Protein AF-A0A9E4EF59-F1 (afdb_monomer_lite)

Radius of gyration: 36.69 Å; chains: 1; bounding box: 76×84×118 Å

Sequence (1265 aa):
MIAGLIMGLIPVRPGLLLAGAVLLWLAHPPFHLLLPSFVGLVPFILWIERLGTGPDAASEARRGGFFFGLVYFSLVLYWLFVALVYYTWLSILAFVATVTILAWFVSLAAVGLHKVRTRLAWPLWVAVPVFWTATEWLRGNLPDVAFPWMQLGDTLSGFPGLVGAADLVGARGISFWLALCNALVAWLWMERRGGRATLVRPGAVLVAVLAIPIGYSAYRSATLETRTAARVAVLQPNVPQHLKMTDHSAATDSALRSVMDLAAPWFGREQIDLVLLPETAIQLYMEPIEPIGHGGRPELASWLTTLADGLNADVAVGAMGAEAVSDDAWVPYNSAFHIRAPGDDVPPGGGAEARPTPLSDILGERRDKRHLVPLVERVPFVPPEWMAGHRYLGGSYGIGPLEPPTELRTVALTSPGQTGQRWTSYGTLICYESIFASLSRHYRRGGAEFLVNLTNDSWFGRDEWWSRSAALWQHPAHLVMRALENRVGIARAANTGVSMIVDPRGRMTYVTPLFEEAAFIADVETTDEQTVFVRFGDVTGAASAAAAVLAMSWLWARSRRRRWAGLSIAAGALLGGGLLWPAAVAAQDPDTLRREGATPADTLEESPVMALPGLTVTAVRPAATASGASGVSLSLASPMVPAAPLMSEALREMPFLQVRSNSRGEAQLTLRGTGSRQVAVLIDGVPLTLGWDARTDLSLIPLDAAREIVVYRGITSVLQGPNVLGGVVEVNQSRARIGDAAGLGGAQAAVDATGGTRASVRGGSISEYRGGRLLLSGGVGGRWRDWFPVPGPAESSAADGARRLNSDLEHTSLWGSARLEGEAGGWLGFSGFAYASGKGVPPELHLDEPRLWRIPVADRALGVLTAGSEFETALIGRGRVEAALGVDLGQTEIEQFESLDYESVTGTEASNHATVTARAMSTHYLSDQAQLRGALTWAQAGYSEGQQHGPALDYSQRLFSLGAEFESRLAPRGGGFWSRTRLSAGAVWDHSSTPRAGGREARLPIDQWGARVGGSAEVAQGFRAHVGASRRVRFPSLRELYSGALGRFVPNPDLRPEVLRAVEGGVSGTGRVMGAQYEVQAVLFGQVFSGAIARVGVGDNQYQRQNRDRTTATGLELLAAANWGRLGLGGDITLQAVSVSGGGPGMGGSPPLEGSELRAEYQPSVAGRFYAEVPLPWDVSARASLEGVGTQYCVNPEASGAGGWSRLSAEHALDAQFGKRLKVGGPLADAEITVALENLTDRALYDQCGLPRPGRLLRLQVRFF

Secondary structure (DSSP, 8-state):
-HHHHHHTTS-SSTHHHHHHHHHHHHHSTTT--HHHHHHTTHHHHHHHHH--SSHHHHHHHHHHHHHHHHHHHHHHHHHHHHHHTTT-TTHHHHHHHHHHHHHHHHHHHHHHHHHIIIII---HHHHHHHHHHHHHHHHHHSTTT----S-GGGGGTT-GGG-TTHHHHHHHHHHHHHHHHHHHHHHHHHHHHTT-S-THHHHHHHHHHHHHHHHHHHHHHHH---EEEEEEEEEE----HHHHHH-HHHHHHHHHHHHHHHHGGGTTTS--SEEE--TTSS-SBSS--TTTT-B--HHHHHHHHHHHHHHTSEEEEEEEEEEEEETTEEEEEEEEEEEPPPPTTS----STTPPPPPHHHHEEEEEE--SPPBTTTB-TTS-HHHHTT-TTTTTTS----SS-SS---PEEEE-TT-SS--EEEEEEEEGGGGG-HHHHHHHHHTT-SEEEEEE--GGG-SSSTTT--THHHHHHHHHHHHHHHHT--EEEEESSS--EEE-TTS-EEEEPPTTS-EEEEEEEEE-SPPPHHHHH-SHHHHHHHHHHHHHHHHHHHHHHHTTS-S----TTSSSS----------PPPGGG---TT-----TT----SEE-SSS-EEE---TT-TT--EEEEEETTSTTSPSS-BHHHHHHTSTT-EEEE-TTS-EEEEBTTB-TTTEEEEETTEEGGGSTTS---TTS-B-TT-SEEEEEESS--GGG-TT--SEEEEEESSSS----STTSSEEEEEEETTS-EEEEEEEEEEEEETTEEEEEEEEEEEEEES--BPPGGG--TTEETTEETT--EEEEEEEEEEEEEETTS-EEEEEEEEEEEEEE-PPPTT-SS---EEEEE--EEEEEEEEEEEEEETTTEEEEEEEEEEEEEEEEEEEEESSTT---EEEEEEEEEEEEEEEEEEEEEEETTEEEEEEEEEEEEEEEEEETTSPPEEEEEEEEEEEEEEEEEE--SS-SGGGGEEEEEEEEEEEEEEEEETTSPPPPPEEEEEEEEEEEEEEETTEEEEEEEEEEEEPPPHHHHH--TTTTEE--TTPPPEEEEEEEEEEEEEEEETTEEEEEEEEEEEEEEEEEEEEEEEETTEEEEEEEEEEEEEEEEEEEEEEETTEEEEEEEEEEEEEEE---TT--S-PPPTT---BPTT--SEEEEEEEEEEETTTEEEEEEEEEE--EEEE-TT--SGGGEEEEPPEEEEEEEEEEEEE--TT--EEEEEEEEESTT----EEETTEEPP--EEEEEEEE-

pLDDT: mean 80.78, std 17.33, range [24.2, 98.31]

Structure (mmCIF, N/CA/C/O backbone):
data_AF-A0A9E4EF59-F1
#
_entry.id   AF-A0A9E4EF59-F1
#
loop_
_atom_site.group_PDB
_atom_site.id
_atom_site.type_symbol
_atom_site.label_atom_id
_atom_site.label_alt_id
_atom_site.label_comp_id
_atom_site.label_asym_id
_atom_site.label_entity_id
_atom_site.label_seq_id
_atom_site.pdbx_PDB_ins_code
_atom_site.Cartn_x
_atom_site.Cartn_y
_atom_site.Cartn_z
_atom_site.occupancy
_atom_site.B_iso_or_equiv
_atom_site.auth_seq_id
_atom_site.auth_comp_id
_atom_site.auth_asym_id
_atom_site.auth_atom_id
_atom_site.pdbx_PDB_model_num
ATOM 1 N N . MET A 1 1 ? 37.299 5.908 32.513 1.00 39.00 1 MET A N 1
ATOM 2 C CA . MET A 1 1 ? 36.480 5.493 31.348 1.00 39.00 1 MET A CA 1
ATOM 3 C C . MET A 1 1 ? 35.002 5.835 31.519 1.00 39.00 1 MET A C 1
ATOM 5 O O . MET A 1 1 ? 34.529 6.664 30.759 1.00 39.00 1 MET A O 1
ATOM 9 N N . ILE A 1 2 ? 34.296 5.303 32.528 1.00 35.44 2 ILE A N 1
ATOM 10 C CA . ILE A 1 2 ? 32.850 5.554 32.744 1.00 35.44 2 ILE A CA 1
ATOM 11 C C . ILE A 1 2 ? 32.534 7.049 32.939 1.00 35.44 2 ILE A C 1
ATOM 13 O O . ILE A 1 2 ? 31.653 7.576 32.273 1.00 35.44 2 ILE A O 1
ATOM 17 N N . ALA A 1 3 ? 33.323 7.775 33.743 1.00 33.06 3 ALA A N 1
ATOM 18 C CA . ALA A 1 3 ? 33.164 9.226 33.913 1.00 33.06 3 ALA A CA 1
ATOM 19 C C . ALA A 1 3 ? 33.364 10.028 32.607 1.00 33.06 3 ALA A C 1
ATOM 21 O O . ALA A 1 3 ? 32.688 11.027 32.393 1.00 33.06 3 ALA A O 1
ATOM 22 N N . GLY A 1 4 ? 34.242 9.570 31.705 1.00 36.62 4 GLY A N 1
ATOM 23 C CA . GLY A 1 4 ? 34.440 10.184 30.384 1.00 36.62 4 GLY A CA 1
ATOM 24 C C . GLY A 1 4 ? 33.295 9.885 29.411 1.00 36.62 4 GLY A C 1
ATOM 25 O O . GLY A 1 4 ? 32.924 10.739 28.613 1.00 36.62 4 GLY A O 1
ATOM 26 N N . LEU A 1 5 ? 32.687 8.701 29.530 1.00 48.94 5 LEU A N 1
ATOM 27 C CA . LEU A 1 5 ? 31.510 8.283 28.765 1.00 48.94 5 LEU A CA 1
ATOM 28 C C . LEU A 1 5 ? 30.254 9.057 29.209 1.00 48.94 5 LEU A C 1
ATOM 30 O O . LEU A 1 5 ? 29.485 9.509 28.368 1.00 48.94 5 LEU A O 1
ATOM 34 N N . ILE A 1 6 ? 30.108 9.301 30.517 1.00 52.88 6 ILE A N 1
ATOM 35 C CA . ILE A 1 6 ? 29.035 10.123 31.103 1.00 52.88 6 ILE A CA 1
ATOM 36 C C . ILE A 1 6 ? 29.220 11.607 30.755 1.00 52.88 6 ILE A C 1
ATOM 38 O O . ILE A 1 6 ? 28.276 12.248 30.298 1.00 52.88 6 ILE A O 1
ATOM 42 N N . MET A 1 7 ? 30.435 12.152 30.886 1.00 52.12 7 MET A N 1
ATOM 43 C CA . MET A 1 7 ? 30.745 13.531 30.472 1.00 52.12 7 MET A CA 1
ATOM 44 C C . MET A 1 7 ? 30.500 13.758 28.971 1.00 52.12 7 MET A C 1
ATOM 46 O O . MET A 1 7 ? 30.085 14.843 28.576 1.00 52.12 7 MET A O 1
ATOM 50 N N . GLY A 1 8 ? 30.696 12.733 28.132 1.00 59.16 8 GLY A N 1
ATOM 51 C CA . GLY A 1 8 ? 30.421 12.787 26.693 1.00 59.16 8 GLY A CA 1
ATOM 52 C C . GLY A 1 8 ? 28.933 12.834 26.313 1.00 59.16 8 GLY A C 1
ATOM 53 O O . GLY A 1 8 ? 28.624 13.197 25.174 1.00 59.16 8 GLY A O 1
ATOM 54 N N . LEU A 1 9 ? 28.026 12.493 27.240 1.00 59.25 9 LEU A N 1
ATOM 55 C CA . LEU A 1 9 ? 26.567 12.494 27.051 1.00 59.25 9 LEU A CA 1
ATOM 56 C C . LEU A 1 9 ? 25.900 13.815 27.467 1.00 59.25 9 LEU A C 1
ATOM 58 O O . LEU A 1 9 ? 24.768 14.073 27.057 1.00 59.25 9 LEU A O 1
ATOM 62 N N . ILE A 1 10 ? 26.581 14.654 28.254 1.00 72.94 10 ILE A N 1
ATOM 63 C CA . ILE A 1 10 ? 26.034 15.931 28.725 1.00 72.94 10 ILE A CA 1
ATOM 64 C C . ILE A 1 10 ? 26.155 16.980 27.605 1.00 72.94 10 ILE A C 1
ATOM 66 O O . ILE A 1 10 ? 27.260 17.233 27.121 1.00 72.94 10 ILE A O 1
ATOM 70 N N . PRO A 1 11 ? 25.045 17.612 27.183 1.00 77.50 11 PRO A N 1
ATOM 71 C CA . PRO A 1 11 ? 25.072 18.648 26.157 1.00 77.50 11 PRO A CA 1
ATOM 72 C C . PRO A 1 11 ? 25.698 19.951 26.678 1.00 77.50 11 PRO A C 1
ATOM 74 O O . PRO A 1 11 ? 25.641 20.281 27.866 1.00 77.50 11 PRO A O 1
ATOM 77 N N . VAL A 1 12 ? 26.252 20.748 25.771 1.00 65.81 12 VAL A N 1
ATOM 78 C CA . VAL A 1 12 ? 26.798 22.079 26.027 1.00 65.81 12 VAL A CA 1
ATOM 79 C C . VAL A 1 12 ? 25.653 23.016 26.433 1.00 65.81 12 VAL A C 1
ATOM 81 O O . VAL A 1 12 ? 24.768 23.327 25.639 1.00 65.81 12 VAL A O 1
ATOM 84 N N . ARG A 1 13 ? 25.693 23.509 27.682 1.00 72.44 13 ARG A N 1
ATOM 85 C CA . ARG A 1 13 ? 24.671 24.373 28.324 1.00 72.44 13 ARG A CA 1
ATOM 86 C C . ARG A 1 13 ? 23.311 23.666 28.530 1.00 72.44 13 ARG A C 1
ATOM 88 O O . ARG A 1 13 ? 22.308 24.074 27.939 1.00 72.44 13 ARG A O 1
ATOM 95 N N . PRO A 1 14 ? 23.228 22.681 29.447 1.00 86.06 14 PRO A N 1
ATOM 96 C CA . PRO A 1 14 ? 22.025 21.870 29.670 1.00 86.06 14 PRO A CA 1
ATOM 97 C C . PRO A 1 14 ? 20.869 22.614 30.364 1.00 86.06 14 PRO A C 1
ATOM 99 O O . PRO A 1 14 ? 19.790 22.050 30.505 1.00 86.06 14 PRO A O 1
ATOM 102 N N . GLY A 1 15 ? 21.051 23.871 30.793 1.00 91.31 15 GLY A N 1
ATOM 103 C CA . GLY A 1 15 ? 20.088 24.585 31.645 1.00 91.31 15 GLY A CA 1
ATOM 104 C C . GLY A 1 15 ? 18.662 24.677 31.083 1.00 91.31 15 GLY A C 1
ATOM 105 O O . GLY A 1 15 ? 17.709 24.493 31.831 1.00 91.31 15 GLY A O 1
ATOM 106 N N . LEU A 1 16 ? 18.496 24.892 29.769 1.00 92.75 16 LEU A N 1
ATOM 107 C CA . LEU A 1 16 ? 17.164 24.881 29.140 1.00 92.75 16 LEU A CA 1
ATOM 108 C C . LEU A 1 16 ? 16.542 23.481 29.115 1.00 92.75 16 LEU A C 1
ATOM 110 O O . LEU A 1 16 ? 15.343 23.343 29.328 1.00 92.75 16 LEU A O 1
ATOM 114 N N . LEU A 1 17 ? 17.352 22.451 28.868 1.00 96.06 17 LEU A N 1
ATOM 115 C CA . LEU A 1 17 ? 16.885 21.067 28.833 1.00 96.06 17 LEU A CA 1
ATOM 116 C C . LEU A 1 17 ? 16.437 20.609 30.221 1.00 96.06 17 LEU A C 1
ATOM 118 O O . LEU A 1 17 ? 15.361 20.039 30.349 1.00 96.06 17 LEU A O 1
ATOM 122 N N . LEU A 1 18 ? 17.216 20.937 31.256 1.00 96.25 18 LEU A N 1
ATOM 123 C CA . LEU A 1 18 ? 16.861 20.668 32.647 1.00 96.25 18 LEU A CA 1
ATOM 124 C C . LEU A 1 18 ? 15.567 21.393 33.038 1.00 96.25 18 LEU A C 1
ATOM 126 O O . LEU A 1 18 ? 14.665 20.771 33.588 1.00 96.25 18 LEU A O 1
ATOM 130 N N . ALA A 1 19 ? 15.446 22.683 32.706 1.00 96.38 19 ALA A N 1
ATOM 131 C CA . ALA A 1 19 ? 14.241 23.457 32.997 1.00 96.38 19 ALA A CA 1
ATOM 132 C C . ALA A 1 19 ? 12.994 22.862 32.323 1.00 96.38 19 ALA A C 1
ATOM 134 O O . ALA A 1 19 ? 11.964 22.718 32.974 1.00 96.38 19 ALA A O 1
ATOM 135 N N . GLY A 1 20 ? 13.080 22.478 31.043 1.00 97.00 20 GLY A N 1
ATOM 136 C CA . GLY A 1 20 ? 11.956 21.855 30.339 1.00 97.00 20 GLY A CA 1
ATOM 137 C C . GLY A 1 20 ? 11.590 20.474 30.896 1.00 97.00 20 GLY A C 1
ATOM 138 O O . GLY A 1 20 ? 10.412 20.193 31.095 1.00 97.00 20 GLY A O 1
ATOM 139 N N . ALA A 1 21 ? 12.584 19.640 31.222 1.00 97.38 21 ALA A N 1
ATOM 140 C CA . ALA A 1 21 ? 12.355 18.319 31.807 1.00 97.38 21 ALA A CA 1
ATOM 141 C C . ALA A 1 21 ? 11.669 18.412 33.182 1.00 97.38 21 ALA A C 1
ATOM 143 O O . ALA A 1 21 ? 10.721 17.675 33.446 1.00 97.38 21 ALA A O 1
ATOM 144 N N . VAL A 1 22 ? 12.098 19.357 34.030 1.00 97.12 22 VAL A N 1
ATOM 145 C CA . VAL A 1 22 ? 11.474 19.622 35.338 1.00 97.12 22 VAL A CA 1
ATOM 146 C C . VAL A 1 22 ? 10.058 20.174 35.177 1.00 97.12 22 VAL A C 1
ATOM 148 O O . VAL A 1 22 ? 9.159 19.733 35.884 1.00 97.12 22 VAL A O 1
ATOM 151 N N . LEU A 1 23 ? 9.821 21.096 34.236 1.00 97.56 23 LEU A N 1
ATOM 152 C CA . LEU A 1 23 ? 8.471 21.607 33.977 1.00 97.56 23 LEU A CA 1
ATOM 153 C C . LEU A 1 23 ? 7.520 20.492 33.525 1.00 97.56 23 LEU A C 1
ATOM 155 O O . LEU A 1 23 ? 6.419 20.397 34.056 1.00 97.56 23 LEU A O 1
ATOM 159 N N . LEU A 1 24 ? 7.936 19.622 32.598 1.00 96.19 24 LEU A N 1
ATOM 160 C CA . LEU A 1 24 ? 7.103 18.486 32.192 1.00 96.19 24 LEU A CA 1
ATOM 161 C C . LEU A 1 24 ? 6.860 17.504 33.338 1.00 96.19 24 LEU A C 1
ATOM 163 O O . LEU A 1 24 ? 5.749 17.012 33.484 1.00 96.19 24 LEU A O 1
ATOM 167 N N . TRP A 1 25 ? 7.858 17.249 34.183 1.00 95.56 25 TRP A N 1
ATOM 168 C CA . TRP A 1 25 ? 7.661 16.441 35.386 1.00 95.56 25 TRP A CA 1
ATOM 169 C C . TRP A 1 25 ? 6.599 17.042 36.322 1.00 95.56 25 TRP A C 1
ATOM 171 O O . TRP A 1 25 ? 5.707 16.322 36.763 1.00 95.56 25 TRP A O 1
ATOM 181 N N . LEU A 1 26 ? 6.622 18.362 36.549 1.00 95.56 26 LEU A N 1
ATOM 182 C CA . LEU A 1 26 ? 5.613 19.074 37.348 1.00 95.56 26 LEU A CA 1
ATOM 183 C C . LEU A 1 26 ? 4.213 19.108 36.701 1.00 95.56 26 LEU A C 1
ATOM 185 O O . LEU A 1 26 ? 3.224 19.354 37.393 1.00 95.56 26 LEU A O 1
ATOM 189 N N . ALA A 1 27 ? 4.113 18.883 35.388 1.00 96.06 27 ALA A N 1
ATOM 190 C CA . ALA A 1 27 ? 2.832 18.760 34.689 1.00 96.06 27 ALA A CA 1
ATOM 191 C C . ALA A 1 27 ? 2.131 17.422 34.992 1.00 96.06 27 ALA A C 1
ATOM 193 O O . ALA A 1 27 ? 0.914 17.309 34.870 1.00 96.06 27 ALA A O 1
ATOM 194 N N . HIS A 1 28 ? 2.887 16.399 35.392 1.00 94.50 28 HIS A N 1
ATOM 195 C CA . HIS A 1 28 ? 2.366 15.078 35.727 1.00 94.50 28 HIS A CA 1
ATOM 196 C C . HIS A 1 28 ? 1.960 14.978 37.208 1.00 94.50 28 HIS A C 1
ATOM 198 O O . HIS A 1 28 ? 2.392 15.782 38.043 1.00 94.50 28 HIS A O 1
ATOM 204 N N . PRO A 1 29 ? 1.125 13.991 37.575 1.00 91.19 29 PRO A N 1
ATOM 205 C CA . PRO A 1 29 ? 0.836 13.725 38.971 1.00 91.19 29 PRO A CA 1
ATOM 206 C C . PRO A 1 29 ? 2.108 13.242 39.695 1.00 91.19 29 PRO A C 1
ATOM 208 O O . PRO A 1 29 ? 2.963 12.582 39.087 1.00 91.19 29 PRO A O 1
ATOM 211 N N . PRO A 1 30 ? 2.258 13.579 40.989 1.00 87.56 30 PRO A N 1
ATOM 212 C CA . PRO A 1 30 ? 1.223 14.112 41.888 1.00 87.56 30 PRO A CA 1
ATOM 213 C C . PRO A 1 30 ? 0.988 15.631 41.808 1.00 87.56 30 PRO A C 1
ATOM 215 O O . PRO A 1 30 ? 0.038 16.120 42.408 1.00 87.56 30 PRO A O 1
ATOM 218 N N . PHE A 1 31 ? 1.825 16.389 41.094 1.00 90.81 31 PHE A N 1
ATOM 219 C CA . PHE A 1 31 ? 1.739 17.854 41.091 1.00 90.81 31 PHE A CA 1
ATOM 220 C C . PHE A 1 31 ? 0.601 18.390 40.219 1.00 90.81 31 PHE A C 1
ATOM 222 O O . PHE A 1 31 ? -0.067 19.337 40.628 1.00 90.81 31 PHE A O 1
ATOM 229 N N . HIS A 1 32 ? 0.389 17.800 39.033 1.00 88.81 32 HIS A N 1
ATOM 230 C CA . HIS A 1 32 ? -0.693 18.166 38.105 1.00 88.81 32 HIS A CA 1
ATOM 231 C C . HIS A 1 32 ? -0.809 19.681 37.856 1.00 88.81 32 HIS A C 1
ATOM 233 O O . HIS A 1 32 ? -1.901 20.248 37.820 1.00 88.81 32 HIS A O 1
ATOM 239 N N . LEU A 1 33 ? 0.316 20.380 37.689 1.00 95.31 33 LEU A N 1
ATOM 240 C CA . LEU A 1 33 ? 0.263 21.813 37.417 1.00 95.31 33 LEU A CA 1
ATOM 241 C C . LEU A 1 33 ? -0.197 22.058 35.973 1.00 95.31 33 LEU A C 1
ATOM 243 O O . LEU A 1 33 ? 0.448 21.614 35.026 1.00 95.31 33 LEU A O 1
ATOM 247 N N . LEU A 1 34 ? -1.271 22.838 35.804 1.00 95.75 34 LEU A N 1
ATOM 248 C CA . LEU A 1 34 ? -1.875 23.114 34.494 1.00 95.75 34 LEU A CA 1
ATOM 249 C C . LEU A 1 34 ? -0.923 23.832 33.529 1.00 95.75 34 LEU A C 1
ATOM 251 O O . LEU A 1 34 ? -0.807 23.471 32.360 1.00 95.75 34 LEU A O 1
ATOM 255 N N . LEU A 1 35 ? -0.267 24.896 34.001 1.00 96.38 35 LEU A N 1
ATOM 256 C CA . LEU A 1 35 ? 0.532 25.765 33.137 1.00 96.38 35 LEU A CA 1
ATOM 257 C C . LEU A 1 35 ? 1.735 25.026 32.521 1.00 96.38 35 LEU A C 1
ATOM 259 O O . LEU A 1 35 ? 1.932 25.159 31.310 1.00 96.38 35 LEU A O 1
ATOM 263 N N . PRO A 1 36 ? 2.509 24.217 33.274 1.00 97.31 36 PRO A N 1
ATOM 264 C CA . PRO A 1 36 ? 3.574 23.399 32.703 1.00 97.31 36 PRO A CA 1
ATOM 265 C C . PRO A 1 36 ? 3.155 22.465 31.559 1.00 97.31 36 PRO A C 1
ATOM 267 O O . PRO A 1 36 ? 3.972 22.255 30.665 1.00 97.31 36 PRO A O 1
ATOM 270 N N . SER A 1 37 ? 1.904 21.999 31.478 1.00 96.31 37 SER A N 1
ATOM 271 C CA . SER A 1 37 ? 1.419 21.230 30.316 1.00 96.31 37 SER A CA 1
ATOM 272 C C . SER A 1 37 ? 1.520 22.025 29.003 1.00 96.31 37 SER A C 1
ATOM 274 O O . SER A 1 37 ? 1.859 21.480 27.950 1.00 96.31 37 SER A O 1
ATOM 276 N N . PHE A 1 38 ? 1.308 23.344 29.060 1.00 97.12 38 PHE A N 1
ATOM 277 C CA . PHE A 1 38 ? 1.330 24.241 27.897 1.00 97.12 38 PHE A CA 1
ATOM 278 C C . PHE A 1 38 ? 2.685 24.911 27.634 1.00 97.12 38 PHE A C 1
ATOM 280 O O . PHE A 1 38 ? 2.871 25.486 26.559 1.00 97.12 38 PHE A O 1
ATOM 287 N N . VAL A 1 39 ? 3.620 24.869 28.594 1.00 97.19 39 VAL A N 1
ATOM 288 C CA . VAL A 1 39 ? 4.924 25.555 28.472 1.00 97.19 39 VAL A CA 1
ATOM 289 C C . VAL A 1 39 ? 6.149 24.675 28.740 1.00 97.19 39 VAL A C 1
ATOM 291 O O . VAL A 1 39 ? 7.274 25.133 28.549 1.00 97.19 39 VAL A O 1
ATOM 294 N N . GLY A 1 40 ? 5.981 23.423 29.166 1.00 96.25 40 GLY A N 1
ATOM 295 C CA . GLY A 1 40 ? 7.085 22.546 29.565 1.00 96.25 40 GLY A CA 1
ATOM 296 C C . GLY A 1 40 ? 8.018 22.135 28.424 1.00 96.25 40 GLY A C 1
ATOM 297 O O . GLY A 1 40 ? 9.217 21.975 28.644 1.00 96.25 40 GLY A O 1
ATOM 298 N N . LEU A 1 41 ? 7.525 22.062 27.183 1.00 97.62 41 LEU A N 1
ATOM 299 C CA . LEU A 1 41 ? 8.370 21.835 26.005 1.00 97.62 41 LEU A CA 1
ATOM 300 C C . LEU A 1 41 ? 9.029 23.120 25.486 1.00 97.62 41 LEU A C 1
ATOM 302 O O . LEU A 1 41 ? 9.993 23.033 24.726 1.00 97.62 41 LEU A O 1
ATOM 306 N N . VAL A 1 42 ? 8.584 24.314 25.897 1.00 97.62 42 VAL A N 1
ATOM 307 C CA . VAL A 1 42 ? 9.129 25.591 25.396 1.00 97.62 42 VAL A CA 1
ATOM 308 C C . VAL A 1 42 ? 10.655 25.678 25.568 1.00 97.62 42 VAL A C 1
ATOM 310 O O . VAL A 1 42 ? 11.328 25.975 24.579 1.00 97.62 42 VAL A O 1
ATOM 313 N N . PRO A 1 43 ? 11.261 25.373 26.737 1.00 97.12 43 PRO A N 1
ATOM 314 C CA . PRO A 1 43 ? 12.717 25.399 26.881 1.00 97.12 43 PRO A CA 1
ATOM 315 C C . PRO A 1 43 ? 13.449 24.433 25.939 1.00 97.12 43 PRO A C 1
ATOM 317 O O . PRO A 1 43 ? 14.489 24.797 25.387 1.00 97.12 43 PRO A O 1
ATOM 320 N N . PHE A 1 44 ? 12.896 23.237 25.707 1.00 96.94 44 PHE A N 1
ATOM 321 C CA . PHE A 1 44 ? 13.444 22.250 24.772 1.00 96.94 44 PHE A CA 1
ATOM 322 C C . PHE A 1 44 ? 13.400 22.759 23.323 1.00 96.94 44 PHE A C 1
ATOM 324 O O . PHE A 1 44 ? 14.396 22.685 22.603 1.00 96.94 44 PHE A O 1
ATOM 331 N N . ILE A 1 45 ? 12.283 23.366 22.916 1.00 96.88 45 ILE A N 1
ATOM 332 C CA . ILE A 1 45 ? 12.099 23.952 21.580 1.00 96.88 45 ILE A CA 1
ATOM 333 C C . ILE A 1 45 ? 13.058 25.134 21.369 1.00 96.88 45 ILE A C 1
ATOM 335 O O . ILE A 1 45 ? 13.729 25.215 20.341 1.00 96.88 45 ILE A O 1
ATOM 339 N N . LEU A 1 46 ? 13.190 26.017 22.366 1.00 94.75 46 LEU A N 1
ATOM 340 C CA . LEU A 1 46 ? 14.148 27.128 22.338 1.00 94.75 46 LEU A CA 1
ATOM 341 C C . LEU A 1 46 ? 15.603 26.641 22.305 1.00 94.75 46 LEU A C 1
ATOM 343 O O . LEU A 1 46 ? 16.460 27.317 21.736 1.00 94.75 46 LEU A O 1
ATOM 347 N N . TRP A 1 47 ? 15.904 25.491 22.912 1.00 95.38 47 TRP A N 1
ATOM 348 C CA . TRP A 1 47 ? 17.221 24.870 22.810 1.00 95.38 47 TRP A CA 1
ATOM 349 C C . TRP A 1 47 ? 17.481 24.333 21.397 1.00 95.38 47 TRP A C 1
ATOM 351 O O . TRP A 1 47 ? 18.514 24.676 20.824 1.00 95.38 47 TRP A O 1
ATOM 361 N N . ILE A 1 48 ? 16.533 23.598 20.797 1.00 95.00 48 ILE A N 1
ATOM 362 C CA . ILE A 1 48 ? 16.627 23.135 19.398 1.00 95.00 48 ILE A CA 1
ATOM 363 C C . ILE A 1 48 ? 16.855 24.312 18.440 1.00 95.00 48 ILE A C 1
ATOM 365 O O . ILE A 1 48 ? 17.671 24.209 17.520 1.00 95.00 48 ILE A O 1
ATOM 369 N N . GLU A 1 49 ? 16.174 25.439 18.667 1.00 92.06 49 GLU A N 1
ATOM 370 C CA . GLU A 1 49 ? 16.325 26.645 17.850 1.00 92.06 49 GLU A CA 1
ATOM 371 C C . GLU A 1 49 ? 17.753 27.214 17.892 1.00 92.06 49 GLU A C 1
ATOM 373 O O . GLU A 1 49 ? 18.278 27.669 16.873 1.00 92.06 49 GLU A O 1
ATOM 378 N N . ARG A 1 50 ? 18.407 27.155 19.059 1.00 91.00 50 ARG A N 1
ATOM 379 C CA . ARG A 1 50 ? 19.772 27.669 19.271 1.00 91.00 50 ARG A CA 1
ATOM 380 C C . ARG A 1 50 ? 20.864 26.777 18.687 1.00 91.00 50 ARG A C 1
ATOM 382 O O . ARG A 1 50 ? 22.010 27.219 18.613 1.00 91.00 50 ARG A O 1
ATOM 389 N N . LEU A 1 51 ? 20.552 25.538 18.307 1.00 91.12 51 LEU A N 1
ATOM 390 C CA . LEU A 1 51 ? 21.540 24.644 17.708 1.00 91.12 51 LEU A CA 1
ATOM 391 C C . LEU A 1 51 ? 21.993 25.180 16.342 1.00 91.12 51 LEU A C 1
ATOM 393 O O . LEU A 1 51 ? 21.178 25.643 15.546 1.00 91.12 51 LEU A O 1
ATOM 397 N N . GLY A 1 52 ? 23.296 25.093 16.061 1.00 86.56 52 GLY A N 1
ATOM 398 C CA . GLY A 1 52 ? 23.865 25.441 14.753 1.00 86.56 52 GLY A CA 1
ATOM 399 C C . GLY A 1 52 ? 23.450 24.465 13.643 1.00 86.56 52 GLY A C 1
ATOM 400 O O . GLY A 1 52 ? 22.568 23.638 13.825 1.00 86.56 52 GLY A O 1
ATOM 401 N N . THR A 1 53 ? 24.091 24.523 12.478 1.00 83.69 53 THR A N 1
ATOM 402 C CA . THR A 1 53 ? 23.761 23.661 11.318 1.00 83.69 53 THR A CA 1
ATOM 403 C C . THR A 1 53 ? 24.839 22.618 10.985 1.00 83.69 53 THR A C 1
ATOM 405 O O . THR A 1 53 ? 24.664 21.822 10.058 1.00 83.69 53 THR A O 1
ATOM 408 N N . GLY A 1 54 ? 25.956 22.620 11.722 1.00 76.81 54 GLY A N 1
ATOM 409 C CA . GLY A 1 54 ? 27.110 21.742 11.499 1.00 76.81 54 GLY A CA 1
ATOM 410 C C . GLY A 1 54 ? 26.939 20.304 12.024 1.00 76.81 54 GLY A C 1
ATOM 411 O O . GLY A 1 54 ? 25.975 20.013 12.733 1.00 76.81 54 GLY A O 1
ATOM 412 N N . PRO A 1 55 ? 27.879 19.389 11.711 1.00 72.31 55 PRO A N 1
ATOM 413 C CA . PRO A 1 55 ? 27.857 17.994 12.176 1.00 72.31 55 PRO A CA 1
ATOM 414 C C . PRO A 1 55 ? 27.822 17.875 13.704 1.00 72.31 55 PRO A C 1
ATOM 416 O O . PRO A 1 55 ? 27.065 17.067 14.250 1.00 72.31 55 PRO A O 1
ATOM 419 N N . ASP A 1 56 ? 28.563 18.751 14.385 1.00 82.19 56 ASP A N 1
ATOM 420 C CA . ASP A 1 56 ? 28.594 18.824 15.845 1.00 82.19 56 ASP A CA 1
ATOM 421 C C . ASP A 1 56 ? 27.222 19.178 16.420 1.00 82.19 56 ASP A C 1
ATOM 423 O O . ASP A 1 56 ? 26.829 18.628 17.442 1.00 82.19 56 ASP A O 1
ATOM 427 N N . ALA A 1 57 ? 26.431 20.002 15.723 1.00 86.00 57 ALA A N 1
ATOM 428 C CA . ALA A 1 57 ? 25.086 20.381 16.150 1.00 86.00 57 ALA A CA 1
ATOM 429 C C . ALA A 1 57 ? 24.070 19.230 16.022 1.00 86.00 57 ALA A C 1
ATOM 431 O O . ALA A 1 57 ? 23.142 19.140 16.822 1.00 86.00 57 ALA A O 1
ATOM 432 N N . ALA A 1 58 ? 24.256 18.314 15.066 1.00 83.94 58 ALA A N 1
ATOM 433 C CA . ALA A 1 58 ? 23.429 17.111 14.958 1.00 83.94 58 ALA A CA 1
ATOM 434 C C . ALA A 1 58 ? 23.787 16.069 16.032 1.00 83.94 58 ALA A C 1
ATOM 436 O O . ALA A 1 58 ? 22.903 15.384 16.554 1.00 83.94 58 ALA A O 1
ATOM 437 N N . SER A 1 59 ? 25.074 15.957 16.377 1.00 86.94 59 SER A N 1
ATOM 438 C CA . SER A 1 59 ? 25.523 15.180 17.541 1.00 86.94 59 SER A CA 1
ATOM 439 C C . SER A 1 59 ? 24.975 15.782 18.840 1.00 86.94 59 SER A C 1
ATOM 441 O O . SER A 1 59 ? 24.486 15.065 19.711 1.00 86.94 59 SER A O 1
ATOM 443 N N . GLU A 1 60 ? 24.962 17.111 18.929 1.00 91.06 60 GLU A N 1
ATOM 444 C CA . GLU A 1 60 ? 24.394 17.859 20.044 1.00 91.06 60 GLU A CA 1
ATOM 445 C C . GLU A 1 60 ? 22.880 17.672 20.172 1.00 91.06 60 GLU A C 1
ATOM 447 O O . GLU A 1 60 ? 22.401 17.406 21.269 1.00 91.06 60 GLU A O 1
ATOM 452 N N . ALA A 1 61 ? 22.133 17.703 19.061 1.00 93.25 61 ALA A N 1
ATOM 453 C CA . ALA A 1 61 ? 20.701 17.398 19.036 1.00 93.25 61 ALA A CA 1
ATOM 454 C C . ALA A 1 61 ? 20.412 16.002 19.611 1.00 93.25 61 ALA A C 1
ATOM 456 O O . ALA A 1 61 ? 19.514 15.835 20.436 1.00 93.25 61 ALA A O 1
ATOM 457 N N . ARG A 1 62 ? 21.215 15.003 19.218 1.00 93.69 62 ARG A N 1
ATOM 458 C CA . ARG A 1 62 ? 21.094 13.622 19.703 1.00 93.69 62 ARG A CA 1
ATOM 459 C C . ARG A 1 62 ? 21.376 13.522 21.200 1.00 93.69 62 ARG A C 1
ATOM 461 O O . ARG A 1 62 ? 20.553 12.971 21.929 1.00 93.69 62 ARG A O 1
ATOM 468 N N . ARG A 1 63 ? 22.516 14.057 21.651 1.00 93.25 63 ARG A N 1
ATOM 469 C CA . ARG A 1 63 ? 22.934 14.029 23.062 1.00 93.25 63 ARG A CA 1
ATOM 470 C C . ARG A 1 63 ? 21.979 14.808 23.951 1.00 93.25 63 ARG A C 1
ATOM 472 O O . ARG A 1 63 ? 21.576 14.298 24.983 1.00 93.25 63 ARG A O 1
ATOM 479 N N . GLY A 1 64 ? 21.561 15.999 23.534 1.00 94.88 64 GLY A N 1
ATOM 480 C CA . GLY A 1 64 ? 20.640 16.817 24.313 1.00 94.88 64 GLY A CA 1
ATOM 481 C C . GLY A 1 64 ? 19.215 16.274 24.338 1.00 94.88 64 GLY A C 1
ATOM 482 O O . GLY A 1 64 ? 18.590 16.314 25.391 1.00 94.88 64 GLY A O 1
ATOM 483 N N . GLY A 1 65 ? 18.722 15.685 23.243 1.00 96.19 65 GLY A N 1
ATOM 484 C CA . GLY A 1 65 ? 17.455 14.949 23.258 1.00 96.19 65 GLY A CA 1
ATOM 485 C C . GLY A 1 65 ? 17.502 13.728 24.177 1.00 96.19 65 GLY A C 1
ATOM 486 O O . GLY A 1 65 ? 16.595 13.529 24.979 1.00 96.19 65 GLY A O 1
ATOM 487 N N . PHE A 1 66 ? 18.598 12.964 24.127 1.00 96.50 66 PHE A N 1
ATOM 488 C CA . PHE A 1 66 ? 18.823 11.844 25.040 1.00 96.50 66 PHE A CA 1
ATOM 489 C C . PHE A 1 66 ? 18.909 12.314 26.499 1.00 96.50 66 PHE A C 1
ATOM 491 O O . PHE A 1 66 ? 18.225 11.771 27.351 1.00 96.50 66 PHE A O 1
ATOM 498 N N . PHE A 1 67 ? 19.675 13.368 26.791 1.00 96.19 67 PHE A N 1
ATOM 499 C CA . PHE A 1 67 ? 19.796 13.942 28.133 1.00 96.19 67 PHE A CA 1
ATOM 500 C C . PHE A 1 67 ? 18.458 14.474 28.664 1.00 96.19 67 PHE A C 1
ATOM 502 O O . PHE A 1 67 ? 18.106 14.203 29.807 1.00 96.19 67 PHE A O 1
ATOM 509 N N . PHE A 1 68 ? 17.690 15.192 27.837 1.00 96.75 68 PHE A N 1
ATOM 510 C CA . PHE A 1 68 ? 16.351 15.658 28.200 1.00 96.75 68 PHE A CA 1
ATOM 511 C C . PHE A 1 68 ? 15.442 14.490 28.566 1.00 96.75 68 PHE A C 1
ATOM 513 O O . PHE A 1 68 ? 14.832 14.507 29.630 1.00 96.75 68 PHE A O 1
ATOM 520 N N . GLY A 1 69 ? 15.381 13.472 27.700 1.00 96.12 69 GLY A N 1
ATOM 521 C CA . GLY A 1 69 ? 14.576 12.280 27.936 1.00 96.12 69 GLY A CA 1
ATOM 522 C C . GLY A 1 69 ? 15.034 11.511 29.173 1.00 96.12 69 GLY A C 1
ATOM 523 O O . GLY A 1 69 ? 14.197 11.118 29.974 1.00 96.12 69 GLY A O 1
ATOM 524 N N . LEU A 1 70 ? 16.346 11.370 29.377 1.00 95.94 70 LEU A N 1
ATOM 525 C CA . LEU A 1 70 ? 16.933 10.721 30.548 1.00 95.94 70 LEU A CA 1
ATOM 526 C C . LEU A 1 70 ? 16.471 11.416 31.833 1.00 95.94 70 LEU A C 1
ATOM 528 O O . LEU A 1 70 ? 15.900 10.765 32.696 1.00 95.94 70 LEU A O 1
ATOM 532 N N . VAL A 1 71 ? 16.638 12.739 31.937 1.00 96.25 71 VAL A N 1
ATOM 533 C CA . VAL A 1 71 ? 16.214 13.503 33.123 1.00 96.25 71 VAL A CA 1
ATOM 534 C C . VAL A 1 71 ? 14.697 13.444 33.308 1.00 96.25 71 VAL A C 1
ATOM 536 O O . VAL A 1 71 ? 14.226 13.138 34.399 1.00 96.25 71 VAL A O 1
ATOM 539 N N . TYR A 1 72 ? 13.928 13.707 32.250 1.00 95.94 72 TYR A N 1
ATOM 540 C CA . TYR A 1 72 ? 12.466 13.719 32.301 1.00 95.94 72 TYR A CA 1
ATOM 541 C C . TYR A 1 72 ? 11.897 12.362 32.738 1.00 95.94 72 TYR A C 1
ATOM 543 O O . TYR A 1 72 ? 11.146 12.298 33.709 1.00 95.94 72 TYR A O 1
ATOM 551 N N . PHE A 1 73 ? 12.296 11.266 32.088 1.00 94.81 73 PHE A N 1
ATOM 552 C CA . PHE A 1 73 ? 11.796 9.937 32.431 1.00 94.81 73 PHE A CA 1
ATOM 553 C C . PHE A 1 73 ? 12.372 9.409 33.743 1.00 94.81 73 PHE A C 1
ATOM 555 O O . PHE A 1 73 ? 11.659 8.701 34.444 1.00 94.81 73 PHE A O 1
ATOM 562 N N . SER A 1 74 ? 13.591 9.786 34.147 1.00 94.31 74 SER A N 1
ATOM 563 C CA . SER A 1 74 ? 14.073 9.483 35.500 1.00 94.31 74 SER A CA 1
ATOM 564 C C . SER A 1 74 ? 13.207 10.142 36.571 1.00 94.31 74 SER A C 1
ATOM 566 O O . SER A 1 74 ? 12.905 9.496 37.566 1.00 94.31 74 SER A O 1
ATOM 568 N N . LEU A 1 75 ? 12.774 11.391 36.371 1.00 93.31 75 LEU A N 1
ATOM 569 C CA . LEU A 1 75 ? 11.907 12.094 37.321 1.00 93.31 75 LEU A CA 1
ATOM 570 C C . LEU A 1 75 ? 10.461 11.580 37.300 1.00 93.31 75 LEU A C 1
ATOM 572 O O . LEU A 1 75 ? 9.827 11.505 38.347 1.00 93.31 75 LEU A O 1
ATOM 576 N N . VAL A 1 76 ? 9.925 11.214 36.132 1.00 92.25 76 VAL A N 1
ATOM 577 C CA . VAL A 1 76 ? 8.557 10.676 36.020 1.00 92.25 76 VAL A CA 1
ATOM 578 C C . VAL A 1 76 ? 8.473 9.232 36.520 1.00 92.25 76 VAL A C 1
ATOM 580 O O . VAL A 1 76 ? 7.495 8.884 37.180 1.00 92.25 76 VAL A O 1
ATOM 583 N N . LEU A 1 77 ? 9.491 8.409 36.242 1.00 90.75 77 LEU A N 1
ATOM 584 C CA . LEU A 1 77 ? 9.500 6.962 36.488 1.00 90.75 77 LEU A CA 1
ATOM 585 C C . LEU A 1 77 ? 10.412 6.529 37.643 1.00 90.75 77 LEU A C 1
ATOM 587 O O . LEU A 1 77 ? 10.667 5.336 37.773 1.00 90.75 77 LEU A O 1
ATOM 591 N N . TYR A 1 78 ? 10.908 7.438 38.496 1.00 87.94 78 TYR A N 1
ATOM 592 C CA . TYR A 1 78 ? 11.749 7.056 39.652 1.00 87.94 78 TYR A CA 1
ATOM 593 C C . TYR A 1 78 ? 11.077 5.996 40.537 1.00 87.94 78 TYR A C 1
ATOM 595 O O . TYR A 1 78 ? 11.749 5.175 41.161 1.00 87.94 78 TYR A O 1
ATOM 603 N N . TRP A 1 79 ? 9.741 5.995 40.552 1.00 84.19 79 TRP A N 1
ATOM 604 C CA . TRP A 1 79 ? 8.931 5.007 41.243 1.00 84.19 79 TRP A CA 1
ATOM 605 C C . TRP A 1 79 ? 9.223 3.578 40.785 1.00 84.19 79 TRP A C 1
ATOM 607 O O . TRP A 1 79 ? 9.121 2.673 41.599 1.00 84.19 79 TRP A O 1
ATOM 617 N N . LEU A 1 80 ? 9.619 3.356 39.527 1.00 80.75 80 LEU A N 1
ATOM 618 C CA . LEU A 1 80 ? 9.924 2.026 39.000 1.00 80.75 80 LEU A CA 1
ATOM 619 C C . LEU A 1 80 ? 11.138 1.426 39.716 1.00 80.75 80 LEU A C 1
ATOM 621 O O . LEU A 1 80 ? 11.142 0.245 40.036 1.00 80.75 80 LEU A O 1
ATOM 625 N N . PHE A 1 81 ? 12.141 2.245 40.041 1.00 81.12 81 PHE A N 1
ATOM 626 C CA . PHE A 1 81 ? 13.256 1.811 40.880 1.00 81.12 81 PHE A CA 1
ATOM 627 C C . PHE A 1 81 ? 12.796 1.531 42.319 1.00 81.12 81 PHE A C 1
ATOM 629 O O . PHE A 1 81 ? 13.075 0.458 42.847 1.00 81.12 81 PHE A O 1
ATOM 636 N N . VAL A 1 82 ? 12.053 2.463 42.930 1.00 77.56 82 VAL A N 1
ATOM 637 C CA . VAL A 1 82 ? 11.576 2.334 44.322 1.00 77.56 82 VAL A CA 1
ATOM 638 C C . VAL A 1 82 ? 10.692 1.098 44.503 1.00 77.56 82 VAL A C 1
ATOM 640 O O . VAL A 1 82 ? 10.859 0.369 45.472 1.00 77.56 82 VAL A O 1
ATOM 643 N N . ALA A 1 83 ? 9.790 0.833 43.560 1.00 73.06 83 ALA A N 1
ATOM 644 C CA . ALA A 1 83 ? 8.875 -0.299 43.604 1.00 73.06 83 ALA A CA 1
ATOM 645 C C . ALA A 1 83 ? 9.606 -1.634 43.432 1.00 73.06 83 ALA A C 1
ATOM 647 O O . ALA A 1 83 ? 9.291 -2.605 44.112 1.00 73.06 83 ALA A O 1
ATOM 648 N N . LEU A 1 84 ? 10.596 -1.695 42.536 1.00 72.00 84 LEU A N 1
ATOM 649 C CA . LEU A 1 84 ? 11.199 -2.960 42.115 1.00 72.00 84 LEU A CA 1
ATOM 650 C C . LEU A 1 84 ? 12.457 -3.357 42.896 1.00 72.00 84 LEU A C 1
ATOM 652 O O . LEU A 1 84 ? 12.804 -4.540 42.914 1.00 72.00 84 LEU A O 1
ATOM 656 N N . VAL A 1 85 ? 13.125 -2.422 43.579 1.00 73.62 85 VAL A N 1
ATOM 657 C CA . VAL A 1 85 ? 14.333 -2.728 44.372 1.00 73.62 85 VAL A CA 1
ATOM 658 C C . VAL A 1 85 ? 14.051 -3.667 45.544 1.00 73.62 85 VAL A C 1
ATOM 660 O O . VAL A 1 85 ? 14.920 -4.454 45.914 1.00 73.62 85 VAL A O 1
ATOM 663 N N . TYR A 1 86 ? 12.817 -3.667 46.055 1.00 65.12 86 TYR A N 1
ATOM 664 C CA . TYR A 1 86 ? 12.354 -4.628 47.058 1.00 65.12 86 TYR A CA 1
ATOM 665 C C . TYR A 1 86 ? 12.276 -6.071 46.533 1.00 65.12 86 TYR A C 1
ATOM 667 O O . TYR A 1 86 ? 12.387 -7.010 47.318 1.00 65.12 86 TYR A O 1
ATOM 675 N N . TYR A 1 87 ? 12.107 -6.262 45.220 1.00 62.97 87 TYR A N 1
ATOM 676 C CA . TYR A 1 87 ? 11.984 -7.583 44.591 1.00 62.97 87 TYR A CA 1
ATOM 677 C C . TYR A 1 87 ? 13.342 -8.138 44.174 1.00 62.97 87 TYR A C 1
ATOM 679 O O . TYR A 1 87 ? 13.633 -9.321 44.352 1.00 62.97 87 TYR A O 1
ATOM 687 N N . THR A 1 88 ? 14.177 -7.289 43.577 1.00 68.06 88 THR A N 1
ATOM 688 C CA . THR A 1 88 ? 15.490 -7.685 43.076 1.00 68.06 88 THR A CA 1
ATOM 689 C C . THR A 1 88 ? 16.382 -6.470 42.884 1.00 68.06 88 THR A C 1
ATOM 691 O O . THR A 1 88 ? 15.955 -5.437 42.369 1.00 68.06 88 THR A O 1
ATOM 694 N N . TRP A 1 89 ? 17.665 -6.594 43.220 1.00 70.12 89 TRP A N 1
ATOM 695 C CA . TRP A 1 89 ? 18.662 -5.561 42.924 1.00 70.12 89 TRP A CA 1
ATOM 696 C C . TRP A 1 89 ? 18.864 -5.368 41.407 1.00 70.12 89 TRP A C 1
ATOM 698 O O . TRP A 1 89 ? 19.294 -4.299 40.971 1.00 70.12 89 TRP A O 1
ATOM 708 N N . LEU A 1 90 ? 18.480 -6.359 40.586 1.00 68.81 90 LEU A N 1
ATOM 709 C CA . LEU A 1 90 ? 18.476 -6.264 39.119 1.00 68.81 90 LEU A CA 1
ATOM 710 C C . LEU A 1 90 ? 17.472 -5.224 38.593 1.00 68.81 90 LEU A C 1
ATOM 712 O O . LEU A 1 90 ? 17.595 -4.773 37.455 1.00 68.81 90 LEU A O 1
ATOM 716 N N . SER A 1 91 ? 16.523 -4.779 39.418 1.00 70.44 91 SER A N 1
ATOM 717 C CA . SER A 1 91 ? 15.581 -3.706 39.084 1.00 70.44 91 SER A CA 1
ATOM 718 C C . SER A 1 91 ? 16.256 -2.383 38.720 1.00 70.44 91 SER A C 1
ATOM 720 O O . SER A 1 91 ? 15.708 -1.607 37.940 1.00 70.44 91 SER A O 1
ATOM 722 N N . ILE A 1 92 ? 17.471 -2.137 39.221 1.00 79.25 92 ILE A N 1
ATOM 723 C CA . ILE A 1 92 ? 18.282 -0.980 38.824 1.00 79.25 92 ILE A CA 1
ATOM 724 C C . ILE A 1 92 ? 18.569 -1.041 37.324 1.00 79.25 92 ILE A C 1
ATOM 726 O O . ILE A 1 92 ? 18.419 -0.041 36.624 1.00 79.25 92 ILE A O 1
ATOM 730 N N . LEU A 1 93 ? 18.935 -2.222 36.815 1.00 77.38 93 LEU A N 1
ATOM 731 C CA . LEU A 1 93 ? 19.170 -2.427 35.388 1.00 77.38 93 LEU A CA 1
ATOM 732 C C . LEU A 1 93 ? 17.873 -2.247 34.601 1.00 77.38 93 LEU A C 1
ATOM 734 O O . LEU A 1 93 ? 17.900 -1.636 33.538 1.00 77.38 93 LEU A O 1
ATOM 738 N N . ALA A 1 94 ? 16.742 -2.705 35.144 1.00 73.75 94 ALA A N 1
ATOM 739 C CA . ALA A 1 94 ? 15.438 -2.551 34.512 1.00 73.75 94 ALA A CA 1
ATOM 740 C C . ALA A 1 94 ? 14.998 -1.079 34.399 1.00 73.75 94 ALA A C 1
ATOM 742 O O . ALA A 1 94 ? 14.568 -0.626 33.334 1.00 73.75 94 ALA A O 1
ATOM 743 N N . PHE A 1 95 ? 15.166 -0.308 35.475 1.00 84.62 95 PHE A N 1
ATOM 744 C CA . PHE A 1 95 ? 14.914 1.130 35.491 1.00 84.62 95 PHE A CA 1
ATOM 745 C C . PHE A 1 95 ? 15.828 1.864 34.506 1.00 84.62 95 PHE A C 1
ATOM 747 O O . PHE A 1 95 ? 15.344 2.602 33.647 1.00 84.62 95 PHE A O 1
ATOM 754 N N . VAL A 1 96 ? 17.141 1.616 34.574 1.00 86.81 96 VAL A N 1
ATOM 755 C CA . VAL A 1 96 ? 18.120 2.239 33.672 1.00 86.81 96 VAL A CA 1
ATOM 756 C C . VAL A 1 96 ? 17.822 1.885 32.217 1.00 86.81 96 VAL A C 1
ATOM 758 O O . VAL A 1 96 ? 17.836 2.778 31.371 1.00 86.81 96 VAL A O 1
ATOM 761 N N . ALA A 1 97 ? 17.507 0.624 31.912 1.00 84.44 97 ALA A N 1
ATOM 762 C CA . ALA A 1 97 ? 17.158 0.184 30.565 1.00 84.44 97 ALA A CA 1
ATOM 763 C C . ALA A 1 97 ? 15.891 0.883 30.058 1.00 84.44 97 ALA A C 1
ATOM 765 O O . ALA A 1 97 ? 15.915 1.467 28.976 1.00 84.44 97 ALA A O 1
ATOM 766 N N . THR A 1 98 ? 14.821 0.904 30.859 1.00 85.56 98 THR A N 1
ATOM 767 C CA . THR A 1 98 ? 13.549 1.547 30.494 1.00 85.56 98 THR A CA 1
ATOM 768 C C . THR A 1 98 ? 13.749 3.033 30.220 1.00 85.56 98 THR A C 1
ATOM 770 O O . THR A 1 98 ? 13.423 3.512 29.136 1.00 85.56 98 THR A O 1
ATOM 773 N N . VAL A 1 99 ? 14.365 3.767 31.151 1.00 91.31 99 VAL A N 1
ATOM 774 C CA . VAL A 1 99 ? 14.629 5.202 30.975 1.00 91.31 99 VAL A CA 1
ATOM 775 C C . VAL A 1 99 ? 15.533 5.446 29.763 1.00 91.31 99 VAL A C 1
ATOM 777 O O . VAL A 1 99 ? 15.283 6.376 29.001 1.00 91.31 99 VAL A O 1
ATOM 780 N N . THR A 1 100 ? 16.541 4.601 29.530 1.00 90.81 100 THR A N 1
ATOM 781 C CA . THR A 1 100 ? 17.438 4.718 28.368 1.00 90.81 100 THR A CA 1
ATOM 782 C C . THR A 1 100 ? 16.683 4.534 27.052 1.00 90.81 100 THR A C 1
ATOM 784 O O . THR A 1 100 ? 16.856 5.337 26.135 1.00 90.81 100 THR A O 1
ATOM 787 N N . ILE A 1 101 ? 15.822 3.518 26.952 1.00 89.38 101 ILE A N 1
ATOM 788 C CA . ILE A 1 101 ? 14.982 3.271 25.770 1.00 89.38 101 ILE A CA 1
ATOM 789 C C . ILE A 1 101 ? 14.061 4.473 25.520 1.00 89.38 101 ILE A C 1
ATOM 791 O O . ILE A 1 101 ? 13.989 4.985 24.402 1.00 89.38 101 ILE A O 1
ATOM 795 N N . LEU A 1 102 ? 13.412 4.985 26.567 1.00 91.75 102 LEU A N 1
ATOM 796 C CA . LEU A 1 102 ? 12.528 6.147 26.465 1.00 91.75 102 LEU A CA 1
ATOM 797 C C . LEU A 1 102 ? 13.277 7.433 26.083 1.00 91.75 102 LEU A C 1
ATOM 799 O O . LEU A 1 102 ? 12.805 8.216 25.254 1.00 91.75 102 LEU A O 1
ATOM 803 N N . ALA A 1 103 ? 14.484 7.624 26.611 1.00 95.38 103 ALA A N 1
ATOM 804 C CA . ALA A 1 103 ? 15.359 8.733 26.255 1.00 95.38 103 ALA A CA 1
ATOM 805 C C . ALA A 1 103 ? 15.780 8.700 24.776 1.00 95.38 103 ALA A C 1
ATOM 807 O O . ALA A 1 103 ? 15.905 9.753 24.143 1.00 95.38 103 ALA A O 1
ATOM 808 N N . TRP A 1 104 ? 15.944 7.511 24.187 1.00 94.56 104 TRP A N 1
ATOM 809 C CA . TRP A 1 104 ? 16.228 7.370 22.758 1.00 94.56 104 TRP A CA 1
ATOM 810 C C . TRP A 1 104 ? 15.077 7.830 21.864 1.00 94.56 104 TRP A C 1
ATOM 812 O O . TRP A 1 104 ? 15.345 8.428 20.821 1.00 94.56 104 TRP A O 1
ATOM 822 N N . PHE A 1 105 ? 13.817 7.657 22.272 1.00 94.69 105 PHE A N 1
ATOM 823 C CA . PHE A 1 105 ? 12.682 8.220 21.529 1.00 94.69 105 PHE A CA 1
ATOM 824 C C . PHE A 1 105 ? 12.723 9.753 21.507 1.00 94.69 105 PHE A C 1
ATOM 826 O O . PHE A 1 105 ? 12.556 10.359 20.449 1.00 94.69 105 PHE A O 1
ATOM 833 N N . VAL A 1 106 ? 13.055 10.398 22.629 1.00 96.44 106 VAL A N 1
ATOM 834 C CA . VAL A 1 106 ? 13.228 11.863 22.668 1.00 96.44 106 VAL A CA 1
ATOM 835 C C . VAL A 1 106 ? 14.444 12.299 21.848 1.00 96.44 106 VAL A C 1
ATOM 837 O O . VAL A 1 106 ? 14.394 13.308 21.145 1.00 96.44 106 VAL A O 1
ATOM 840 N N . SER A 1 107 ? 15.533 11.526 21.877 1.00 96.44 107 SER A N 1
ATOM 841 C CA . SER A 1 107 ? 16.697 11.751 21.014 1.00 96.44 107 SER A CA 1
ATOM 842 C C . SER A 1 107 ? 16.327 11.688 19.529 1.00 96.44 107 SER A C 1
ATOM 844 O O . SER A 1 107 ? 16.735 12.551 18.748 1.00 96.44 107 SER A O 1
ATOM 846 N N . LEU A 1 108 ? 15.496 10.717 19.139 1.00 95.75 108 LEU A N 1
ATOM 847 C CA . LEU A 1 108 ? 14.987 10.582 17.779 1.00 95.75 108 LEU A CA 1
ATOM 848 C C . LEU A 1 108 ? 14.145 11.799 17.374 1.00 95.75 108 LEU A C 1
ATOM 850 O O . LEU A 1 108 ? 14.381 12.361 16.300 1.00 95.75 108 LEU A O 1
ATOM 854 N N . ALA A 1 109 ? 13.240 12.260 18.245 1.00 96.69 109 ALA A N 1
ATOM 855 C CA . ALA A 1 109 ? 12.485 13.493 18.027 1.00 96.69 109 ALA A CA 1
ATOM 856 C C . ALA A 1 109 ? 13.423 14.702 17.876 1.00 96.69 109 ALA A C 1
ATOM 858 O O . ALA A 1 109 ? 13.307 15.447 16.907 1.00 96.69 109 ALA A O 1
ATOM 859 N N . ALA A 1 110 ? 14.407 14.871 18.764 1.00 96.81 110 ALA A N 1
ATOM 860 C CA . ALA A 1 110 ? 15.362 15.980 18.725 1.00 96.81 110 ALA A CA 1
ATOM 861 C C . ALA A 1 110 ? 16.173 16.018 17.419 1.00 96.81 110 ALA A C 1
ATOM 863 O O . ALA A 1 110 ? 16.322 17.074 16.801 1.00 96.81 110 ALA A O 1
ATOM 864 N N . VAL A 1 111 ? 16.672 14.862 16.966 1.00 95.19 111 VAL A N 1
ATOM 865 C CA . VAL A 1 111 ? 17.404 14.739 15.698 1.00 95.19 111 VAL A CA 1
ATOM 866 C C . VAL A 1 111 ? 16.491 15.033 14.511 1.00 95.19 111 VAL A C 1
ATOM 868 O O . VAL A 1 111 ? 16.910 15.738 13.590 1.00 95.19 111 VAL A O 1
ATOM 871 N N . GLY A 1 112 ? 15.261 14.516 14.530 1.00 95.12 112 GLY A N 1
ATOM 872 C CA . GLY A 1 112 ? 14.243 14.793 13.521 1.00 95.12 112 GLY A CA 1
ATOM 873 C C . GLY A 1 112 ? 13.960 16.288 13.409 1.00 95.12 112 GLY A C 1
ATOM 874 O O . GLY A 1 112 ? 14.191 16.870 12.350 1.00 95.12 112 GLY A O 1
ATOM 875 N N . LEU A 1 113 ? 13.595 16.926 14.525 1.00 96.50 113 LEU A N 1
ATOM 876 C CA . LEU A 1 113 ? 13.337 18.364 14.643 1.00 96.50 113 LEU A CA 1
ATOM 877 C C . LEU A 1 113 ? 14.512 19.206 14.158 1.00 96.50 113 LEU A C 1
ATOM 879 O O . LEU A 1 113 ? 14.340 20.105 13.335 1.00 96.50 113 LEU A O 1
ATOM 883 N N . HIS A 1 114 ? 15.721 18.891 14.620 1.00 95.19 114 HIS A N 1
ATOM 884 C CA . HIS A 1 114 ? 16.924 19.592 14.199 1.00 95.19 114 HIS A CA 1
ATOM 885 C C . HIS A 1 114 ? 17.142 19.480 12.687 1.00 95.19 114 HIS A C 1
ATOM 887 O O . HIS A 1 114 ? 17.401 20.484 12.020 1.00 95.19 114 HIS A O 1
ATOM 893 N N . LYS A 1 115 ? 17.021 18.275 12.120 1.00 92.94 115 LYS A N 1
ATOM 894 C CA . LYS A 1 115 ? 17.222 18.059 10.686 1.00 92.94 115 LYS A CA 1
ATOM 895 C C . LYS A 1 115 ? 16.137 18.736 9.856 1.00 92.94 115 LYS A C 1
ATOM 897 O O . LYS A 1 115 ? 16.484 19.411 8.893 1.00 92.94 115 LYS A O 1
ATOM 902 N N . VAL A 1 116 ? 14.857 18.623 10.213 1.00 91.94 116 VAL A N 1
ATOM 903 C CA . VAL A 1 116 ? 13.793 19.273 9.432 1.00 91.94 116 VAL A CA 1
ATOM 904 C C . VAL A 1 116 ? 13.867 20.791 9.524 1.00 91.94 116 VAL A C 1
ATOM 906 O O . VAL A 1 116 ? 13.752 21.474 8.512 1.00 91.94 116 VAL A O 1
ATOM 909 N N . ARG A 1 117 ? 14.205 21.339 10.691 1.00 92.50 117 ARG A N 1
ATOM 910 C CA . ARG A 1 117 ? 14.429 22.777 10.847 1.00 92.50 117 ARG A CA 1
ATOM 911 C C . ARG A 1 117 ? 15.608 23.267 10.007 1.00 92.50 117 ARG A C 1
ATOM 913 O O . ARG A 1 117 ? 15.477 24.215 9.246 1.00 92.50 117 ARG A O 1
ATOM 920 N N . THR A 1 118 ? 16.762 22.610 10.104 1.00 89.88 118 THR A N 1
ATOM 921 C CA . THR A 1 118 ? 18.002 23.094 9.466 1.00 89.88 118 THR A CA 1
ATOM 922 C C . THR A 1 118 ? 18.110 22.753 7.981 1.00 89.88 118 THR A C 1
ATOM 924 O O . THR A 1 118 ? 18.842 23.420 7.251 1.00 89.88 118 THR A O 1
ATOM 927 N N . ARG A 1 119 ? 17.416 21.710 7.512 1.00 87.56 119 ARG A N 1
ATOM 928 C CA . ARG A 1 119 ? 17.512 21.221 6.127 1.00 87.56 119 ARG A CA 1
ATOM 929 C C . ARG A 1 119 ? 16.224 21.397 5.318 1.00 87.56 119 ARG A C 1
ATOM 931 O O . ARG A 1 119 ? 16.335 21.519 4.099 1.00 87.56 119 ARG A O 1
ATOM 938 N N . LEU A 1 120 ? 15.047 21.402 5.959 1.00 84.00 120 LEU A N 1
ATOM 939 C CA . LEU A 1 120 ? 13.747 21.684 5.316 1.00 84.00 120 LEU A CA 1
ATOM 940 C C . LEU A 1 120 ? 13.239 23.102 5.575 1.00 84.00 120 LEU A C 1
ATOM 942 O O . LEU A 1 120 ? 12.263 23.495 4.945 1.00 84.00 120 LEU A O 1
ATOM 946 N N . ALA A 1 121 ? 13.848 23.840 6.510 1.00 88.00 121 ALA A N 1
ATOM 947 C CA . ALA A 1 121 ? 13.318 25.107 7.015 1.00 88.00 121 ALA A CA 1
ATOM 948 C C . ALA A 1 121 ? 11.879 24.989 7.551 1.00 88.00 121 ALA A C 1
ATOM 950 O O . ALA A 1 121 ? 11.118 25.955 7.519 1.00 88.00 121 ALA A O 1
ATOM 951 N N . TRP A 1 122 ? 11.492 23.805 8.044 1.00 88.25 122 TRP A N 1
ATOM 952 C CA . TRP A 1 122 ? 10.183 23.639 8.667 1.00 88.25 122 TRP A CA 1
ATOM 953 C C . TRP A 1 122 ? 10.103 24.499 9.927 1.00 88.25 122 TRP A C 1
ATOM 955 O O . TRP A 1 122 ? 10.996 24.406 10.779 1.00 88.25 122 TRP A O 1
ATOM 965 N N . PRO A 1 123 ? 9.047 25.317 10.076 1.00 90.56 123 PRO A N 1
ATOM 966 C CA . PRO A 1 123 ? 8.857 26.064 11.301 1.00 90.56 123 PRO A CA 1
ATOM 967 C C . PRO A 1 123 ? 8.615 25.090 12.456 1.00 90.56 123 PRO A C 1
ATOM 969 O O . PRO A 1 123 ? 7.891 24.099 12.323 1.00 90.56 123 PRO A O 1
ATOM 972 N N . LEU A 1 124 ? 9.205 25.382 13.616 1.00 93.00 124 LEU A N 1
ATOM 973 C CA . LEU A 1 124 ? 9.115 24.500 14.782 1.00 93.00 124 LEU A CA 1
ATOM 974 C C . LEU A 1 124 ? 7.672 24.299 15.267 1.00 93.00 124 LEU A C 1
ATOM 976 O O . LEU A 1 124 ? 7.365 23.226 15.771 1.00 93.00 124 LEU A O 1
ATOM 980 N N . TRP A 1 125 ? 6.768 25.258 15.040 1.00 92.00 125 TRP A N 1
ATOM 981 C CA . TRP A 1 125 ? 5.346 25.103 15.372 1.00 92.00 125 TRP A CA 1
ATOM 982 C C . TRP A 1 125 ? 4.603 24.069 14.517 1.00 92.00 125 TRP A C 1
ATOM 984 O O . TRP A 1 125 ? 3.572 23.571 14.951 1.00 92.00 125 TRP A O 1
ATOM 994 N N . VAL A 1 126 ? 5.155 23.671 13.366 1.00 93.00 126 VAL A N 1
ATOM 995 C CA . VAL A 1 126 ? 4.677 22.514 12.589 1.00 93.00 126 VAL A CA 1
ATOM 996 C C . VAL A 1 126 ? 5.450 21.252 12.967 1.00 93.00 126 VAL A C 1
ATOM 998 O O . VAL A 1 126 ? 4.866 20.190 13.154 1.00 93.00 126 VAL A O 1
ATOM 1001 N N . ALA A 1 127 ? 6.776 21.350 13.088 1.00 96.06 127 ALA A N 1
ATOM 1002 C CA . ALA A 1 127 ? 7.626 20.177 13.274 1.00 96.06 127 ALA A CA 1
ATOM 1003 C C . ALA A 1 127 ? 7.464 19.519 14.658 1.00 96.06 127 ALA A C 1
ATOM 1005 O O . ALA A 1 127 ? 7.438 18.295 14.752 1.00 96.06 127 ALA A O 1
ATOM 1006 N N . VAL A 1 128 ? 7.352 20.314 15.727 1.00 98.12 128 VAL A N 1
ATOM 1007 C CA . VAL A 1 128 ? 7.255 19.828 17.116 1.00 98.12 128 VAL A CA 1
ATOM 1008 C C . VAL A 1 128 ? 6.064 18.896 17.344 1.00 98.12 128 VAL A C 1
ATOM 1010 O O . VAL A 1 128 ? 6.317 17.771 17.778 1.00 98.12 128 VAL A O 1
ATOM 1013 N N . PRO A 1 129 ? 4.808 19.277 17.035 1.00 98.12 129 PRO A N 1
ATOM 1014 C CA . PRO A 1 129 ? 3.672 18.386 17.264 1.00 98.12 129 PRO A CA 1
ATOM 1015 C C . PRO A 1 129 ? 3.759 17.089 16.450 1.00 98.12 129 PRO A C 1
ATOM 1017 O O . PRO A 1 129 ? 3.442 16.027 16.970 1.00 98.12 129 PRO A O 1
ATOM 1020 N N . VAL A 1 130 ? 4.294 17.136 15.225 1.00 97.56 130 VAL A N 1
ATOM 1021 C CA . VAL A 1 130 ? 4.486 15.937 14.392 1.00 97.56 130 VAL A CA 1
ATOM 1022 C C . VAL A 1 130 ? 5.516 14.983 15.002 1.00 97.56 130 VAL A C 1
ATOM 1024 O O . VAL A 1 130 ? 5.216 13.816 15.239 1.00 97.56 130 VAL A O 1
ATOM 1027 N N . PHE A 1 131 ? 6.739 15.450 15.265 1.00 97.75 131 PHE A N 1
ATOM 1028 C CA . PHE A 1 131 ? 7.813 14.561 15.720 1.00 97.75 131 PHE A CA 1
ATOM 1029 C C . PHE A 1 131 ? 7.620 14.091 17.165 1.00 97.75 131 PHE A C 1
ATOM 1031 O O . PHE A 1 131 ? 7.965 12.951 17.466 1.00 97.75 131 PHE A O 1
ATOM 1038 N N . TRP A 1 132 ? 7.049 14.921 18.045 1.00 97.94 132 TRP A N 1
ATOM 1039 C CA . TRP A 1 132 ? 6.762 14.512 19.421 1.00 97.94 132 TRP A CA 1
ATOM 1040 C C . TRP A 1 132 ? 5.710 13.398 19.451 1.00 97.94 132 TRP A C 1
ATOM 1042 O O . TRP A 1 132 ? 5.983 12.294 19.931 1.00 97.94 132 TRP A O 1
ATOM 1052 N N . THR A 1 133 ? 4.548 13.638 18.836 1.00 97.88 133 THR A N 1
ATOM 1053 C CA . THR A 1 133 ? 3.452 12.664 18.786 1.00 97.88 133 THR A CA 1
ATOM 1054 C C . THR A 1 133 ? 3.841 11.392 18.027 1.00 97.88 133 THR A C 1
ATOM 1056 O O . THR A 1 133 ? 3.481 10.299 18.461 1.00 97.88 133 THR A O 1
ATOM 1059 N N . ALA A 1 134 ? 4.645 11.490 16.960 1.00 96.56 134 ALA A N 1
ATOM 1060 C CA . ALA A 1 134 ? 5.192 10.321 16.262 1.00 96.56 134 ALA A CA 1
ATOM 1061 C C . ALA A 1 134 ? 5.989 9.399 17.200 1.00 96.56 134 ALA A C 1
ATOM 1063 O O . ALA A 1 134 ? 5.842 8.178 17.153 1.00 96.56 134 ALA A O 1
ATOM 1064 N N . THR A 1 135 ? 6.823 9.971 18.072 1.00 95.31 135 THR A N 1
ATOM 1065 C CA . THR A 1 135 ? 7.621 9.177 19.017 1.00 95.31 135 THR A CA 1
ATOM 1066 C C . THR A 1 135 ? 6.795 8.592 20.161 1.00 95.31 135 THR A C 1
ATOM 1068 O O . THR A 1 135 ? 7.055 7.462 20.569 1.00 95.31 135 THR A O 1
ATOM 1071 N N . GLU A 1 136 ? 5.747 9.283 20.625 1.00 95.12 136 GLU A N 1
ATOM 1072 C CA . GLU A 1 136 ? 4.782 8.709 21.575 1.00 95.12 136 GLU A CA 1
ATOM 1073 C C . GLU A 1 136 ? 3.952 7.575 20.959 1.00 95.12 136 GLU A C 1
ATOM 1075 O O . GLU A 1 136 ? 3.613 6.613 21.656 1.00 95.12 136 GLU A O 1
ATOM 1080 N N . TRP A 1 137 ? 3.644 7.664 19.661 1.00 93.69 137 TRP A N 1
ATOM 1081 C CA . TRP A 1 137 ? 2.980 6.596 18.918 1.00 93.69 137 TRP A CA 1
ATOM 1082 C C . TRP A 1 137 ? 3.882 5.367 18.788 1.00 93.69 137 TRP A C 1
ATOM 1084 O O . TRP A 1 137 ? 3.455 4.273 19.152 1.00 93.69 137 TRP A O 1
ATOM 1094 N N . LEU A 1 138 ? 5.144 5.538 18.373 1.00 89.75 138 LEU A N 1
ATOM 1095 C CA . LEU A 1 138 ? 6.122 4.442 18.306 1.00 89.75 138 LEU A CA 1
ATOM 1096 C C . LEU A 1 138 ? 6.279 3.750 19.668 1.00 89.75 138 LEU A C 1
ATOM 1098 O O . LEU A 1 138 ? 6.169 2.530 19.761 1.00 89.75 138 LEU A O 1
ATOM 1102 N N . ARG A 1 139 ? 6.440 4.533 20.742 1.00 88.69 139 ARG A N 1
ATOM 1103 C CA . ARG A 1 139 ? 6.580 4.031 22.117 1.00 88.69 139 ARG A CA 1
ATOM 1104 C C . ARG A 1 139 ? 5.416 3.150 22.581 1.00 88.69 139 ARG A C 1
ATOM 1106 O O . ARG A 1 139 ? 5.618 2.310 23.448 1.00 88.69 139 ARG A O 1
ATOM 1113 N N . GLY A 1 140 ? 4.204 3.360 22.072 1.00 85.88 140 GLY A N 1
ATOM 1114 C CA . GLY A 1 140 ? 3.026 2.601 22.496 1.00 85.88 140 GLY A CA 1
ATOM 1115 C C . GLY A 1 140 ? 2.547 1.526 21.523 1.00 85.88 140 GLY A C 1
ATOM 1116 O O . GLY A 1 140 ? 1.541 0.899 21.829 1.00 85.88 140 GLY A O 1
ATOM 1117 N N . ASN A 1 141 ? 3.210 1.343 20.375 1.00 84.81 141 ASN A N 1
ATOM 1118 C CA . ASN A 1 141 ? 2.832 0.350 19.357 1.00 84.81 141 ASN A CA 1
ATOM 1119 C C . ASN A 1 141 ? 3.977 -0.614 18.985 1.00 84.81 141 ASN A C 1
ATOM 1121 O O . ASN A 1 141 ? 3.778 -1.508 18.169 1.00 84.81 141 ASN A O 1
ATOM 1125 N N . LEU A 1 142 ? 5.177 -0.450 19.552 1.00 80.12 142 LEU A N 1
ATOM 1126 C CA . LEU A 1 142 ? 6.263 -1.419 19.381 1.00 80.12 142 LEU A CA 1
ATOM 1127 C C . LEU A 1 142 ? 6.036 -2.634 20.298 1.00 80.12 142 LEU A C 1
ATOM 1129 O O . LEU A 1 142 ? 5.900 -2.406 21.492 1.00 80.12 142 LEU A O 1
ATOM 1133 N N . PRO A 1 143 ? 6.052 -3.888 19.804 1.00 69.75 143 PRO A N 1
ATOM 1134 C CA . PRO A 1 143 ? 5.546 -5.058 20.538 1.00 69.75 143 PRO A CA 1
ATOM 1135 C C . PRO A 1 143 ? 6.127 -5.261 21.952 1.00 69.75 143 PRO A C 1
ATOM 1137 O O . PRO A 1 143 ? 5.507 -4.875 22.938 1.00 69.75 143 PRO A O 1
ATOM 1140 N N . ASP A 1 144 ? 7.336 -5.822 22.066 1.00 68.12 144 ASP A N 1
ATOM 1141 C CA . ASP A 1 144 ? 7.951 -6.203 23.351 1.00 68.12 144 ASP A CA 1
ATOM 1142 C C . ASP A 1 144 ? 8.418 -5.002 24.202 1.00 68.12 144 ASP A C 1
ATOM 1144 O O . ASP A 1 144 ? 8.854 -5.180 25.336 1.00 68.12 144 ASP A O 1
ATOM 1148 N N . VAL A 1 145 ? 8.360 -3.774 23.673 1.00 75.06 145 VAL A N 1
ATOM 1149 C CA . VAL A 1 145 ? 8.871 -2.558 24.340 1.00 75.06 145 VAL A CA 1
ATOM 1150 C C . VAL A 1 145 ? 7.807 -1.473 24.515 1.00 75.06 145 VAL A C 1
ATOM 1152 O O . VAL A 1 145 ? 8.145 -0.331 24.841 1.00 75.06 145 VAL A O 1
ATOM 1155 N N . ALA A 1 146 ? 6.528 -1.795 24.292 1.00 83.88 146 ALA A N 1
ATOM 1156 C CA . ALA A 1 146 ? 5.443 -0.835 24.439 1.00 83.88 146 ALA A CA 1
ATOM 1157 C C . ALA A 1 146 ? 5.356 -0.337 25.889 1.00 83.88 146 ALA A C 1
ATOM 1159 O O . ALA A 1 146 ? 5.038 -1.096 26.800 1.00 83.88 146 ALA A O 1
ATOM 1160 N N . PHE A 1 147 ? 5.598 0.960 26.102 1.00 87.88 147 PHE A N 1
ATOM 1161 C CA . PHE A 1 147 ? 5.511 1.586 27.426 1.00 87.88 147 PHE A CA 1
ATOM 1162 C C . PHE A 1 147 ? 4.883 2.992 27.344 1.00 87.88 147 PHE A C 1
ATOM 1164 O O . PHE A 1 147 ? 5.568 4.008 27.517 1.00 87.88 147 PHE A O 1
ATOM 1171 N N . PRO A 1 148 ? 3.573 3.097 27.040 1.00 90.81 148 PRO A N 1
ATOM 1172 C CA . PRO A 1 148 ? 2.871 4.370 26.856 1.00 90.81 148 PRO A CA 1
ATOM 1173 C C . PRO A 1 148 ? 2.547 5.123 28.166 1.00 90.81 148 PRO A C 1
ATOM 1175 O O . PRO A 1 148 ? 1.577 5.877 28.197 1.00 90.81 148 PRO A O 1
ATOM 1178 N N . TRP A 1 149 ? 3.350 4.949 29.222 1.00 91.50 149 TRP A N 1
ATOM 1179 C CA . TRP A 1 149 ? 3.153 5.564 30.541 1.00 91.50 149 TRP A CA 1
ATOM 1180 C C . TRP A 1 149 ? 3.358 7.084 30.497 1.00 91.50 149 TRP A C 1
ATOM 1182 O O . TRP A 1 149 ? 4.351 7.563 29.934 1.00 91.50 149 TRP A O 1
ATOM 1192 N N . MET A 1 150 ? 2.424 7.815 31.108 1.00 91.81 150 MET A N 1
ATOM 1193 C CA . MET A 1 150 ? 2.342 9.281 31.190 1.00 91.81 150 MET A CA 1
ATOM 1194 C C . MET A 1 150 ? 2.803 10.007 29.913 1.00 91.81 150 MET A C 1
ATOM 1196 O O . MET A 1 150 ? 3.900 10.558 29.839 1.00 91.81 150 MET A O 1
ATOM 1200 N N . GLN A 1 151 ? 1.974 9.989 28.874 1.00 93.50 151 GLN A N 1
ATOM 1201 C CA . GLN A 1 151 ? 2.162 10.794 27.661 1.00 93.50 151 GLN A CA 1
ATOM 1202 C C . GLN A 1 151 ? 1.897 12.277 27.929 1.00 93.50 151 GLN A C 1
ATOM 1204 O O . GLN A 1 151 ? 1.293 12.639 28.940 1.00 93.50 151 GLN A O 1
ATOM 1209 N N . LEU A 1 152 ? 2.300 13.152 27.004 1.00 95.81 152 LEU A N 1
ATOM 1210 C CA . LEU A 1 152 ? 2.060 14.589 27.139 1.00 95.81 152 LEU A CA 1
ATOM 1211 C C . LEU A 1 152 ? 0.568 14.907 27.331 1.00 95.81 152 LEU A C 1
ATOM 1213 O O . LEU A 1 152 ? 0.230 15.736 28.171 1.00 95.81 152 LEU A O 1
ATOM 1217 N N . GLY A 1 153 ? -0.330 14.213 26.627 1.00 94.56 153 GLY A N 1
ATOM 1218 C CA . GLY A 1 153 ? -1.778 14.349 26.800 1.00 94.56 153 GLY A CA 1
ATOM 1219 C C . GLY A 1 153 ? -2.281 13.984 28.202 1.00 94.56 153 GLY A C 1
ATOM 1220 O O . GLY A 1 153 ? -3.207 14.622 28.699 1.00 94.56 153 GLY A O 1
ATOM 1221 N N . ASP A 1 154 ? -1.627 13.039 28.885 1.00 94.19 154 ASP A N 1
ATOM 1222 C CA . ASP A 1 154 ? -2.009 12.606 30.237 1.00 94.19 154 ASP A CA 1
ATOM 1223 C C . ASP A 1 154 ? -1.715 13.680 31.304 1.00 94.19 154 ASP A C 1
ATOM 1225 O O . ASP A 1 154 ? -2.250 13.608 32.411 1.00 94.19 154 ASP A O 1
ATOM 1229 N N . THR A 1 155 ? -0.917 14.712 30.989 1.00 96.06 155 THR A N 1
ATOM 1230 C CA . THR A 1 155 ? -0.688 15.869 31.887 1.00 96.06 155 THR A CA 1
ATOM 1231 C C . THR A 1 155 ? -1.967 16.644 32.211 1.00 96.06 155 THR A C 1
ATOM 1233 O O . THR A 1 155 ? -2.024 17.359 33.207 1.00 96.06 155 THR A O 1
ATOM 1236 N N . LEU A 1 156 ? -3.004 16.516 31.379 1.00 95.25 156 LEU A N 1
ATOM 1237 C CA . LEU A 1 156 ? -4.289 17.188 31.568 1.00 95.25 156 LEU A CA 1
ATOM 1238 C C . LEU A 1 156 ? -5.380 16.283 32.150 1.00 95.25 156 LEU A C 1
ATOM 1240 O O . LEU A 1 156 ? -6.526 16.711 32.264 1.00 95.25 156 LEU A O 1
ATOM 1244 N N . SER A 1 157 ? -5.034 15.070 32.583 1.00 93.50 157 SER A N 1
ATOM 1245 C CA . SER A 1 157 ? -5.964 14.167 33.279 1.00 93.50 157 SER A CA 1
ATOM 1246 C C . SER A 1 157 ? -6.546 14.778 34.564 1.00 93.50 157 SER A C 1
ATOM 1248 O O . SER A 1 157 ? -7.689 14.501 34.909 1.00 93.50 157 SER A O 1
ATOM 1250 N N . GLY A 1 158 ? -5.822 15.679 35.239 1.00 92.38 158 GLY A N 1
ATOM 1251 C CA . GLY A 1 158 ? -6.343 16.460 36.371 1.00 92.38 158 GLY A CA 1
ATOM 1252 C C . GLY A 1 158 ? -7.341 17.568 35.993 1.00 92.38 158 GLY A C 1
ATOM 1253 O O . GLY A 1 158 ? -7.957 18.163 36.874 1.00 92.38 158 GLY A O 1
ATOM 1254 N N . PHE A 1 159 ? -7.518 17.853 34.699 1.00 95.06 159 PHE A N 1
ATOM 1255 C CA . PHE A 1 159 ? -8.364 18.933 34.178 1.00 95.06 159 PHE A CA 1
ATOM 1256 C C . PHE A 1 159 ? -9.319 18.423 33.085 1.00 95.06 159 PHE A C 1
ATOM 1258 O O . PHE A 1 159 ? -9.312 18.946 31.965 1.00 95.06 159 PHE A O 1
ATOM 1265 N N . PRO A 1 160 ? -10.177 17.428 33.384 1.00 92.50 160 PRO A N 1
ATOM 1266 C CA . PRO A 1 160 ? -10.991 16.730 32.382 1.00 92.50 160 PRO A CA 1
ATOM 1267 C C . PRO A 1 160 ? -11.901 17.664 31.565 1.00 92.50 160 PRO A C 1
ATOM 1269 O O . PRO A 1 160 ? -12.139 17.426 30.382 1.00 92.50 160 PRO A O 1
ATOM 1272 N N . GLY A 1 161 ? -12.331 18.791 32.147 1.00 91.19 161 GLY A N 1
ATOM 1273 C CA . GLY A 1 161 ? -13.127 19.810 31.453 1.00 91.19 161 GLY A CA 1
ATOM 1274 C C . GLY A 1 161 ? -12.427 20.484 30.261 1.00 91.19 161 GLY A C 1
ATOM 1275 O O . GLY A 1 161 ? -13.108 21.053 29.411 1.00 91.19 161 GLY A O 1
ATOM 1276 N N . LEU A 1 162 ? -11.094 20.411 30.164 1.00 94.19 162 LEU A N 1
ATOM 1277 C CA . LEU A 1 162 ? -10.315 20.981 29.055 1.00 94.19 162 LEU A CA 1
ATOM 1278 C C . LEU A 1 162 ? -10.035 19.980 27.928 1.00 94.19 162 LEU A C 1
ATOM 1280 O O . LEU A 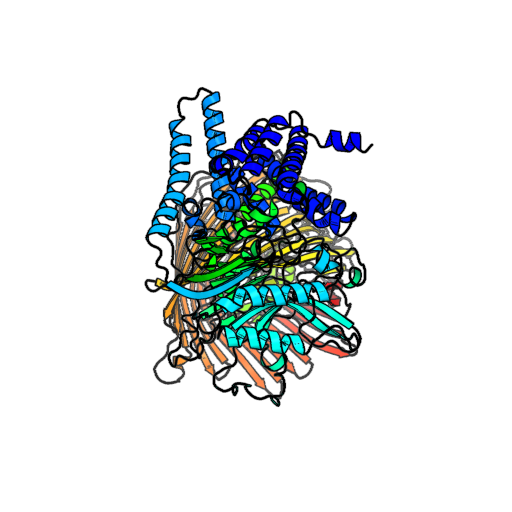1 162 ? -9.657 20.391 26.833 1.00 94.19 162 LEU A O 1
ATOM 1284 N N . VAL A 1 163 ? -10.188 18.682 28.199 1.00 94.12 163 VAL A N 1
ATOM 1285 C CA . VAL A 1 163 ? -9.742 17.587 27.320 1.00 94.12 163 VAL A CA 1
ATOM 1286 C C . VAL A 1 163 ? -10.875 16.660 26.892 1.00 94.12 163 VAL A C 1
ATOM 1288 O O . VAL A 1 163 ? -10.639 15.546 26.437 1.00 94.12 163 VAL A O 1
ATOM 1291 N N . GLY A 1 164 ? -12.115 17.147 26.946 1.00 92.69 164 GLY A N 1
ATOM 1292 C CA . GLY A 1 164 ? -13.278 16.472 26.370 1.00 92.69 164 GLY A CA 1
ATOM 1293 C C . GLY A 1 164 ? -13.095 16.101 24.895 1.00 92.69 164 GLY A C 1
ATOM 1294 O O . GLY A 1 164 ? -13.600 15.067 24.482 1.00 92.69 164 GLY A O 1
ATOM 1295 N N . ALA A 1 165 ? -12.300 16.869 24.138 1.00 95.00 165 ALA A N 1
ATOM 1296 C CA . ALA A 1 165 ? -11.904 16.554 22.760 1.00 95.00 165 ALA A CA 1
ATOM 1297 C C . ALA A 1 165 ? -11.119 15.233 22.597 1.00 95.00 165 ALA A C 1
ATOM 1299 O O . ALA A 1 165 ? -10.863 14.809 21.470 1.00 95.00 165 ALA A O 1
ATOM 1300 N N . ALA A 1 166 ? -10.728 14.561 23.686 1.00 96.06 166 ALA A N 1
ATOM 1301 C CA . ALA A 1 166 ? -10.144 13.223 23.628 1.00 96.06 166 ALA A CA 1
ATOM 1302 C C . ALA A 1 166 ? -11.110 12.180 23.030 1.00 96.06 166 ALA A C 1
ATOM 1304 O O . ALA A 1 166 ? -10.645 11.204 22.446 1.00 96.06 166 ALA A O 1
ATOM 1305 N N . ASP A 1 167 ? -12.428 12.408 23.086 1.00 95.38 167 ASP A N 1
ATOM 1306 C CA . ASP A 1 167 ? -13.420 11.594 22.367 1.00 95.38 167 ASP A CA 1
ATOM 1307 C C . ASP A 1 167 ? -13.290 11.700 20.831 1.00 95.38 167 ASP A C 1
ATOM 1309 O O . ASP A 1 167 ? -13.730 10.806 20.104 1.00 95.38 167 ASP A O 1
ATOM 1313 N N . LEU A 1 168 ? -12.637 12.750 20.320 1.00 94.69 168 LEU A N 1
ATOM 1314 C CA . LEU A 1 168 ? -12.346 12.925 18.900 1.00 94.69 168 LEU A CA 1
ATOM 1315 C C . LEU A 1 168 ? -11.036 12.265 18.480 1.00 94.69 168 LEU A C 1
ATOM 1317 O O . LEU A 1 168 ? -10.981 11.567 17.470 1.00 94.69 168 LEU A O 1
ATOM 1321 N N . VAL A 1 169 ? -9.969 12.540 19.229 1.00 91.81 169 VAL A N 1
ATOM 1322 C CA . VAL A 1 169 ? -8.588 12.333 18.758 1.00 91.81 169 VAL A CA 1
ATOM 1323 C C . VAL A 1 169 ? -7.725 11.478 19.687 1.00 91.81 169 VAL A C 1
ATOM 1325 O O . VAL A 1 169 ? -6.563 11.222 19.369 1.00 91.81 169 VAL A O 1
ATOM 1328 N N . GLY A 1 170 ? -8.271 11.038 20.821 1.00 94.69 170 GLY A N 1
ATOM 1329 C CA . GLY A 1 170 ? -7.561 10.274 21.843 1.00 94.69 170 GLY A CA 1
ATOM 1330 C C . GLY A 1 170 ? -6.487 11.056 22.600 1.00 94.69 170 GLY A C 1
ATOM 1331 O O . GLY A 1 170 ? -6.177 12.206 22.275 1.00 94.69 170 GLY A O 1
ATOM 1332 N N . ALA A 1 171 ? -5.859 10.414 23.592 1.00 94.19 171 ALA A N 1
ATOM 1333 C CA . ALA A 1 171 ? -4.787 11.023 24.385 1.00 94.19 171 ALA A CA 1
ATOM 1334 C C . ALA A 1 171 ? -3.609 11.538 23.537 1.00 94.19 171 ALA A C 1
ATOM 1336 O O . ALA A 1 171 ? -3.105 12.630 23.796 1.00 94.19 171 ALA A O 1
ATOM 1337 N N . ARG A 1 172 ? -3.210 10.829 22.470 1.00 94.31 172 ARG A N 1
ATOM 1338 C CA . ARG A 1 172 ? -2.130 11.286 21.568 1.00 94.31 172 ARG A CA 1
ATOM 1339 C C . ARG A 1 172 ? -2.524 12.479 20.703 1.00 94.31 172 ARG A C 1
ATOM 1341 O O . ARG A 1 172 ? -1.664 13.285 20.344 1.00 94.31 172 ARG A O 1
ATOM 1348 N N . GLY A 1 173 ? -3.810 12.644 20.405 1.00 96.12 173 GLY A N 1
ATOM 1349 C CA . GLY A 1 173 ? -4.316 13.869 19.799 1.00 96.12 173 GLY A CA 1
ATOM 1350 C C . GLY A 1 173 ? -4.223 15.068 20.742 1.00 96.12 173 GLY A C 1
ATOM 1351 O O . GLY A 1 173 ? -3.821 16.152 20.320 1.00 96.12 173 GLY A O 1
ATOM 1352 N N . ILE A 1 174 ? -4.482 14.857 22.035 1.00 97.38 174 ILE A N 1
ATOM 1353 C CA . ILE A 1 174 ? -4.232 15.871 23.067 1.00 97.38 174 ILE A CA 1
ATOM 1354 C C . ILE A 1 174 ? -2.727 16.160 23.196 1.00 97.38 174 ILE A C 1
ATOM 1356 O O . ILE A 1 174 ? -2.352 17.329 23.268 1.00 97.38 174 ILE A O 1
ATOM 1360 N N . SER A 1 175 ? -1.849 15.150 23.117 1.00 97.81 175 SER A N 1
ATOM 1361 C CA . SER A 1 175 ? -0.394 15.371 23.033 1.00 97.81 175 SER A CA 1
ATOM 1362 C C . SER A 1 175 ? -0.013 16.248 21.837 1.00 97.81 175 SER A C 1
ATOM 1364 O O . SER A 1 175 ? 0.775 17.180 21.988 1.00 97.81 175 SER A O 1
ATOM 1366 N N . PHE A 1 176 ? -0.581 15.989 20.654 1.00 98.31 176 PHE A N 1
ATOM 1367 C CA . PHE A 1 176 ? -0.327 16.795 19.455 1.00 98.31 176 PHE A CA 1
ATOM 1368 C C . PHE A 1 176 ? -0.740 18.254 19.673 1.00 98.31 176 PHE A C 1
ATOM 1370 O O . PHE A 1 176 ? 0.026 19.175 19.386 1.00 98.31 176 PHE A O 1
ATOM 1377 N N . TRP A 1 177 ? -1.936 18.468 20.223 1.00 97.88 177 TRP A N 1
ATOM 1378 C CA . TRP A 1 177 ? -2.442 19.798 20.547 1.00 97.88 177 TRP A CA 1
ATOM 1379 C C . TRP A 1 177 ? -1.545 20.529 21.554 1.00 97.88 177 TRP A C 1
ATOM 1381 O O . TRP A 1 177 ? -1.139 21.665 21.303 1.00 97.88 177 TRP A O 1
ATOM 1391 N N . LEU A 1 178 ? -1.152 19.870 22.645 1.00 98.12 178 LEU A N 1
ATOM 1392 C CA . LEU A 1 178 ? -0.257 20.449 23.648 1.00 98.12 178 LEU A CA 1
ATOM 1393 C C . LEU A 1 178 ? 1.123 20.776 23.078 1.00 98.12 178 LEU A C 1
ATOM 1395 O O . LEU A 1 178 ? 1.672 21.846 23.354 1.00 98.12 178 LEU A O 1
ATOM 1399 N N . ALA A 1 179 ? 1.684 19.894 22.253 1.00 98.25 179 ALA A N 1
ATOM 1400 C CA . ALA A 1 179 ? 2.956 20.129 21.582 1.00 98.25 179 ALA A CA 1
ATOM 1401 C C . ALA A 1 179 ? 2.874 21.327 20.614 1.00 98.25 179 ALA A C 1
ATOM 1403 O O . ALA A 1 179 ? 3.804 22.137 20.559 1.00 98.25 179 ALA A O 1
ATOM 1404 N N . LEU A 1 180 ? 1.743 21.500 19.918 1.00 97.94 180 LEU A N 1
ATOM 1405 C CA . LEU A 1 180 ? 1.468 22.675 19.088 1.00 97.94 180 LEU A CA 1
ATOM 1406 C C . LEU A 1 180 ? 1.376 23.951 19.937 1.00 97.94 180 LEU A C 1
ATOM 1408 O O . LEU A 1 180 ? 2.035 24.938 19.609 1.00 97.94 180 LEU A O 1
ATOM 1412 N N . CYS A 1 181 ? 0.634 23.939 21.049 1.00 97.75 181 CYS A N 1
ATOM 1413 C CA . CYS A 1 181 ? 0.562 25.075 21.973 1.00 97.75 181 CYS A CA 1
ATOM 1414 C C . CYS A 1 181 ? 1.951 25.484 22.478 1.00 97.75 181 CYS A C 1
ATOM 1416 O O . CYS A 1 181 ? 2.323 26.652 22.368 1.00 97.75 181 CYS A O 1
ATOM 1418 N N . ASN A 1 182 ? 2.750 24.523 22.949 1.00 98.25 182 ASN A N 1
ATOM 1419 C CA . ASN A 1 182 ? 4.121 24.769 23.396 1.00 98.25 182 ASN A CA 1
ATOM 1420 C C . ASN A 1 182 ? 4.975 25.403 22.285 1.00 98.25 182 ASN A C 1
ATOM 1422 O O . ASN A 1 182 ? 5.737 26.340 22.525 1.00 98.25 182 ASN A O 1
ATOM 1426 N N . ALA A 1 183 ? 4.841 24.931 21.047 1.00 97.50 183 ALA A N 1
ATOM 1427 C CA . ALA A 1 183 ? 5.614 25.458 19.933 1.00 97.50 183 ALA A CA 1
ATOM 1428 C C . ALA A 1 183 ? 5.159 26.857 19.479 1.00 97.50 183 ALA A C 1
ATOM 1430 O O . ALA A 1 183 ? 5.999 27.680 19.108 1.00 97.50 183 ALA A O 1
ATOM 1431 N N . LEU A 1 184 ? 3.864 27.170 19.576 1.00 95.88 184 LEU A N 1
ATOM 1432 C CA . LEU A 1 184 ? 3.329 28.516 19.349 1.00 95.88 184 LEU A CA 1
ATOM 1433 C C . LEU A 1 184 ? 3.756 29.500 20.450 1.00 95.88 184 LEU A C 1
ATOM 1435 O O . LEU A 1 184 ? 4.122 30.634 20.143 1.00 95.88 184 LEU A O 1
ATOM 1439 N N . VAL A 1 185 ? 3.795 29.070 21.717 1.00 96.31 185 VAL A N 1
ATOM 1440 C CA . VAL A 1 185 ? 4.344 29.874 22.826 1.00 96.31 185 VAL A CA 1
ATOM 1441 C C . VAL A 1 185 ? 5.834 30.145 22.607 1.00 96.31 185 VAL A C 1
ATOM 1443 O O . VAL A 1 185 ? 6.287 31.283 22.758 1.00 96.31 185 VAL A O 1
ATOM 1446 N N . ALA A 1 186 ? 6.601 29.132 22.192 1.00 94.75 186 ALA A N 1
ATOM 1447 C CA . ALA A 1 186 ? 8.006 29.311 21.838 1.00 94.75 186 ALA A CA 1
ATOM 1448 C C . ALA A 1 186 ? 8.170 30.307 20.677 1.00 94.75 186 ALA A C 1
ATOM 1450 O O . ALA A 1 186 ? 9.038 31.179 20.736 1.00 94.75 186 ALA A O 1
ATOM 1451 N N . TRP A 1 187 ? 7.316 30.231 19.651 1.00 92.19 187 TRP A N 1
ATOM 1452 C CA . TRP A 1 187 ? 7.320 31.174 18.530 1.00 92.19 187 TRP A CA 1
ATOM 1453 C C . TRP A 1 187 ? 7.032 32.613 18.976 1.00 92.19 187 TRP A C 1
ATOM 1455 O O . TRP A 1 187 ? 7.809 33.515 18.654 1.00 92.19 187 TRP A O 1
ATOM 1465 N N . LEU A 1 188 ? 6.003 32.821 19.801 1.00 90.94 188 LEU A N 1
ATOM 1466 C CA . LEU A 1 188 ? 5.676 34.129 20.376 1.00 90.94 188 LEU A CA 1
ATOM 1467 C C . LEU A 1 188 ? 6.850 34.711 21.185 1.00 90.94 188 LEU A C 1
ATOM 1469 O O . LEU A 1 188 ? 7.175 35.895 21.062 1.00 90.94 188 LEU A O 1
ATOM 1473 N N . TRP A 1 189 ? 7.522 33.880 21.988 1.00 90.00 189 TRP A N 1
ATOM 1474 C CA . TRP A 1 189 ? 8.701 34.287 22.756 1.00 90.00 189 TRP A CA 1
ATOM 1475 C C . TRP A 1 189 ? 9.855 34.747 21.856 1.00 90.00 189 TRP A C 1
ATOM 1477 O O . TRP A 1 189 ? 10.507 35.759 22.139 1.00 90.00 189 TRP A O 1
ATOM 1487 N N . MET A 1 190 ? 10.107 34.018 20.765 1.00 88.56 190 MET A N 1
ATOM 1488 C CA . MET A 1 190 ? 11.155 34.352 19.801 1.00 88.56 190 MET A CA 1
ATOM 1489 C C . MET A 1 190 ? 10.864 35.670 19.071 1.00 88.56 190 MET A C 1
ATOM 1491 O O . MET A 1 190 ? 11.762 36.506 18.962 1.00 88.56 190 MET A O 1
ATOM 1495 N N . GLU A 1 191 ? 9.619 35.912 18.645 1.00 84.06 191 GLU A N 1
ATOM 1496 C CA . GLU A 1 191 ? 9.240 37.173 17.989 1.00 84.06 191 GLU A CA 1
ATOM 1497 C C . GLU A 1 191 ? 9.356 38.381 18.920 1.00 84.06 191 GLU A C 1
ATOM 1499 O O . GLU A 1 191 ? 9.894 39.416 18.516 1.00 84.06 191 GLU A O 1
ATOM 1504 N N . ARG A 1 192 ? 8.946 38.234 20.188 1.00 80.81 192 ARG A N 1
ATOM 1505 C CA . ARG A 1 192 ? 9.071 39.297 21.196 1.00 80.81 192 ARG A CA 1
ATOM 1506 C C . ARG A 1 192 ? 10.521 39.738 21.393 1.00 80.81 192 ARG A C 1
ATOM 1508 O O . ARG A 1 192 ? 10.779 40.931 21.530 1.00 80.81 192 ARG A O 1
ATOM 1515 N N . ARG A 1 193 ? 11.476 38.802 21.410 1.00 77.56 193 ARG A N 1
ATOM 1516 C CA . ARG A 1 193 ? 12.905 39.138 21.545 1.00 77.56 193 ARG A CA 1
ATOM 1517 C C . ARG A 1 193 ? 13.524 39.710 20.270 1.00 77.56 193 ARG A C 1
ATOM 1519 O O . ARG A 1 193 ? 14.525 40.409 20.365 1.00 77.56 193 ARG A O 1
ATOM 1526 N N . GLY A 1 194 ? 12.941 39.432 19.105 1.00 69.44 194 GLY A N 1
ATOM 1527 C CA . GLY A 1 194 ? 13.414 39.922 17.808 1.00 69.44 194 GLY A CA 1
ATOM 1528 C C . GLY A 1 194 ? 12.975 41.346 17.445 1.00 69.44 194 GLY A C 1
ATOM 1529 O O . GLY A 1 194 ? 13.282 41.791 16.343 1.00 69.44 194 GLY A O 1
ATOM 1530 N N . GLY A 1 195 ? 12.233 42.049 18.313 1.00 58.97 195 GLY A N 1
ATOM 1531 C CA . GLY A 1 195 ? 11.805 43.439 18.089 1.00 58.97 195 GLY A CA 1
ATOM 1532 C C . GLY A 1 195 ? 10.790 43.639 16.952 1.00 58.97 195 GLY A C 1
ATOM 1533 O O . GLY A 1 195 ? 10.546 44.770 16.538 1.00 58.97 195 GLY A O 1
ATOM 1534 N N . ARG A 1 196 ? 10.193 42.562 16.421 1.00 57.72 196 ARG A N 1
ATOM 1535 C CA . ARG A 1 196 ? 9.207 42.623 15.330 1.00 57.72 196 ARG A CA 1
ATOM 1536 C C . ARG A 1 196 ? 7.803 42.872 15.897 1.00 57.72 196 ARG A C 1
ATOM 1538 O O . ARG A 1 196 ? 7.315 42.104 16.717 1.00 57.72 196 ARG A O 1
ATOM 1545 N N . ALA A 1 197 ? 7.135 43.928 15.431 1.00 51.53 197 ALA A N 1
ATOM 1546 C CA . ALA A 1 197 ? 5.861 44.430 15.969 1.00 51.53 197 ALA A CA 1
ATOM 1547 C C . ALA A 1 197 ? 4.605 43.575 15.661 1.00 51.53 197 ALA A C 1
ATOM 1549 O O . ALA A 1 197 ? 3.485 44.017 15.893 1.00 51.53 197 ALA A O 1
ATOM 1550 N N . THR A 1 198 ? 4.744 42.355 15.134 1.00 59.81 198 THR A N 1
ATOM 1551 C CA . THR A 1 198 ? 3.618 41.527 14.652 1.00 59.81 198 THR A CA 1
ATOM 1552 C C . THR A 1 198 ? 3.210 40.401 15.610 1.00 59.81 198 THR A C 1
ATOM 1554 O O . THR A 1 198 ? 2.680 39.384 15.171 1.00 59.81 198 THR A O 1
ATOM 1557 N N . LEU A 1 199 ? 3.330 40.626 16.929 1.00 67.56 199 LEU A N 1
ATOM 1558 C CA . LEU A 1 199 ? 2.885 39.698 17.993 1.00 67.56 199 LEU A CA 1
ATOM 1559 C C . LEU A 1 199 ? 1.408 39.269 17.873 1.00 67.56 199 LEU A C 1
ATOM 1561 O O . LEU A 1 199 ? 1.008 38.242 18.419 1.00 67.56 199 LEU A O 1
ATOM 1565 N N . VAL A 1 200 ? 0.603 40.041 17.136 1.00 69.94 200 VAL A N 1
ATOM 1566 C CA . VAL A 1 200 ? -0.818 39.776 16.877 1.00 69.94 200 VAL A CA 1
ATOM 1567 C C . VAL A 1 200 ? -1.031 38.432 16.172 1.00 69.94 200 VAL A C 1
ATOM 1569 O O . VAL A 1 200 ? -1.977 37.727 16.503 1.00 69.94 200 VAL A O 1
ATOM 1572 N N . ARG A 1 201 ? -0.159 38.037 15.231 1.00 77.50 201 ARG A N 1
ATOM 1573 C CA . ARG A 1 201 ? -0.345 36.806 14.437 1.00 77.50 201 ARG A CA 1
ATOM 1574 C C . ARG A 1 201 ? -0.145 35.517 15.251 1.00 77.50 201 ARG A C 1
ATOM 1576 O O . ARG A 1 201 ? -1.105 34.753 15.334 1.00 77.50 201 ARG A O 1
ATOM 1583 N N . PRO A 1 202 ? 1.023 35.249 15.873 1.00 80.44 202 PRO A N 1
ATOM 1584 C CA . PRO A 1 202 ? 1.195 34.053 16.703 1.00 80.44 202 PRO A CA 1
ATOM 1585 C C . PRO A 1 202 ? 0.263 34.056 17.918 1.00 80.44 202 PRO A C 1
ATOM 1587 O O . PRO A 1 202 ? -0.233 32.999 18.300 1.00 80.44 202 PRO A O 1
ATOM 1590 N N . GLY A 1 203 ? -0.024 35.234 18.488 1.00 85.94 203 GLY A N 1
ATOM 1591 C CA . GLY A 1 203 ? -0.984 35.384 19.579 1.00 85.94 203 GLY A CA 1
ATOM 1592 C C . GLY A 1 203 ? -2.400 34.964 19.176 1.00 85.94 203 GLY A C 1
ATOM 1593 O O . GLY A 1 203 ? -3.003 34.146 19.862 1.00 85.94 203 GLY A O 1
ATOM 1594 N N . ALA A 1 204 ? -2.910 35.450 18.039 1.00 86.38 204 ALA A N 1
ATOM 1595 C CA . ALA A 1 204 ? -4.237 35.079 17.542 1.00 86.38 204 ALA A CA 1
ATOM 1596 C C . ALA A 1 204 ? -4.337 33.584 17.201 1.00 86.38 204 ALA A C 1
ATOM 1598 O O . ALA A 1 204 ? -5.335 32.948 17.533 1.00 86.38 204 ALA A O 1
ATOM 1599 N N . VAL A 1 205 ? -3.292 33.004 16.594 1.00 90.25 205 VAL A N 1
ATOM 1600 C CA . VAL A 1 205 ? -3.245 31.561 16.302 1.00 90.25 205 VAL A CA 1
ATOM 1601 C C . VAL A 1 205 ? -3.241 30.745 17.594 1.00 90.25 205 VAL A C 1
ATOM 1603 O O . VAL A 1 205 ? -4.011 29.798 17.704 1.00 90.25 205 VAL A O 1
ATOM 1606 N N . LEU A 1 206 ? -2.437 31.123 18.593 1.00 93.25 206 LEU A N 1
ATOM 1607 C CA . LEU A 1 206 ? -2.418 30.445 19.891 1.00 93.25 206 LEU A CA 1
ATOM 1608 C C . LEU A 1 206 ? -3.781 30.520 20.589 1.00 93.25 206 LEU A C 1
ATOM 1610 O O . LEU A 1 206 ? -4.256 29.504 21.090 1.00 93.25 206 LEU A O 1
ATOM 1614 N N . VAL A 1 207 ? -4.431 31.688 20.585 1.00 93.69 207 VAL A N 1
ATOM 1615 C CA . VAL A 1 207 ? -5.776 31.853 21.159 1.00 93.69 207 VAL A CA 1
ATOM 1616 C C . VAL A 1 207 ? -6.784 30.956 20.447 1.00 93.69 207 VAL A C 1
ATOM 1618 O O . VAL A 1 207 ? -7.536 30.263 21.122 1.00 93.69 207 VAL A O 1
ATOM 1621 N N . ALA A 1 208 ? -6.775 30.898 19.112 1.00 91.88 208 ALA A N 1
ATOM 1622 C CA . ALA A 1 208 ? -7.668 30.016 18.360 1.00 91.88 208 ALA A CA 1
ATOM 1623 C C . ALA A 1 208 ? -7.399 28.528 18.658 1.00 91.88 208 ALA A C 1
ATOM 1625 O O . ALA A 1 208 ? -8.333 27.769 18.916 1.00 91.88 208 ALA A O 1
ATOM 1626 N N . VAL A 1 209 ? -6.125 28.122 18.682 1.00 94.44 209 VAL A N 1
ATOM 1627 C CA . VAL A 1 209 ? -5.706 26.742 18.979 1.00 94.44 209 VAL A CA 1
ATOM 1628 C C . VAL A 1 209 ? -6.073 26.332 20.406 1.00 94.44 209 VAL A C 1
ATOM 1630 O O . VAL A 1 209 ? -6.389 25.169 20.626 1.00 94.44 209 VAL A O 1
ATOM 1633 N N . LEU A 1 210 ? -6.076 27.253 21.373 1.00 95.12 210 LEU A N 1
ATOM 1634 C CA . LEU A 1 210 ? -6.560 26.984 22.731 1.00 95.12 210 LEU A CA 1
ATOM 1635 C C . LEU A 1 210 ? -8.092 26.961 22.798 1.00 95.12 210 LEU A C 1
ATOM 1637 O O . LEU A 1 210 ? -8.673 26.044 23.372 1.00 95.12 210 LEU A O 1
ATOM 1641 N N . ALA A 1 211 ? -8.753 27.955 22.204 1.00 93.75 211 ALA A N 1
ATOM 1642 C CA . ALA A 1 211 ? -10.189 28.157 22.344 1.00 93.75 211 ALA A CA 1
ATOM 1643 C C . ALA A 1 211 ? -11.019 27.046 21.693 1.00 93.75 211 ALA A C 1
ATOM 1645 O O . ALA A 1 211 ? -12.055 26.683 22.240 1.00 93.75 211 ALA A O 1
ATOM 1646 N N . ILE A 1 212 ? -10.585 26.486 20.557 1.00 94.44 212 ILE A N 1
ATOM 1647 C CA . ILE A 1 212 ? -11.380 25.489 19.824 1.00 94.44 212 ILE A CA 1
ATOM 1648 C C . ILE A 1 212 ? -11.540 24.179 20.624 1.00 94.44 212 ILE A C 1
ATOM 1650 O O . ILE A 1 212 ? -12.684 23.802 20.884 1.00 94.44 212 ILE A O 1
ATOM 1654 N N . PRO A 1 213 ? -10.471 23.487 21.076 1.00 94.50 213 PRO A N 1
ATOM 1655 C CA . PRO A 1 213 ? -10.626 22.232 21.818 1.00 94.50 213 PRO A CA 1
ATOM 1656 C C . PRO A 1 213 ? -11.239 22.437 23.203 1.00 94.50 213 PRO A C 1
ATOM 1658 O O . PRO A 1 213 ? -12.026 21.604 23.649 1.00 94.50 213 PRO A O 1
ATOM 1661 N N . ILE A 1 214 ? -10.934 23.558 23.865 1.00 95.69 214 ILE A N 1
ATOM 1662 C CA . ILE A 1 214 ? -11.522 23.897 25.168 1.00 95.69 214 ILE A CA 1
ATOM 1663 C C . ILE A 1 214 ? -13.017 24.198 25.011 1.00 95.69 214 ILE A C 1
ATOM 1665 O O . ILE A 1 214 ? -13.829 23.673 25.766 1.00 95.69 214 ILE A O 1
ATOM 1669 N N . GLY A 1 215 ? -13.398 24.986 24.003 1.00 96.19 215 GLY A N 1
ATOM 1670 C CA . GLY A 1 215 ? -14.794 25.295 23.693 1.00 96.19 215 GLY A CA 1
ATOM 1671 C C . GLY A 1 215 ? -15.591 24.047 23.321 1.00 96.19 215 GLY A C 1
ATOM 1672 O O . GLY A 1 215 ? -16.691 23.852 23.832 1.00 96.19 215 GLY A O 1
ATOM 1673 N N . TYR A 1 216 ? -15.008 23.155 22.512 1.00 96.25 216 TYR A N 1
ATOM 1674 C CA . TYR A 1 216 ? -15.597 21.848 22.219 1.00 96.25 216 TYR A CA 1
ATOM 1675 C C . TYR A 1 216 ? -15.759 21.002 23.488 1.00 96.25 216 TYR A C 1
ATOM 1677 O O . TYR A 1 216 ? -16.826 20.442 23.721 1.00 96.25 216 TYR A O 1
ATOM 1685 N N . SER A 1 217 ? -14.736 20.948 24.343 1.00 95.19 217 SER A N 1
ATOM 1686 C CA . SER A 1 217 ? -14.780 20.189 25.597 1.00 95.19 217 SER A CA 1
ATOM 1687 C C . SER A 1 217 ? -15.858 20.713 26.549 1.00 95.19 217 SER A C 1
ATOM 1689 O O . SER A 1 217 ? -16.600 19.915 27.118 1.00 95.19 217 SER A O 1
ATOM 1691 N N . ALA A 1 218 ? -16.005 22.036 26.664 1.00 94.50 218 ALA A N 1
ATOM 1692 C CA . ALA A 1 218 ? -17.058 22.671 27.451 1.00 94.50 218 ALA A CA 1
ATOM 1693 C C . ALA A 1 218 ? -18.455 22.380 26.879 1.00 94.50 218 ALA A C 1
ATOM 1695 O O . ALA A 1 218 ? -19.344 21.964 27.621 1.00 94.50 218 ALA A O 1
ATOM 1696 N N . TYR A 1 219 ? -18.629 22.525 25.559 1.00 95.00 219 TYR A N 1
ATOM 1697 C CA . TYR A 1 219 ? -19.874 22.188 24.865 1.00 95.00 219 TYR A CA 1
ATOM 1698 C C . TYR A 1 219 ? -20.263 20.726 25.093 1.00 95.00 219 TYR A C 1
ATOM 1700 O O . TYR A 1 219 ? -21.393 20.436 25.482 1.00 95.00 219 TYR A O 1
ATOM 1708 N N . ARG A 1 220 ? -19.320 19.797 24.912 1.00 92.19 220 ARG A N 1
ATOM 1709 C CA . ARG A 1 220 ? -19.565 18.368 25.120 1.00 92.19 220 ARG A CA 1
ATOM 1710 C C . ARG A 1 220 ? -19.855 18.041 26.573 1.00 92.19 220 ARG A C 1
ATOM 1712 O O . ARG A 1 220 ? -20.795 17.309 26.833 1.00 92.19 220 ARG A O 1
ATOM 1719 N N . SER A 1 221 ? -19.119 18.612 27.522 1.00 90.44 221 SER A N 1
ATOM 1720 C CA . SER A 1 221 ? -19.393 18.410 28.950 1.00 90.44 221 SER A CA 1
ATOM 1721 C C . SER A 1 221 ? -20.820 18.834 29.334 1.00 90.44 221 SER A C 1
ATOM 1723 O O . SER A 1 221 ? -21.472 18.142 30.116 1.00 90.44 221 SER A O 1
ATOM 1725 N N . ALA A 1 222 ? -21.324 19.922 28.736 1.00 91.75 222 ALA A N 1
ATOM 1726 C CA . ALA A 1 222 ? -22.665 20.452 28.986 1.00 91.75 222 ALA A CA 1
ATOM 1727 C C . ALA A 1 222 ? -23.798 19.711 28.251 1.00 91.75 222 ALA A C 1
ATOM 1729 O O . ALA A 1 222 ? -24.930 19.741 28.719 1.00 91.75 222 ALA A O 1
ATOM 1730 N N . THR A 1 223 ? -23.514 19.083 27.106 1.00 92.19 223 THR A N 1
ATOM 1731 C CA . THR A 1 223 ? -24.534 18.450 26.242 1.00 92.19 223 THR A CA 1
ATOM 1732 C C . THR A 1 223 ? -24.561 16.931 26.310 1.00 92.19 223 THR A C 1
ATOM 1734 O O . THR A 1 223 ? -25.508 16.330 25.818 1.00 92.19 223 THR A O 1
ATOM 1737 N N . LEU A 1 224 ? -23.540 16.298 26.893 1.00 93.19 224 LEU A N 1
ATOM 1738 C CA . LEU A 1 224 ? -23.479 14.846 27.008 1.00 93.19 224 LEU A CA 1
ATOM 1739 C C . LEU A 1 224 ? -24.596 14.349 27.929 1.00 93.19 224 LEU A C 1
ATOM 1741 O O . LEU A 1 224 ? -24.619 14.716 29.104 1.00 93.19 224 LEU A O 1
ATOM 1745 N N . GLU A 1 225 ? -25.476 13.497 27.417 1.00 93.44 225 GLU A N 1
ATOM 1746 C CA . GLU A 1 225 ? -26.475 12.794 28.221 1.00 93.44 225 GLU A CA 1
ATOM 1747 C C . GLU A 1 225 ? -25.856 11.526 28.816 1.00 93.44 225 GLU A C 1
ATOM 1749 O O . GLU A 1 225 ? -25.157 10.777 28.129 1.00 93.44 225 GLU A O 1
ATOM 1754 N N . THR A 1 226 ? -26.069 11.308 30.114 1.00 94.19 226 THR A N 1
ATOM 1755 C CA . THR A 1 226 ? -25.570 10.132 30.835 1.00 94.19 226 THR A CA 1
ATOM 1756 C C . THR A 1 226 ? -26.715 9.398 31.520 1.00 94.19 226 THR A C 1
ATOM 1758 O O . THR A 1 226 ? -27.707 10.004 31.924 1.00 94.19 226 THR A O 1
ATOM 1761 N N . ARG A 1 227 ? -26.574 8.077 31.653 1.00 93.69 227 ARG A N 1
ATOM 1762 C CA . ARG A 1 227 ? -27.492 7.210 32.404 1.00 93.69 227 ARG A CA 1
ATOM 1763 C C . ARG A 1 227 ? -26.712 6.251 33.292 1.00 93.69 227 ARG A C 1
ATOM 1765 O O . ARG A 1 227 ? -25.577 5.912 32.970 1.00 93.69 227 ARG A O 1
ATOM 1772 N N . THR A 1 228 ? -27.327 5.754 34.358 1.00 93.12 228 THR A N 1
ATOM 1773 C CA . THR A 1 228 ? -26.725 4.705 35.193 1.00 93.12 228 THR A CA 1
ATOM 1774 C C . THR A 1 228 ? -26.634 3.389 34.417 1.00 93.12 228 THR A C 1
ATOM 1776 O O . THR A 1 228 ? -27.640 2.931 33.861 1.00 93.12 228 THR A O 1
ATOM 1779 N N . ALA A 1 229 ? -25.430 2.814 34.362 1.00 92.00 229 ALA A N 1
ATOM 1780 C CA . ALA A 1 229 ? -25.144 1.503 33.782 1.00 92.00 229 ALA A CA 1
ATOM 1781 C C . ALA A 1 229 ? -25.308 0.390 34.821 1.00 92.00 229 ALA A C 1
ATOM 1783 O O . ALA A 1 229 ? -26.072 -0.541 34.596 1.00 92.00 229 ALA A O 1
ATOM 1784 N N . ALA A 1 230 ? -24.632 0.530 35.963 1.00 92.44 230 ALA A N 1
ATOM 1785 C CA . ALA A 1 230 ? -24.662 -0.421 37.070 1.00 92.44 230 ALA A CA 1
ATOM 1786 C C . ALA A 1 230 ? -24.385 0.295 38.397 1.00 92.44 230 ALA A C 1
ATOM 1788 O O . ALA A 1 230 ? -23.638 1.281 38.428 1.00 92.44 230 ALA A O 1
ATOM 1789 N N . ARG A 1 231 ? -24.942 -0.226 39.491 1.00 93.06 231 ARG A N 1
ATOM 1790 C CA . ARG A 1 231 ? -24.604 0.172 40.859 1.00 93.06 231 ARG A CA 1
ATOM 1791 C C . ARG A 1 231 ? -23.532 -0.760 41.406 1.00 93.06 231 ARG A C 1
ATOM 1793 O O . ARG A 1 231 ? -23.754 -1.960 41.555 1.00 93.06 231 ARG A O 1
ATOM 1800 N N . VAL A 1 232 ? -22.353 -0.210 41.684 1.00 95.25 232 VAL A N 1
ATOM 1801 C CA . VAL A 1 232 ? -21.142 -0.993 41.950 1.00 95.25 232 VAL A CA 1
ATOM 1802 C C . VAL A 1 232 ? -20.641 -0.759 43.371 1.00 95.25 232 VAL A C 1
ATOM 1804 O O . VAL A 1 232 ? -20.485 0.385 43.801 1.00 95.25 232 VAL A O 1
ATOM 1807 N N . ALA A 1 233 ? -20.347 -1.846 44.082 1.00 96.06 233 ALA A N 1
ATOM 1808 C CA . ALA A 1 233 ? -19.652 -1.831 45.363 1.00 96.06 233 ALA A CA 1
ATOM 1809 C C . ALA A 1 233 ? -18.146 -2.013 45.137 1.00 96.06 233 ALA A C 1
ATOM 1811 O O . ALA A 1 233 ? -17.712 -3.010 44.567 1.00 96.06 233 ALA A O 1
ATOM 1812 N N . VAL A 1 234 ? -17.335 -1.056 45.578 1.00 97.00 234 VAL A N 1
ATOM 1813 C CA . VAL A 1 234 ? -15.875 -1.082 45.421 1.00 97.00 234 VAL A CA 1
ATOM 1814 C C . VAL A 1 234 ? -15.231 -1.265 46.787 1.00 97.00 234 VAL A C 1
ATOM 1816 O O . VAL A 1 234 ? -15.483 -0.472 47.696 1.00 97.00 234 VAL A O 1
ATOM 1819 N N . LEU A 1 235 ? -14.392 -2.294 46.927 1.00 95.81 235 LEU A N 1
ATOM 1820 C CA . LEU A 1 235 ? -13.768 -2.677 48.196 1.00 95.81 235 LEU A CA 1
ATOM 1821 C C . LEU A 1 235 ? -12.240 -2.562 48.111 1.00 95.81 235 LEU A C 1
ATOM 1823 O O . LEU A 1 235 ? -11.604 -3.114 47.212 1.00 95.81 235 LEU A O 1
ATOM 1827 N N . GLN A 1 236 ? -11.653 -1.867 49.083 1.00 94.69 236 GLN A N 1
ATOM 1828 C CA . GLN A 1 236 ? -10.219 -1.631 49.229 1.00 94.69 236 GLN A CA 1
ATOM 1829 C C . GLN A 1 236 ? -9.735 -2.249 50.553 1.00 94.69 236 GLN A C 1
ATOM 1831 O O . GLN A 1 236 ? -9.816 -1.598 51.593 1.00 94.69 236 GLN A O 1
ATOM 1836 N N . PRO A 1 237 ? -9.229 -3.497 50.537 1.00 92.75 237 PRO A N 1
ATOM 1837 C CA . PRO A 1 237 ? -8.875 -4.247 51.745 1.00 92.75 237 PRO A CA 1
ATOM 1838 C C . PRO A 1 237 ? -7.504 -3.889 52.339 1.00 92.75 237 PRO A C 1
ATOM 1840 O O . PRO A 1 237 ? -7.136 -4.388 53.395 1.00 92.75 237 PRO A O 1
ATOM 1843 N N . ASN A 1 238 ? -6.701 -3.061 51.663 1.00 90.12 238 ASN A N 1
ATOM 1844 C CA . ASN A 1 238 ? -5.444 -2.523 52.191 1.00 90.12 238 ASN A CA 1
ATOM 1845 C C . ASN A 1 238 ? -4.431 -3.577 52.699 1.00 90.12 238 ASN A C 1
ATOM 1847 O O . ASN A 1 238 ? -3.757 -3.390 53.720 1.00 90.12 238 ASN A O 1
ATOM 1851 N N . VAL A 1 239 ? -4.268 -4.683 51.968 1.00 87.38 239 VAL A N 1
ATOM 1852 C CA . VAL A 1 239 ? -3.341 -5.762 52.347 1.00 87.38 239 VAL A CA 1
ATOM 1853 C C . VAL A 1 239 ? -1.894 -5.397 51.966 1.00 87.38 239 VAL A C 1
ATOM 1855 O O . VAL A 1 239 ? -1.644 -5.088 50.796 1.00 87.38 239 VAL A O 1
ATOM 1858 N N . PRO A 1 240 ? -0.914 -5.443 52.896 1.00 81.00 240 PRO A N 1
ATOM 1859 C CA . PRO A 1 240 ? 0.486 -5.118 52.606 1.00 81.00 240 PRO A CA 1
ATOM 1860 C C . PRO A 1 240 ? 1.135 -6.020 51.543 1.00 81.00 240 PRO A C 1
ATOM 1862 O O . PRO A 1 240 ? 0.907 -7.229 51.509 1.00 81.00 240 PRO A O 1
ATOM 1865 N N . GLN A 1 241 ? 2.033 -5.451 50.729 1.00 77.81 241 GLN A N 1
ATOM 1866 C CA . GLN A 1 241 ? 2.715 -6.198 49.664 1.00 77.81 241 GLN A CA 1
ATOM 1867 C C . GLN A 1 241 ? 3.714 -7.236 50.180 1.00 77.81 241 GLN A C 1
ATOM 1869 O O . GLN A 1 241 ? 3.826 -8.305 49.590 1.00 77.81 241 GLN A O 1
ATOM 1874 N N . HIS A 1 242 ? 4.423 -6.958 51.280 1.00 75.38 242 HIS A N 1
ATOM 1875 C CA . HIS A 1 242 ? 5.388 -7.913 51.833 1.00 75.38 242 HIS A CA 1
ATOM 1876 C C . HIS A 1 242 ? 4.701 -9.235 52.207 1.00 75.38 242 HIS A C 1
ATOM 1878 O O . HIS A 1 242 ? 5.217 -10.299 51.882 1.00 75.38 242 HIS A O 1
ATOM 1884 N N . LEU A 1 243 ? 3.494 -9.161 52.783 1.00 74.94 243 LEU A N 1
ATOM 1885 C CA . LEU A 1 243 ? 2.689 -10.322 53.150 1.00 74.94 243 LEU A CA 1
ATOM 1886 C C . LEU A 1 243 ? 2.312 -11.133 51.902 1.00 74.94 243 LEU A C 1
ATOM 1888 O O . LEU A 1 243 ? 2.510 -12.343 51.880 1.00 74.94 243 LEU A O 1
ATOM 1892 N N . LYS A 1 244 ? 1.878 -10.451 50.829 1.00 74.12 244 LYS A N 1
ATOM 1893 C CA . LYS A 1 244 ? 1.574 -11.062 49.522 1.00 74.12 244 LYS A CA 1
ATOM 1894 C C . LYS A 1 244 ? 2.770 -11.774 48.883 1.00 74.12 244 LYS A C 1
ATOM 1896 O O . LYS A 1 244 ? 2.553 -12.641 48.054 1.00 74.12 244 LYS A O 1
ATOM 1901 N N . MET A 1 245 ? 4.007 -11.429 49.249 1.00 71.00 245 MET A N 1
ATOM 1902 C CA . MET A 1 245 ? 5.224 -12.047 48.705 1.00 71.00 245 MET A CA 1
ATOM 1903 C C . MET A 1 245 ? 5.810 -13.153 49.587 1.00 71.00 245 MET A C 1
ATOM 1905 O O . MET A 1 245 ? 6.480 -14.047 49.072 1.00 71.00 245 MET A O 1
ATOM 1909 N N . THR A 1 246 ? 5.650 -13.064 50.910 1.00 71.44 246 THR A N 1
ATOM 1910 C CA . THR A 1 246 ? 6.261 -14.015 51.852 1.00 71.44 246 THR A CA 1
ATOM 1911 C C . THR A 1 246 ? 5.319 -15.139 52.256 1.00 71.44 246 THR A C 1
ATOM 1913 O O . THR A 1 246 ? 5.786 -16.244 52.508 1.00 71.44 246 THR A O 1
ATOM 1916 N N . ASP A 1 247 ? 4.016 -14.860 52.337 1.00 78.88 247 ASP A N 1
ATOM 1917 C CA . ASP A 1 247 ? 3.001 -15.808 52.795 1.00 78.88 247 ASP A CA 1
ATOM 1918 C C . ASP A 1 247 ? 1.666 -15.551 52.076 1.00 78.88 247 ASP A C 1
ATOM 1920 O O . ASP A 1 247 ? 0.803 -14.794 52.531 1.00 78.88 247 ASP A O 1
ATOM 1924 N N . HIS A 1 248 ? 1.501 -16.194 50.917 1.00 78.38 248 HIS A N 1
ATOM 1925 C CA . HIS A 1 248 ? 0.313 -16.045 50.070 1.00 78.38 248 HIS A CA 1
ATOM 1926 C C . HIS A 1 248 ? -0.981 -16.455 50.798 1.00 78.38 248 HIS A C 1
ATOM 1928 O O . HIS A 1 248 ? -2.046 -15.893 50.525 1.00 78.38 248 HIS A O 1
ATOM 1934 N N . SER A 1 249 ? -0.899 -17.403 51.741 1.00 79.06 249 SER A N 1
ATOM 1935 C CA . SER A 1 249 ? -2.039 -17.825 52.557 1.00 79.06 249 SER A CA 1
ATOM 1936 C C . SER A 1 249 ? -2.448 -16.717 53.515 1.00 79.06 249 SER A C 1
ATOM 1938 O O . SER A 1 249 ? -3.597 -16.290 53.486 1.00 79.06 249 SER A O 1
ATOM 1940 N N . ALA A 1 250 ? -1.516 -16.222 54.333 1.00 81.88 250 ALA A N 1
ATOM 1941 C CA . ALA A 1 250 ? -1.809 -15.165 55.297 1.00 81.88 250 ALA A CA 1
ATOM 1942 C C . ALA A 1 250 ? -2.292 -13.881 54.605 1.00 81.88 250 ALA A C 1
ATOM 1944 O O . ALA A 1 250 ? -3.189 -13.201 55.109 1.00 81.88 250 ALA A O 1
ATOM 1945 N N . ALA A 1 251 ? -1.739 -13.568 53.427 1.00 82.81 251 ALA A N 1
ATOM 1946 C CA . ALA A 1 251 ? -2.199 -12.460 52.598 1.00 82.81 251 ALA A CA 1
ATOM 1947 C C . ALA A 1 251 ? -3.644 -12.638 52.126 1.00 82.81 251 ALA A C 1
ATOM 1949 O O . ALA A 1 251 ? -4.433 -11.696 52.222 1.00 82.81 251 ALA A O 1
ATOM 1950 N N . THR A 1 252 ? -3.993 -13.841 51.666 1.00 84.06 252 THR A N 1
ATOM 1951 C CA . THR A 1 252 ? -5.364 -14.177 51.271 1.00 84.06 252 THR A CA 1
ATOM 1952 C C . THR A 1 252 ? -6.296 -14.091 52.481 1.00 84.06 252 THR A C 1
ATOM 1954 O O . THR A 1 252 ? -7.272 -13.357 52.426 1.00 84.06 252 THR A O 1
ATOM 1957 N N . ASP A 1 253 ? -5.959 -14.705 53.619 1.00 86.44 253 ASP A N 1
ATOM 1958 C CA . ASP A 1 253 ? -6.790 -14.672 54.834 1.00 86.44 253 ASP A CA 1
ATOM 1959 C C . ASP A 1 253 ? -7.025 -13.240 55.351 1.00 86.44 253 ASP A C 1
ATOM 1961 O O . ASP A 1 253 ? -8.110 -12.907 55.832 1.00 86.44 253 ASP A O 1
ATOM 1965 N N . SER A 1 254 ? -6.020 -12.363 55.241 1.00 86.75 254 SER A N 1
ATOM 1966 C CA . SER A 1 254 ? -6.168 -10.938 55.554 1.00 86.75 254 SER A CA 1
ATOM 1967 C C . SER A 1 254 ? -7.121 -10.230 54.589 1.00 86.75 254 SER A C 1
ATOM 1969 O O . SER A 1 254 ? -7.944 -9.438 55.042 1.00 86.75 254 SER A O 1
ATOM 1971 N N . ALA A 1 255 ? -7.022 -10.510 53.284 1.00 88.31 255 ALA A N 1
ATOM 1972 C CA . ALA A 1 255 ? -7.909 -9.936 52.275 1.00 88.31 255 ALA A CA 1
ATOM 1973 C C . ALA A 1 255 ? -9.362 -10.376 52.494 1.00 88.31 255 ALA A C 1
ATOM 1975 O O . ALA A 1 255 ? -10.255 -9.534 52.504 1.00 88.31 255 ALA A O 1
ATOM 1976 N N . LEU A 1 256 ? -9.589 -11.676 52.723 1.00 89.88 256 LEU A N 1
ATOM 1977 C CA . LEU A 1 256 ? -10.921 -12.250 52.927 1.00 89.88 256 LEU A CA 1
ATOM 1978 C C . LEU A 1 256 ? -11.620 -11.659 54.162 1.00 89.88 256 LEU A C 1
ATOM 1980 O O . LEU A 1 256 ? -12.805 -11.333 54.091 1.00 89.88 256 LEU A O 1
ATOM 1984 N N . ARG A 1 257 ? -10.894 -11.487 55.279 1.00 91.25 257 ARG A N 1
ATOM 1985 C CA . ARG A 1 257 ? -11.429 -10.849 56.496 1.00 91.25 257 ARG A CA 1
ATOM 1986 C C . ARG A 1 257 ? -11.802 -9.388 56.259 1.00 91.25 257 ARG A C 1
ATOM 1988 O O . ARG A 1 257 ? -12.947 -9.019 56.482 1.00 91.25 257 ARG A O 1
ATOM 1995 N N . SER A 1 258 ? -10.861 -8.598 55.741 1.00 93.25 258 SER A N 1
ATOM 1996 C CA . SER A 1 258 ? -11.065 -7.166 55.492 1.00 93.25 258 SER A CA 1
ATOM 1997 C C . SER A 1 258 ? -12.238 -6.912 54.539 1.00 93.25 258 SER A C 1
ATOM 1999 O O . SER A 1 258 ? -13.101 -6.082 54.808 1.00 93.25 258 SER A O 1
ATOM 2001 N N . VAL A 1 259 ? -12.343 -7.695 53.458 1.00 94.19 259 VAL A N 1
ATOM 2002 C CA . VAL A 1 259 ? -13.473 -7.606 52.523 1.00 94.19 259 VAL A CA 1
ATOM 2003 C C . VAL A 1 259 ? -14.811 -7.895 53.210 1.00 94.19 259 VAL A C 1
ATOM 2005 O O . VAL A 1 259 ? -15.763 -7.153 52.981 1.00 94.19 259 VAL A O 1
ATOM 2008 N N . MET A 1 260 ? -14.900 -8.927 54.056 1.00 93.50 260 MET A N 1
ATOM 2009 C CA . MET A 1 260 ? -16.149 -9.233 54.766 1.00 93.50 260 MET A CA 1
ATOM 2010 C C . MET A 1 260 ? -16.518 -8.151 55.774 1.00 93.50 260 MET A C 1
ATOM 2012 O O . MET A 1 260 ? -17.681 -7.767 55.828 1.00 93.50 260 MET A O 1
ATOM 2016 N N . ASP A 1 261 ? -15.551 -7.618 56.520 1.00 94.81 261 ASP A N 1
ATOM 2017 C CA . ASP A 1 261 ? -15.793 -6.539 57.483 1.00 94.81 261 ASP A CA 1
ATOM 2018 C C . ASP A 1 261 ? -16.290 -5.262 56.784 1.00 94.81 261 ASP A C 1
ATOM 2020 O O . ASP A 1 261 ? -17.211 -4.599 57.267 1.00 94.81 261 ASP A O 1
ATOM 2024 N N . LEU A 1 262 ? -15.729 -4.949 55.611 1.00 95.12 262 LEU A N 1
ATOM 2025 C CA . LEU A 1 262 ? -16.140 -3.815 54.784 1.00 95.12 262 LEU A CA 1
ATOM 2026 C C . LEU A 1 262 ? -17.512 -4.016 54.119 1.00 95.12 262 LEU A C 1
ATOM 2028 O O . LEU A 1 262 ? -18.257 -3.049 53.963 1.00 95.12 262 LEU A O 1
ATOM 2032 N N . ALA A 1 263 ? -17.850 -5.246 53.725 1.00 94.75 263 ALA A N 1
ATOM 2033 C CA . ALA A 1 263 ? -19.085 -5.566 53.008 1.00 94.75 263 ALA A CA 1
ATOM 2034 C C . ALA A 1 263 ? -20.282 -5.861 53.930 1.00 94.75 263 ALA A C 1
ATOM 2036 O O . ALA A 1 263 ? -21.423 -5.559 53.571 1.00 94.75 263 ALA A O 1
ATOM 2037 N N . ALA A 1 264 ? -20.047 -6.407 55.129 1.00 92.81 264 ALA A N 1
ATOM 2038 C CA . ALA A 1 264 ? -21.086 -6.804 56.083 1.00 92.81 264 ALA A CA 1
ATOM 2039 C C . ALA A 1 264 ? -22.133 -5.712 56.392 1.00 92.81 264 ALA A C 1
ATOM 2041 O O . ALA A 1 264 ? -23.314 -6.051 56.518 1.00 92.81 264 ALA A O 1
ATOM 2042 N N . PRO A 1 265 ? -21.788 -4.407 56.478 1.00 93.56 265 PRO A N 1
ATOM 2043 C CA . PRO A 1 265 ? -22.775 -3.350 56.694 1.00 93.56 265 PRO A CA 1
ATOM 2044 C C . PRO A 1 265 ? -23.852 -3.238 55.607 1.00 93.56 265 PRO A C 1
ATOM 2046 O O . PRO A 1 265 ? -24.900 -2.650 55.884 1.00 93.56 265 PRO A O 1
ATOM 2049 N N . TRP A 1 266 ? -23.609 -3.776 54.407 1.00 94.25 266 TRP A N 1
ATOM 2050 C CA . TRP A 1 266 ? -24.499 -3.694 53.244 1.00 94.25 266 TRP A CA 1
ATOM 2051 C C . TRP A 1 266 ? -25.365 -4.942 53.040 1.00 94.25 266 TRP A C 1
ATOM 2053 O O . TRP A 1 266 ? -26.292 -4.908 52.230 1.00 94.25 266 TRP A O 1
ATOM 2063 N N . PHE A 1 267 ? -25.112 -6.018 53.793 1.00 91.44 267 PHE A N 1
ATOM 2064 C CA . PHE A 1 267 ? -25.786 -7.302 53.598 1.00 91.44 267 PHE A CA 1
ATOM 2065 C C . PHE A 1 267 ? -27.303 -7.175 53.772 1.00 91.44 267 PHE A C 1
ATOM 2067 O O . PHE A 1 267 ? -27.780 -6.740 54.823 1.00 91.44 267 PHE A O 1
ATOM 2074 N N . GLY A 1 268 ? -28.055 -7.529 52.727 1.00 82.31 268 GLY A N 1
ATOM 2075 C CA . GLY A 1 268 ? -29.518 -7.417 52.675 1.00 82.31 268 GLY A CA 1
ATOM 2076 C C . GLY A 1 268 ? -30.082 -5.998 52.862 1.00 82.31 268 GLY A C 1
ATOM 2077 O O . GLY A 1 268 ? -31.279 -5.854 53.110 1.00 82.31 268 GLY A O 1
ATOM 2078 N N . ARG A 1 269 ? -29.245 -4.952 52.801 1.00 85.75 269 ARG A N 1
ATOM 2079 C CA . ARG A 1 269 ? -29.640 -3.550 53.048 1.00 85.75 269 ARG A CA 1
ATOM 2080 C C . ARG A 1 269 ? -29.531 -2.657 51.820 1.00 85.75 269 ARG A C 1
ATOM 2082 O O . ARG A 1 269 ? -30.256 -1.673 51.735 1.00 85.75 269 ARG A O 1
ATOM 2089 N N . GLU A 1 270 ? -28.636 -2.986 50.898 1.00 85.31 270 GLU A N 1
ATOM 2090 C CA . GLU A 1 270 ? -28.365 -2.214 49.686 1.00 85.31 270 GLU A CA 1
ATOM 2091 C C . GLU A 1 270 ? -28.604 -3.080 48.447 1.00 85.31 270 GLU A C 1
ATOM 2093 O O . GLU A 1 270 ? -28.401 -4.290 48.484 1.00 85.31 270 GLU A O 1
ATOM 2098 N N . GLN A 1 271 ? -29.022 -2.460 47.342 1.00 84.50 271 GLN A N 1
ATOM 2099 C CA . GLN A 1 271 ? -29.124 -3.126 46.042 1.00 84.50 271 GLN A CA 1
ATOM 2100 C C . GLN A 1 271 ? -27.840 -2.857 45.251 1.00 84.50 271 GLN A C 1
ATOM 2102 O O . GLN A 1 271 ? -27.510 -1.697 44.992 1.00 84.50 271 GLN A O 1
ATOM 2107 N N . ILE A 1 272 ? -27.104 -3.911 44.903 1.00 90.31 272 ILE A N 1
ATOM 2108 C CA . ILE A 1 272 ? -25.806 -3.840 44.224 1.00 90.31 272 ILE A CA 1
ATOM 2109 C C . ILE A 1 272 ? -25.860 -4.772 43.010 1.00 90.31 272 ILE A C 1
ATOM 2111 O O . ILE A 1 272 ? -26.343 -5.890 43.123 1.00 90.31 272 ILE A O 1
ATOM 2115 N N . ASP A 1 273 ? -25.365 -4.317 41.858 1.00 89.19 273 ASP A N 1
ATOM 2116 C CA . ASP A 1 273 ? -25.291 -5.145 40.647 1.00 89.19 273 ASP A CA 1
ATOM 2117 C C . ASP A 1 273 ? -23.945 -5.880 40.544 1.00 89.19 273 ASP A C 1
ATOM 2119 O O . ASP A 1 273 ? -23.880 -7.000 40.046 1.00 89.19 273 ASP A O 1
ATOM 2123 N N . LEU A 1 274 ? -22.854 -5.246 41.000 1.00 93.12 274 LEU A N 1
ATOM 2124 C CA . LEU A 1 274 ? -21.497 -5.794 40.916 1.00 93.12 274 LEU A CA 1
ATOM 2125 C C . LEU A 1 274 ? -20.625 -5.367 42.101 1.00 93.12 274 LEU A C 1
ATOM 2127 O O . LEU A 1 274 ? -20.549 -4.188 42.448 1.00 93.12 274 LEU A O 1
ATOM 2131 N N . VAL A 1 275 ? -19.885 -6.316 42.662 1.00 95.44 275 VAL A N 1
ATOM 2132 C CA . VAL A 1 275 ? -18.855 -6.113 43.684 1.00 95.44 275 VAL A CA 1
ATOM 2133 C C . VAL A 1 275 ? -17.476 -6.208 43.037 1.00 95.44 275 VAL A C 1
ATOM 2135 O O . VAL A 1 275 ? -17.158 -7.196 42.380 1.00 95.44 275 VAL A O 1
ATOM 2138 N N . LEU A 1 276 ? -16.631 -5.194 43.220 1.00 96.00 276 LEU A N 1
ATOM 2139 C CA . LEU A 1 276 ? -15.277 -5.144 42.670 1.00 96.00 276 LEU A CA 1
ATOM 2140 C C . LEU A 1 276 ? -14.222 -5.334 43.754 1.00 96.00 276 LEU A C 1
ATOM 2142 O O . LEU A 1 276 ? -14.126 -4.536 44.691 1.00 96.00 276 LEU A O 1
ATOM 2146 N N . LEU A 1 277 ? -13.376 -6.344 43.555 1.00 95.94 277 LEU A N 1
ATOM 2147 C CA . LEU A 1 277 ? -12.209 -6.630 44.383 1.00 95.94 277 LEU A CA 1
ATOM 2148 C C . LEU A 1 277 ? -10.901 -6.363 43.613 1.00 95.94 277 LEU A C 1
ATOM 2150 O O . LEU A 1 277 ? -10.858 -6.516 42.396 1.00 95.94 277 LEU A O 1
ATOM 2154 N N . PRO A 1 278 ? -9.799 -5.989 44.281 1.00 94.06 278 PRO A N 1
ATOM 2155 C CA . PRO A 1 278 ? -8.543 -5.656 43.602 1.00 94.06 278 PRO A CA 1
ATOM 2156 C C . PRO A 1 278 ? -7.898 -6.804 42.800 1.00 94.06 278 PRO A C 1
ATOM 2158 O O . PRO A 1 278 ? -8.187 -7.984 43.001 1.00 94.06 278 PRO A O 1
ATOM 2161 N N . GLU A 1 279 ? -6.935 -6.459 41.935 1.00 88.31 279 GLU A N 1
ATOM 2162 C CA . GLU A 1 279 ? -6.047 -7.437 41.279 1.00 88.31 279 GLU A CA 1
ATOM 2163 C C . GLU A 1 279 ? -5.269 -8.233 42.335 1.00 88.31 279 GLU A C 1
ATOM 2165 O O . GLU A 1 279 ? -4.750 -7.665 43.305 1.00 88.31 279 GLU A O 1
ATOM 2170 N N . THR A 1 280 ? -5.126 -9.546 42.132 1.00 79.88 280 THR A N 1
ATOM 2171 C CA . THR A 1 280 ? -4.443 -10.450 43.075 1.00 79.88 280 THR A CA 1
ATOM 2172 C C . THR A 1 280 ? -4.927 -10.270 44.530 1.00 79.88 280 THR A C 1
ATOM 2174 O O . THR A 1 280 ? -4.131 -10.258 45.480 1.00 79.88 280 THR A O 1
ATOM 2177 N N . ALA A 1 281 ? -6.233 -10.031 44.712 1.00 80.94 281 ALA A N 1
ATOM 2178 C CA . ALA A 1 281 ? -6.878 -10.035 46.024 1.00 80.94 281 ALA A CA 1
ATOM 2179 C C . ALA A 1 281 ? -6.778 -11.430 46.654 1.00 80.94 281 ALA A C 1
ATOM 2181 O O . ALA A 1 281 ? -6.496 -11.553 47.843 1.00 80.94 281 ALA A O 1
ATOM 2182 N N . ILE A 1 282 ? -6.910 -12.463 45.820 1.00 84.81 282 ILE A N 1
ATOM 2183 C CA . ILE A 1 282 ? -6.651 -13.857 46.168 1.00 84.81 282 ILE A CA 1
ATOM 2184 C C . ILE A 1 282 ? -5.282 -14.235 45.579 1.00 84.81 282 ILE A C 1
ATOM 2186 O O . ILE A 1 282 ? -5.085 -14.170 44.370 1.00 84.81 282 ILE A O 1
ATOM 2190 N N . GLN A 1 283 ? -4.317 -14.606 46.426 1.00 76.06 283 GLN A N 1
ATOM 2191 C CA . GLN A 1 283 ? -2.949 -14.995 46.011 1.00 76.06 283 GLN A CA 1
ATOM 2192 C C . GLN A 1 283 ? -2.809 -16.513 45.781 1.00 76.06 283 GLN A C 1
ATOM 2194 O O . GLN A 1 283 ? -1.704 -17.054 45.718 1.00 76.06 283 GLN A O 1
ATOM 2199 N N . LEU A 1 284 ? -3.945 -17.204 45.702 1.00 77.44 284 LEU A N 1
ATOM 2200 C CA . LEU A 1 284 ? -4.066 -18.639 45.467 1.00 77.44 284 LEU A CA 1
ATOM 2201 C C . LEU A 1 284 ? -4.652 -18.886 44.075 1.00 77.44 284 LEU A C 1
ATOM 2203 O O . LEU A 1 284 ? -5.317 -18.010 43.513 1.00 77.44 284 LEU A O 1
ATOM 2207 N N . TYR A 1 285 ? -4.416 -20.083 43.539 1.00 77.94 285 TYR A N 1
ATOM 2208 C CA . TYR A 1 285 ? -5.025 -20.507 42.282 1.00 77.94 285 TYR A CA 1
ATOM 2209 C C . TYR A 1 285 ? -6.518 -20.781 42.478 1.00 77.94 285 TYR A C 1
ATOM 2211 O O . TYR A 1 285 ? -6.899 -21.492 43.416 1.00 77.94 285 TYR A O 1
ATOM 2219 N N . MET A 1 286 ? -7.346 -20.203 41.602 1.00 76.81 286 MET A N 1
ATOM 2220 C CA . MET A 1 286 ? -8.789 -20.468 41.574 1.00 76.81 286 MET A CA 1
ATOM 2221 C C . MET A 1 286 ? -9.071 -21.895 41.097 1.00 76.81 286 MET A C 1
ATOM 2223 O O . MET A 1 286 ? -9.914 -22.575 41.673 1.00 76.81 286 MET A O 1
ATOM 2227 N N . GLU A 1 287 ? -8.349 -22.384 40.089 1.00 72.25 287 GLU A N 1
ATOM 2228 C CA . GLU A 1 287 ? -8.488 -23.764 39.626 1.00 72.25 287 GLU A CA 1
ATOM 2229 C C . GLU A 1 287 ? -7.666 -24.753 40.485 1.00 72.25 287 GLU A C 1
ATOM 2231 O O . GLU A 1 287 ? -6.566 -24.420 40.944 1.00 72.25 287 GLU A O 1
ATOM 2236 N N . PRO A 1 288 ? -8.158 -25.985 40.720 1.00 61.06 288 PRO A N 1
ATOM 2237 C CA . PRO A 1 288 ? -7.369 -27.035 41.359 1.00 61.06 288 PRO A CA 1
ATOM 2238 C C . PRO A 1 288 ? -6.217 -27.486 40.443 1.00 61.06 288 PRO A C 1
ATOM 2240 O O . PRO A 1 288 ? -6.435 -27.803 39.276 1.00 61.06 288 PRO A O 1
ATOM 2243 N N . ILE A 1 289 ? -4.993 -27.535 40.982 1.00 59.25 289 ILE A N 1
ATOM 2244 C CA . ILE A 1 289 ? -3.784 -27.987 40.269 1.00 59.25 289 ILE A CA 1
ATOM 2245 C C . ILE A 1 289 ? -3.254 -29.257 40.950 1.00 59.25 289 ILE A C 1
ATOM 2247 O O . ILE A 1 289 ? -2.585 -29.183 41.988 1.00 59.25 289 ILE A O 1
ATOM 2251 N N . GLU A 1 290 ? -3.534 -30.426 40.374 1.00 52.75 290 GLU A N 1
ATOM 2252 C CA . GLU A 1 290 ? -2.863 -31.685 40.733 1.00 52.75 290 GLU A CA 1
ATOM 2253 C C . GLU A 1 290 ? -1.574 -31.820 39.900 1.00 52.75 290 GLU A C 1
ATOM 2255 O O . GLU A 1 290 ? -1.616 -31.527 38.705 1.00 52.75 290 GLU A O 1
ATOM 2260 N N . PRO A 1 291 ? -0.410 -32.189 40.485 1.00 46.56 291 PRO A N 1
ATOM 2261 C CA . PRO A 1 291 ? -0.181 -32.779 41.813 1.00 46.56 291 PRO A CA 1
ATOM 2262 C C . PRO A 1 291 ? 0.360 -31.802 42.888 1.00 46.56 291 PRO A C 1
ATOM 2264 O O . PRO A 1 291 ? 0.821 -32.236 43.942 1.00 46.56 291 PRO A O 1
ATOM 2267 N N . ILE A 1 292 ? 0.346 -30.485 42.643 1.00 51.88 292 ILE A N 1
ATOM 2268 C CA . ILE A 1 292 ? 1.112 -29.496 43.435 1.00 51.88 292 ILE A CA 1
ATOM 2269 C C . ILE A 1 292 ? 0.364 -29.010 44.699 1.00 51.88 292 ILE A C 1
ATOM 2271 O O . ILE A 1 292 ? 0.950 -28.348 45.551 1.00 51.88 292 ILE A O 1
ATOM 2275 N N . GLY A 1 293 ? -0.927 -29.329 44.866 1.00 49.62 293 GLY A N 1
ATOM 2276 C CA . GLY A 1 293 ? -1.677 -29.064 46.109 1.00 49.62 293 GLY A CA 1
ATOM 2277 C C . GLY A 1 293 ? -1.855 -27.577 46.468 1.00 49.62 293 GLY A C 1
ATOM 2278 O O . GLY A 1 293 ? -2.180 -27.250 47.607 1.00 49.62 293 GLY A O 1
ATOM 2279 N N . HIS A 1 294 ? -1.628 -26.667 45.514 1.00 51.25 294 HIS A N 1
ATOM 2280 C CA . HIS A 1 294 ? -1.668 -25.211 45.716 1.00 51.25 294 HIS A CA 1
ATOM 2281 C C . HIS A 1 294 ? -2.957 -24.530 45.209 1.00 51.25 294 HIS A C 1
ATOM 2283 O O . HIS A 1 294 ? -3.070 -23.307 45.312 1.00 51.25 294 HIS A O 1
ATOM 2289 N N . GLY A 1 295 ? -3.925 -25.288 44.684 1.00 52.12 295 GLY A N 1
ATOM 2290 C CA . GLY A 1 295 ? -5.202 -24.770 44.172 1.00 52.12 295 GLY A CA 1
ATOM 2291 C C . GLY A 1 295 ? -6.411 -25.276 44.961 1.00 52.12 295 GLY A C 1
ATOM 2292 O O . GLY A 1 295 ? -6.430 -26.428 45.386 1.00 52.12 295 GLY A O 1
ATOM 2293 N N . GLY A 1 296 ? -7.414 -24.408 45.139 1.00 56.91 296 GLY A N 1
ATOM 2294 C CA . GLY A 1 296 ? -8.747 -24.780 45.628 1.00 56.91 296 GLY A CA 1
ATOM 2295 C C . GLY A 1 296 ? -8.882 -25.029 47.135 1.00 56.91 296 GLY A C 1
ATOM 2296 O O . GLY A 1 296 ? -9.197 -26.142 47.550 1.00 56.91 296 GLY A O 1
ATOM 2297 N N . ARG A 1 297 ? -8.747 -23.989 47.977 1.00 62.59 297 ARG A N 1
ATOM 2298 C CA . ARG A 1 297 ? -9.297 -24.062 49.347 1.00 62.59 297 ARG A CA 1
ATOM 2299 C C . ARG A 1 297 ? -10.823 -24.231 49.259 1.00 62.59 297 ARG A C 1
ATOM 2301 O O . ARG A 1 297 ? -11.465 -23.324 48.728 1.00 62.59 297 ARG A O 1
ATOM 2308 N N . PRO A 1 298 ? -11.429 -25.300 49.811 1.00 62.28 298 PRO A N 1
ATOM 2309 C CA . PRO A 1 298 ? -12.889 -25.474 49.807 1.00 62.28 298 PRO A CA 1
ATOM 2310 C C . PRO A 1 298 ? -13.624 -24.293 50.461 1.00 62.28 298 PRO A C 1
ATOM 2312 O O . PRO A 1 298 ? -14.724 -23.919 50.065 1.00 62.28 298 PRO A O 1
ATOM 2315 N N . GLU A 1 299 ? -12.968 -23.665 51.435 1.00 70.75 299 GLU A N 1
ATOM 2316 C CA . GLU A 1 299 ? -13.441 -22.491 52.170 1.00 70.75 299 GLU A CA 1
ATOM 2317 C C . GLU A 1 299 ? -13.586 -21.243 51.280 1.00 70.75 299 GLU A C 1
ATOM 2319 O O . GLU A 1 299 ? -14.436 -20.399 51.556 1.00 70.75 299 GLU A O 1
ATOM 2324 N N . LEU A 1 300 ? -12.804 -21.124 50.195 1.00 78.25 300 LEU A N 1
ATOM 2325 C CA . LEU A 1 300 ? -12.836 -19.961 49.300 1.00 78.25 300 LEU A CA 1
ATOM 2326 C C . LEU A 1 300 ? -14.145 -19.891 48.506 1.00 78.25 300 LEU A C 1
ATOM 2328 O O . LEU A 1 300 ? -14.698 -18.806 48.340 1.00 78.25 300 LEU A O 1
ATOM 2332 N N . ALA A 1 301 ? -14.653 -21.044 48.058 1.00 74.94 301 ALA A N 1
ATOM 2333 C CA . ALA A 1 301 ? -15.949 -21.132 47.391 1.00 74.94 301 ALA A CA 1
ATOM 2334 C C . ALA A 1 301 ? -17.066 -20.678 48.335 1.00 74.94 301 ALA A C 1
ATOM 2336 O O . ALA A 1 301 ? -17.822 -19.775 47.998 1.00 74.94 301 ALA A O 1
ATOM 2337 N N . SER A 1 302 ? -17.088 -21.212 49.563 1.00 77.75 302 SER A N 1
ATOM 2338 C CA . SER A 1 302 ? -18.063 -20.814 50.586 1.00 77.75 302 SER A CA 1
ATOM 2339 C C . SER A 1 302 ? -18.000 -19.319 50.898 1.00 77.75 302 SER A C 1
ATOM 2341 O O . SER A 1 302 ? -19.038 -18.693 51.100 1.00 77.75 302 SER A O 1
ATOM 2343 N N . TRP A 1 303 ? -16.798 -18.742 50.948 1.00 86.25 303 TRP A N 1
ATOM 2344 C CA . TRP A 1 303 ? -16.609 -17.317 51.197 1.00 86.25 303 TRP A CA 1
ATOM 2345 C C . TRP A 1 303 ? -17.140 -16.452 50.046 1.00 86.25 303 TRP A C 1
ATOM 2347 O O . TRP A 1 303 ? -17.891 -15.512 50.299 1.00 86.25 303 TRP A O 1
ATOM 2357 N N . LEU A 1 304 ? -16.811 -16.794 48.793 1.00 85.56 304 LEU A N 1
ATOM 2358 C CA . LEU A 1 304 ? -17.306 -16.086 47.606 1.00 85.56 304 LEU A CA 1
ATOM 2359 C C . LEU A 1 304 ? -18.829 -16.174 47.497 1.00 85.56 304 LEU A C 1
ATOM 2361 O O . LEU A 1 304 ? -19.470 -15.155 47.257 1.00 85.56 304 LEU A O 1
ATOM 2365 N N . THR A 1 305 ? -19.404 -17.355 47.740 1.00 81.12 305 THR A N 1
ATOM 2366 C CA . THR A 1 305 ? -20.858 -17.548 47.786 1.00 81.12 305 THR A CA 1
ATOM 2367 C C . THR A 1 305 ? -21.487 -16.703 48.889 1.00 81.12 305 THR A C 1
ATOM 2369 O O . THR A 1 305 ? -22.435 -15.981 48.623 1.00 81.12 305 THR A O 1
ATOM 2372 N N . THR A 1 306 ? -20.922 -16.698 50.103 1.00 85.81 306 THR A N 1
ATOM 2373 C CA . THR A 1 306 ? -21.450 -15.886 51.218 1.00 85.81 306 THR A CA 1
ATOM 2374 C C . THR A 1 306 ? -21.431 -14.392 50.895 1.00 85.81 306 THR A C 1
ATOM 2376 O O . THR A 1 306 ? -22.367 -13.674 51.244 1.00 85.81 306 THR A O 1
ATOM 2379 N N . LEU A 1 307 ? -20.371 -13.913 50.239 1.00 88.69 307 LEU A N 1
ATOM 2380 C CA . LEU A 1 307 ? -20.258 -12.518 49.821 1.00 88.69 307 LEU A CA 1
ATOM 2381 C C . LEU A 1 307 ? -21.278 -12.171 48.725 1.00 88.69 307 LEU A C 1
ATOM 2383 O O . LEU A 1 307 ? -21.963 -11.155 48.843 1.00 88.69 307 LEU A O 1
ATOM 2387 N N . ALA A 1 308 ? -21.380 -13.008 47.687 1.00 85.88 308 ALA A N 1
ATOM 2388 C CA . ALA A 1 308 ? -22.309 -12.817 46.574 1.00 85.88 308 ALA A CA 1
ATOM 2389 C C . ALA A 1 308 ? -23.775 -12.879 47.041 1.00 85.88 308 ALA A C 1
ATOM 2391 O O . ALA A 1 308 ? -24.552 -11.988 46.709 1.00 85.88 308 ALA A O 1
ATOM 2392 N N . ASP A 1 309 ? -24.127 -13.856 47.884 1.00 83.75 309 ASP A N 1
ATOM 2393 C CA . ASP A 1 309 ? -25.466 -14.023 48.468 1.00 83.75 309 ASP A CA 1
ATOM 2394 C C . ASP A 1 309 ? -25.816 -12.890 49.430 1.00 83.75 309 ASP A C 1
ATOM 2396 O O . ASP A 1 309 ? -26.904 -12.318 49.367 1.00 83.75 309 ASP A O 1
ATOM 2400 N N . GLY A 1 310 ? -24.889 -12.539 50.328 1.00 83.94 310 GLY A N 1
ATOM 2401 C CA . GLY A 1 310 ? -25.106 -11.498 51.330 1.00 83.94 310 GLY A CA 1
ATOM 2402 C C . GLY A 1 310 ? -25.418 -10.140 50.701 1.00 83.94 310 GLY A C 1
ATOM 2403 O O . GLY A 1 310 ? -26.232 -9.383 51.235 1.00 83.94 310 GLY A O 1
ATOM 2404 N N . LEU A 1 311 ? -24.801 -9.849 49.553 1.00 86.44 311 LEU A N 1
ATOM 2405 C CA . LEU A 1 311 ? -24.993 -8.614 48.791 1.00 86.44 311 LEU A CA 1
ATOM 2406 C C . LEU A 1 311 ? -25.996 -8.747 47.637 1.00 86.44 311 LEU A C 1
ATOM 2408 O O . LEU A 1 311 ? -26.346 -7.726 47.047 1.00 86.44 311 LEU A O 1
ATOM 2412 N N . ASN A 1 312 ? -26.455 -9.965 47.332 1.00 83.69 312 ASN A N 1
ATOM 2413 C CA . ASN A 1 312 ? -27.268 -10.296 46.162 1.00 83.69 312 ASN A CA 1
ATOM 2414 C C . ASN A 1 312 ? -26.704 -9.684 44.861 1.00 83.69 312 ASN A C 1
ATOM 2416 O O . ASN A 1 312 ? -27.411 -8.986 44.133 1.00 83.69 312 ASN A O 1
ATOM 2420 N N . ALA A 1 313 ? -25.405 -9.887 44.621 1.00 87.50 313 ALA A N 1
ATOM 2421 C CA . ALA A 1 313 ? -24.654 -9.223 43.558 1.00 87.50 313 ALA A CA 1
ATOM 2422 C C . ALA A 1 313 ? -23.565 -10.125 42.966 1.00 87.50 313 ALA A C 1
ATOM 2424 O O . ALA A 1 313 ? -22.954 -10.926 43.679 1.00 87.50 313 ALA A O 1
ATOM 2425 N N . ASP A 1 314 ? -23.270 -9.943 41.678 1.00 89.56 314 ASP A N 1
ATOM 2426 C CA . ASP A 1 314 ? -22.117 -10.584 41.041 1.00 89.56 314 ASP A CA 1
ATOM 2427 C C . ASP A 1 314 ? -20.805 -10.033 41.628 1.00 89.56 314 ASP A C 1
ATOM 2429 O O . ASP A 1 314 ? -20.745 -8.899 42.110 1.00 89.56 314 ASP A O 1
ATOM 2433 N N . VAL A 1 315 ? -19.714 -10.799 41.556 1.00 91.62 315 VAL A N 1
ATOM 2434 C CA . VAL A 1 315 ? -18.401 -10.403 42.092 1.00 91.62 315 VAL A CA 1
ATOM 2435 C C . VAL A 1 315 ? -17.327 -10.505 41.012 1.00 91.62 315 VAL A C 1
ATOM 2437 O O . VAL A 1 315 ? -17.100 -11.571 40.451 1.00 91.62 315 VAL A O 1
ATOM 2440 N N . ALA A 1 316 ? -16.599 -9.418 40.747 1.00 93.62 316 ALA A N 1
ATOM 2441 C CA . ALA A 1 316 ? -15.373 -9.448 39.950 1.00 93.62 316 ALA A CA 1
ATOM 2442 C C . ALA A 1 316 ? -14.145 -9.386 40.864 1.00 93.62 316 ALA A C 1
ATOM 2444 O O . ALA A 1 316 ? -13.950 -8.417 41.602 1.00 93.62 316 ALA A O 1
ATOM 2445 N N . VAL A 1 317 ? -13.290 -10.407 40.791 1.00 92.25 317 VAL A N 1
ATOM 2446 C CA . VAL A 1 317 ? -12.145 -10.580 41.691 1.00 92.25 317 VAL A CA 1
ATOM 2447 C C . VAL A 1 317 ? -10.863 -10.919 40.942 1.00 92.25 317 VAL A C 1
ATOM 2449 O O . VAL A 1 317 ? -10.858 -11.735 40.024 1.00 92.25 317 VAL A O 1
ATOM 2452 N N . GLY A 1 318 ? -9.749 -10.297 41.336 1.00 91.19 318 GLY A N 1
ATOM 2453 C CA . GLY A 1 318 ? -8.424 -10.672 40.848 1.00 91.19 318 GLY A CA 1
ATOM 2454 C C . GLY A 1 318 ? -7.838 -11.855 41.620 1.00 91.19 318 GLY A C 1
ATOM 2455 O O . GLY A 1 318 ? -7.719 -11.785 42.847 1.00 91.19 318 GLY A O 1
ATOM 2456 N N . ALA A 1 319 ? -7.416 -12.898 40.906 1.00 87.69 319 ALA A N 1
ATOM 2457 C CA . ALA A 1 319 ? -6.796 -14.099 41.468 1.00 87.69 319 ALA A CA 1
ATOM 2458 C C . ALA A 1 319 ? -5.748 -14.710 40.515 1.00 87.69 319 ALA A C 1
ATOM 2460 O O . ALA A 1 319 ? -5.581 -14.247 39.385 1.00 87.69 319 ALA A O 1
ATOM 2461 N N . MET A 1 320 ? -5.036 -15.749 40.961 1.00 84.25 320 MET A N 1
ATOM 2462 C CA . MET A 1 320 ? -4.125 -16.499 40.090 1.00 84.25 320 MET A CA 1
ATOM 2463 C C . MET A 1 320 ? -4.910 -17.529 39.270 1.00 84.25 320 MET A C 1
ATOM 2465 O O . MET A 1 320 ? -5.676 -18.313 39.831 1.00 84.25 320 MET A O 1
ATOM 2469 N N . GLY A 1 321 ? -4.710 -17.526 37.953 1.00 81.94 321 GLY A N 1
ATOM 2470 C CA . GLY A 1 321 ? -5.185 -18.564 37.040 1.00 81.94 321 GLY A CA 1
ATOM 2471 C C . GLY A 1 321 ? -4.055 -19.509 36.633 1.00 81.94 321 GLY A C 1
ATOM 2472 O O . GLY A 1 321 ? -2.879 -19.141 36.686 1.00 81.94 321 GLY A O 1
ATOM 2473 N N . ALA A 1 322 ? -4.389 -20.723 36.206 1.00 77.94 322 ALA A N 1
ATOM 2474 C CA . ALA A 1 322 ? -3.419 -21.664 35.638 1.00 77.94 322 ALA A CA 1
ATOM 2475 C C . ALA A 1 322 ? -3.951 -22.351 34.375 1.00 77.94 322 ALA A C 1
ATOM 2477 O O . ALA A 1 322 ? -5.162 -22.434 34.170 1.00 77.94 322 ALA A O 1
ATOM 2478 N N . GLU A 1 323 ? -3.045 -22.825 33.522 1.00 76.69 323 GLU A N 1
ATOM 2479 C CA . GLU A 1 323 ? -3.363 -23.650 32.352 1.00 76.69 323 GLU A CA 1
ATOM 2480 C C . GLU A 1 323 ? -2.324 -24.763 32.187 1.00 76.69 323 GLU A C 1
ATOM 2482 O O . GLU A 1 323 ? -1.127 -24.532 32.389 1.00 76.69 323 GLU A O 1
ATOM 2487 N N . ALA A 1 324 ? -2.783 -25.968 31.842 1.00 68.44 324 ALA A N 1
ATOM 2488 C CA . ALA A 1 324 ? -1.918 -27.119 31.607 1.00 68.44 324 ALA A CA 1
ATOM 2489 C C . ALA A 1 324 ? -1.240 -27.004 30.238 1.00 68.44 324 ALA A C 1
ATOM 2491 O O . ALA A 1 324 ? -1.911 -26.844 29.221 1.00 68.44 324 ALA A O 1
ATOM 2492 N N . VAL A 1 325 ? 0.083 -27.144 30.206 1.00 67.06 325 VAL A N 1
ATOM 2493 C CA . VAL A 1 325 ? 0.865 -27.266 28.962 1.00 67.06 325 VAL A CA 1
ATOM 2494 C C . VAL A 1 325 ? 1.247 -28.728 28.704 1.00 67.06 325 VAL A C 1
ATOM 2496 O O . VAL A 1 325 ? 1.364 -29.148 27.554 1.00 67.06 325 VAL A O 1
ATOM 2499 N N . SER A 1 326 ? 1.400 -29.521 29.766 1.00 61.25 326 SER A N 1
ATOM 2500 C CA . SER A 1 326 ? 1.532 -30.983 29.742 1.00 61.25 326 SER A CA 1
ATOM 2501 C C . SER A 1 326 ? 1.079 -31.570 31.086 1.00 61.25 326 SER A C 1
ATOM 2503 O O . SER A 1 326 ? 0.828 -30.812 32.021 1.00 61.25 326 SER A O 1
ATOM 2505 N N . ASP A 1 327 ? 1.020 -32.902 31.206 1.00 60.22 327 ASP A N 1
ATOM 2506 C CA . ASP A 1 327 ? 0.605 -33.599 32.441 1.00 60.22 327 ASP A CA 1
ATOM 2507 C C . ASP A 1 327 ? 1.400 -33.167 33.696 1.00 60.22 327 ASP A C 1
ATOM 2509 O O . ASP A 1 327 ? 0.874 -33.211 34.805 1.00 60.22 327 ASP A O 1
ATOM 2513 N N . ASP A 1 328 ? 2.636 -32.679 33.519 1.00 59.81 328 ASP A N 1
ATOM 2514 C CA . ASP A 1 328 ? 3.538 -32.265 34.603 1.00 59.81 328 ASP A CA 1
ATOM 2515 C C . ASP A 1 328 ? 3.878 -30.756 34.602 1.00 59.81 328 ASP A C 1
ATOM 2517 O O . ASP A 1 328 ? 4.645 -30.299 35.455 1.00 59.81 328 ASP A O 1
ATOM 2521 N N . ALA A 1 329 ? 3.359 -29.959 33.655 1.00 62.72 329 ALA A N 1
ATOM 2522 C CA . ALA A 1 329 ? 3.748 -28.553 33.491 1.00 62.72 329 ALA A CA 1
ATOM 2523 C C . ALA A 1 329 ? 2.552 -27.608 33.326 1.00 62.72 329 ALA A C 1
ATOM 2525 O O . ALA A 1 329 ? 1.685 -27.803 32.474 1.00 62.72 329 ALA A O 1
ATOM 2526 N N . TRP A 1 330 ? 2.573 -26.520 34.098 1.00 69.19 330 TRP A N 1
ATOM 2527 C CA . TRP A 1 330 ? 1.516 -25.512 34.150 1.00 69.19 330 TRP A CA 1
ATOM 2528 C C . TRP A 1 330 ? 2.091 -24.114 33.946 1.00 69.19 330 TRP A C 1
ATOM 2530 O O . TRP A 1 330 ? 3.186 -23.811 34.428 1.00 69.19 330 TRP A O 1
ATOM 2540 N N . VAL A 1 331 ? 1.334 -23.246 33.276 1.00 73.12 331 VAL A N 1
ATOM 2541 C CA . VAL A 1 331 ? 1.674 -21.825 33.137 1.00 73.12 331 VAL A CA 1
ATOM 2542 C C . VAL A 1 331 ? 0.749 -21.000 34.032 1.00 73.12 331 VAL A C 1
ATOM 2544 O O . VAL A 1 331 ? -0.473 -21.086 33.886 1.00 73.12 331 VAL A O 1
ATOM 2547 N N . PRO A 1 332 ? 1.299 -20.211 34.972 1.00 75.75 332 PRO A N 1
ATOM 2548 C CA . PRO A 1 332 ? 0.502 -19.323 35.801 1.00 75.75 332 PRO A CA 1
ATOM 2549 C C . PRO A 1 332 ? 0.131 -18.048 35.039 1.00 75.75 332 PRO A C 1
ATOM 2551 O O . PRO A 1 332 ? 0.942 -17.498 34.287 1.00 75.75 332 PRO A O 1
ATOM 2554 N N . TYR A 1 333 ? -1.056 -17.523 35.323 1.00 80.81 333 TYR A N 1
ATOM 2555 C CA . TYR A 1 333 ? -1.584 -16.273 34.788 1.00 80.81 333 TYR A CA 1
ATOM 2556 C C . TYR A 1 333 ? -2.095 -15.379 35.920 1.00 80.81 333 TYR A C 1
ATOM 2558 O O . TYR A 1 333 ? -2.626 -15.848 36.925 1.00 80.81 333 TYR A O 1
ATOM 2566 N N . ASN A 1 334 ? -1.935 -14.070 35.746 1.00 85.75 334 ASN A N 1
ATOM 2567 C CA . ASN A 1 334 ? -2.619 -13.072 36.559 1.00 85.75 334 ASN A CA 1
ATOM 2568 C C . ASN A 1 334 ? -3.977 -12.791 35.914 1.00 85.75 334 ASN A C 1
ATOM 2570 O O . ASN A 1 334 ? -4.033 -12.325 34.770 1.00 85.75 334 ASN A O 1
ATOM 2574 N N . SER A 1 335 ? -5.053 -13.114 36.625 1.00 88.56 335 SER A N 1
ATOM 2575 C CA . SER A 1 335 ? -6.375 -13.247 36.026 1.00 88.56 335 SER A CA 1
ATOM 2576 C C . SER A 1 335 ? -7.440 -12.522 36.843 1.00 88.56 335 SER A C 1
ATOM 2578 O O . SER A 1 335 ? -7.335 -12.318 38.052 1.00 88.56 335 SER A O 1
ATOM 2580 N N . ALA A 1 336 ? -8.497 -12.116 36.155 1.00 91.25 336 ALA A N 1
ATOM 2581 C CA . ALA A 1 336 ? -9.731 -11.639 36.742 1.00 91.25 336 ALA A CA 1
ATOM 2582 C C . ALA A 1 336 ? -10.811 -12.697 36.537 1.00 91.25 336 ALA A C 1
ATOM 2584 O O . ALA A 1 336 ? -10.954 -13.232 35.437 1.00 91.25 336 ALA A O 1
ATOM 2585 N N . PHE A 1 337 ? -11.575 -12.966 37.584 1.00 89.31 337 PHE A N 1
ATOM 2586 C CA . PHE A 1 337 ? -12.670 -13.919 37.584 1.00 89.31 337 PHE A CA 1
ATOM 2587 C C . PHE A 1 337 ? -13.968 -13.189 37.882 1.00 89.31 337 PHE A C 1
ATOM 2589 O O . PHE A 1 337 ? -14.025 -12.350 38.783 1.00 89.31 337 PHE A O 1
ATOM 2596 N N . HIS A 1 338 ? -14.999 -13.512 37.115 1.00 89.75 338 HIS A N 1
ATOM 2597 C CA . HIS A 1 338 ? -16.364 -13.106 37.379 1.00 89.75 338 HIS A CA 1
ATOM 2598 C C . HIS A 1 338 ? -17.101 -14.257 38.064 1.00 89.75 338 HIS A C 1
ATOM 2600 O O . HIS A 1 338 ? -17.144 -15.368 37.539 1.00 89.75 338 HIS A O 1
ATOM 2606 N N . ILE A 1 339 ? -17.666 -13.989 39.232 1.00 86.56 339 ILE A N 1
ATOM 2607 C CA . ILE A 1 339 ? -18.455 -14.923 40.029 1.00 86.56 339 ILE A CA 1
ATOM 2608 C C . ILE A 1 339 ? -19.901 -14.456 39.965 1.00 86.56 339 ILE A C 1
ATOM 2610 O O . ILE A 1 339 ? -20.181 -13.291 40.254 1.00 86.56 339 ILE A O 1
ATOM 2614 N N . ARG A 1 340 ? -20.802 -15.356 39.578 1.00 80.94 340 ARG A N 1
ATOM 2615 C CA . ARG A 1 340 ? -22.230 -15.038 39.490 1.00 80.94 340 ARG A CA 1
ATOM 2616 C C . ARG A 1 340 ? -22.888 -15.145 40.857 1.00 80.94 340 ARG A C 1
ATOM 2618 O O . ARG A 1 340 ? -22.583 -16.072 41.610 1.00 80.94 340 ARG A O 1
ATOM 2625 N N . ALA A 1 341 ? -23.821 -14.244 41.139 1.00 72.94 341 ALA A N 1
ATOM 2626 C CA . ALA A 1 341 ? -24.757 -14.431 42.234 1.00 72.94 341 ALA A CA 1
ATOM 2627 C C . ALA A 1 341 ? -25.579 -15.716 41.990 1.00 72.94 341 ALA A C 1
ATOM 2629 O O . ALA A 1 341 ? -26.048 -15.944 40.868 1.00 72.94 341 ALA A O 1
ATOM 2630 N N . PRO A 1 342 ? -25.758 -16.578 43.002 1.00 61.56 342 PRO A N 1
ATOM 2631 C CA . PRO A 1 342 ? -26.697 -17.690 42.931 1.00 61.56 342 PRO A CA 1
ATOM 2632 C C . PRO A 1 342 ? -28.103 -17.180 42.591 1.00 61.56 342 PRO A C 1
ATOM 2634 O O . PRO A 1 342 ? -28.630 -16.290 43.252 1.00 61.56 342 PRO A O 1
ATOM 2637 N N . GLY A 1 343 ? -28.703 -17.708 41.522 1.00 55.03 343 GLY A N 1
ATOM 2638 C CA . GLY A 1 343 ? -30.082 -17.367 41.161 1.00 55.03 343 GLY A CA 1
ATOM 2639 C C . GLY A 1 343 ? -31.093 -17.915 42.175 1.00 55.03 343 GLY A C 1
ATOM 2640 O O . GLY A 1 343 ? -30.762 -18.798 42.966 1.00 55.03 343 GLY A O 1
ATOM 2641 N N . ASP A 1 344 ? -32.351 -17.469 42.078 1.00 44.91 344 ASP A N 1
ATOM 2642 C CA . ASP A 1 344 ? -33.484 -17.938 42.907 1.00 44.91 344 ASP A CA 1
ATOM 2643 C C . ASP A 1 344 ? -33.695 -19.476 42.874 1.00 44.91 344 ASP A C 1
ATOM 2645 O O . ASP A 1 344 ? -34.415 -20.032 43.704 1.00 44.91 344 ASP A O 1
ATOM 2649 N N . ASP A 1 345 ? -33.055 -20.171 41.926 1.00 42.59 345 ASP A N 1
ATOM 2650 C CA . ASP A 1 345 ? -33.097 -21.624 41.737 1.00 42.59 345 ASP A CA 1
ATOM 2651 C C . ASP A 1 345 ? -32.096 -22.404 42.620 1.00 42.59 345 ASP A C 1
ATOM 2653 O O . ASP A 1 345 ? -32.138 -23.638 42.653 1.00 42.59 345 ASP A O 1
ATOM 2657 N N . VAL A 1 346 ? -31.196 -21.724 43.346 1.00 43.97 346 VAL A N 1
ATOM 2658 C CA . VAL A 1 346 ? -30.316 -22.353 44.346 1.00 43.97 346 VAL A CA 1
ATOM 2659 C C . VAL A 1 346 ? -31.014 -22.278 45.711 1.00 43.97 346 VAL A C 1
ATOM 2661 O O . VAL A 1 346 ? -31.223 -21.181 46.227 1.00 43.97 346 VAL A O 1
ATOM 2664 N N . PRO A 1 347 ? -31.411 -23.411 46.328 1.00 37.22 347 PRO A N 1
ATOM 2665 C CA . PRO A 1 347 ? -32.122 -23.382 47.602 1.00 37.22 347 PRO A CA 1
ATOM 2666 C C . PRO A 1 347 ? -31.276 -22.664 48.662 1.00 37.22 347 PRO A C 1
ATOM 2668 O O . PRO A 1 347 ? -30.087 -22.979 48.768 1.00 37.22 347 PRO A O 1
ATOM 2671 N N . PRO A 1 348 ? -31.852 -21.766 49.486 1.00 41.81 348 PRO A N 1
ATOM 2672 C CA . PRO A 1 348 ? -31.110 -21.146 50.571 1.00 41.81 348 PRO A CA 1
ATOM 2673 C C . PRO A 1 348 ? -30.582 -22.252 51.485 1.00 41.81 348 PRO A C 1
ATOM 2675 O O . PRO A 1 348 ? -31.351 -22.975 52.123 1.00 41.81 348 PRO A O 1
ATOM 2678 N N . GLY A 1 349 ? -29.258 -22.410 51.507 1.00 44.50 349 GLY A N 1
ATOM 2679 C CA . GLY A 1 349 ? -28.531 -23.384 52.314 1.00 44.50 349 GLY A CA 1
ATOM 2680 C C . GLY A 1 349 ? -28.590 -23.032 53.799 1.00 44.50 349 GLY A C 1
ATOM 2681 O O . GLY A 1 349 ? -27.586 -22.681 54.403 1.00 44.50 349 GLY A O 1
ATOM 2682 N N . GLY A 1 350 ? -29.783 -23.100 54.388 1.00 38.44 350 GLY A N 1
ATOM 2683 C CA . GLY A 1 350 ? -30.068 -22.819 55.794 1.00 38.44 350 GLY A CA 1
ATOM 2684 C C . GLY A 1 350 ? -30.235 -24.079 56.643 1.00 38.44 350 GLY A C 1
ATOM 2685 O O . GLY A 1 350 ? -31.121 -24.127 57.492 1.00 38.44 350 GLY A O 1
ATOM 2686 N N . GLY A 1 351 ? -29.430 -25.118 56.413 1.00 38.84 351 GLY A N 1
ATOM 2687 C CA . GLY A 1 351 ? -29.439 -26.340 57.219 1.00 38.84 351 GLY A CA 1
ATOM 2688 C C . GLY A 1 351 ? -28.036 -26.921 57.362 1.00 38.84 351 GLY A C 1
ATOM 2689 O O . GLY A 1 351 ? -27.270 -26.922 56.404 1.00 38.84 351 GLY A O 1
ATOM 2690 N N . ALA A 1 352 ? -27.714 -27.447 58.546 1.00 40.47 352 ALA A N 1
ATOM 2691 C CA . ALA A 1 352 ? -26.401 -27.985 58.928 1.00 40.47 352 ALA A CA 1
ATOM 2692 C C . ALA A 1 352 ? -25.902 -29.201 58.098 1.00 40.47 352 ALA A C 1
ATOM 2694 O O . ALA A 1 352 ? -24.883 -29.792 58.440 1.00 40.47 352 ALA A O 1
ATOM 2695 N N . GLU A 1 353 ? -26.597 -29.564 57.012 1.00 38.53 353 GLU A N 1
ATOM 2696 C CA . GLU A 1 353 ? -26.303 -30.693 56.116 1.00 38.53 353 GLU A CA 1
ATOM 2697 C C . GLU A 1 353 ? -26.171 -30.292 54.625 1.00 38.53 353 GLU A C 1
ATOM 2699 O O . GLU A 1 353 ? -26.056 -31.163 53.761 1.00 38.53 353 GLU A O 1
ATOM 2704 N N . ALA A 1 354 ? -26.171 -28.996 54.279 1.00 47.03 354 ALA A N 1
ATOM 2705 C CA . ALA A 1 354 ? -25.987 -28.557 52.891 1.00 47.03 354 ALA A CA 1
ATOM 2706 C C . ALA A 1 354 ? -24.550 -28.834 52.399 1.00 47.03 354 ALA A C 1
ATOM 2708 O O . ALA A 1 354 ? -23.572 -28.412 53.019 1.00 47.03 354 ALA A O 1
ATOM 2709 N N . ARG A 1 355 ? -24.411 -29.549 51.270 1.00 47.66 355 ARG A N 1
ATOM 2710 C CA . ARG A 1 355 ? -23.113 -29.739 50.600 1.00 47.66 355 ARG A CA 1
ATOM 2711 C C . ARG A 1 355 ? -22.561 -28.371 50.166 1.00 47.66 355 ARG A C 1
ATOM 2713 O O . ARG A 1 355 ? -23.319 -27.611 49.570 1.00 47.66 355 ARG A O 1
ATOM 2720 N N . PRO A 1 356 ? -21.272 -28.067 50.405 1.00 54.03 356 PRO A N 1
ATOM 2721 C CA . PRO A 1 356 ? -20.667 -26.838 49.904 1.00 54.03 356 PRO A CA 1
ATOM 2722 C C . PRO A 1 356 ? -20.724 -26.815 48.372 1.00 54.03 356 PRO A C 1
ATOM 2724 O O . PRO A 1 356 ? -20.335 -27.793 47.728 1.00 54.03 356 PRO A O 1
ATOM 2727 N N . THR A 1 357 ? -21.220 -25.714 47.801 1.00 56.41 357 THR A N 1
ATOM 2728 C CA . THR A 1 357 ? -21.255 -25.500 46.349 1.00 56.41 357 THR A CA 1
ATOM 2729 C C . THR A 1 357 ? -19.822 -25.498 45.805 1.00 56.41 357 THR A C 1
ATOM 2731 O O . THR A 1 357 ? -18.994 -24.719 46.289 1.00 56.41 357 THR A O 1
ATOM 2734 N N . PRO A 1 358 ? -19.486 -26.366 44.835 1.00 60.62 358 PRO A N 1
ATOM 2735 C CA . PRO A 1 358 ? -18.183 -26.351 44.183 1.00 60.62 358 PRO A CA 1
ATOM 2736 C C . PRO A 1 358 ? -17.883 -24.991 43.544 1.00 60.62 358 PRO A C 1
ATOM 2738 O O . PRO A 1 358 ? -18.756 -24.369 42.945 1.00 60.62 358 PRO A O 1
ATOM 2741 N N . LEU A 1 359 ? -16.622 -24.551 43.606 1.00 65.94 359 LEU A N 1
ATOM 2742 C CA . LEU A 1 359 ? -16.187 -23.291 42.987 1.00 65.94 359 LEU A CA 1
ATOM 2743 C C . LEU A 1 359 ? -16.480 -23.255 41.473 1.00 65.94 359 LEU A C 1
ATOM 2745 O O . LEU A 1 359 ? -16.803 -22.200 40.937 1.00 65.94 359 LEU A O 1
ATOM 2749 N N . SER A 1 360 ? -16.423 -24.411 40.800 1.00 65.44 360 SER A N 1
ATOM 2750 C CA . SER A 1 360 ? -16.757 -24.572 39.376 1.00 65.44 360 SER A CA 1
ATOM 2751 C C . SER A 1 360 ? -18.171 -24.130 39.017 1.00 65.44 360 SER A C 1
ATOM 2753 O O . SER A 1 360 ? -18.405 -23.737 37.880 1.00 65.44 360 SER A O 1
ATOM 2755 N N . ASP A 1 361 ? -19.100 -24.194 39.969 1.00 63.50 361 ASP A N 1
ATOM 2756 C CA . ASP A 1 361 ? -20.523 -23.982 39.710 1.00 63.50 361 ASP A CA 1
ATOM 2757 C C . ASP A 1 361 ? -20.897 -22.493 39.807 1.00 63.50 361 ASP A C 1
ATOM 2759 O O . ASP A 1 361 ? -21.921 -22.073 39.272 1.00 63.50 361 ASP A O 1
ATOM 2763 N N . ILE A 1 362 ? -20.044 -21.687 40.452 1.00 66.25 362 ILE A N 1
ATOM 2764 C CA . ILE A 1 362 ? -20.202 -20.229 40.603 1.00 66.25 362 ILE A CA 1
ATOM 2765 C C . ILE A 1 362 ? -19.185 -19.424 39.777 1.00 66.25 362 ILE A C 1
ATOM 2767 O O . ILE A 1 362 ? -19.371 -18.223 39.567 1.00 66.25 362 ILE A O 1
ATOM 2771 N N . LEU A 1 363 ? -18.113 -20.069 39.297 1.00 73.50 363 LEU A N 1
ATOM 2772 C CA . LEU A 1 363 ? -17.131 -19.485 38.382 1.00 73.50 363 LEU A CA 1
ATOM 2773 C C . LEU A 1 363 ? -17.784 -19.198 37.022 1.00 73.50 363 LEU A C 1
ATOM 2775 O O . LEU A 1 363 ? -18.141 -20.105 36.274 1.00 73.50 363 LEU A O 1
ATOM 2779 N N . GLY A 1 364 ? -17.923 -17.915 36.701 1.00 73.50 364 GLY A N 1
ATOM 2780 C CA . GLY A 1 364 ? -18.331 -17.431 35.389 1.00 73.50 364 GLY A CA 1
ATOM 2781 C C . GLY A 1 364 ? -17.133 -17.241 34.457 1.00 73.50 364 GLY A C 1
ATOM 2782 O O . GLY A 1 364 ? -16.348 -18.154 34.210 1.00 73.50 364 GLY A O 1
ATOM 2783 N N . GLU A 1 365 ? -17.003 -16.041 33.893 1.00 81.62 365 GLU A N 1
ATOM 2784 C CA . GLU A 1 365 ? -15.952 -15.730 32.921 1.00 81.62 365 GLU A CA 1
ATOM 2785 C C . GLU A 1 365 ? -14.594 -15.464 33.597 1.00 81.62 365 GLU A C 1
ATOM 2787 O O . GLU A 1 365 ? -14.496 -14.691 34.554 1.00 81.62 365 GLU A O 1
ATOM 2792 N N . ARG A 1 366 ? -13.526 -16.071 33.060 1.00 85.88 366 ARG A N 1
ATOM 2793 C CA . ARG A 1 366 ? -12.123 -15.784 33.402 1.00 85.88 366 ARG A CA 1
ATOM 2794 C C . ARG A 1 366 ? -11.485 -14.923 32.315 1.00 85.88 366 ARG A C 1
ATOM 2796 O O . ARG A 1 366 ? -11.677 -15.166 31.125 1.00 85.88 366 ARG A O 1
ATOM 2803 N N . ARG A 1 367 ? -10.664 -13.957 32.728 1.00 88.12 367 ARG A N 1
ATOM 2804 C CA . ARG A 1 367 ? -9.911 -13.065 31.842 1.00 88.12 367 ARG A CA 1
ATOM 2805 C C . ARG A 1 367 ? -8.463 -12.942 32.300 1.00 88.12 367 ARG A C 1
ATOM 2807 O O . ARG A 1 367 ? -8.216 -12.459 33.402 1.00 88.12 367 ARG A O 1
ATOM 2814 N N . ASP A 1 368 ? -7.507 -13.273 31.438 1.00 88.25 368 ASP A N 1
ATOM 2815 C CA . ASP A 1 368 ? -6.079 -13.175 31.760 1.00 88.25 368 ASP A CA 1
ATOM 2816 C C . ASP A 1 368 ? -5.474 -11.830 31.344 1.00 88.25 368 ASP A C 1
ATOM 2818 O O . ASP A 1 368 ? -5.875 -11.203 30.359 1.00 88.25 368 ASP A O 1
ATOM 2822 N N . LYS A 1 369 ? -4.479 -11.377 32.109 1.00 87.31 369 LYS A N 1
ATOM 2823 C CA . LYS A 1 369 ? -3.684 -10.181 31.817 1.00 87.31 369 LYS A CA 1
ATOM 2824 C C . LYS A 1 369 ? -2.882 -10.361 30.530 1.00 87.31 369 LYS A C 1
ATOM 2826 O O . LYS A 1 369 ? -2.110 -11.304 30.402 1.00 87.31 369 LYS A O 1
ATOM 2831 N N . ARG A 1 370 ? -3.048 -9.428 29.585 1.00 83.44 370 ARG A N 1
ATOM 2832 C CA . ARG A 1 370 ? -2.408 -9.468 28.260 1.00 83.44 370 ARG A CA 1
ATOM 2833 C C . ARG A 1 370 ? -1.187 -8.562 28.178 1.00 83.44 370 ARG A C 1
ATOM 2835 O O . ARG A 1 370 ? -0.162 -8.958 27.631 1.00 83.44 370 ARG A O 1
ATOM 2842 N N . HIS A 1 371 ? -1.275 -7.347 28.722 1.00 82.69 371 HIS A N 1
ATOM 2843 C CA . HIS A 1 371 ? -0.106 -6.467 28.808 1.00 82.69 371 HIS A CA 1
ATOM 2844 C C . HIS A 1 371 ? 0.608 -6.671 30.138 1.00 82.69 371 HIS A C 1
ATOM 2846 O O . HIS A 1 371 ? 0.220 -6.114 31.167 1.00 82.69 371 HIS A O 1
ATOM 2852 N N . LEU A 1 372 ? 1.664 -7.476 30.077 1.00 80.50 372 LEU A N 1
ATOM 2853 C CA . LEU A 1 372 ? 2.537 -7.764 31.204 1.00 80.50 372 LEU A CA 1
ATOM 2854 C C . LEU A 1 372 ? 3.469 -6.582 31.478 1.00 80.50 372 LEU A C 1
ATOM 2856 O O . LEU A 1 372 ? 3.988 -5.955 30.551 1.00 80.50 372 LEU A O 1
ATOM 2860 N N . VAL A 1 373 ? 3.691 -6.287 32.756 1.00 77.81 373 VAL A N 1
ATOM 2861 C CA . VAL A 1 373 ? 4.597 -5.227 33.200 1.00 77.81 373 VAL A CA 1
ATOM 2862 C C . VAL A 1 373 ? 6.023 -5.565 32.744 1.00 77.81 373 VAL A C 1
ATOM 2864 O O . VAL A 1 373 ? 6.582 -6.581 33.185 1.00 77.81 373 VAL A O 1
ATOM 2867 N N . PRO A 1 374 ? 6.651 -4.729 31.893 1.00 71.81 374 PRO A N 1
ATOM 2868 C CA . PRO A 1 374 ? 7.992 -5.006 31.400 1.00 71.81 374 PRO A CA 1
ATOM 2869 C C . PRO A 1 374 ? 9.007 -5.126 32.539 1.00 71.81 374 PRO A C 1
ATOM 2871 O O . PRO A 1 374 ? 8.988 -4.353 33.494 1.00 71.81 374 PRO A O 1
ATOM 2874 N N . LEU A 1 375 ? 9.919 -6.085 32.400 1.00 66.62 375 LEU A N 1
ATOM 2875 C CA . LEU A 1 375 ? 11.030 -6.435 33.290 1.00 66.62 375 LEU A CA 1
ATOM 2876 C C . LEU A 1 375 ? 10.620 -7.020 34.653 1.00 66.62 375 LEU A C 1
ATOM 2878 O O . LEU A 1 375 ? 11.497 -7.405 35.424 1.00 66.62 375 LEU A O 1
ATOM 2882 N N . VAL A 1 376 ? 9.315 -7.113 34.928 1.00 66.94 376 VAL A N 1
ATOM 2883 C CA . VAL A 1 376 ? 8.748 -7.651 36.175 1.00 66.94 376 VAL A CA 1
ATOM 2884 C C . VAL A 1 376 ? 7.965 -8.924 35.902 1.00 66.94 376 VAL A C 1
ATOM 2886 O O . VAL A 1 376 ? 8.290 -9.958 36.463 1.00 66.94 376 VAL A O 1
ATOM 2889 N N . GLU A 1 377 ? 6.965 -8.849 35.026 1.00 71.00 377 GLU A N 1
ATOM 2890 C CA . GLU A 1 377 ? 6.172 -9.998 34.570 1.00 71.00 377 GLU A CA 1
ATOM 2891 C C . GLU A 1 377 ? 6.738 -10.548 33.242 1.00 71.00 377 GLU A C 1
ATOM 2893 O O . GLU A 1 377 ? 6.551 -11.717 32.915 1.00 71.00 377 GLU A O 1
ATOM 2898 N N . ARG A 1 378 ? 7.477 -9.723 32.475 1.00 71.81 378 ARG A N 1
ATOM 2899 C CA . ARG A 1 378 ? 8.127 -10.129 31.215 1.00 71.81 378 ARG A CA 1
ATOM 2900 C C . ARG A 1 378 ? 9.365 -9.307 30.876 1.00 71.81 378 ARG A C 1
ATOM 2902 O O . ARG A 1 378 ? 9.267 -8.093 30.751 1.00 71.81 378 ARG A O 1
ATOM 2909 N N . VAL A 1 379 ? 10.513 -9.934 30.619 1.00 72.56 379 VAL A N 1
ATOM 2910 C CA . VAL A 1 379 ? 11.699 -9.235 30.082 1.00 72.56 379 VAL A CA 1
ATOM 2911 C C . VAL A 1 379 ? 11.603 -9.141 28.546 1.00 72.56 379 VAL A C 1
ATOM 2913 O O . VAL A 1 379 ? 11.450 -10.175 27.895 1.00 72.56 379 VAL A O 1
ATOM 2916 N N . PRO A 1 380 ? 11.697 -7.939 27.935 1.00 70.38 380 PRO A N 1
ATOM 2917 C CA . PRO A 1 380 ? 11.660 -7.786 26.477 1.00 70.38 380 PRO A CA 1
ATOM 2918 C C . PRO A 1 380 ? 12.692 -8.674 25.768 1.00 70.38 380 PRO A C 1
ATOM 2920 O O . PRO A 1 380 ? 13.846 -8.728 26.195 1.00 70.38 380 PRO A O 1
ATOM 2923 N N . PHE A 1 381 ? 12.289 -9.325 24.671 1.00 70.69 381 PHE A N 1
ATOM 2924 C CA . PHE A 1 381 ? 13.124 -10.225 23.856 1.00 70.69 381 PHE A CA 1
ATOM 2925 C C . PHE A 1 381 ? 13.620 -11.506 24.553 1.00 70.69 381 PHE A C 1
ATOM 2927 O O . PHE A 1 381 ? 14.415 -12.240 23.966 1.00 70.69 381 PHE A O 1
ATOM 2934 N N . VAL A 1 382 ? 13.167 -11.794 25.778 1.00 69.06 382 VAL A N 1
ATOM 2935 C CA . VAL A 1 382 ? 13.513 -13.020 26.512 1.00 69.06 382 VAL A CA 1
ATOM 2936 C C . VAL A 1 382 ? 12.307 -13.965 26.525 1.00 69.06 382 VAL A C 1
ATOM 2938 O O . VAL A 1 382 ? 11.216 -13.543 26.921 1.00 69.06 382 VAL A O 1
ATOM 2941 N N . PRO A 1 383 ? 12.468 -15.236 26.109 1.00 68.75 383 PRO A N 1
ATOM 2942 C CA . PRO A 1 383 ? 11.389 -16.216 26.162 1.00 68.75 383 PRO A CA 1
ATOM 2943 C C . PRO A 1 383 ? 10.872 -16.450 27.596 1.00 68.75 383 PRO A C 1
ATOM 2945 O O . PRO A 1 383 ? 11.686 -16.560 28.519 1.00 68.75 383 PRO A O 1
ATOM 2948 N N . PRO A 1 384 ? 9.544 -16.563 27.801 1.00 64.25 384 PRO A N 1
ATOM 2949 C CA . PRO A 1 384 ? 8.929 -16.877 29.094 1.00 64.25 384 PRO A CA 1
ATOM 2950 C C . PRO A 1 384 ? 9.541 -18.083 29.817 1.00 64.25 384 PRO A C 1
ATOM 2952 O O . PRO A 1 384 ? 9.789 -18.009 31.022 1.00 64.25 384 PRO A O 1
ATOM 2955 N N . GLU A 1 385 ? 9.865 -19.159 29.089 1.00 64.56 385 GLU A N 1
ATOM 2956 C CA . GLU A 1 385 ? 10.449 -20.374 29.670 1.00 64.56 385 GLU A CA 1
ATOM 2957 C C . GLU A 1 385 ? 11.807 -20.151 30.357 1.00 64.56 385 GLU A C 1
ATOM 2959 O O . GLU A 1 385 ? 12.143 -20.868 31.294 1.00 64.56 385 GLU A O 1
ATOM 2964 N N . TRP A 1 386 ? 12.583 -19.140 29.949 1.00 61.94 386 TRP A N 1
ATOM 2965 C CA . TRP A 1 386 ? 13.877 -18.827 30.574 1.00 61.94 386 TRP A CA 1
ATOM 2966 C C . TRP A 1 386 ? 13.722 -18.087 31.905 1.00 61.94 386 TRP A C 1
ATOM 2968 O O . TRP A 1 386 ? 14.664 -18.024 32.695 1.00 61.94 386 TRP A O 1
ATOM 2978 N N . MET A 1 387 ? 12.545 -17.510 32.153 1.00 60.97 387 MET A N 1
ATOM 2979 C CA . MET A 1 387 ? 12.214 -16.850 33.416 1.00 60.97 387 MET A CA 1
ATOM 2980 C C . MET A 1 387 ? 11.540 -17.816 34.402 1.00 60.97 387 MET A C 1
ATOM 2982 O O . MET A 1 387 ? 11.605 -17.597 35.616 1.00 60.97 387 MET A O 1
ATOM 2986 N N . ALA A 1 388 ? 10.932 -18.897 33.899 1.00 55.28 388 ALA A N 1
ATOM 2987 C CA . ALA A 1 388 ? 10.289 -19.926 34.707 1.00 55.28 388 ALA A CA 1
ATOM 2988 C C . ALA A 1 388 ? 11.308 -20.594 35.655 1.00 55.28 388 ALA A C 1
ATOM 2990 O O . ALA A 1 388 ? 12.300 -21.180 35.231 1.00 55.28 388 ALA A O 1
ATOM 2991 N N . GLY A 1 389 ? 11.080 -20.470 36.967 1.00 53.62 389 GLY A N 1
ATOM 2992 C CA . GLY A 1 389 ? 11.939 -21.038 38.017 1.00 53.62 389 GLY A CA 1
ATOM 2993 C C . GLY A 1 389 ? 12.956 -20.075 38.643 1.00 53.62 389 GLY A C 1
ATOM 2994 O O . GLY A 1 389 ? 13.569 -20.417 39.655 1.00 53.62 389 GLY A O 1
ATOM 2995 N N . HIS A 1 390 ? 13.119 -18.849 38.126 1.00 57.56 390 HIS A N 1
ATOM 2996 C CA . HIS A 1 390 ? 14.052 -17.880 38.708 1.00 57.56 390 HIS A CA 1
ATOM 2997 C C . HIS A 1 390 ? 13.342 -16.916 39.676 1.00 57.56 390 HIS A C 1
ATOM 2999 O O . HIS A 1 390 ? 12.637 -15.994 39.263 1.00 57.56 390 HIS A O 1
ATOM 3005 N N . ARG A 1 391 ? 13.586 -17.079 40.987 1.00 54.12 391 ARG A N 1
ATOM 3006 C CA . ARG A 1 391 ? 12.971 -16.302 42.095 1.00 54.12 391 ARG A CA 1
ATOM 3007 C C . ARG A 1 391 ? 13.010 -14.775 41.914 1.00 54.12 391 ARG A C 1
ATOM 3009 O O . ARG A 1 391 ? 12.170 -14.072 42.460 1.00 54.12 391 ARG A O 1
ATOM 3016 N N . TYR A 1 392 ? 13.980 -14.264 41.157 1.00 52.62 392 TYR A N 1
ATOM 3017 C CA . TYR A 1 392 ? 14.222 -12.830 40.965 1.00 52.62 392 TYR A CA 1
ATOM 3018 C C . TYR A 1 392 ? 13.719 -12.259 39.623 1.00 52.62 392 TYR A C 1
ATOM 3020 O O . TYR A 1 392 ? 13.958 -11.081 39.368 1.00 52.62 392 TYR A O 1
ATOM 3028 N N . LEU A 1 393 ? 13.076 -13.066 38.763 1.00 55.50 393 LEU A N 1
ATOM 3029 C CA . LEU A 1 393 ? 12.601 -12.672 37.420 1.00 55.50 393 LEU A CA 1
ATOM 3030 C C . LEU A 1 393 ? 11.079 -12.861 37.233 1.00 55.50 393 LEU A C 1
ATOM 3032 O O . LEU A 1 393 ? 10.630 -13.176 36.137 1.00 55.50 393 LEU A O 1
ATOM 3036 N N . GLY A 1 394 ? 10.278 -12.674 38.289 1.00 52.78 394 GLY A N 1
ATOM 3037 C CA . GLY A 1 394 ? 8.819 -12.531 38.131 1.00 52.78 394 GLY A CA 1
ATOM 3038 C C . GLY A 1 394 ? 7.962 -13.787 38.296 1.00 52.78 394 GLY A C 1
ATOM 3039 O O . GLY A 1 394 ? 6.757 -13.718 38.072 1.00 52.78 394 GLY A O 1
ATOM 3040 N N . GLY A 1 395 ? 8.534 -14.911 38.747 1.00 52.41 395 GLY A N 1
ATOM 3041 C CA . GLY A 1 395 ? 7.849 -16.213 38.878 1.00 52.41 395 GLY A CA 1
ATOM 3042 C C . GLY A 1 395 ? 6.566 -16.276 39.719 1.00 52.41 395 GLY A C 1
ATOM 3043 O O . GLY A 1 395 ? 5.911 -17.311 39.714 1.00 52.41 395 GLY A O 1
ATOM 3044 N N . SER A 1 396 ? 6.187 -15.205 40.421 1.00 53.06 396 SER A N 1
ATOM 3045 C CA . SER A 1 396 ? 5.032 -15.172 41.332 1.00 53.06 396 SER A CA 1
ATOM 3046 C C . SER A 1 396 ? 3.777 -14.486 40.765 1.00 53.06 396 SER A C 1
ATOM 3048 O O . SER A 1 396 ? 2.749 -14.535 41.425 1.00 53.06 396 SER A O 1
ATOM 3050 N N . TYR A 1 397 ? 3.832 -13.855 39.579 1.00 54.81 397 TYR A N 1
ATOM 3051 C CA . TYR A 1 397 ? 2.744 -12.997 39.052 1.00 54.81 397 TYR A CA 1
ATOM 3052 C C . TYR A 1 397 ? 2.237 -13.376 37.650 1.00 54.81 397 TYR A C 1
ATOM 3054 O O . TYR A 1 397 ? 1.617 -12.568 36.964 1.00 54.81 397 TYR A O 1
ATOM 3062 N N . GLY A 1 398 ? 2.453 -14.629 37.248 1.00 54.12 398 GLY A N 1
ATOM 3063 C CA . GLY A 1 398 ? 2.021 -15.163 35.958 1.00 54.12 398 GLY A CA 1
ATOM 3064 C C . GLY A 1 398 ? 2.988 -14.824 34.819 1.00 54.12 398 GLY A C 1
ATOM 3065 O O . GLY A 1 398 ? 3.322 -13.664 34.600 1.00 54.12 398 GLY A O 1
ATOM 3066 N N . ILE A 1 399 ? 3.453 -15.847 34.094 1.00 63.00 399 ILE A N 1
ATOM 3067 C CA . ILE A 1 399 ? 4.443 -15.728 33.007 1.00 63.00 399 ILE A CA 1
ATOM 3068 C C . ILE A 1 399 ? 3.819 -16.254 31.703 1.00 63.00 399 ILE A C 1
ATOM 3070 O O . ILE A 1 399 ? 4.298 -17.214 31.101 1.00 63.00 399 ILE A O 1
ATOM 3074 N N . GLY A 1 400 ? 2.701 -15.654 31.294 1.00 57.38 400 GLY A N 1
ATOM 3075 C CA . GLY A 1 400 ? 1.980 -16.042 30.079 1.00 57.38 400 GLY A CA 1
ATOM 3076 C C . GLY A 1 400 ? 2.634 -15.543 28.773 1.00 57.38 400 GLY A C 1
ATOM 3077 O O . GLY A 1 400 ? 3.427 -14.592 28.787 1.00 57.38 400 GLY A O 1
ATOM 3078 N N . PRO A 1 401 ? 2.313 -16.154 27.617 1.00 58.59 401 PRO A N 1
ATOM 3079 C CA . PRO A 1 401 ? 2.679 -15.633 26.294 1.00 58.59 401 PRO A CA 1
ATOM 3080 C C . PRO A 1 401 ? 2.028 -14.261 25.994 1.00 58.59 401 PRO A C 1
ATOM 3082 O O . PRO A 1 401 ? 1.100 -13.835 26.675 1.00 58.59 401 PRO A O 1
ATOM 3085 N N . LEU A 1 402 ? 2.504 -13.557 24.950 1.00 55.69 402 LEU A N 1
ATOM 3086 C CA . LEU A 1 402 ? 1.959 -12.246 24.513 1.00 55.69 402 LEU A CA 1
ATOM 3087 C C . LEU A 1 402 ? 0.476 -12.305 24.099 1.00 55.69 402 LEU A C 1
ATOM 3089 O O . LEU A 1 402 ? -0.220 -11.285 24.088 1.00 55.69 402 LEU A O 1
ATOM 3093 N N . GLU A 1 403 ? 0.008 -13.498 23.748 1.00 58.31 403 GLU A N 1
ATOM 3094 C CA . GLU A 1 403 ? -1.387 -13.800 23.466 1.00 58.31 403 GLU A CA 1
ATOM 3095 C C . GLU A 1 403 ? -1.847 -14.861 24.462 1.00 58.31 403 GLU A C 1
ATOM 3097 O O . GLU A 1 403 ? -1.582 -16.044 24.247 1.00 58.31 403 GLU A O 1
ATOM 3102 N N . PRO A 1 404 ? -2.460 -14.455 25.587 1.00 59.22 404 PRO A N 1
ATOM 3103 C CA . PRO A 1 404 ? -3.047 -15.417 26.499 1.00 59.22 404 PRO A CA 1
ATOM 3104 C C . PRO A 1 404 ? -4.216 -16.151 25.812 1.00 59.22 404 PRO A C 1
ATOM 3106 O O . PRO A 1 404 ? -4.796 -15.624 24.858 1.00 59.22 404 PRO A O 1
ATOM 3109 N N . PRO A 1 405 ? -4.595 -17.340 26.305 1.00 58.97 405 PRO A N 1
ATOM 3110 C CA . PRO A 1 405 ? -5.624 -18.182 25.687 1.00 58.97 405 PRO A CA 1
ATOM 3111 C C . PRO A 1 405 ? -7.022 -17.566 25.767 1.00 58.97 405 PRO A C 1
ATOM 3113 O O . PRO A 1 405 ? -7.900 -17.890 24.969 1.00 58.97 405 PRO A O 1
ATOM 3116 N N . THR A 1 406 ? -7.249 -16.690 26.748 1.00 64.38 406 THR A N 1
ATOM 3117 C CA . THR A 1 406 ? -8.543 -16.047 26.959 1.00 64.38 406 THR A CA 1
ATOM 3118 C C . THR A 1 406 ? -8.774 -14.909 25.964 1.00 64.38 406 THR A C 1
ATOM 3120 O O . THR A 1 406 ? -7.994 -13.959 25.846 1.00 64.38 406 THR A O 1
ATOM 3123 N N . GLU A 1 407 ? -9.894 -14.986 25.242 1.00 72.06 407 GLU A N 1
ATOM 3124 C CA . GLU A 1 407 ? -10.336 -13.918 24.348 1.00 72.06 407 GLU A CA 1
ATOM 3125 C C . GLU A 1 407 ? -10.728 -12.653 25.130 1.00 72.06 407 GLU A C 1
ATOM 3127 O O . GLU A 1 407 ? -11.264 -12.707 26.238 1.00 72.06 407 GLU A O 1
ATOM 3132 N N . LEU A 1 408 ? -10.519 -11.481 24.523 1.00 79.94 408 LEU A N 1
ATOM 3133 C CA . LEU A 1 408 ? -10.977 -10.210 25.084 1.00 79.94 408 LEU A CA 1
ATOM 3134 C C . LEU A 1 408 ? -12.494 -10.074 24.896 1.00 79.94 408 LEU A C 1
ATOM 3136 O O . LEU A 1 408 ? -12.960 -9.592 23.865 1.00 79.94 408 LEU A O 1
ATOM 3140 N N . ARG A 1 409 ? -13.263 -10.496 25.900 1.00 81.56 409 ARG A N 1
ATOM 3141 C CA . ARG A 1 409 ? -14.729 -10.414 25.907 1.00 81.56 409 ARG A CA 1
ATOM 3142 C C . ARG A 1 409 ? -15.240 -9.463 26.985 1.00 81.56 409 ARG A C 1
ATOM 3144 O O . ARG A 1 409 ? -14.561 -9.188 27.973 1.00 81.56 409 ARG A O 1
ATOM 3151 N N . THR A 1 410 ? -16.421 -8.906 26.745 1.00 87.75 410 THR A N 1
ATOM 3152 C CA . THR A 1 410 ? -17.174 -8.139 27.741 1.00 87.75 410 THR A CA 1
ATOM 3153 C C . THR A 1 410 ? -17.978 -9.092 28.607 1.00 87.75 410 THR A C 1
ATOM 3155 O O . THR A 1 410 ? -18.615 -9.993 28.065 1.00 87.75 410 THR A O 1
ATOM 3158 N N . VAL A 1 411 ? -18.021 -8.837 29.909 1.00 87.38 411 VAL A N 1
ATOM 3159 C CA . VAL A 1 411 ? -18.795 -9.641 30.854 1.00 87.38 411 VAL A CA 1
ATOM 3160 C C . VAL A 1 411 ? -20.196 -9.052 30.969 1.00 87.38 411 VAL A C 1
ATOM 3162 O O . VAL A 1 411 ? -20.339 -7.859 31.243 1.00 87.38 411 VAL A O 1
ATOM 3165 N N . ALA A 1 412 ? -21.226 -9.865 30.743 1.00 85.19 412 ALA A N 1
ATOM 3166 C CA . ALA A 1 412 ? -22.617 -9.458 30.924 1.00 85.19 412 ALA A CA 1
ATOM 3167 C C . ALA A 1 412 ? -23.033 -9.576 32.398 1.00 85.19 412 ALA A C 1
ATOM 3169 O O . ALA A 1 412 ? -22.763 -10.595 33.026 1.00 85.19 412 ALA A O 1
ATOM 3170 N N . LEU A 1 413 ? -23.721 -8.558 32.915 1.00 81.44 413 LEU A N 1
ATOM 3171 C CA . LEU A 1 413 ? -24.388 -8.594 34.214 1.00 81.44 413 LEU A CA 1
ATOM 3172 C C . LEU A 1 413 ? -25.879 -8.865 34.012 1.00 81.44 413 LEU A C 1
ATOM 3174 O O . LEU A 1 413 ? -26.529 -8.241 33.165 1.00 81.44 413 LEU A O 1
ATOM 3178 N N . THR A 1 414 ? -26.421 -9.771 34.818 1.00 65.75 414 THR A N 1
ATOM 3179 C CA . THR A 1 414 ? -27.855 -10.063 34.885 1.00 65.75 414 THR A CA 1
ATOM 3180 C C . THR A 1 414 ? -28.367 -9.684 36.267 1.00 65.75 414 THR A C 1
ATOM 3182 O O . THR A 1 414 ? -28.005 -10.345 37.233 1.00 65.75 414 THR A O 1
ATOM 3185 N N . SER A 1 415 ? -29.203 -8.643 36.385 1.00 51.22 415 SER A N 1
ATOM 3186 C CA . SER A 1 415 ? -29.789 -8.291 37.688 1.00 51.22 415 SER A CA 1
ATOM 3187 C C . SER A 1 415 ? -30.629 -9.456 38.240 1.00 51.22 415 SER A C 1
ATOM 3189 O O . SER A 1 415 ? -31.538 -9.923 37.541 1.00 51.22 415 SER A O 1
ATOM 3191 N N . PRO A 1 416 ? -30.401 -9.885 39.493 1.00 48.34 416 PRO A N 1
ATOM 3192 C CA . PRO A 1 416 ? -31.261 -10.855 40.164 1.00 48.34 416 PRO A CA 1
ATOM 3193 C C . PRO A 1 416 ? -32.684 -10.299 40.366 1.00 48.34 416 PRO A C 1
ATOM 3195 O O . PRO A 1 416 ? -32.867 -9.157 40.794 1.00 48.34 416 PRO A O 1
ATOM 3198 N N . GLY A 1 417 ? -33.711 -11.101 40.066 1.00 48.06 417 GLY A N 1
ATOM 3199 C CA . GLY A 1 417 ? -35.086 -10.870 40.538 1.00 48.06 417 GLY A CA 1
ATOM 3200 C C . GLY A 1 417 ? -35.986 -9.894 39.758 1.00 48.06 417 GLY A C 1
ATOM 3201 O O . GLY A 1 417 ? -37.115 -9.662 40.192 1.00 48.06 417 GLY A O 1
ATOM 3202 N N . GLN A 1 418 ? -35.579 -9.339 38.607 1.00 42.12 418 GLN A N 1
ATOM 3203 C CA . GLN A 1 418 ? -36.490 -8.556 37.748 1.00 42.12 418 GLN A CA 1
ATOM 3204 C C . GLN A 1 418 ? -36.759 -9.243 36.405 1.00 42.12 418 GLN A C 1
ATOM 3206 O O . GLN A 1 418 ? -35.914 -9.307 35.513 1.00 42.12 418 GLN A O 1
ATOM 3211 N N . THR A 1 419 ? -37.996 -9.713 36.232 1.00 38.09 419 THR A N 1
ATOM 3212 C CA . THR A 1 419 ? -38.567 -10.132 34.946 1.00 38.09 419 THR A CA 1
ATOM 3213 C C . THR A 1 419 ? -38.754 -8.904 34.045 1.00 38.09 419 THR A C 1
ATOM 3215 O O . THR A 1 419 ? -39.839 -8.348 33.915 1.00 38.09 419 THR A O 1
ATOM 3218 N N . GLY A 1 420 ? -37.656 -8.438 33.445 1.00 42.88 420 GLY A N 1
ATOM 3219 C CA . GLY A 1 420 ? -37.623 -7.238 32.609 1.00 42.88 420 GLY A CA 1
ATOM 3220 C C . GLY A 1 420 ? -36.192 -6.806 32.298 1.00 42.88 420 GLY A C 1
ATOM 3221 O O . GLY A 1 420 ? -35.638 -5.954 32.975 1.00 42.88 420 GLY A O 1
ATOM 3222 N N . GLN A 1 421 ? -35.610 -7.434 31.276 1.00 48.41 421 GLN A N 1
ATOM 3223 C CA . GLN A 1 421 ? -34.268 -7.235 30.717 1.00 48.41 421 GLN A CA 1
ATOM 3224 C C . GLN A 1 421 ? -33.663 -5.824 30.888 1.00 48.41 421 GLN A C 1
ATOM 3226 O O . GLN A 1 421 ? -33.988 -4.906 30.135 1.00 48.41 421 GLN A O 1
ATOM 3231 N N . ARG A 1 422 ? -32.661 -5.692 31.764 1.00 48.16 422 ARG A N 1
ATOM 3232 C CA . ARG A 1 422 ? -31.585 -4.711 31.581 1.00 48.16 422 ARG A CA 1
ATOM 3233 C C . ARG A 1 422 ? -30.254 -5.457 31.564 1.00 48.16 422 ARG A C 1
ATOM 3235 O O . ARG A 1 422 ? -29.671 -5.738 32.600 1.00 48.16 422 ARG A O 1
ATOM 3242 N N . TRP A 1 423 ? -29.824 -5.839 30.364 1.00 61.97 423 TRP A N 1
ATOM 3243 C CA . TRP A 1 423 ? -28.499 -6.407 30.131 1.00 61.97 423 TRP A CA 1
ATOM 3244 C C . TRP A 1 423 ? -27.495 -5.252 30.116 1.00 61.97 423 TRP A C 1
ATOM 3246 O O . TRP A 1 423 ? -27.487 -4.476 29.163 1.00 61.97 423 TRP A O 1
ATOM 3256 N N . THR A 1 424 ? -26.682 -5.109 31.163 1.00 85.56 424 THR A N 1
ATOM 3257 C CA . THR A 1 424 ? -25.491 -4.245 31.119 1.00 85.56 424 THR A CA 1
ATOM 3258 C C . THR A 1 424 ? -24.246 -5.115 30.977 1.00 85.56 424 THR A C 1
ATOM 3260 O O . THR A 1 424 ? -24.280 -6.316 31.244 1.00 85.56 424 THR A O 1
ATOM 3263 N N . SER A 1 425 ? -23.143 -4.545 30.504 1.00 91.44 425 SER A N 1
ATOM 3264 C CA . SER A 1 425 ? -21.891 -5.285 30.368 1.00 91.44 425 SER A CA 1
ATOM 3265 C C . SER A 1 425 ? -20.686 -4.419 30.689 1.00 91.44 425 SER A C 1
ATOM 3267 O O . SER A 1 425 ? -20.712 -3.197 30.503 1.00 91.44 425 SER A O 1
ATOM 3269 N N . TYR A 1 426 ? -19.613 -5.057 31.150 1.00 94.56 426 TYR A N 1
ATOM 3270 C CA . TYR A 1 426 ? -18.378 -4.371 31.497 1.00 94.56 426 TYR A CA 1
ATOM 3271 C C . TYR A 1 426 ? -17.142 -4.982 30.842 1.00 94.56 426 TYR A C 1
ATOM 3273 O O . TYR A 1 426 ? -17.085 -6.166 30.513 1.00 94.56 426 TYR A O 1
ATOM 3281 N N . GLY A 1 427 ? -16.130 -4.139 30.638 1.00 94.81 427 GLY A N 1
ATOM 3282 C CA . GLY A 1 427 ? -14.801 -4.551 30.186 1.00 94.81 427 GLY A CA 1
ATOM 3283 C C . GLY A 1 427 ? -13.769 -4.494 31.305 1.00 94.81 427 GLY A C 1
ATOM 3284 O O . GLY A 1 427 ? -13.747 -3.529 32.068 1.00 94.81 427 GLY A O 1
ATOM 3285 N N . THR A 1 428 ? -12.874 -5.480 31.371 1.00 94.88 428 THR A N 1
ATOM 3286 C CA . THR A 1 428 ? -11.904 -5.613 32.471 1.00 94.88 428 THR A CA 1
ATOM 3287 C C . THR A 1 428 ? -10.500 -5.166 32.071 1.00 94.88 428 THR A C 1
ATOM 3289 O O . THR A 1 428 ? -9.861 -5.770 31.208 1.00 94.88 428 THR A O 1
ATOM 3292 N N . LEU A 1 429 ? -9.996 -4.123 32.734 1.00 95.12 429 LEU A N 1
ATOM 3293 C CA . LEU A 1 429 ? -8.605 -3.672 32.662 1.00 95.12 429 LEU A CA 1
ATOM 3294 C C . LEU A 1 429 ? -7.862 -4.149 33.915 1.00 95.12 429 LEU A C 1
ATOM 3296 O O . LEU A 1 429 ? -8.173 -3.697 35.017 1.00 95.12 429 LEU A O 1
ATOM 3300 N N . ILE A 1 430 ? -6.860 -5.015 33.779 1.00 92.88 430 ILE A N 1
ATOM 3301 C CA . ILE A 1 430 ? -6.076 -5.492 34.923 1.00 92.88 430 ILE A CA 1
ATOM 3302 C C . ILE A 1 430 ? -4.840 -4.601 35.087 1.00 92.88 430 ILE A C 1
ATOM 3304 O O . ILE A 1 430 ? -3.905 -4.637 34.283 1.00 92.88 430 ILE A O 1
ATOM 3308 N N . CYS A 1 431 ? -4.834 -3.795 36.152 1.00 90.69 431 CYS A N 1
ATOM 3309 C CA . CYS A 1 431 ? -3.683 -3.016 36.605 1.00 90.69 431 CYS A CA 1
ATOM 3310 C C . CYS A 1 431 ? -3.072 -2.148 35.493 1.00 90.69 431 CYS A C 1
ATOM 3312 O O . CYS A 1 431 ? -3.748 -1.258 34.962 1.00 90.69 431 CYS A O 1
ATOM 3314 N N . TYR A 1 432 ? -1.820 -2.445 35.126 1.00 86.50 432 TYR A N 1
ATOM 3315 C CA . TYR A 1 432 ? -0.998 -1.775 34.115 1.00 86.50 432 TYR A CA 1
ATOM 3316 C C . TYR A 1 432 ? -1.712 -1.567 32.776 1.00 86.50 432 TYR A C 1
ATOM 3318 O O . TYR A 1 432 ? -1.436 -0.607 32.065 1.00 86.50 432 TYR A O 1
ATOM 3326 N N . GLU A 1 433 ? -2.690 -2.402 32.440 1.00 91.25 433 GLU A N 1
ATOM 3327 C CA . GLU A 1 433 ? -3.449 -2.300 31.197 1.00 91.25 433 GLU A CA 1
ATOM 3328 C C . GLU A 1 433 ? -4.229 -0.986 31.016 1.00 91.25 433 GLU A C 1
ATOM 3330 O O . GLU A 1 433 ? -4.568 -0.613 29.890 1.00 91.25 433 GLU A O 1
ATOM 3335 N N . SER A 1 434 ? -4.462 -0.241 32.100 1.00 92.88 434 SER A N 1
ATOM 3336 C CA . SER A 1 434 ? -5.086 1.089 32.079 1.00 92.88 434 SER A CA 1
ATOM 3337 C C . SER A 1 434 ? -4.359 2.107 31.183 1.00 92.88 434 SER A C 1
ATOM 3339 O O . SER A 1 434 ? -4.990 3.003 30.606 1.00 92.88 434 SER A O 1
ATOM 3341 N N . ILE A 1 435 ? -3.044 1.955 30.990 1.00 92.56 435 ILE A N 1
ATOM 3342 C CA . ILE A 1 435 ? -2.249 2.876 30.165 1.00 92.56 435 ILE A CA 1
ATOM 3343 C C . ILE A 1 435 ? -2.468 2.666 28.661 1.00 92.56 435 ILE A C 1
ATOM 3345 O O . ILE A 1 435 ? -2.163 3.548 27.852 1.00 92.56 435 ILE A O 1
ATOM 3349 N N . PHE A 1 436 ? -3.018 1.514 28.269 1.00 92.12 436 PHE A N 1
ATOM 3350 C CA . PHE A 1 436 ? -3.261 1.170 26.877 1.00 92.12 436 PHE A CA 1
ATOM 3351 C C . PHE A 1 436 ? -4.646 1.648 26.460 1.00 92.12 436 PHE A C 1
ATOM 3353 O O . PHE A 1 436 ? -5.667 0.974 26.630 1.00 92.12 436 PHE A O 1
ATOM 3360 N N . ALA A 1 437 ? -4.678 2.811 25.805 1.00 91.94 437 ALA A N 1
ATOM 3361 C CA . ALA A 1 437 ? -5.873 3.287 25.110 1.00 91.94 437 ALA A CA 1
ATOM 3362 C C . ALA A 1 437 ? -6.423 2.201 24.169 1.00 91.94 437 ALA A C 1
ATOM 3364 O O . ALA A 1 437 ? -7.637 2.031 24.058 1.00 91.94 437 ALA A O 1
ATOM 3365 N N . SER A 1 438 ? -5.514 1.402 23.584 1.00 90.56 438 SER A N 1
ATOM 3366 C CA . SER A 1 438 ? -5.758 0.239 22.734 1.00 90.56 438 SER A CA 1
ATOM 3367 C C . SER A 1 438 ? -6.386 -0.983 23.421 1.00 90.56 438 SER A C 1
ATOM 3369 O O . SER A 1 438 ? -6.648 -1.948 22.710 1.00 90.56 438 SER A O 1
ATOM 3371 N N . LEU A 1 439 ? -6.715 -0.953 24.720 1.00 90.50 439 LEU A N 1
ATOM 3372 C CA . LEU A 1 439 ? -7.514 -2.001 25.380 1.00 90.50 439 LEU A CA 1
ATOM 3373 C C . LEU A 1 439 ? -8.914 -1.514 25.802 1.00 90.50 439 LEU A C 1
ATOM 3375 O O . LEU A 1 439 ? -9.914 -2.124 25.432 1.00 90.50 439 LEU A O 1
ATOM 3379 N N . SER A 1 440 ? -9.020 -0.307 26.358 1.00 93.50 440 SER A N 1
ATOM 3380 C CA . SER A 1 440 ? -10.316 0.316 26.710 1.00 93.50 440 SER A CA 1
ATOM 3381 C C . SER A 1 440 ? -11.314 0.426 25.538 1.00 93.50 440 SER A C 1
ATOM 3383 O O . SER A 1 440 ? -12.440 -0.052 25.638 1.00 93.50 440 SER A O 1
ATOM 3385 N N . ARG A 1 441 ? -10.893 0.959 24.378 1.00 93.75 441 ARG A N 1
ATOM 3386 C CA . ARG A 1 441 ? -11.792 1.120 23.207 1.00 93.75 441 ARG A CA 1
ATOM 3387 C C . ARG A 1 441 ? -12.338 -0.179 22.593 1.00 93.75 441 ARG A C 1
ATOM 3389 O O . ARG A 1 441 ? -13.271 -0.125 21.815 1.00 93.75 441 ARG A O 1
ATOM 3396 N N . HIS A 1 442 ? -11.779 -1.336 22.911 1.00 91.94 442 HIS A N 1
ATOM 3397 C CA . HIS A 1 442 ? -12.066 -2.644 22.324 1.00 91.94 442 HIS A CA 1
ATOM 3398 C C . HIS A 1 442 ? -13.207 -3.215 23.123 1.00 91.94 442 HIS A C 1
ATOM 3400 O O . HIS A 1 442 ? -14.204 -3.571 22.525 1.00 91.94 442 HIS A O 1
ATOM 3406 N N . TYR A 1 443 ? -13.124 -3.135 24.454 1.00 92.62 443 TYR A N 1
ATOM 3407 C CA . TYR A 1 443 ? -14.277 -3.366 25.306 1.00 92.62 443 TYR A CA 1
ATOM 3408 C C . TYR A 1 443 ? -15.429 -2.425 24.963 1.00 92.62 443 TYR A C 1
ATOM 3410 O O . TYR A 1 443 ? -16.529 -2.903 24.715 1.00 92.62 443 TYR A O 1
ATOM 3418 N N . ARG A 1 444 ? -15.188 -1.108 24.844 1.00 92.88 444 ARG A N 1
ATOM 3419 C CA . ARG A 1 444 ? -16.266 -0.176 24.468 1.00 92.88 444 ARG A CA 1
ATOM 3420 C C . ARG A 1 444 ? -16.883 -0.519 23.108 1.00 92.88 444 ARG A C 1
ATOM 3422 O O . ARG A 1 444 ? -18.099 -0.523 22.969 1.00 92.88 444 ARG A O 1
ATOM 3429 N N . ARG A 1 445 ? -16.058 -0.833 22.108 1.00 91.25 445 ARG A N 1
ATOM 3430 C CA . ARG A 1 445 ? -16.529 -1.240 20.777 1.00 91.25 445 ARG A CA 1
ATOM 3431 C C . ARG A 1 445 ? -17.224 -2.606 20.782 1.00 91.25 445 ARG A C 1
ATOM 3433 O O . ARG A 1 445 ? -18.128 -2.809 19.987 1.00 91.25 445 ARG A O 1
ATOM 3440 N N . GLY A 1 446 ? -16.820 -3.502 21.675 1.00 87.50 446 GLY A N 1
ATOM 3441 C CA . GLY A 1 446 ? -17.430 -4.809 21.911 1.00 87.50 446 GLY A CA 1
ATOM 3442 C C . GLY A 1 446 ? -18.726 -4.758 22.721 1.00 87.50 446 GLY A C 1
ATOM 3443 O O . GLY A 1 446 ? -19.269 -5.810 23.020 1.00 87.50 446 GLY A O 1
ATOM 3444 N N . GLY A 1 447 ? -19.224 -3.564 23.065 1.00 89.81 447 GLY A N 1
ATOM 3445 C CA . GLY A 1 447 ? -20.513 -3.382 23.732 1.00 89.81 447 GLY A CA 1
ATOM 3446 C C . GLY A 1 447 ? -20.438 -3.062 25.224 1.00 89.81 447 GLY A C 1
ATOM 3447 O O . GLY A 1 447 ? -21.489 -2.898 25.835 1.00 89.81 447 GLY A O 1
ATOM 3448 N N . ALA A 1 448 ? -19.241 -2.908 25.807 1.00 92.69 448 ALA A N 1
ATOM 3449 C CA . ALA A 1 448 ? -19.113 -2.557 27.219 1.00 92.69 448 ALA A CA 1
ATOM 3450 C C . ALA A 1 448 ? -19.799 -1.214 27.517 1.00 92.69 448 ALA A C 1
ATOM 3452 O O . ALA A 1 448 ? -19.476 -0.174 26.922 1.00 92.69 448 ALA A O 1
ATOM 3453 N N . GLU A 1 449 ? -20.723 -1.233 28.472 1.00 94.44 449 GLU A N 1
ATOM 3454 C CA . GLU A 1 449 ? -21.401 -0.039 28.969 1.00 94.44 449 GLU A CA 1
ATOM 3455 C C . GLU A 1 449 ? -20.525 0.714 29.969 1.00 94.44 449 GLU A C 1
ATOM 3457 O O . GLU A 1 449 ? -20.555 1.941 30.011 1.00 94.44 449 GLU A O 1
ATOM 3462 N N . PHE A 1 450 ? -19.678 0.013 30.716 1.00 96.62 450 PHE A N 1
ATOM 3463 C CA . PHE A 1 450 ? -18.673 0.617 31.583 1.00 96.62 450 PHE A CA 1
ATOM 3464 C C . PHE A 1 450 ? -17.394 -0.221 31.617 1.00 96.62 450 PHE A C 1
ATOM 3466 O O . PHE A 1 450 ? -17.331 -1.325 31.074 1.00 96.62 450 PHE A O 1
ATOM 3473 N N . LEU A 1 451 ? -16.330 0.316 32.209 1.00 97.62 451 LEU A N 1
ATOM 3474 C CA . LEU A 1 451 ? -15.077 -0.416 32.390 1.00 97.62 451 LEU A CA 1
ATOM 3475 C C . LEU A 1 451 ? -14.793 -0.614 33.873 1.00 97.62 451 LEU A C 1
ATOM 3477 O O . LEU A 1 451 ? -15.102 0.243 34.699 1.00 97.62 451 LEU A O 1
ATOM 3481 N N . VAL A 1 452 ? -14.140 -1.719 34.201 1.00 97.31 452 VAL A N 1
ATOM 3482 C CA . VAL A 1 452 ? -13.618 -1.967 35.541 1.00 97.31 452 VAL A CA 1
ATOM 3483 C C . VAL A 1 452 ? -12.103 -2.011 35.488 1.00 97.31 452 VAL A C 1
ATOM 3485 O O . VAL A 1 452 ? -11.510 -2.491 34.517 1.00 97.31 452 VAL A O 1
ATOM 3488 N N . ASN A 1 453 ? -11.461 -1.496 36.529 1.00 96.94 453 ASN A N 1
ATOM 3489 C CA . ASN A 1 453 ? -10.028 -1.617 36.707 1.00 96.94 453 ASN A CA 1
ATOM 3490 C C . ASN A 1 453 ? -9.711 -2.272 38.047 1.00 96.94 453 ASN A C 1
ATOM 3492 O O . ASN A 1 453 ? -9.869 -1.663 39.102 1.00 96.94 453 ASN A O 1
ATOM 3496 N N . LEU A 1 454 ? -9.250 -3.516 37.979 1.00 95.38 454 LEU A N 1
ATOM 3497 C CA . LEU A 1 454 ? -8.804 -4.293 39.131 1.00 95.38 454 LEU A CA 1
ATOM 3498 C C . LEU A 1 454 ? -7.297 -4.063 39.231 1.00 95.38 454 LEU A C 1
ATOM 3500 O O . LEU A 1 454 ? -6.585 -4.334 38.264 1.00 95.38 454 LEU A O 1
ATOM 3504 N N . THR A 1 455 ? -6.797 -3.514 40.338 1.00 91.94 455 THR A N 1
ATOM 3505 C CA . THR A 1 455 ? -5.381 -3.115 40.419 1.00 91.94 455 THR A CA 1
ATOM 3506 C C . THR A 1 455 ? -4.747 -3.406 41.768 1.00 91.94 455 THR A C 1
ATOM 3508 O O . THR A 1 455 ? -5.362 -3.228 42.821 1.00 91.94 455 THR A O 1
ATOM 3511 N N . ASN A 1 456 ? -3.478 -3.803 41.746 1.00 86.81 456 ASN A N 1
ATOM 3512 C CA . ASN A 1 456 ? -2.676 -3.954 42.941 1.00 86.81 456 ASN A CA 1
ATOM 3513 C C . ASN A 1 456 ? -1.604 -2.860 43.003 1.00 86.81 456 ASN A C 1
ATOM 3515 O O . ASN A 1 456 ? -0.537 -2.984 42.416 1.00 86.81 456 ASN A O 1
ATOM 3519 N N . ASP A 1 457 ? -1.873 -1.790 43.749 1.00 83.69 457 ASP A N 1
ATOM 3520 C CA . ASP A 1 457 ? -0.951 -0.653 43.880 1.00 83.69 457 ASP A CA 1
ATOM 3521 C C . ASP A 1 457 ? 0.008 -0.784 45.086 1.00 83.69 457 ASP A C 1
ATOM 3523 O O . ASP A 1 457 ? 0.798 0.121 45.359 1.00 83.69 457 ASP A O 1
ATOM 3527 N N . SER A 1 458 ? -0.002 -1.914 45.807 1.00 74.81 458 SER A N 1
ATOM 3528 C CA . SER A 1 458 ? 0.842 -2.118 47.001 1.00 74.81 458 SER A CA 1
ATOM 3529 C C . SER A 1 458 ? 2.339 -2.232 46.699 1.00 74.81 458 SER A C 1
ATOM 3531 O O . SER A 1 458 ? 3.168 -2.121 47.599 1.00 74.81 458 SER A O 1
ATOM 3533 N N . TRP A 1 459 ? 2.695 -2.351 45.420 1.00 69.06 459 TRP A N 1
ATOM 3534 C CA . TRP A 1 459 ? 4.058 -2.296 44.891 1.00 69.06 459 TRP A CA 1
ATOM 3535 C C . TRP A 1 459 ? 4.676 -0.902 45.011 1.00 69.06 459 TRP A C 1
ATOM 3537 O O . TRP A 1 459 ? 5.894 -0.764 45.002 1.00 69.06 459 TRP A O 1
ATOM 3547 N N . PHE A 1 460 ? 3.845 0.136 45.127 1.00 68.00 460 PHE A N 1
ATOM 3548 C CA . PHE A 1 460 ? 4.276 1.531 45.132 1.00 68.00 460 PHE A CA 1
ATOM 3549 C C . PHE A 1 460 ? 4.477 2.099 46.544 1.00 68.00 460 PHE A C 1
ATOM 3551 O O . PHE A 1 460 ? 4.488 3.321 46.680 1.00 68.00 460 PHE A O 1
ATOM 3558 N N . GLY A 1 461 ? 4.661 1.208 47.537 1.00 59.34 461 GLY A N 1
ATOM 3559 C CA . GLY A 1 461 ? 5.188 1.477 48.883 1.00 59.34 461 GLY A CA 1
ATOM 3560 C C . GLY A 1 461 ? 4.146 1.846 49.943 1.00 59.34 461 GLY A C 1
ATOM 3561 O O . GLY A 1 461 ? 3.285 2.661 49.658 1.00 59.34 461 GLY A O 1
ATOM 3562 N N . ARG A 1 462 ? 4.236 1.288 51.166 1.00 56.00 462 ARG A N 1
ATOM 3563 C CA . ARG A 1 462 ? 3.368 1.613 52.329 1.00 56.00 462 ARG A CA 1
ATOM 3564 C C . ARG A 1 462 ? 4.146 2.129 53.550 1.00 56.00 462 ARG A C 1
ATOM 3566 O O . ARG A 1 462 ? 3.691 3.067 54.200 1.00 56.00 462 ARG A O 1
ATOM 3573 N N . ASP A 1 463 ? 5.295 1.529 53.860 1.00 55.19 463 ASP A N 1
ATOM 3574 C CA . ASP A 1 463 ? 5.802 1.505 55.243 1.00 55.19 463 ASP A CA 1
ATOM 3575 C C . ASP A 1 463 ? 6.723 2.684 55.618 1.00 55.19 463 ASP A C 1
ATOM 3577 O O . ASP A 1 463 ? 6.825 3.038 56.790 1.00 55.19 463 ASP A O 1
ATOM 3581 N N . GLU A 1 464 ? 7.339 3.362 54.641 1.00 50.75 464 GLU A N 1
ATOM 3582 C CA . GLU A 1 464 ? 8.219 4.518 54.888 1.00 50.75 464 GLU A CA 1
ATOM 3583 C C . GLU A 1 464 ? 7.881 5.703 53.962 1.00 50.75 464 GLU A C 1
ATOM 3585 O O . GLU A 1 464 ? 7.451 5.516 52.823 1.00 50.75 464 GLU A O 1
ATOM 3590 N N . TRP A 1 465 ? 8.064 6.949 54.422 1.00 48.12 465 TRP A N 1
ATOM 3591 C CA . TRP A 1 465 ? 7.642 8.173 53.706 1.00 48.12 465 TRP A CA 1
ATOM 3592 C C . TRP A 1 465 ? 8.232 8.315 52.292 1.00 48.12 465 TRP A C 1
ATOM 3594 O O . TRP A 1 465 ? 7.613 8.935 51.430 1.00 48.12 465 TRP A O 1
ATOM 3604 N N . TRP A 1 466 ? 9.399 7.719 52.044 1.00 47.81 466 TRP A N 1
ATOM 3605 C CA . TRP A 1 466 ? 10.068 7.702 50.741 1.00 47.81 466 TRP A CA 1
ATOM 3606 C C . TRP A 1 466 ? 9.540 6.613 49.798 1.00 47.81 466 TRP A C 1
ATOM 3608 O O . TRP A 1 466 ? 9.785 6.681 48.594 1.00 47.81 466 TRP A O 1
ATOM 3618 N N . SER A 1 467 ? 8.806 5.626 50.323 1.00 51.00 467 SER A N 1
ATOM 3619 C CA . SER A 1 467 ? 8.181 4.571 49.524 1.00 51.00 467 SER A CA 1
ATOM 3620 C C . SER A 1 467 ? 6.930 5.078 48.797 1.00 51.00 467 SER A C 1
ATOM 3622 O O . SER A 1 467 ? 6.622 4.563 47.731 1.00 51.00 467 SER A O 1
ATOM 3624 N N . ARG A 1 468 ? 6.289 6.160 49.280 1.00 66.94 468 ARG A N 1
ATOM 3625 C CA . ARG A 1 468 ? 5.167 6.844 48.609 1.00 66.94 468 ARG A CA 1
ATOM 3626 C C . ARG A 1 468 ? 5.631 7.482 47.303 1.00 66.94 468 ARG A C 1
ATOM 3628 O O . ARG A 1 468 ? 6.188 8.580 47.278 1.00 66.94 468 ARG A O 1
ATOM 3635 N N . SER A 1 469 ? 5.399 6.779 46.206 1.00 78.31 469 SER A N 1
ATOM 3636 C CA . SER A 1 469 ? 5.925 7.160 44.900 1.00 78.31 469 SER A CA 1
ATOM 3637 C C . SER A 1 469 ? 4.856 7.752 43.977 1.00 78.31 469 SER A C 1
ATOM 3639 O O . SER A 1 469 ? 3.659 7.518 44.146 1.00 78.31 469 SER A O 1
ATOM 3641 N N . ALA A 1 470 ? 5.281 8.524 42.971 1.00 85.31 470 ALA A N 1
ATOM 3642 C CA . ALA A 1 470 ? 4.375 9.201 42.039 1.00 85.31 470 ALA A CA 1
ATOM 3643 C C . ALA A 1 470 ? 3.407 8.252 41.294 1.00 85.31 470 ALA A C 1
ATOM 3645 O O . ALA A 1 470 ? 2.339 8.692 40.864 1.00 85.31 470 ALA A O 1
ATOM 3646 N N . ALA A 1 471 ? 3.734 6.957 41.189 1.00 85.75 471 ALA A N 1
ATOM 3647 C CA . ALA A 1 471 ? 2.881 5.933 40.581 1.00 85.75 471 ALA A CA 1
ATOM 3648 C C . ALA A 1 471 ? 1.469 5.869 41.176 1.00 85.75 471 ALA A C 1
ATOM 3650 O O . ALA A 1 471 ? 0.515 5.682 40.426 1.00 85.75 471 ALA A O 1
ATOM 3651 N N . LEU A 1 472 ? 1.321 6.088 42.489 1.00 87.31 472 LEU A N 1
ATOM 3652 C CA . LEU A 1 472 ? 0.030 6.027 43.194 1.00 87.31 472 LEU A CA 1
ATOM 3653 C C . LEU A 1 472 ? -0.985 7.056 42.679 1.00 87.31 472 LEU A C 1
ATOM 3655 O O . LEU A 1 472 ? -2.189 6.852 42.809 1.00 87.31 472 LEU A O 1
ATOM 3659 N N . TRP A 1 473 ? -0.502 8.141 42.067 1.00 88.94 473 TRP A N 1
ATOM 3660 C CA . TRP A 1 473 ? -1.330 9.166 41.431 1.00 88.94 473 TRP A CA 1
ATOM 3661 C C . TRP A 1 473 ? -1.303 9.077 39.898 1.00 88.94 473 TRP A C 1
ATOM 3663 O O . TRP A 1 473 ? -2.303 9.378 39.254 1.00 88.94 473 TRP A O 1
ATOM 3673 N N . GLN A 1 474 ? -0.189 8.639 39.298 1.00 92.25 474 GLN A N 1
ATOM 3674 C CA . GLN A 1 474 ? -0.071 8.435 37.845 1.00 92.25 474 GLN A CA 1
ATOM 3675 C C . GLN A 1 474 ? -0.946 7.291 37.334 1.00 92.25 474 GLN A C 1
ATOM 3677 O O . GLN A 1 474 ? -1.599 7.429 36.304 1.00 92.25 474 GLN A O 1
ATOM 3682 N N . HIS A 1 475 ? -1.003 6.180 38.063 1.00 91.19 475 HIS A N 1
ATOM 3683 C CA . HIS A 1 475 ? -1.749 5.005 37.641 1.00 91.19 475 HIS A CA 1
ATOM 3684 C C . HIS A 1 475 ? -3.262 5.275 37.484 1.00 91.19 475 HIS A C 1
ATOM 3686 O O . HIS A 1 475 ? -3.786 5.029 36.394 1.00 91.19 475 HIS A O 1
ATOM 3692 N N . PRO A 1 476 ? -3.981 5.831 38.484 1.00 92.31 476 PRO A N 1
ATOM 3693 C CA . PRO A 1 476 ? -5.395 6.170 38.314 1.00 92.31 476 PRO A CA 1
ATOM 3694 C C . PRO A 1 476 ? -5.628 7.283 37.277 1.00 92.31 476 PRO A C 1
ATOM 3696 O O . PRO A 1 476 ? -6.642 7.255 36.582 1.00 92.31 476 PRO A O 1
ATOM 3699 N N . ALA A 1 477 ? -4.689 8.221 37.095 1.00 93.56 477 ALA A N 1
ATOM 3700 C CA . ALA A 1 477 ? -4.833 9.331 36.147 1.00 93.56 477 ALA A CA 1
ATOM 3701 C C . ALA A 1 477 ? -5.070 8.874 34.694 1.00 93.56 477 ALA A C 1
ATOM 3703 O O . ALA A 1 477 ? -5.805 9.522 33.944 1.00 93.56 477 ALA A O 1
ATOM 3704 N N . HIS A 1 478 ? -4.525 7.718 34.305 1.00 95.50 478 HIS A N 1
ATOM 3705 C CA . HIS A 1 478 ? -4.763 7.134 32.985 1.00 95.50 478 HIS A CA 1
ATOM 3706 C C . HIS A 1 478 ? -6.239 6.829 32.717 1.00 95.50 478 HIS A C 1
ATOM 3708 O O . HIS A 1 478 ? -6.706 7.016 31.592 1.00 95.50 478 HIS A O 1
ATOM 3714 N N . LEU A 1 479 ? -6.994 6.412 33.738 1.00 96.50 479 LEU A N 1
ATOM 3715 C CA . LEU A 1 479 ? -8.409 6.074 33.587 1.00 96.50 479 LEU A CA 1
ATOM 3716 C C . LEU A 1 479 ? -9.273 7.294 33.265 1.00 96.50 479 LEU A C 1
ATOM 3718 O O . LEU A 1 479 ? -10.287 7.136 32.594 1.00 96.50 479 LEU A O 1
ATOM 3722 N N . VAL A 1 480 ? -8.854 8.507 33.639 1.00 96.19 480 VAL A N 1
ATOM 3723 C CA . VAL A 1 480 ? -9.556 9.733 33.225 1.00 96.19 480 VAL A CA 1
ATOM 3724 C C . VAL A 1 480 ? -9.547 9.872 31.706 1.00 96.19 480 VAL A C 1
ATOM 3726 O O . VAL A 1 480 ? -10.591 10.089 31.091 1.00 96.19 480 VAL A O 1
ATOM 3729 N N . MET A 1 481 ? -8.386 9.663 31.080 1.00 95.75 481 MET A N 1
ATOM 3730 C CA . MET A 1 481 ? -8.283 9.688 29.622 1.00 95.75 481 MET A CA 1
ATOM 3731 C C . MET A 1 481 ? -9.055 8.532 28.990 1.00 95.75 481 MET A C 1
ATOM 3733 O O . MET A 1 481 ? -9.747 8.754 28.002 1.00 95.75 481 MET A O 1
ATOM 3737 N N . ARG A 1 482 ? -9.019 7.325 29.577 1.00 96.69 482 ARG A N 1
ATOM 3738 C CA . ARG A 1 482 ? -9.820 6.186 29.094 1.00 96.69 482 ARG A CA 1
ATOM 3739 C C . ARG A 1 482 ? -11.325 6.477 29.154 1.00 96.69 482 ARG A C 1
ATOM 3741 O O . ARG A 1 482 ? -12.030 6.136 28.209 1.00 96.69 482 ARG A O 1
ATOM 3748 N N . ALA A 1 483 ? -11.817 7.122 30.210 1.00 96.81 483 ALA A N 1
ATOM 3749 C CA . ALA A 1 483 ? -13.228 7.478 30.345 1.00 96.81 483 ALA A CA 1
ATOM 3750 C C . ALA A 1 483 ? -13.644 8.514 29.291 1.00 96.81 483 ALA A C 1
ATOM 3752 O O . ALA A 1 483 ? -14.640 8.326 28.596 1.00 96.81 483 ALA A O 1
ATOM 3753 N N . LEU A 1 484 ? -12.836 9.563 29.099 1.00 96.19 484 LEU A N 1
ATOM 3754 C CA . LEU A 1 484 ? -13.083 10.613 28.105 1.00 96.19 484 LEU A CA 1
ATOM 3755 C C . LEU A 1 484 ? -13.038 10.091 26.666 1.00 96.19 484 LEU A C 1
ATOM 3757 O O . LEU A 1 484 ? -13.924 10.388 25.871 1.00 96.19 484 LEU A O 1
ATOM 3761 N N . GLU A 1 485 ? -12.026 9.286 26.344 1.00 97.00 485 GLU A N 1
ATOM 3762 C CA . GLU A 1 485 ? -11.836 8.656 25.034 1.00 97.00 485 GLU A CA 1
ATOM 3763 C C . GLU A 1 485 ? -13.035 7.807 24.608 1.00 97.00 485 GLU A C 1
ATOM 3765 O O . GLU A 1 485 ? -13.384 7.773 23.428 1.00 97.00 485 GLU A O 1
ATOM 3770 N N . ASN A 1 486 ? -13.652 7.111 25.565 1.00 96.56 486 ASN A N 1
ATOM 3771 C CA . ASN A 1 486 ? -14.702 6.126 25.315 1.00 96.56 486 ASN A CA 1
ATOM 3772 C C . ASN A 1 486 ? -16.111 6.617 25.673 1.00 96.56 486 ASN A C 1
ATOM 3774 O O . ASN A 1 486 ? -17.081 5.962 25.295 1.00 96.56 486 ASN A O 1
ATOM 3778 N N . ARG A 1 487 ? -16.217 7.749 26.385 1.00 95.94 487 ARG A N 1
ATOM 3779 C CA . ARG A 1 487 ? -17.449 8.288 26.985 1.00 95.94 487 ARG A CA 1
ATOM 3780 C C . ARG A 1 487 ? -18.222 7.241 27.791 1.00 95.94 487 ARG A C 1
ATOM 3782 O O . ARG A 1 487 ? -19.442 7.144 27.703 1.00 95.94 487 ARG A O 1
ATOM 3789 N N . VAL A 1 488 ? -17.506 6.483 28.613 1.00 96.06 488 VAL A N 1
ATOM 3790 C CA . VAL A 1 488 ? -18.088 5.530 29.568 1.00 96.06 488 VAL A CA 1
ATOM 3791 C C . VAL A 1 488 ? -17.486 5.711 30.942 1.00 96.06 488 VAL A C 1
ATOM 3793 O O . VAL A 1 488 ? -16.339 6.145 31.065 1.00 96.06 488 VAL A O 1
ATOM 3796 N N . GLY A 1 489 ? -18.265 5.370 31.964 1.00 97.38 489 GLY A N 1
ATOM 3797 C CA . GLY A 1 489 ? -17.797 5.354 33.332 1.00 97.38 489 GLY A CA 1
ATOM 3798 C C . GLY A 1 489 ? -16.801 4.227 33.578 1.00 97.38 489 GLY A C 1
ATOM 3799 O O . GLY A 1 489 ? -16.786 3.206 32.882 1.00 97.38 489 GLY A O 1
ATOM 3800 N N . ILE A 1 490 ? -15.946 4.436 34.573 1.00 98.19 490 ILE A N 1
ATOM 3801 C CA . ILE A 1 490 ? -14.939 3.471 34.999 1.00 98.19 490 ILE A CA 1
ATOM 3802 C C . ILE A 1 490 ? -14.990 3.317 36.512 1.00 98.19 490 ILE A C 1
ATOM 3804 O O . ILE A 1 490 ? -14.896 4.312 37.228 1.00 98.19 490 ILE A O 1
ATOM 3808 N N . ALA A 1 491 ? -15.067 2.076 36.987 1.00 98.00 491 ALA A N 1
ATOM 3809 C CA . ALA A 1 491 ? -14.942 1.735 38.398 1.00 98.00 491 ALA A CA 1
ATOM 3810 C C . ALA A 1 491 ? -13.589 1.065 38.670 1.00 98.00 491 ALA A C 1
ATOM 3812 O O . ALA A 1 491 ? -13.249 0.050 38.063 1.00 98.00 491 ALA A O 1
ATOM 3813 N N . ARG A 1 492 ? -12.785 1.639 39.565 1.00 96.94 492 ARG A N 1
ATOM 3814 C CA . ARG A 1 492 ? -11.450 1.141 39.924 1.00 96.94 492 ARG A CA 1
ATOM 3815 C C . ARG A 1 492 ? -11.437 0.632 41.360 1.00 96.94 492 ARG A C 1
ATOM 3817 O O . ARG A 1 492 ? -11.691 1.421 42.267 1.00 96.94 492 ARG A O 1
ATOM 3824 N N . ALA A 1 493 ? -11.043 -0.627 41.547 1.00 96.44 493 ALA A N 1
ATOM 3825 C CA . ALA A 1 493 ? -10.784 -1.246 42.847 1.00 96.44 493 ALA A CA 1
ATOM 3826 C C . ALA A 1 493 ? -9.277 -1.464 43.031 1.00 96.44 493 ALA A C 1
ATOM 3828 O O . ALA A 1 493 ? -8.666 -2.295 42.350 1.00 96.44 493 ALA A O 1
ATOM 3829 N N . ALA A 1 494 ? -8.675 -0.698 43.939 1.00 93.38 494 ALA A N 1
ATOM 3830 C CA . ALA A 1 494 ? -7.268 -0.802 44.296 1.00 93.38 494 ALA A CA 1
ATOM 3831 C C . ALA A 1 494 ? -7.096 -1.490 45.654 1.00 93.38 494 ALA A C 1
ATOM 3833 O O . ALA A 1 494 ? -7.915 -1.320 46.545 1.00 93.38 494 ALA A O 1
ATOM 3834 N N . ASN A 1 495 ? -6.012 -2.251 45.834 1.00 90.31 495 ASN A N 1
ATOM 3835 C CA . ASN A 1 495 ? -5.711 -2.886 47.124 1.00 90.31 495 ASN A CA 1
ATOM 3836 C C . ASN A 1 495 ? -5.297 -1.861 48.195 1.00 90.31 495 ASN A C 1
ATOM 3838 O O . ASN A 1 495 ? -5.966 -1.726 49.208 1.00 90.31 495 ASN A O 1
ATOM 3842 N N . THR A 1 496 ? -4.202 -1.130 47.970 1.00 85.69 496 THR A N 1
ATOM 3843 C CA . THR A 1 496 ? -3.698 -0.072 48.875 1.00 85.69 496 THR A CA 1
ATOM 3844 C C . THR A 1 496 ? -3.635 1.304 48.198 1.00 85.69 496 THR A C 1
ATOM 3846 O O . THR A 1 496 ? -3.173 2.272 48.803 1.00 85.69 496 THR A O 1
ATOM 3849 N N . GLY A 1 497 ? -3.999 1.364 46.913 1.00 84.00 497 GLY A N 1
ATOM 3850 C CA . GLY A 1 497 ? -3.964 2.564 46.075 1.00 84.00 497 GLY A CA 1
ATOM 3851 C C . GLY A 1 497 ? -5.294 3.306 46.065 1.00 84.00 497 GLY A C 1
ATOM 3852 O O . GLY A 1 497 ? -6.167 3.026 46.873 1.00 84.00 497 GLY A O 1
ATOM 3853 N N . VAL A 1 498 ? -5.455 4.243 45.132 1.00 89.75 498 VAL A N 1
ATOM 3854 C CA . VAL A 1 498 ? -6.710 4.991 44.984 1.00 89.75 498 VAL A CA 1
ATOM 3855 C C . VAL A 1 498 ? -7.748 4.126 44.270 1.00 89.75 498 VAL A C 1
ATOM 3857 O O . VAL A 1 498 ? -7.585 3.798 43.089 1.00 89.75 498 VAL A O 1
ATOM 3860 N N . SER A 1 499 ? -8.828 3.802 44.976 1.00 95.56 499 SER A N 1
ATOM 3861 C CA . SER A 1 499 ? -10.072 3.297 44.395 1.00 95.56 499 SER A CA 1
ATOM 3862 C C . SER A 1 499 ? -10.960 4.480 44.023 1.00 95.56 499 SER A C 1
ATOM 3864 O O . SER A 1 499 ? -11.030 5.467 44.759 1.00 95.56 499 SER A O 1
ATOM 3866 N N . MET A 1 500 ? -11.602 4.426 42.855 1.00 96.12 500 MET A N 1
ATOM 3867 C CA . MET A 1 500 ? -12.368 5.570 42.361 1.00 96.12 500 MET A CA 1
ATOM 3868 C C . MET A 1 500 ? -13.435 5.214 41.333 1.00 96.12 500 MET A C 1
ATOM 3870 O O . MET A 1 500 ? -13.331 4.198 40.646 1.00 96.12 500 MET A O 1
ATOM 3874 N N . ILE A 1 501 ? -14.403 6.118 41.177 1.00 97.81 501 ILE A N 1
ATOM 3875 C CA . ILE A 1 501 ? -15.302 6.166 40.020 1.00 97.81 501 ILE A CA 1
ATOM 3876 C C . ILE A 1 501 ? -14.930 7.358 39.148 1.00 97.81 501 ILE A C 1
ATOM 3878 O O . ILE A 1 501 ? -14.780 8.476 39.645 1.00 97.81 501 ILE A O 1
ATOM 3882 N N . VAL A 1 502 ? -14.811 7.120 37.846 1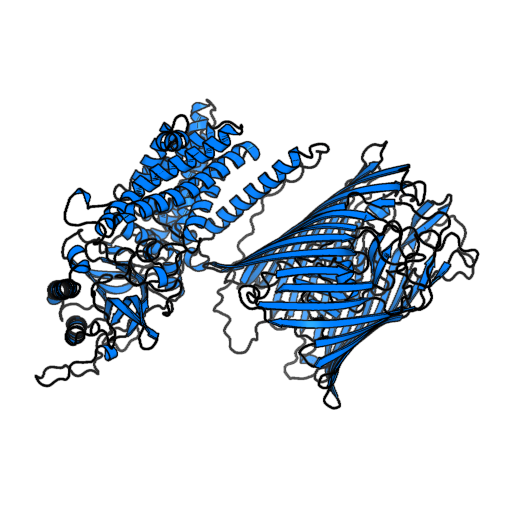.00 97.75 502 VAL A N 1
ATOM 3883 C CA . VAL A 1 502 ? -14.660 8.160 36.825 1.00 97.75 502 VAL A CA 1
ATOM 3884 C C . VAL A 1 502 ? -15.908 8.158 35.958 1.00 97.75 502 VAL A C 1
ATOM 3886 O O . VAL A 1 502 ? -16.274 7.112 35.433 1.00 97.75 502 VAL A O 1
ATOM 3889 N N . ASP A 1 503 ? -16.557 9.305 35.791 1.00 96.19 503 ASP A N 1
ATOM 3890 C CA . ASP A 1 503 ? -17.733 9.426 34.926 1.00 96.19 503 ASP A CA 1
ATOM 3891 C C . ASP A 1 503 ? -17.352 9.592 33.430 1.00 96.19 503 ASP A C 1
ATOM 3893 O O . ASP A 1 503 ? -16.195 9.875 33.100 1.00 96.19 503 ASP A O 1
ATOM 3897 N N . PRO A 1 504 ? -18.309 9.490 32.485 1.00 96.25 504 PRO A N 1
ATOM 3898 C CA . PRO A 1 504 ? -18.077 9.741 31.053 1.00 96.25 504 PRO A CA 1
ATOM 3899 C C . PRO A 1 504 ? -17.545 11.144 30.690 1.00 96.25 504 PRO A C 1
ATOM 3901 O O . PRO A 1 504 ? -17.147 11.398 29.546 1.00 96.25 504 PRO A O 1
ATOM 3904 N N . ARG A 1 505 ? -17.561 12.093 31.633 1.00 95.25 505 ARG A N 1
ATOM 3905 C CA . ARG A 1 505 ? -16.996 13.444 31.489 1.00 95.25 505 ARG A CA 1
ATOM 3906 C C . ARG A 1 505 ? -15.584 13.536 32.076 1.00 95.25 505 ARG A C 1
ATOM 3908 O O . ARG A 1 505 ? -15.021 14.628 32.093 1.00 95.25 505 ARG A O 1
ATOM 3915 N N . GLY A 1 506 ? -15.007 12.420 32.522 1.00 93.94 506 GLY A N 1
ATOM 3916 C CA . GLY A 1 506 ? -13.678 12.340 33.120 1.00 93.94 506 GLY A CA 1
ATOM 3917 C C . GLY A 1 506 ? -13.612 12.852 34.560 1.00 93.94 506 GLY A C 1
ATOM 3918 O O . GLY A 1 506 ? -12.517 13.025 35.090 1.00 93.94 506 GLY A O 1
ATOM 3919 N N . ARG A 1 507 ? -14.750 13.136 35.204 1.00 94.62 507 ARG A N 1
ATOM 3920 C CA . ARG A 1 507 ? -14.795 13.609 36.592 1.00 94.62 507 ARG A CA 1
ATOM 3921 C C . ARG A 1 507 ? -14.651 12.420 37.532 1.00 94.62 507 ARG A C 1
ATOM 3923 O O . ARG A 1 507 ? -15.369 11.434 37.402 1.00 94.62 507 ARG A O 1
ATOM 3930 N N . MET A 1 508 ? -13.747 12.542 38.498 1.00 93.81 508 MET A N 1
ATOM 3931 C CA . MET A 1 508 ? -13.616 11.580 39.590 1.00 93.81 508 MET A CA 1
ATOM 3932 C C . MET A 1 508 ? -14.706 11.881 40.626 1.00 93.81 508 MET A C 1
ATOM 3934 O O . MET A 1 508 ? -14.635 12.908 41.298 1.00 93.81 508 MET A O 1
ATOM 3938 N N . THR A 1 509 ? -15.745 11.048 40.701 1.00 91.00 509 THR A N 1
ATOM 3939 C CA . THR A 1 509 ? -16.924 11.289 41.559 1.00 91.00 509 THR A CA 1
ATOM 3940 C C . THR A 1 509 ? -16.767 10.702 42.959 1.00 91.00 509 THR A C 1
ATOM 3942 O O . THR A 1 509 ? -17.263 11.283 43.920 1.00 91.00 509 THR A O 1
ATOM 3945 N N . TYR A 1 510 ? -16.017 9.607 43.087 1.00 92.31 510 TYR A N 1
ATOM 3946 C CA . TYR A 1 510 ? -15.658 8.971 44.356 1.00 92.31 510 TYR A CA 1
ATOM 3947 C C . TYR A 1 510 ? -14.173 8.633 44.341 1.00 92.31 510 TYR A C 1
ATOM 3949 O O . TYR A 1 510 ? -13.677 8.166 43.317 1.00 92.31 510 TYR A O 1
ATOM 3957 N N . VAL A 1 511 ? -13.468 8.887 45.446 1.00 93.75 511 VAL A N 1
ATOM 3958 C CA . VAL A 1 511 ? -12.017 8.683 45.580 1.00 93.75 511 VAL A CA 1
ATOM 3959 C C . VAL A 1 511 ? -11.713 8.263 47.017 1.00 93.75 511 VAL A C 1
ATOM 3961 O O . VAL A 1 511 ? -12.073 8.981 47.950 1.00 93.75 511 VAL A O 1
ATOM 3964 N N . THR A 1 512 ? -11.055 7.122 47.208 1.00 93.94 512 THR A N 1
ATOM 3965 C CA . THR A 1 512 ? -10.642 6.647 48.538 1.00 93.94 512 THR A CA 1
ATOM 3966 C C . THR A 1 512 ? -9.278 7.205 48.961 1.00 93.94 512 THR A C 1
ATOM 3968 O O . THR A 1 512 ? -8.448 7.549 48.109 1.00 93.94 512 THR A O 1
ATOM 3971 N N . PRO A 1 513 ? -9.001 7.279 50.277 1.00 89.50 513 PRO A N 1
ATOM 3972 C CA . PRO A 1 513 ? -7.656 7.523 50.785 1.00 89.50 513 PRO A CA 1
ATOM 3973 C C . PRO A 1 513 ? -6.679 6.394 50.417 1.00 89.50 513 PRO A C 1
ATOM 3975 O O . PRO A 1 513 ? -7.061 5.235 50.256 1.00 89.50 513 PRO A O 1
ATOM 3978 N N . LEU A 1 514 ? -5.393 6.736 50.315 1.00 87.38 514 LEU A N 1
ATOM 3979 C CA . LEU A 1 514 ? -4.304 5.770 50.139 1.00 87.38 514 LEU A CA 1
ATOM 3980 C C . LEU A 1 514 ? -4.007 5.044 51.458 1.00 87.38 514 LEU A C 1
ATOM 3982 O O . LEU A 1 514 ? -3.965 5.681 52.506 1.00 87.38 514 LEU A O 1
ATOM 3986 N N . PHE A 1 515 ? -3.676 3.752 51.387 1.00 85.56 515 PHE A N 1
ATOM 3987 C CA . PHE A 1 515 ? -3.227 2.937 52.532 1.00 85.56 515 PHE A CA 1
ATOM 3988 C C . PHE A 1 515 ? -4.217 2.797 53.696 1.00 85.56 515 PHE A C 1
ATOM 3990 O O . PHE A 1 515 ? -3.804 2.499 54.821 1.00 85.56 515 PHE A O 1
ATOM 3997 N N . GLU A 1 516 ? -5.508 2.961 53.432 1.00 88.50 516 GLU A N 1
ATOM 3998 C CA . GLU A 1 516 ? -6.588 2.758 54.400 1.00 88.50 516 GLU A CA 1
ATOM 3999 C C . GLU A 1 516 ? -7.554 1.693 53.880 1.00 88.50 516 GLU A C 1
ATOM 4001 O O . GLU A 1 516 ? -7.704 1.529 52.668 1.00 88.50 516 GLU A O 1
ATOM 4006 N N . GLU A 1 517 ? -8.180 0.944 54.788 1.00 93.00 517 GLU A N 1
ATOM 4007 C CA . GLU A 1 517 ? -9.324 0.112 54.415 1.00 93.00 517 GLU A CA 1
ATOM 4008 C C . GLU A 1 517 ? -10.491 1.034 54.075 1.00 93.00 517 GLU A C 1
ATOM 4010 O O . GLU A 1 517 ? -10.831 1.930 54.849 1.00 93.00 517 GLU A O 1
ATOM 4015 N N . ALA A 1 518 ? -11.070 0.858 52.895 1.00 94.81 518 ALA A N 1
ATOM 4016 C CA . ALA A 1 518 ? -12.136 1.724 52.422 1.00 94.81 518 ALA A CA 1
ATOM 4017 C C . ALA A 1 518 ? -13.120 0.941 51.562 1.00 94.81 518 ALA A C 1
ATOM 4019 O O . ALA A 1 518 ? -12.759 0.000 50.858 1.00 94.81 518 ALA A O 1
ATOM 4020 N N . ALA A 1 519 ? -14.378 1.354 51.594 1.00 95.38 519 ALA A N 1
ATOM 4021 C CA . ALA A 1 519 ? -15.416 0.759 50.780 1.00 95.38 519 ALA A CA 1
ATOM 4022 C C . ALA A 1 519 ? -16.476 1.806 50.460 1.00 95.38 519 ALA A C 1
ATOM 4024 O O . ALA A 1 519 ? -16.786 2.660 51.295 1.00 95.38 519 ALA A O 1
ATOM 4025 N N . PHE A 1 520 ? -17.019 1.764 49.249 1.00 96.25 520 PHE A N 1
ATOM 4026 C CA . PHE A 1 520 ? -18.133 2.624 48.865 1.00 96.25 520 PHE A CA 1
ATOM 4027 C C . PHE A 1 520 ? -19.023 1.946 47.820 1.00 96.25 520 PHE A C 1
ATOM 4029 O O . PHE A 1 520 ? -18.569 1.089 47.062 1.00 96.25 520 PHE A O 1
ATOM 4036 N N . ILE A 1 521 ? -20.286 2.370 47.772 1.00 95.69 521 ILE A N 1
ATOM 4037 C CA . ILE A 1 521 ? -21.242 2.020 46.718 1.00 95.69 521 ILE A CA 1
ATOM 4038 C C . ILE A 1 521 ? -21.469 3.268 45.873 1.00 95.69 521 ILE A C 1
ATOM 4040 O O . ILE A 1 521 ? -21.691 4.353 46.416 1.00 95.69 521 ILE A O 1
ATOM 4044 N N . ALA A 1 522 ? -21.405 3.121 44.555 1.00 95.44 522 ALA A N 1
ATOM 4045 C CA . ALA A 1 522 ? -21.625 4.222 43.633 1.00 95.44 522 ALA A CA 1
ATOM 4046 C C . ALA A 1 522 ? -22.247 3.748 42.318 1.00 95.44 522 ALA A C 1
ATOM 4048 O O . ALA A 1 522 ? -21.982 2.643 41.842 1.00 95.44 522 ALA A O 1
ATOM 4049 N N . ASP A 1 523 ? -23.032 4.630 41.709 1.00 95.12 523 ASP A N 1
ATOM 4050 C CA . ASP A 1 523 ? -23.554 4.426 40.364 1.00 95.12 523 ASP A CA 1
ATOM 4051 C C . ASP A 1 523 ? -22.459 4.721 39.333 1.00 95.12 523 ASP A C 1
ATOM 4053 O O . ASP A 1 523 ? -21.829 5.785 39.342 1.00 95.12 523 ASP A O 1
ATOM 4057 N N . VAL A 1 524 ? -22.242 3.779 38.417 1.00 96.06 524 VAL A N 1
ATOM 4058 C CA . VAL A 1 524 ? -21.356 3.965 37.269 1.00 96.06 524 VAL A CA 1
ATOM 4059 C C . VAL A 1 524 ? -22.192 4.437 36.092 1.00 96.06 524 VAL A C 1
ATOM 4061 O O . VAL A 1 524 ? -23.095 3.742 35.626 1.00 96.06 524 VAL A O 1
ATOM 4064 N N . GLU A 1 525 ? -21.901 5.638 35.606 1.00 95.50 525 GLU A N 1
ATOM 4065 C CA . GLU A 1 525 ? -22.607 6.221 34.468 1.00 95.50 525 GLU A CA 1
ATOM 4066 C C . GLU A 1 525 ? -22.076 5.694 33.127 1.00 95.50 525 GLU A C 1
ATOM 4068 O O . GLU A 1 525 ? -20.892 5.408 32.962 1.00 95.50 525 GLU A O 1
ATOM 4073 N N . THR A 1 526 ? -22.940 5.653 32.120 1.00 95.38 526 THR A N 1
ATOM 4074 C CA . THR A 1 526 ? -22.589 5.399 30.721 1.00 95.38 526 THR A CA 1
ATOM 4075 C C . THR A 1 526 ? -23.278 6.393 29.794 1.00 95.38 526 THR A C 1
ATOM 4077 O O . THR A 1 526 ? -24.111 7.198 30.218 1.00 95.38 526 THR A O 1
ATOM 4080 N N . THR A 1 527 ? -22.907 6.342 28.520 1.00 94.31 527 THR A N 1
ATOM 4081 C CA . THR A 1 527 ? -23.547 7.076 27.428 1.00 94.31 527 THR A CA 1
ATOM 4082 C C . THR A 1 527 ? -23.986 6.089 26.354 1.00 94.31 527 THR A C 1
ATOM 4084 O O . THR A 1 527 ? -23.401 5.011 26.218 1.00 94.31 527 THR A O 1
ATOM 4087 N N . ASP A 1 528 ? -24.971 6.467 25.546 1.00 87.69 528 ASP A N 1
ATOM 4088 C CA . ASP A 1 528 ? -25.395 5.669 24.386 1.00 87.69 528 ASP A CA 1
ATOM 4089 C C . ASP A 1 528 ? -24.595 6.021 23.114 1.00 87.69 528 ASP A C 1
ATOM 4091 O O . ASP A 1 528 ? -24.779 5.432 22.050 1.00 87.69 528 ASP A O 1
ATOM 4095 N N . GLU A 1 529 ? -23.657 6.968 23.213 1.00 85.62 529 GLU A N 1
ATOM 4096 C CA . GLU A 1 529 ? -22.841 7.415 22.091 1.00 85.62 529 GLU A CA 1
ATOM 4097 C C . GLU A 1 529 ? -21.541 6.603 21.958 1.00 85.62 529 GLU A C 1
ATOM 4099 O O . GLU A 1 529 ? -20.856 6.273 22.933 1.00 85.62 529 GLU A O 1
ATOM 4104 N N . GLN A 1 530 ? -21.140 6.336 20.713 1.00 86.38 530 GLN A N 1
ATOM 4105 C CA . GLN A 1 530 ? -19.789 5.874 20.391 1.00 86.38 530 GLN A CA 1
ATOM 4106 C C . GLN A 1 530 ? -18.954 7.023 19.832 1.00 86.38 530 GLN A C 1
ATOM 4108 O O . GLN A 1 530 ? -19.298 7.607 18.801 1.00 86.38 530 GLN A O 1
ATOM 4113 N N . THR A 1 531 ? -17.827 7.298 20.485 1.00 92.88 531 THR A N 1
ATOM 4114 C CA . THR A 1 531 ? -16.928 8.406 20.147 1.00 92.88 531 THR A CA 1
ATOM 4115 C C . THR A 1 531 ? -16.213 8.203 18.809 1.00 92.88 531 THR A C 1
ATOM 4117 O O . THR A 1 531 ? -16.056 7.081 18.320 1.00 92.88 531 THR A O 1
ATOM 4120 N N . VAL A 1 532 ? -15.719 9.290 18.210 1.00 89.00 532 VAL A N 1
ATOM 4121 C CA . VAL A 1 532 ? -14.898 9.227 16.986 1.00 89.00 532 VAL A CA 1
ATOM 4122 C C . VAL A 1 532 ? -13.610 8.441 17.255 1.00 89.00 532 VAL A C 1
ATOM 4124 O O . VAL A 1 532 ? -13.208 7.622 16.429 1.00 89.00 532 VAL A O 1
ATOM 4127 N N . PHE A 1 533 ? -13.015 8.595 18.439 1.00 90.75 533 PHE A N 1
ATOM 4128 C CA . PHE A 1 533 ? -11.867 7.805 18.871 1.00 90.75 533 PHE A CA 1
ATOM 4129 C C . PHE A 1 533 ? -12.189 6.301 18.961 1.00 90.75 533 PHE A C 1
ATOM 4131 O O . PHE A 1 533 ? -11.421 5.474 18.460 1.00 90.75 533 PHE A O 1
ATOM 4138 N N . VAL A 1 534 ? -13.344 5.913 19.518 1.00 90.38 534 VAL A N 1
ATOM 4139 C CA . VAL A 1 534 ? -13.795 4.507 19.549 1.00 90.38 534 VAL A CA 1
ATOM 4140 C C . VAL A 1 534 ? -13.966 3.952 18.135 1.00 90.38 534 VAL A C 1
ATOM 4142 O O . VAL A 1 534 ? -13.581 2.814 17.876 1.00 90.38 534 VAL A O 1
ATOM 4145 N N . ARG A 1 535 ? -14.443 4.758 17.183 1.00 85.75 535 ARG A N 1
ATOM 4146 C CA . ARG A 1 535 ? -14.631 4.333 15.787 1.00 85.75 535 ARG A CA 1
ATOM 4147 C C . ARG A 1 535 ? -13.309 4.193 15.029 1.00 85.75 535 ARG A C 1
ATOM 4149 O O . ARG A 1 535 ? -13.013 3.110 14.525 1.00 85.75 535 ARG A O 1
ATOM 4156 N N . PHE A 1 536 ? -12.464 5.225 15.016 1.00 80.50 536 PHE A N 1
ATOM 4157 C CA . PHE A 1 536 ? -11.281 5.295 14.137 1.00 80.50 536 PHE A CA 1
ATOM 4158 C C . PHE A 1 536 ? -9.940 4.983 14.814 1.00 80.50 536 PHE A C 1
ATOM 4160 O O . PHE A 1 536 ? -8.956 4.720 14.129 1.00 80.50 536 PHE A O 1
ATOM 4167 N N . GLY A 1 537 ? -9.885 4.981 16.146 1.00 87.69 537 GLY A N 1
ATOM 4168 C CA . GLY A 1 537 ? -8.642 4.781 16.888 1.00 87.69 537 GLY A CA 1
ATOM 4169 C C . GLY A 1 537 ? -7.726 6.006 16.854 1.00 87.69 537 GLY A C 1
ATOM 4170 O O . GLY A 1 537 ? -8.169 7.144 16.707 1.00 87.69 537 GLY A O 1
ATOM 4171 N N . ASP A 1 538 ? -6.425 5.774 17.020 1.00 86.56 538 ASP A N 1
ATOM 4172 C CA . ASP A 1 538 ? -5.419 6.834 17.135 1.00 86.56 538 ASP A CA 1
ATOM 4173 C C . ASP A 1 538 ? -4.880 7.290 15.768 1.00 86.56 538 ASP A C 1
ATOM 4175 O O . ASP A 1 538 ? -3.723 7.059 15.399 1.00 86.56 538 ASP A O 1
ATOM 4179 N N . VAL A 1 539 ? -5.750 7.949 15.001 1.00 84.38 539 VAL A N 1
ATOM 4180 C CA . VAL A 1 539 ? -5.413 8.504 13.681 1.00 84.38 539 VAL A CA 1
ATOM 4181 C C . VAL A 1 539 ? -4.328 9.578 13.792 1.00 84.38 539 VAL A C 1
ATOM 4183 O O . VAL A 1 539 ? -3.418 9.624 12.965 1.00 84.38 539 VAL A O 1
ATOM 4186 N N . THR A 1 540 ? -4.383 10.425 14.825 1.00 89.38 540 THR A N 1
ATOM 4187 C CA . THR A 1 540 ? -3.425 11.526 15.016 1.00 89.38 540 THR A CA 1
ATOM 4188 C C . THR A 1 540 ? -2.004 11.013 15.233 1.00 89.38 540 THR A C 1
ATOM 4190 O O . THR A 1 540 ? -1.056 11.539 14.639 1.00 89.38 540 THR A O 1
ATOM 4193 N N . GLY A 1 541 ? -1.846 9.963 16.044 1.00 88.44 541 GLY A N 1
ATOM 4194 C CA . GLY A 1 541 ? -0.569 9.293 16.252 1.00 88.44 541 GLY A CA 1
ATOM 4195 C C . GLY A 1 541 ? -0.018 8.682 14.966 1.00 88.44 541 GLY A C 1
ATOM 4196 O O . GLY A 1 541 ? 1.118 8.977 14.582 1.00 88.44 541 GLY A O 1
ATOM 4197 N N . ALA A 1 542 ? -0.842 7.905 14.255 1.00 82.44 542 ALA A N 1
ATOM 4198 C CA . ALA A 1 542 ? -0.441 7.244 13.013 1.00 82.44 542 ALA A CA 1
ATOM 4199 C C . ALA A 1 542 ? -0.060 8.250 11.908 1.00 82.44 542 ALA A C 1
ATOM 4201 O O . ALA A 1 542 ? 0.979 8.106 11.260 1.00 82.44 542 ALA A O 1
ATOM 4202 N N . ALA A 1 543 ? -0.848 9.317 11.734 1.00 81.38 543 ALA A N 1
ATOM 4203 C CA . ALA A 1 543 ? -0.570 10.377 10.765 1.00 81.38 543 ALA A CA 1
ATOM 4204 C C . ALA A 1 543 ? 0.725 11.139 11.090 1.00 81.38 543 ALA A C 1
ATOM 4206 O O . ALA A 1 543 ? 1.516 11.432 10.191 1.00 81.38 543 ALA A O 1
ATOM 4207 N N . SER A 1 544 ? 0.981 11.418 12.372 1.00 90.12 544 SER A N 1
ATOM 4208 C CA . SER A 1 544 ? 2.223 12.070 12.804 1.00 90.12 544 SER A CA 1
ATOM 4209 C C . SER A 1 544 ? 3.445 11.195 12.520 1.00 90.12 544 SER A C 1
ATOM 4211 O O . SER A 1 544 ? 4.452 11.688 12.007 1.00 90.12 544 SER A O 1
ATOM 4213 N N . ALA A 1 545 ? 3.349 9.886 12.782 1.00 86.62 545 ALA A N 1
ATOM 4214 C CA . ALA A 1 545 ? 4.408 8.931 12.467 1.00 86.62 545 ALA A CA 1
ATOM 4215 C C . ALA A 1 545 ? 4.694 8.870 10.957 1.00 86.62 545 ALA A C 1
ATOM 4217 O O . ALA A 1 545 ? 5.851 8.992 10.547 1.00 86.62 545 ALA A O 1
ATOM 4218 N N . ALA A 1 546 ? 3.652 8.781 10.125 1.00 78.94 546 ALA A N 1
ATOM 4219 C CA . ALA A 1 546 ? 3.790 8.805 8.670 1.00 78.94 546 ALA A CA 1
ATOM 4220 C C . ALA A 1 546 ? 4.456 10.104 8.175 1.00 78.94 546 ALA A C 1
ATOM 4222 O O . ALA A 1 546 ? 5.406 10.057 7.391 1.00 78.94 546 ALA A O 1
ATOM 4223 N N . ALA A 1 547 ? 4.025 11.266 8.679 1.00 80.25 547 ALA A N 1
ATOM 4224 C CA . ALA A 1 547 ? 4.604 12.560 8.320 1.00 80.25 547 ALA A CA 1
ATOM 4225 C C . ALA A 1 547 ? 6.088 12.676 8.718 1.00 80.25 547 ALA A C 1
ATOM 4227 O O . ALA A 1 547 ? 6.903 13.166 7.930 1.00 80.25 547 ALA A O 1
ATOM 4228 N N . ALA A 1 548 ? 6.463 12.189 9.906 1.00 88.06 548 ALA A N 1
ATOM 4229 C CA . ALA A 1 548 ? 7.854 12.161 10.356 1.00 88.06 548 ALA A CA 1
ATOM 4230 C C . ALA A 1 548 ? 8.729 11.261 9.463 1.00 88.06 548 ALA A C 1
ATOM 4232 O O . ALA A 1 548 ? 9.826 11.668 9.068 1.00 88.06 548 ALA A O 1
ATOM 4233 N N . VAL A 1 549 ? 8.238 10.073 9.086 1.00 83.50 549 VAL A N 1
ATOM 4234 C CA . VAL A 1 549 ? 8.940 9.153 8.174 1.00 83.50 549 VAL A CA 1
ATOM 4235 C C . VAL A 1 549 ? 9.129 9.788 6.799 1.00 83.50 549 VAL A C 1
ATOM 4237 O O . VAL A 1 549 ? 10.250 9.817 6.295 1.00 83.50 549 VAL A O 1
ATOM 4240 N N . LEU A 1 550 ? 8.078 10.373 6.216 1.00 79.94 550 LEU A N 1
ATOM 4241 C CA . LEU A 1 550 ? 8.154 11.043 4.913 1.00 79.94 550 LEU A CA 1
ATOM 4242 C C . LEU A 1 550 ? 9.175 12.191 4.915 1.00 79.94 550 LEU A C 1
ATOM 4244 O O . LEU A 1 550 ? 10.001 12.287 4.002 1.00 79.94 550 LEU A O 1
ATOM 4248 N N . ALA A 1 551 ? 9.178 13.025 5.960 1.00 81.19 551 ALA A N 1
ATOM 4249 C CA . ALA A 1 551 ? 10.141 14.116 6.104 1.00 81.19 551 ALA A CA 1
ATOM 4250 C C . ALA A 1 551 ? 11.590 13.603 6.190 1.00 81.19 551 ALA A C 1
ATOM 4252 O O . ALA A 1 551 ? 12.498 14.154 5.559 1.00 81.19 551 ALA A O 1
ATOM 4253 N N . MET A 1 552 ? 11.817 12.521 6.937 1.00 87.12 552 MET A N 1
ATOM 4254 C CA . MET A 1 552 ? 13.142 11.921 7.100 1.00 87.12 552 MET A CA 1
ATOM 4255 C C . MET A 1 552 ? 13.629 11.206 5.834 1.00 87.12 552 MET A C 1
ATOM 4257 O O . MET A 1 552 ? 14.796 11.364 5.463 1.00 87.12 552 MET A O 1
ATOM 4261 N N . SER A 1 553 ? 12.746 10.507 5.121 1.00 78.06 553 SER A N 1
ATOM 4262 C CA . SER A 1 553 ? 13.032 9.889 3.820 1.00 78.06 553 SER A CA 1
ATOM 4263 C C . SER A 1 553 ? 13.384 10.938 2.761 1.00 78.06 553 SER A C 1
ATOM 4265 O O . SER A 1 553 ? 14.355 10.773 2.020 1.00 78.06 553 SER A O 1
ATOM 4267 N N . TRP A 1 554 ? 12.679 12.076 2.744 1.00 78.44 554 TRP A N 1
ATOM 4268 C CA . TRP A 1 554 ? 12.997 13.197 1.852 1.00 78.44 554 TRP A CA 1
ATOM 4269 C C . TRP A 1 554 ? 14.379 13.791 2.133 1.00 78.44 554 TRP A C 1
ATOM 4271 O O . TRP A 1 554 ? 15.154 14.068 1.215 1.00 78.44 554 TRP A O 1
ATOM 4281 N N . LEU A 1 555 ? 14.728 13.964 3.410 1.00 80.44 555 LEU A N 1
ATOM 4282 C CA . LEU A 1 555 ? 16.050 14.442 3.817 1.00 80.44 555 LEU A CA 1
ATOM 4283 C C . LEU A 1 555 ? 17.168 13.480 3.430 1.00 80.44 555 LEU A C 1
ATOM 4285 O O . LEU A 1 555 ? 18.236 13.921 2.992 1.00 80.44 555 LEU A O 1
ATOM 4289 N N . TRP A 1 556 ? 16.921 12.180 3.570 1.00 74.44 556 TRP A N 1
ATOM 4290 C CA . TRP A 1 556 ? 17.856 11.148 3.152 1.00 74.44 556 TRP A CA 1
ATOM 4291 C C . TRP A 1 556 ? 18.095 11.215 1.637 1.00 74.44 556 TRP A C 1
ATOM 4293 O O . TRP A 1 556 ? 19.247 11.374 1.215 1.00 74.44 556 TRP A O 1
ATOM 4303 N N . ALA A 1 557 ? 17.025 11.275 0.835 1.00 66.69 557 ALA A N 1
ATOM 4304 C CA . ALA A 1 557 ? 17.099 11.452 -0.617 1.00 66.69 557 ALA A CA 1
ATOM 4305 C C . ALA A 1 557 ? 17.838 12.748 -1.019 1.00 66.69 557 ALA A C 1
ATOM 4307 O O . ALA A 1 557 ? 18.710 12.736 -1.890 1.00 66.69 557 ALA A O 1
ATOM 4308 N N . ARG A 1 558 ? 17.570 13.875 -0.338 1.00 64.44 558 ARG A N 1
ATOM 4309 C CA . ARG A 1 558 ? 18.225 15.171 -0.603 1.00 64.44 558 ARG A CA 1
ATOM 4310 C C . ARG A 1 558 ? 19.713 15.182 -0.254 1.00 64.44 558 ARG A C 1
ATOM 4312 O O . ARG A 1 558 ? 20.490 15.853 -0.931 1.00 64.44 558 ARG A O 1
ATOM 4319 N N . SER A 1 559 ? 20.136 14.473 0.791 1.00 58.12 559 SER A N 1
ATOM 4320 C CA . SER A 1 559 ? 21.554 14.429 1.174 1.00 58.12 559 SER A CA 1
ATOM 4321 C C . SER A 1 559 ? 22.418 13.680 0.154 1.00 58.12 559 SER A C 1
ATOM 4323 O O . SER A 1 559 ? 23.564 14.070 -0.065 1.00 58.12 559 SER A O 1
ATOM 4325 N N . ARG A 1 560 ? 21.842 12.692 -0.547 1.00 54.59 560 ARG A N 1
ATOM 4326 C CA . ARG A 1 560 ? 22.496 11.989 -1.660 1.00 54.59 560 ARG A CA 1
ATOM 4327 C C . ARG A 1 560 ? 22.585 12.835 -2.936 1.00 54.59 560 ARG A C 1
ATOM 4329 O O . ARG A 1 560 ? 23.590 12.738 -3.630 1.00 54.59 560 ARG A O 1
ATOM 4336 N N . ARG A 1 561 ? 21.659 13.781 -3.161 1.00 46.22 561 ARG A N 1
ATOM 4337 C CA . ARG A 1 561 ? 21.744 14.758 -4.271 1.00 46.22 561 ARG A CA 1
ATOM 4338 C C . ARG A 1 561 ? 22.944 15.720 -4.191 1.00 46.22 561 ARG A C 1
ATOM 4340 O O . ARG A 1 561 ? 23.355 16.238 -5.216 1.00 46.22 561 ARG A O 1
ATOM 4347 N N . ARG A 1 562 ? 23.562 15.954 -3.019 1.00 38.59 562 ARG A N 1
ATOM 4348 C CA . ARG A 1 562 ? 24.760 16.829 -2.904 1.00 38.59 562 ARG A CA 1
ATOM 4349 C C . ARG A 1 562 ? 26.060 16.205 -3.428 1.00 38.59 562 ARG A C 1
ATOM 4351 O O . ARG A 1 562 ? 27.007 16.943 -3.660 1.00 38.59 562 ARG A O 1
ATOM 4358 N N . ARG A 1 563 ? 26.104 14.883 -3.636 1.00 38.50 563 ARG A N 1
ATOM 4359 C CA . ARG A 1 563 ? 27.180 14.210 -4.394 1.00 38.50 563 ARG A CA 1
ATOM 4360 C C . ARG A 1 563 ? 26.938 14.227 -5.912 1.00 38.50 563 ARG A C 1
ATOM 4362 O O . ARG A 1 563 ? 27.822 13.843 -6.658 1.00 38.50 563 ARG A O 1
ATOM 4369 N N . TRP A 1 564 ? 25.770 14.707 -6.335 1.00 34.94 564 TRP A N 1
ATOM 4370 C CA . TRP A 1 564 ? 25.263 14.720 -7.709 1.00 34.94 564 TRP A CA 1
ATOM 4371 C C . TRP A 1 564 ? 24.819 16.146 -8.090 1.00 34.94 564 TRP A C 1
ATOM 4373 O O . TRP A 1 564 ? 23.777 16.356 -8.698 1.00 34.94 564 TRP A O 1
ATOM 4383 N N . ALA A 1 565 ? 25.564 17.155 -7.622 1.00 28.89 565 ALA A N 1
ATOM 4384 C CA . ALA A 1 565 ? 25.222 18.575 -7.743 1.00 28.89 565 ALA A CA 1
ATOM 4385 C C . ALA A 1 565 ? 25.882 19.253 -8.960 1.00 28.89 565 ALA A C 1
ATOM 4387 O O . ALA A 1 565 ? 26.408 20.357 -8.850 1.00 28.89 565 ALA A O 1
ATOM 4388 N N . GLY A 1 566 ? 25.830 18.604 -10.119 1.00 30.61 566 GLY A N 1
ATOM 4389 C CA . GLY A 1 566 ? 25.772 19.289 -11.408 1.00 30.61 566 GLY A CA 1
ATOM 4390 C C . GLY A 1 566 ? 24.407 18.953 -12.001 1.00 30.61 566 GLY A C 1
ATOM 4391 O O . GLY A 1 566 ? 24.050 17.787 -11.983 1.00 30.61 566 GLY A O 1
ATOM 4392 N N . LEU A 1 567 ? 23.651 19.950 -12.472 1.00 32.59 567 LEU A N 1
ATOM 4393 C CA . LEU A 1 567 ? 22.253 19.885 -12.956 1.00 32.59 567 LEU A CA 1
ATOM 4394 C C . LEU A 1 567 ? 21.189 20.126 -11.868 1.00 32.59 567 LEU A C 1
ATOM 4396 O O . LEU A 1 567 ? 20.709 19.235 -11.173 1.00 32.59 567 LEU A O 1
ATOM 4400 N N . SER A 1 568 ? 20.790 21.390 -11.704 1.00 30.86 568 SER A N 1
ATOM 4401 C CA . SER A 1 568 ? 19.690 21.803 -10.823 1.00 30.86 568 SER A CA 1
ATOM 4402 C C . SER A 1 568 ? 18.932 22.995 -11.403 1.00 30.86 568 SER A C 1
ATOM 4404 O O . SER A 1 568 ? 19.198 24.128 -11.020 1.00 30.86 568 SER A O 1
ATOM 4406 N N . ILE A 1 569 ? 17.941 22.741 -12.264 1.00 31.16 569 ILE A N 1
ATOM 4407 C CA . ILE A 1 569 ? 16.830 23.670 -12.537 1.00 31.16 569 ILE A CA 1
ATOM 4408 C C . ILE A 1 569 ? 15.568 22.830 -12.791 1.00 31.16 569 ILE A C 1
ATOM 4410 O O . ILE A 1 569 ? 15.413 22.305 -13.880 1.00 31.16 569 ILE A O 1
ATOM 4414 N N . ALA A 1 570 ? 14.694 22.663 -11.784 1.00 29.02 570 ALA A N 1
ATOM 4415 C CA . ALA A 1 570 ? 13.288 22.223 -11.966 1.00 29.02 570 ALA A CA 1
ATOM 4416 C C . ALA A 1 570 ? 12.445 22.158 -10.667 1.00 29.02 570 ALA A C 1
ATOM 4418 O O . ALA A 1 570 ? 11.274 21.797 -10.716 1.00 29.02 570 ALA A O 1
ATOM 4419 N N . ALA A 1 571 ? 12.978 22.486 -9.482 1.00 27.02 571 ALA A N 1
ATOM 4420 C CA . ALA A 1 571 ? 12.248 22.276 -8.219 1.00 27.02 571 ALA A CA 1
ATOM 4421 C C . ALA A 1 571 ? 11.270 23.410 -7.820 1.00 27.02 571 ALA A C 1
ATOM 4423 O O . ALA A 1 571 ? 10.665 23.345 -6.754 1.00 27.02 571 ALA A O 1
ATOM 4424 N N . GLY A 1 572 ? 11.110 24.451 -8.644 1.00 29.47 572 GLY A N 1
ATOM 4425 C CA . GLY A 1 572 ? 10.352 25.659 -8.284 1.00 29.47 572 GLY A CA 1
ATOM 4426 C C . GLY A 1 572 ? 8.834 25.614 -8.508 1.00 29.47 572 GLY A C 1
ATOM 4427 O O . GLY A 1 572 ? 8.148 26.519 -8.051 1.00 29.47 572 GLY A O 1
ATOM 4428 N N . ALA A 1 573 ? 8.284 24.606 -9.190 1.00 27.62 573 ALA A N 1
ATOM 4429 C CA . ALA A 1 573 ? 6.916 24.699 -9.726 1.00 27.62 573 ALA A CA 1
ATOM 4430 C C . ALA A 1 573 ? 5.819 23.943 -8.944 1.00 27.62 573 ALA A C 1
ATOM 4432 O O . ALA A 1 573 ? 4.655 24.044 -9.311 1.00 27.62 573 ALA A O 1
ATOM 4433 N N . LEU A 1 574 ? 6.142 23.204 -7.874 1.00 32.94 574 LEU A N 1
ATOM 4434 C CA . LEU A 1 574 ? 5.164 22.340 -7.179 1.00 32.94 574 LEU A CA 1
ATOM 4435 C C . LEU A 1 574 ? 4.580 22.917 -5.873 1.00 32.94 574 LEU A C 1
ATOM 4437 O O . LEU A 1 574 ? 3.742 22.268 -5.258 1.00 32.94 574 LEU A O 1
ATOM 4441 N N . LEU A 1 575 ? 4.985 24.116 -5.435 1.00 32.19 575 LEU A N 1
ATOM 4442 C CA . LEU A 1 575 ? 4.581 24.675 -4.128 1.00 32.19 575 LEU A CA 1
ATOM 4443 C C . LEU A 1 575 ? 3.615 25.871 -4.191 1.00 32.19 575 LEU A C 1
ATOM 4445 O O . LEU A 1 575 ? 3.392 26.530 -3.180 1.00 32.19 575 LEU A O 1
ATOM 4449 N N . GLY A 1 576 ? 2.999 26.143 -5.340 1.00 29.55 576 GLY A N 1
ATOM 4450 C CA . GLY A 1 576 ? 2.018 27.221 -5.473 1.00 29.55 576 GLY A CA 1
ATOM 4451 C C . GLY A 1 576 ? 0.752 26.755 -6.174 1.00 29.55 576 GLY A C 1
ATOM 4452 O O . GLY A 1 576 ? 0.675 26.842 -7.393 1.00 29.55 576 GLY A O 1
ATOM 4453 N N . GLY A 1 577 ? -0.245 26.287 -5.421 1.00 25.50 577 GLY A N 1
ATOM 4454 C CA . GLY A 1 577 ? -1.578 26.064 -5.978 1.00 25.50 577 GLY A CA 1
ATOM 4455 C C . GLY A 1 577 ? -2.506 25.211 -5.119 1.00 25.50 577 GLY A C 1
ATOM 4456 O O . GLY A 1 577 ? -2.472 23.993 -5.214 1.00 25.50 577 GLY A O 1
ATOM 4457 N N . GLY A 1 578 ? -3.388 25.872 -4.364 1.00 26.41 578 GLY A N 1
ATOM 4458 C CA . GLY A 1 578 ? -4.750 25.379 -4.133 1.00 26.41 578 GLY A CA 1
ATOM 4459 C C . GLY A 1 578 ? -5.000 24.543 -2.881 1.00 26.41 578 GLY A C 1
ATOM 4460 O O . GLY A 1 578 ? -4.993 23.319 -2.928 1.00 26.41 578 GLY A O 1
ATOM 4461 N N . LEU A 1 579 ? -5.371 25.227 -1.793 1.00 36.00 579 LEU A N 1
ATOM 4462 C CA . LEU A 1 579 ? -6.345 24.710 -0.831 1.00 36.00 579 LEU A CA 1
ATOM 4463 C C . LEU A 1 579 ? -7.573 24.173 -1.580 1.00 36.00 579 LEU A C 1
ATOM 4465 O O . LEU A 1 579 ? -8.239 24.979 -2.219 1.00 36.00 579 LEU A O 1
ATOM 4469 N N . LEU A 1 580 ? -7.929 22.897 -1.414 1.00 25.00 580 LEU A N 1
ATOM 4470 C CA . LEU A 1 580 ? -9.327 22.455 -1.380 1.00 25.00 580 LEU A CA 1
ATOM 4471 C C . LEU A 1 580 ? -9.468 21.239 -0.451 1.00 25.00 580 LEU A C 1
ATOM 4473 O O . LEU A 1 580 ? -8.933 20.158 -0.677 1.00 25.00 580 LEU A O 1
ATOM 4477 N N . TRP A 1 581 ? -10.191 21.499 0.629 1.00 25.75 581 TRP A N 1
ATOM 4478 C CA . TRP A 1 581 ? -10.756 20.595 1.623 1.00 25.75 581 TRP A CA 1
ATOM 4479 C C . TRP A 1 581 ? -11.652 19.530 0.960 1.00 25.75 581 TRP A C 1
ATOM 4481 O O . TRP A 1 581 ? -12.541 19.922 0.202 1.00 25.75 581 TRP A O 1
ATOM 4491 N N . PRO A 1 582 ? -11.525 18.218 1.237 1.00 29.50 582 PRO A N 1
ATOM 4492 C CA . PRO A 1 582 ? -12.592 17.292 0.907 1.00 29.50 582 PRO A CA 1
ATOM 4493 C C . PRO A 1 582 ? -13.653 17.390 2.003 1.00 29.50 582 PRO A C 1
ATOM 4495 O O . PRO A 1 582 ? -13.418 17.053 3.163 1.00 29.50 582 PRO A O 1
ATOM 4498 N N . ALA A 1 583 ? -14.824 17.899 1.629 1.00 24.20 583 ALA A N 1
ATOM 4499 C CA . ALA A 1 583 ? -16.032 17.761 2.422 1.00 24.20 583 ALA A CA 1
ATOM 4500 C C . ALA A 1 583 ? -16.247 16.280 2.770 1.00 24.20 583 ALA A C 1
ATOM 4502 O O . ALA A 1 583 ? -16.055 15.395 1.935 1.00 24.20 583 ALA A O 1
ATOM 4503 N N . ALA A 1 584 ? -16.624 16.039 4.023 1.00 25.42 584 ALA A N 1
ATOM 4504 C CA . ALA A 1 584 ? -16.960 14.733 4.552 1.00 25.42 584 ALA A CA 1
ATOM 4505 C C . ALA A 1 584 ? -18.041 14.062 3.691 1.00 25.42 584 ALA A C 1
ATOM 4507 O O . ALA A 1 584 ? -19.188 14.505 3.661 1.00 25.42 584 ALA A O 1
ATOM 4508 N N . VAL A 1 585 ? -17.677 12.971 3.020 1.00 24.42 585 VAL A N 1
ATOM 4509 C CA . VAL A 1 585 ? -18.640 11.941 2.630 1.00 24.42 585 VAL A CA 1
ATOM 4510 C C . VAL A 1 585 ? -18.759 11.033 3.849 1.00 24.42 585 VAL A C 1
ATOM 4512 O O . VAL A 1 585 ? -17.825 10.310 4.185 1.00 24.42 585 VAL A O 1
ATOM 4515 N N . ALA A 1 586 ? -19.866 11.156 4.577 1.00 27.97 586 ALA A N 1
ATOM 4516 C CA . ALA A 1 586 ? -20.164 10.331 5.740 1.00 27.97 586 ALA A CA 1
ATOM 4517 C C . ALA A 1 586 ? -20.358 8.874 5.297 1.00 27.97 586 ALA A C 1
ATOM 4519 O O . ALA A 1 586 ? -21.402 8.556 4.748 1.00 27.97 586 ALA A O 1
ATOM 4520 N N . ALA A 1 587 ? -19.367 8.005 5.498 1.00 29.91 587 ALA A N 1
ATOM 4521 C CA . ALA A 1 587 ? -19.522 6.572 5.254 1.00 29.91 587 ALA A CA 1
ATOM 4522 C C . ALA A 1 587 ? -20.452 5.946 6.315 1.00 29.91 587 ALA A C 1
ATOM 4524 O O . ALA A 1 587 ? -20.264 6.177 7.511 1.00 29.91 587 ALA A O 1
ATOM 4525 N N . GLN A 1 588 ? -21.463 5.195 5.865 1.00 26.97 588 GLN A N 1
ATOM 4526 C CA . GLN A 1 588 ? -22.414 4.447 6.691 1.00 26.97 588 GLN A CA 1
ATOM 4527 C C . GLN A 1 588 ? -21.741 3.395 7.562 1.00 26.97 588 GLN A C 1
ATOM 4529 O O . GLN A 1 588 ? -20.668 2.867 7.272 1.00 26.97 588 GLN A O 1
ATOM 4534 N N . ASP A 1 589 ? -22.491 3.089 8.609 1.00 32.75 589 ASP A N 1
ATOM 4535 C CA . ASP A 1 589 ? -22.294 2.041 9.590 1.00 32.75 589 ASP A CA 1
ATOM 4536 C C . ASP A 1 589 ? -22.118 0.643 8.945 1.00 32.75 589 ASP A C 1
ATOM 4538 O O . ASP A 1 589 ? -23.012 0.211 8.202 1.00 32.75 589 ASP A O 1
ATOM 4542 N N . PRO A 1 590 ? -21.014 -0.084 9.225 1.00 31.41 590 PRO A N 1
ATOM 4543 C CA . PRO A 1 590 ? -20.749 -1.421 8.682 1.00 31.41 590 PRO A CA 1
ATOM 4544 C C . PRO A 1 590 ? -21.823 -2.473 9.008 1.00 31.41 590 PRO A C 1
ATOM 4546 O O . PRO A 1 590 ? -21.915 -3.481 8.307 1.00 31.41 590 PRO A O 1
ATOM 4549 N N . ASP A 1 591 ? -22.646 -2.247 10.037 1.00 29.89 591 ASP A N 1
ATOM 4550 C CA . ASP A 1 591 ? -23.595 -3.244 10.552 1.00 29.89 591 ASP A CA 1
ATOM 4551 C C . ASP A 1 591 ? -25.008 -3.181 9.942 1.00 29.89 591 ASP A C 1
ATOM 4553 O O . ASP A 1 591 ? -25.876 -3.976 10.300 1.00 29.89 591 ASP A O 1
ATOM 4557 N N . THR A 1 592 ? -25.257 -2.325 8.945 1.00 27.61 592 THR A N 1
ATOM 4558 C CA . THR A 1 592 ? -26.576 -2.277 8.273 1.00 27.61 592 THR A CA 1
ATOM 4559 C C . THR A 1 592 ? -26.763 -3.286 7.126 1.00 27.61 592 THR A C 1
ATOM 4561 O O . THR A 1 592 ? -27.864 -3.390 6.584 1.00 27.61 592 THR A O 1
ATOM 4564 N N . LEU A 1 593 ? -25.747 -4.094 6.781 1.00 30.09 593 LEU A N 1
ATOM 4565 C CA . LEU A 1 593 ? -25.781 -4.986 5.606 1.00 30.09 593 LEU A CA 1
ATOM 4566 C C . LEU A 1 593 ? -25.549 -6.483 5.863 1.00 30.09 593 LEU A C 1
ATOM 4568 O O . LEU A 1 593 ? -25.398 -7.243 4.903 1.00 30.09 593 LEU A O 1
ATOM 4572 N N . ARG A 1 594 ? -25.622 -6.975 7.105 1.00 32.00 594 ARG A N 1
ATOM 4573 C CA . ARG A 1 594 ? -25.789 -8.425 7.324 1.00 32.00 594 ARG A CA 1
ATOM 4574 C C . ARG A 1 594 ? -27.235 -8.845 7.034 1.00 32.00 594 ARG A 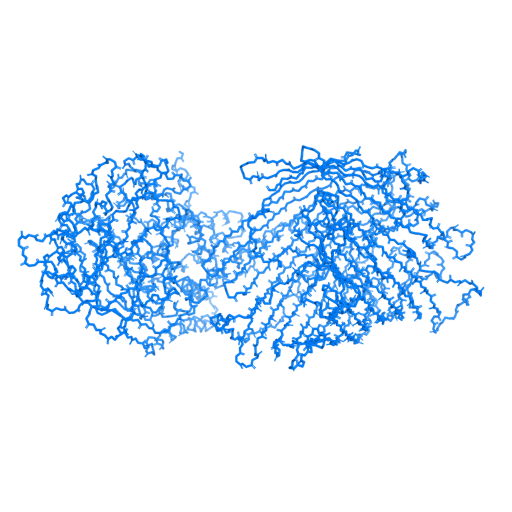C 1
ATOM 4576 O O . ARG A 1 594 ? -27.993 -9.194 7.929 1.00 32.00 594 ARG A O 1
ATOM 4583 N N . ARG A 1 595 ? -27.626 -8.811 5.755 1.00 30.41 595 ARG A N 1
ATOM 4584 C CA . ARG A 1 595 ? -28.727 -9.632 5.239 1.00 30.41 595 ARG A CA 1
ATOM 4585 C C . ARG A 1 595 ? -28.131 -10.918 4.687 1.00 30.41 595 ARG A C 1
ATOM 4587 O O . ARG A 1 595 ? -27.408 -10.897 3.691 1.00 30.41 595 ARG A O 1
ATOM 4594 N N . GLU A 1 596 ? -28.460 -12.029 5.337 1.00 30.08 596 GLU A N 1
ATOM 4595 C CA . GLU A 1 596 ? -28.302 -13.373 4.785 1.00 30.08 596 GLU A CA 1
ATOM 4596 C C . GLU A 1 596 ? -28.899 -13.395 3.367 1.00 30.08 596 GLU A C 1
ATOM 4598 O O . GLU A 1 596 ? -30.101 -13.209 3.183 1.00 30.08 596 GLU A O 1
ATOM 4603 N N . GLY A 1 597 ? -28.046 -13.526 2.346 1.00 29.45 597 GLY A N 1
ATOM 4604 C CA . GLY A 1 597 ? -28.469 -13.618 0.943 1.00 29.45 597 GLY A CA 1
ATOM 4605 C C . GLY A 1 597 ? -27.718 -12.738 -0.060 1.00 29.45 597 GLY A C 1
ATOM 4606 O O . GLY A 1 597 ? -27.871 -12.957 -1.260 1.00 29.45 597 GLY A O 1
ATOM 4607 N N . ALA A 1 598 ? -26.878 -11.795 0.376 1.00 28.00 598 ALA A N 1
ATOM 4608 C CA . ALA A 1 598 ? -25.978 -11.065 -0.519 1.00 28.00 598 ALA A CA 1
ATOM 4609 C C . ALA A 1 598 ? -24.540 -11.567 -0.332 1.00 28.00 598 ALA A C 1
ATOM 4611 O O . ALA A 1 598 ? -23.855 -11.181 0.612 1.00 28.00 598 ALA A O 1
ATOM 4612 N N . THR A 1 599 ? -24.076 -12.440 -1.229 1.00 27.03 599 THR A N 1
ATOM 4613 C CA . THR A 1 599 ? -22.641 -12.729 -1.377 1.00 27.03 599 THR A CA 1
ATOM 4614 C C . THR A 1 599 ? -21.871 -11.405 -1.498 1.00 27.03 599 THR A C 1
ATOM 4616 O O . THR A 1 599 ? -22.316 -10.539 -2.263 1.00 27.03 599 THR A O 1
ATOM 4619 N N . PRO A 1 600 ? -20.761 -11.211 -0.762 1.00 26.55 600 PRO A N 1
ATOM 4620 C CA . PRO A 1 600 ? -19.949 -10.004 -0.861 1.00 26.55 600 PRO A CA 1
ATOM 4621 C C . PRO A 1 600 ? -19.553 -9.795 -2.323 1.00 26.55 600 PRO A C 1
ATOM 4623 O O . PRO A 1 600 ? -18.979 -10.685 -2.934 1.00 26.55 600 PRO A O 1
ATOM 4626 N N . ALA A 1 601 ? -19.899 -8.648 -2.913 1.00 28.27 601 ALA A N 1
ATOM 4627 C CA . ALA A 1 601 ? -19.397 -8.285 -4.233 1.00 28.27 601 ALA A CA 1
ATOM 4628 C C . ALA A 1 601 ? -17.906 -7.960 -4.080 1.00 28.27 601 ALA A C 1
ATOM 4630 O O . ALA A 1 601 ? -17.534 -6.853 -3.689 1.00 28.27 601 ALA A O 1
ATOM 4631 N N . ASP A 1 602 ? -17.090 -8.984 -4.287 1.00 28.53 602 ASP A N 1
ATOM 4632 C CA . ASP A 1 602 ? -15.679 -9.031 -3.951 1.00 28.53 602 ASP A CA 1
ATOM 4633 C C . ASP A 1 602 ? -14.842 -7.969 -4.681 1.00 28.53 602 ASP A C 1
ATOM 4635 O O . ASP A 1 602 ? -15.031 -7.644 -5.861 1.00 28.53 602 ASP A O 1
ATOM 4639 N N . THR A 1 603 ? -13.841 -7.458 -3.961 1.00 34.47 603 THR A N 1
ATOM 4640 C CA . THR A 1 603 ? -12.580 -6.989 -4.547 1.00 34.47 603 THR A CA 1
ATOM 4641 C C . THR A 1 603 ? -12.138 -7.944 -5.618 1.00 34.47 603 THR A C 1
ATOM 4643 O O . THR A 1 603 ? -11.967 -9.087 -5.233 1.00 34.47 603 THR A O 1
ATOM 4646 N N . LEU A 1 604 ? -11.925 -7.486 -6.867 1.00 30.34 604 LEU A N 1
ATOM 4647 C CA . LEU A 1 604 ? -11.457 -8.345 -7.964 1.00 30.34 604 LEU A CA 1
ATOM 4648 C C . LEU A 1 604 ? -11.975 -9.764 -7.735 1.00 30.34 604 LEU A C 1
ATOM 4650 O O . LEU A 1 604 ? -11.188 -10.611 -7.330 1.00 30.34 604 LEU A O 1
ATOM 4654 N N . GLU A 1 605 ? -13.290 -9.989 -7.805 1.00 31.89 605 GLU A N 1
ATOM 4655 C CA . GLU A 1 605 ? -13.788 -11.357 -7.710 1.00 31.89 605 GLU A CA 1
ATOM 4656 C C . GLU A 1 605 ? -13.223 -12.074 -8.942 1.00 31.89 605 GLU A C 1
ATOM 4658 O O . GLU A 1 605 ? -13.796 -12.069 -10.036 1.00 31.89 605 GLU A O 1
ATOM 4663 N N . GLU A 1 606 ? -11.999 -12.581 -8.794 1.00 37.47 606 GLU A N 1
ATOM 4664 C CA . GLU A 1 606 ? -11.372 -13.562 -9.635 1.00 37.47 606 GLU A CA 1
ATOM 4665 C C . GLU A 1 606 ? -12.282 -14.762 -9.474 1.00 37.47 606 GLU A C 1
ATOM 4667 O O . GLU A 1 606 ? -12.095 -15.630 -8.636 1.00 37.47 606 GLU A O 1
ATOM 4672 N N . SER A 1 607 ? -13.364 -14.775 -10.237 1.00 37.59 607 SER A N 1
ATOM 4673 C CA . SER A 1 607 ? -13.910 -16.030 -10.687 1.00 37.59 607 SER A CA 1
ATOM 4674 C C . SER A 1 607 ? -12.912 -16.481 -11.748 1.00 37.59 607 SER A C 1
ATOM 4676 O O . SER A 1 607 ? -13.006 -15.952 -12.864 1.00 37.59 607 SER A O 1
ATOM 4678 N N . PRO A 1 608 ? -11.914 -17.340 -11.440 1.00 44.25 608 PRO A N 1
ATOM 4679 C CA . PRO A 1 608 ? -11.090 -17.928 -12.478 1.00 44.25 608 PRO A CA 1
ATOM 4680 C C . PRO A 1 608 ? -12.058 -18.570 -13.464 1.00 44.25 608 PRO A C 1
ATOM 4682 O O . PRO A 1 608 ? -12.787 -19.505 -13.143 1.00 44.25 608 PRO A O 1
ATOM 4685 N N . VAL A 1 609 ? -12.153 -17.980 -14.651 1.00 48.62 609 VAL A N 1
ATOM 4686 C CA . VAL A 1 609 ? -12.906 -18.586 -15.751 1.00 48.62 609 VAL A CA 1
ATOM 4687 C C . VAL A 1 609 ? -12.044 -19.663 -16.394 1.00 48.62 609 VAL A C 1
ATOM 4689 O O . VAL A 1 609 ? -12.574 -20.556 -17.046 1.00 48.62 609 VAL A O 1
ATOM 4692 N N . MET A 1 610 ? -10.722 -19.535 -16.237 1.00 50.03 610 MET A N 1
ATOM 4693 C CA . MET A 1 610 ? -9.748 -20.501 -16.694 1.00 50.03 610 MET A CA 1
ATOM 4694 C C . MET A 1 610 ? -8.480 -20.465 -15.840 1.00 50.03 610 MET A C 1
ATOM 4696 O O . MET A 1 610 ? -8.033 -19.362 -15.543 1.00 50.03 610 MET A O 1
ATOM 4700 N N . ALA A 1 611 ? -7.880 -21.602 -15.493 1.00 53.03 611 ALA A N 1
ATOM 4701 C CA . ALA A 1 611 ? -6.560 -21.698 -14.868 1.00 53.03 611 ALA A CA 1
ATOM 4702 C C . ALA A 1 611 ? -5.623 -22.565 -15.721 1.00 53.03 611 ALA A C 1
ATOM 4704 O O . ALA A 1 611 ? -5.923 -23.720 -16.023 1.00 53.03 611 ALA A O 1
ATOM 4705 N N . LEU A 1 612 ? -4.467 -22.019 -16.101 1.00 56.25 612 LEU A N 1
ATOM 4706 C CA . LEU A 1 612 ? -3.431 -22.770 -16.810 1.00 56.25 612 LEU A CA 1
ATOM 4707 C C . LEU A 1 612 ? -2.685 -23.693 -15.816 1.00 56.25 612 LEU A C 1
ATOM 4709 O O . LEU A 1 612 ? -2.214 -23.223 -14.784 1.00 56.25 612 LEU A O 1
ATOM 4713 N N . PRO A 1 613 ? -2.552 -25.012 -16.065 1.00 53.75 613 PRO A N 1
ATOM 4714 C CA . PRO A 1 613 ? -1.711 -25.864 -15.216 1.00 53.75 613 PRO A CA 1
ATOM 4715 C C . PRO A 1 613 ? -0.248 -25.377 -15.208 1.00 53.75 613 PRO A C 1
ATOM 4717 O O . PRO A 1 613 ? 0.265 -24.986 -16.264 1.00 53.75 613 PRO A O 1
ATOM 4720 N N . GLY A 1 614 ? 0.388 -25.318 -14.026 1.00 53.38 614 GLY A N 1
ATOM 4721 C CA . GLY A 1 614 ? 1.819 -25.004 -13.792 1.00 53.38 614 GLY A CA 1
ATOM 4722 C C . GLY A 1 614 ? 2.258 -23.551 -13.996 1.00 53.38 614 GLY A C 1
ATOM 4723 O O . GLY A 1 614 ? 3.187 -23.069 -13.343 1.00 53.38 614 GLY A O 1
ATOM 4724 N N . LEU A 1 615 ? 1.562 -22.821 -14.862 1.00 53.03 615 LEU A N 1
ATOM 4725 C CA . LEU A 1 615 ? 1.642 -21.373 -14.984 1.00 53.03 615 LEU A CA 1
ATOM 4726 C C . LEU A 1 615 ? 0.422 -20.814 -14.260 1.00 53.03 615 LEU A C 1
ATOM 4728 O O . LEU A 1 615 ? -0.675 -20.986 -14.767 1.00 53.03 615 LEU A O 1
ATOM 4732 N N . THR A 1 616 ? 0.578 -20.172 -13.099 1.00 56.28 616 THR A N 1
ATOM 4733 C CA . THR A 1 616 ? -0.549 -19.589 -12.343 1.00 56.28 616 THR A CA 1
ATOM 4734 C C . THR A 1 616 ? -1.093 -18.360 -13.076 1.00 56.28 616 THR A C 1
ATOM 4736 O O . THR A 1 616 ? -0.905 -17.218 -12.661 1.00 56.28 616 THR A O 1
ATOM 4739 N N . VAL A 1 617 ? -1.699 -18.609 -14.229 1.00 52.97 617 VAL A N 1
ATOM 4740 C CA . VAL A 1 617 ? -2.357 -17.650 -15.089 1.00 52.97 617 VAL A CA 1
ATOM 4741 C C . VAL A 1 617 ? -3.831 -17.959 -15.041 1.00 52.97 617 VAL A C 1
ATOM 4743 O O . VAL A 1 617 ? -4.250 -19.044 -15.458 1.00 52.97 617 VAL A O 1
ATOM 4746 N N . THR A 1 618 ? -4.603 -17.014 -14.519 1.00 56.50 618 THR A N 1
ATOM 4747 C CA . THR A 1 618 ? -6.051 -17.134 -14.453 1.00 56.50 618 THR A CA 1
ATOM 4748 C C . THR A 1 618 ? -6.692 -16.173 -15.446 1.00 56.50 618 THR A C 1
ATOM 4750 O O . THR A 1 618 ? -6.330 -15.002 -15.572 1.00 56.50 618 THR A O 1
ATOM 4753 N N . ALA A 1 619 ? -7.657 -16.661 -16.223 1.00 54.47 619 ALA A N 1
ATOM 4754 C CA . ALA A 1 619 ? -8.524 -15.769 -16.975 1.00 54.47 619 ALA A CA 1
ATOM 4755 C C . ALA A 1 619 ? -9.421 -15.051 -15.966 1.00 54.47 619 ALA A C 1
ATOM 4757 O O . ALA A 1 619 ? -10.366 -15.632 -15.422 1.00 54.47 619 ALA A O 1
ATOM 4758 N N . VAL A 1 620 ? -9.100 -13.789 -15.711 1.00 49.41 620 VAL A N 1
ATOM 4759 C CA . VAL A 1 620 ? -9.820 -12.952 -14.759 1.00 49.41 620 VAL A CA 1
ATOM 4760 C C . VAL A 1 620 ? -10.952 -12.203 -15.452 1.00 49.41 620 VAL A C 1
ATOM 4762 O O . VAL A 1 620 ? -10.821 -11.714 -16.580 1.00 49.41 620 VAL A O 1
ATOM 4765 N N . ARG A 1 621 ? -12.080 -12.069 -14.749 1.00 49.47 621 ARG A N 1
ATOM 4766 C CA . ARG A 1 621 ? -13.124 -11.081 -15.061 1.00 49.47 621 ARG A CA 1
ATOM 4767 C C . ARG A 1 621 ? -13.077 -9.968 -14.020 1.00 49.47 621 ARG A C 1
ATOM 4769 O O . ARG A 1 621 ? -13.886 -9.962 -13.097 1.00 49.47 621 ARG A O 1
ATOM 4776 N N . PRO A 1 622 ? -12.139 -9.028 -14.144 1.00 43.53 622 PRO A N 1
ATOM 4777 C CA . PRO A 1 622 ? -12.016 -7.950 -13.185 1.00 43.53 622 PRO A CA 1
ATOM 4778 C C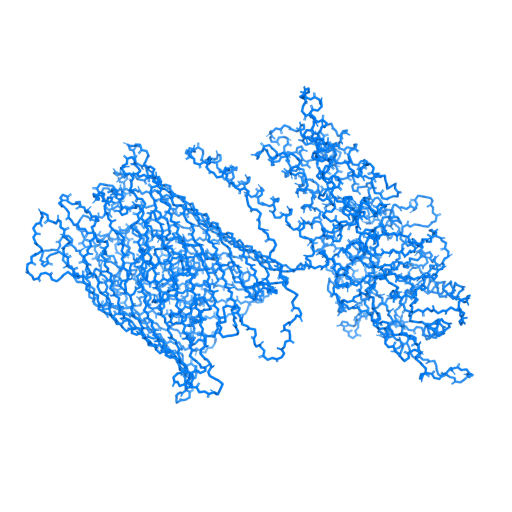 . PRO A 1 622 ? -13.292 -7.104 -13.185 1.00 43.53 622 PRO A C 1
ATOM 4780 O O . PRO A 1 622 ? -13.832 -6.759 -14.239 1.00 43.53 622 PRO A O 1
ATOM 4783 N N . ALA A 1 623 ? -13.734 -6.688 -11.995 1.00 34.03 623 ALA A N 1
ATOM 4784 C CA . ALA A 1 623 ? -14.820 -5.718 -11.812 1.00 34.03 623 ALA A CA 1
ATOM 4785 C C . ALA A 1 623 ? -14.593 -4.407 -12.605 1.00 34.03 623 ALA A C 1
ATOM 4787 O O . ALA A 1 623 ? -15.520 -3.634 -12.845 1.00 34.03 623 ALA A O 1
ATOM 4788 N N . ALA A 1 624 ? -13.353 -4.166 -13.057 1.00 36.41 624 ALA A N 1
ATOM 4789 C CA . ALA A 1 624 ? -12.967 -3.042 -13.891 1.00 36.41 624 ALA A CA 1
ATOM 4790 C C . ALA A 1 624 ? -13.414 -3.131 -15.364 1.00 36.41 624 ALA A C 1
ATOM 4792 O O . ALA A 1 624 ? -13.479 -2.088 -16.021 1.00 36.41 624 ALA A O 1
ATOM 4793 N N . THR A 1 625 ? -13.770 -4.310 -15.877 1.00 42.19 625 THR A N 1
ATOM 4794 C CA . THR A 1 625 ? -14.254 -4.500 -17.251 1.00 42.19 625 THR A CA 1
ATOM 4795 C C . THR A 1 625 ? -15.745 -4.794 -17.253 1.00 42.19 625 THR A C 1
ATOM 4797 O O . THR A 1 625 ? -16.173 -5.948 -17.271 1.00 42.19 625 THR A O 1
ATOM 4800 N N . ALA A 1 626 ? -16.547 -3.735 -17.260 1.00 45.81 626 ALA A N 1
ATOM 4801 C CA . ALA A 1 626 ? -17.956 -3.864 -17.586 1.00 45.81 626 ALA A CA 1
ATOM 4802 C C . ALA A 1 626 ? -18.083 -4.441 -19.014 1.00 45.81 626 ALA A C 1
ATOM 4804 O O . ALA A 1 626 ? -17.355 -4.029 -19.910 1.00 45.81 626 ALA A O 1
ATOM 4805 N N . SER A 1 627 ? -18.972 -5.414 -19.222 1.00 48.59 627 SER A N 1
ATOM 4806 C CA . SER A 1 627 ? -19.509 -5.845 -20.533 1.00 48.59 627 SER A CA 1
ATOM 4807 C C . SER A 1 627 ? -18.612 -6.436 -21.651 1.00 48.59 627 SER A C 1
ATOM 4809 O O . SER A 1 627 ? -19.006 -6.370 -22.814 1.00 48.59 627 SER A O 1
ATOM 4811 N N . GLY A 1 628 ? -17.491 -7.114 -21.356 1.00 51.91 628 GLY A N 1
ATOM 4812 C CA . GLY A 1 628 ? -16.947 -8.108 -22.314 1.00 51.91 628 GLY A CA 1
ATOM 4813 C C . GLY A 1 628 ? -15.471 -8.048 -22.712 1.00 51.91 628 GLY A C 1
ATOM 4814 O O . GLY A 1 628 ? -15.073 -8.837 -23.557 1.00 51.91 628 GLY A O 1
ATOM 4815 N N . ALA A 1 629 ? -14.637 -7.196 -22.113 1.00 57.09 629 ALA A N 1
ATOM 4816 C CA . ALA A 1 629 ? -13.193 -7.276 -22.362 1.00 57.09 629 ALA A CA 1
ATOM 4817 C C . ALA A 1 629 ? -12.603 -8.575 -21.775 1.00 57.09 629 ALA A C 1
ATOM 4819 O O . ALA A 1 629 ? -13.002 -9.011 -20.693 1.00 57.09 629 ALA A O 1
ATOM 4820 N N . SER A 1 630 ? -11.641 -9.183 -22.473 1.00 65.00 630 SER A N 1
ATOM 4821 C CA . SER A 1 630 ? -10.979 -10.417 -22.029 1.00 65.00 630 SER A CA 1
ATOM 4822 C C . SER A 1 630 ? -9.694 -10.091 -21.264 1.00 65.00 630 SER A C 1
ATOM 4824 O O . SER A 1 630 ? -8.781 -9.475 -21.816 1.00 65.00 630 SER A O 1
ATOM 4826 N N . GLY A 1 631 ? -9.628 -10.490 -19.992 1.00 67.38 631 GLY A N 1
ATOM 4827 C CA . GLY A 1 631 ? -8.459 -10.335 -19.125 1.00 67.38 631 GLY A CA 1
ATOM 4828 C C . GLY A 1 631 ? -7.706 -11.649 -18.922 1.00 67.38 631 GLY A C 1
ATOM 4829 O O . GLY A 1 631 ? -8.305 -12.723 -18.957 1.00 67.38 631 GLY A O 1
ATOM 4830 N N . VAL A 1 632 ? -6.395 -11.563 -18.715 1.00 67.94 632 VAL A N 1
ATOM 4831 C CA . VAL A 1 632 ? -5.530 -12.675 -18.297 1.00 67.94 632 VAL A CA 1
ATOM 4832 C C . VAL A 1 632 ? -4.630 -12.152 -17.184 1.00 67.94 632 VAL A C 1
ATOM 4834 O O . VAL A 1 632 ? -3.982 -11.130 -17.392 1.00 67.94 632 VAL A O 1
ATOM 4837 N N . SER A 1 633 ? -4.593 -12.797 -16.023 1.00 73.88 633 SER A N 1
ATOM 4838 C CA . SER A 1 633 ? -3.627 -12.484 -14.968 1.00 73.88 633 SER A CA 1
ATOM 4839 C C . SER A 1 633 ? -2.518 -13.526 -14.924 1.00 73.88 633 SER A C 1
ATOM 4841 O O . SER A 1 633 ? -2.716 -14.646 -15.373 1.00 73.88 633 SER A O 1
ATOM 4843 N N . LEU A 1 634 ? -1.342 -13.155 -14.426 1.00 74.56 634 LEU A N 1
ATOM 4844 C CA . LEU A 1 634 ? -0.183 -14.012 -14.186 1.00 74.56 634 LEU A CA 1
ATOM 4845 C C . LEU A 1 634 ? 0.325 -13.738 -12.769 1.00 74.56 634 LEU A C 1
ATOM 4847 O O . LEU A 1 634 ? 0.716 -12.610 -12.456 1.00 74.56 634 LEU A O 1
ATOM 4851 N N . SER A 1 635 ? 0.388 -14.775 -11.934 1.00 75.25 635 SER A N 1
ATOM 4852 C CA . SER A 1 635 ? 1.108 -14.715 -10.662 1.00 75.25 635 SER A CA 1
ATOM 4853 C C . SER A 1 635 ? 2.605 -14.913 -10.886 1.00 75.25 635 SER A C 1
ATOM 4855 O O . SER A 1 635 ? 3.049 -15.890 -11.499 1.00 75.25 635 SER A O 1
ATOM 4857 N N . LEU A 1 636 ? 3.403 -14.007 -10.323 1.00 73.19 636 LEU A N 1
ATOM 4858 C CA . LEU A 1 636 ? 4.864 -14.039 -10.441 1.00 73.19 636 LEU A CA 1
ATOM 4859 C C . LEU A 1 636 ? 5.528 -15.089 -9.540 1.00 73.19 636 LEU A C 1
ATOM 4861 O O . LEU A 1 636 ? 6.728 -15.325 -9.657 1.00 73.19 636 LEU A O 1
ATOM 4865 N N . ALA A 1 637 ? 4.752 -15.764 -8.686 1.00 66.31 637 ALA A N 1
ATOM 4866 C CA . ALA A 1 637 ? 5.202 -16.940 -7.946 1.00 66.31 637 ALA A CA 1
ATOM 4867 C C . ALA A 1 637 ? 5.274 -18.209 -8.822 1.00 66.31 637 ALA A C 1
ATOM 4869 O O . ALA A 1 637 ? 5.710 -19.254 -8.347 1.00 66.31 637 ALA A O 1
ATOM 4870 N N . SER A 1 638 ? 4.854 -18.144 -10.093 1.00 71.12 638 SER A N 1
ATOM 4871 C CA . SER A 1 638 ? 4.903 -19.297 -10.992 1.00 71.12 638 SER A CA 1
ATOM 4872 C C . SER A 1 638 ? 6.349 -19.732 -11.309 1.00 71.12 638 SER A C 1
ATOM 4874 O O . SER A 1 638 ? 7.194 -18.879 -11.609 1.00 71.12 638 SER A O 1
ATOM 4876 N N . PRO A 1 639 ? 6.646 -21.048 -11.323 1.00 62.62 639 PRO A N 1
ATOM 4877 C CA . PRO A 1 639 ? 7.968 -21.593 -11.668 1.00 62.62 639 PRO A CA 1
ATOM 4878 C C . PRO A 1 639 ? 8.440 -21.246 -13.090 1.00 62.62 639 PRO A C 1
ATOM 4880 O O . PRO A 1 639 ? 9.643 -21.234 -13.352 1.00 62.62 639 PRO A O 1
ATOM 4883 N N . MET A 1 640 ? 7.512 -20.927 -13.997 1.00 68.94 640 MET A N 1
ATOM 4884 C CA . MET A 1 640 ? 7.798 -20.563 -15.391 1.00 68.94 640 MET A CA 1
ATOM 4885 C C . MET A 1 640 ? 8.456 -19.195 -15.537 1.00 68.94 640 MET A C 1
ATOM 4887 O O . MET A 1 640 ? 9.287 -18.984 -16.416 1.00 68.94 640 MET A O 1
ATOM 4891 N N . VAL A 1 641 ? 8.100 -18.255 -14.664 1.00 81.25 641 VAL A N 1
ATOM 4892 C CA . VAL A 1 641 ? 8.726 -16.937 -14.671 1.00 81.25 641 VAL A CA 1
ATOM 4893 C C . VAL A 1 641 ? 10.174 -17.115 -14.192 1.00 81.25 641 VAL A C 1
ATOM 4895 O O . VAL A 1 641 ? 10.384 -17.849 -13.227 1.00 81.25 641 VAL A O 1
ATOM 4898 N N . PRO A 1 642 ? 11.192 -16.491 -14.807 1.00 84.19 642 PRO A N 1
ATOM 4899 C CA . PRO A 1 642 ? 12.563 -16.554 -14.299 1.00 84.19 642 PRO A CA 1
ATOM 4900 C C . PRO A 1 642 ? 12.698 -15.960 -12.888 1.00 84.19 642 PRO A C 1
ATOM 4902 O O . PRO A 1 642 ? 11.901 -15.117 -12.476 1.00 84.19 642 PRO A O 1
ATOM 4905 N N . ALA A 1 643 ? 13.724 -16.359 -12.130 1.00 85.12 643 ALA A N 1
ATOM 4906 C CA . ALA A 1 643 ? 14.093 -15.645 -10.901 1.00 85.12 643 ALA A CA 1
ATOM 4907 C C . ALA A 1 643 ? 14.458 -14.177 -11.206 1.00 85.12 643 ALA A C 1
ATOM 4909 O O . ALA A 1 643 ? 15.106 -13.911 -12.216 1.00 85.12 643 ALA A O 1
ATOM 4910 N N . ALA A 1 644 ? 14.062 -13.250 -10.331 1.00 85.31 644 ALA A N 1
ATOM 4911 C CA . ALA A 1 644 ? 14.258 -11.799 -10.459 1.00 85.31 644 ALA A CA 1
ATOM 4912 C C . ALA A 1 644 ? 13.900 -11.271 -11.867 1.00 85.31 644 ALA A C 1
ATOM 4914 O O . ALA A 1 644 ? 14.769 -10.763 -12.583 1.00 85.31 644 ALA A O 1
ATOM 4915 N N . PRO A 1 645 ? 12.646 -11.473 -12.320 1.00 90.50 645 PRO A N 1
ATOM 4916 C CA . PRO A 1 645 ? 12.272 -11.224 -13.703 1.00 90.50 645 PRO A CA 1
ATOM 4917 C C . PRO A 1 645 ? 12.186 -9.726 -13.998 1.00 90.50 645 PRO A C 1
ATOM 4919 O O . PRO A 1 645 ? 11.677 -8.931 -13.200 1.00 90.50 645 PRO A O 1
ATOM 4922 N N . LEU A 1 646 ? 12.617 -9.354 -15.201 1.00 93.00 646 LEU A N 1
ATOM 4923 C CA . LEU A 1 646 ? 12.283 -8.056 -15.785 1.00 93.00 646 LEU A CA 1
ATOM 4924 C C . LEU A 1 646 ? 10.938 -8.159 -16.513 1.00 93.00 646 LEU A C 1
ATOM 4926 O O . LEU A 1 646 ? 10.514 -9.240 -16.930 1.00 93.00 646 LEU A O 1
ATOM 4930 N N . MET A 1 647 ? 10.248 -7.031 -16.679 1.00 93.56 647 MET A N 1
ATOM 4931 C CA . MET A 1 647 ? 8.890 -7.007 -17.231 1.00 93.56 647 MET A CA 1
ATOM 4932 C C . MET A 1 647 ? 8.767 -7.670 -18.602 1.00 93.56 647 MET A C 1
ATOM 4934 O O . MET A 1 647 ? 7.799 -8.384 -18.849 1.00 93.56 647 MET A O 1
ATOM 4938 N N . SER A 1 648 ? 9.750 -7.490 -19.481 1.00 93.12 648 SER A N 1
ATOM 4939 C CA . SER A 1 648 ? 9.760 -8.139 -20.792 1.00 93.12 648 SER A CA 1
ATOM 4940 C C . SER A 1 648 ? 9.780 -9.668 -20.715 1.00 93.12 648 SER A C 1
ATOM 4942 O O . SER A 1 648 ? 9.174 -10.306 -21.567 1.00 93.12 648 SER A O 1
ATOM 4944 N N . GLU A 1 649 ? 10.440 -10.259 -19.718 1.00 90.94 649 GLU A N 1
ATOM 4945 C CA . GLU A 1 649 ? 10.509 -11.714 -19.542 1.00 90.94 649 GLU A CA 1
ATOM 4946 C C . GLU A 1 649 ? 9.173 -12.260 -19.040 1.00 90.94 649 GLU A C 1
ATOM 4948 O O . GLU A 1 649 ? 8.644 -13.202 -19.619 1.00 90.94 649 GLU A O 1
ATOM 4953 N N . ALA A 1 650 ? 8.569 -11.620 -18.034 1.00 89.94 650 ALA A N 1
ATOM 4954 C CA . ALA A 1 650 ? 7.258 -12.037 -17.537 1.00 89.94 650 ALA A CA 1
ATOM 4955 C C . ALA A 1 650 ? 6.158 -11.881 -18.601 1.00 89.94 650 ALA A C 1
ATOM 4957 O O . ALA A 1 650 ? 5.308 -12.753 -18.748 1.00 89.94 650 ALA A O 1
ATOM 4958 N N . LEU A 1 651 ? 6.187 -10.800 -19.389 1.00 90.38 651 LEU A N 1
ATOM 4959 C CA . LEU A 1 651 ? 5.206 -10.579 -20.456 1.00 90.38 651 LEU A CA 1
ATOM 4960 C C . LEU A 1 651 ? 5.368 -11.538 -21.642 1.00 90.38 651 LEU A C 1
ATOM 4962 O O . LEU A 1 651 ? 4.390 -11.768 -22.345 1.00 90.38 651 LEU A O 1
ATOM 4966 N N . ARG A 1 652 ? 6.558 -12.115 -21.865 1.00 88.75 652 ARG A N 1
ATOM 4967 C CA . ARG A 1 652 ? 6.739 -13.204 -22.844 1.00 88.75 652 ARG A CA 1
ATOM 4968 C C . ARG A 1 652 ? 6.070 -14.497 -22.395 1.00 88.75 652 ARG A C 1
ATOM 4970 O O . ARG A 1 652 ? 5.764 -15.317 -23.252 1.00 88.75 652 ARG A O 1
ATOM 4977 N N . GLU A 1 653 ? 5.828 -14.678 -21.097 1.00 85.81 653 GLU A N 1
ATOM 4978 C CA . GLU A 1 653 ? 5.063 -15.809 -20.558 1.00 85.81 653 GLU A CA 1
ATOM 4979 C C . GLU A 1 653 ? 3.547 -15.616 -20.634 1.00 85.81 653 GLU A C 1
ATOM 4981 O O . GLU A 1 653 ? 2.792 -16.566 -20.435 1.00 85.81 653 GLU A O 1
ATOM 4986 N N . MET A 1 654 ? 3.081 -14.406 -20.947 1.00 85.69 654 MET A N 1
ATOM 4987 C CA . MET A 1 654 ? 1.654 -14.124 -21.002 1.00 85.69 654 MET A CA 1
ATOM 4988 C C . MET A 1 654 ? 1.044 -14.488 -22.366 1.00 85.69 654 MET A C 1
ATOM 4990 O O . MET A 1 654 ? 1.554 -14.045 -23.398 1.00 85.69 654 MET A O 1
ATOM 4994 N N . PRO A 1 655 ? -0.089 -15.217 -22.382 1.00 84.25 655 PRO A N 1
ATOM 4995 C CA . PRO A 1 655 ? -0.826 -15.538 -23.601 1.00 84.25 655 PRO A CA 1
ATOM 4996 C C . PRO A 1 655 ? -1.153 -14.312 -24.458 1.00 84.25 655 PRO A C 1
ATOM 4998 O O . PRO A 1 655 ? -1.452 -13.235 -23.929 1.00 84.25 655 PRO A O 1
ATOM 5001 N N . PHE A 1 656 ? -1.186 -14.497 -25.779 1.00 86.31 656 PHE A N 1
ATOM 5002 C CA . PHE A 1 656 ? -1.584 -13.508 -26.793 1.00 86.31 656 PHE A CA 1
ATOM 5003 C C . PHE A 1 656 ? -0.693 -12.268 -26.943 1.00 86.31 656 PHE A C 1
ATOM 5005 O O . PHE A 1 656 ? -0.899 -11.479 -27.872 1.00 86.31 656 PHE A O 1
ATOM 5012 N N . LEU A 1 657 ? 0.282 -12.066 -26.057 1.00 88.19 657 LEU A N 1
ATOM 5013 C CA . LEU A 1 657 ? 1.178 -10.921 -26.102 1.00 88.19 657 LEU A CA 1
ATOM 5014 C C . LEU A 1 657 ? 2.424 -11.222 -26.923 1.00 88.19 657 LEU A C 1
ATOM 5016 O O . LEU A 1 657 ? 3.057 -12.264 -26.799 1.00 88.19 657 LEU A O 1
ATOM 5020 N N . GLN A 1 658 ? 2.818 -10.248 -27.737 1.00 87.94 658 GLN A N 1
ATOM 5021 C CA . GLN A 1 658 ? 4.070 -10.297 -28.475 1.00 87.94 658 GLN A CA 1
ATOM 5022 C C . GLN A 1 658 ? 5.001 -9.217 -27.940 1.00 87.94 658 GLN A C 1
ATOM 5024 O O . GLN A 1 658 ? 4.783 -8.021 -28.160 1.00 87.94 658 GLN A O 1
ATOM 5029 N N . VAL A 1 659 ? 6.041 -9.654 -27.233 1.00 90.31 659 VAL A N 1
ATOM 5030 C CA . VAL A 1 659 ? 7.130 -8.803 -26.745 1.00 90.31 659 VAL A CA 1
ATOM 5031 C C . VAL A 1 659 ? 8.299 -8.898 -27.712 1.00 90.31 659 VAL A C 1
ATOM 5033 O O . VAL A 1 659 ? 8.713 -9.995 -28.085 1.00 90.31 659 VAL A O 1
ATOM 5036 N N . ARG A 1 660 ? 8.820 -7.749 -28.139 1.00 88.25 660 ARG A N 1
ATOM 5037 C CA . ARG A 1 660 ? 9.814 -7.660 -29.209 1.00 88.25 660 ARG A CA 1
ATOM 5038 C C . ARG A 1 660 ? 10.870 -6.617 -28.883 1.00 88.25 660 ARG A C 1
ATOM 5040 O O . ARG A 1 660 ? 10.526 -5.519 -28.457 1.00 88.25 660 ARG A O 1
ATOM 5047 N N . SER A 1 661 ? 12.139 -6.937 -29.091 1.00 89.00 661 SER A N 1
ATOM 5048 C CA . SER A 1 661 ? 13.224 -5.959 -29.045 1.00 89.00 661 SER A CA 1
ATOM 5049 C C . SER A 1 661 ? 13.274 -5.129 -30.329 1.00 89.00 661 SER A C 1
ATOM 5051 O O . SER A 1 661 ? 13.175 -5.671 -31.430 1.00 89.00 661 SER A O 1
ATOM 5053 N N . ASN A 1 662 ? 13.419 -3.811 -30.197 1.00 87.12 662 ASN A N 1
ATOM 5054 C CA . ASN A 1 662 ? 13.610 -2.916 -31.337 1.00 87.12 662 ASN A CA 1
ATOM 5055 C C . ASN A 1 662 ? 15.105 -2.649 -31.628 1.00 87.12 662 ASN A C 1
ATOM 5057 O O . ASN A 1 662 ? 15.973 -2.990 -30.833 1.00 87.12 662 ASN A O 1
ATOM 5061 N N . SER A 1 663 ? 15.397 -1.919 -32.711 1.00 83.31 663 SER A N 1
ATOM 5062 C CA . SER A 1 663 ? 16.744 -1.392 -33.065 1.00 83.31 663 SER A CA 1
ATOM 5063 C C . SER A 1 663 ? 17.473 -0.541 -32.000 1.00 83.31 663 SER A C 1
ATOM 5065 O O . SER A 1 663 ? 18.534 0.016 -32.266 1.00 83.31 663 SER A O 1
ATOM 5067 N N . ARG A 1 664 ? 16.890 -0.323 -30.818 1.00 86.25 664 ARG A N 1
ATOM 5068 C CA . ARG A 1 664 ? 17.513 0.371 -29.674 1.00 86.25 664 ARG A CA 1
ATOM 5069 C C . ARG A 1 664 ? 17.730 -0.560 -28.483 1.00 86.25 664 ARG A C 1
ATOM 5071 O O . ARG A 1 664 ? 18.016 -0.091 -27.387 1.00 86.25 664 ARG A O 1
ATOM 5078 N N . GLY A 1 665 ? 17.500 -1.858 -28.670 1.00 87.38 665 GLY A N 1
ATOM 5079 C CA . GLY A 1 665 ? 17.555 -2.850 -27.605 1.00 87.38 665 GLY A CA 1
ATOM 5080 C C . GLY A 1 665 ? 16.425 -2.710 -26.585 1.00 87.38 665 GLY A C 1
ATOM 5081 O O . GLY A 1 665 ? 16.550 -3.236 -25.484 1.00 87.38 665 GLY A O 1
ATOM 5082 N N . GLU A 1 666 ? 15.352 -1.974 -26.891 1.00 91.75 666 GLU A N 1
ATOM 5083 C CA . GLU A 1 666 ? 14.217 -1.815 -25.979 1.00 91.75 666 GLU A CA 1
ATOM 5084 C C . GLU A 1 666 ? 13.137 -2.842 -26.261 1.00 91.75 666 GLU A C 1
ATOM 5086 O O . GLU A 1 666 ? 12.736 -3.031 -27.415 1.00 91.75 666 GLU A O 1
ATOM 5091 N N . ALA A 1 667 ? 12.586 -3.416 -25.197 1.00 92.38 667 ALA A N 1
ATOM 5092 C CA . ALA A 1 667 ? 11.453 -4.314 -25.315 1.00 92.38 667 ALA A CA 1
ATOM 5093 C C . ALA A 1 667 ? 10.150 -3.526 -25.502 1.00 92.38 667 ALA A C 1
ATOM 5095 O O . ALA A 1 667 ? 9.794 -2.648 -24.714 1.00 92.38 667 ALA A O 1
ATOM 5096 N N . GLN A 1 668 ? 9.417 -3.878 -26.551 1.00 90.56 668 GLN A N 1
ATOM 5097 C CA . GLN A 1 668 ? 8.136 -3.312 -26.936 1.00 90.56 668 GLN A CA 1
ATOM 5098 C C . GLN A 1 668 ? 7.062 -4.380 -26.916 1.00 90.56 668 GLN A C 1
ATOM 5100 O O . GLN A 1 668 ? 7.292 -5.517 -27.316 1.00 90.56 668 GLN A O 1
ATOM 5105 N N . LEU A 1 669 ? 5.870 -3.977 -26.502 1.00 90.00 669 LEU A N 1
ATOM 5106 C CA . LEU A 1 669 ? 4.694 -4.823 -26.532 1.00 90.00 669 LEU A CA 1
ATOM 5107 C C . LEU A 1 669 ? 3.852 -4.539 -27.776 1.00 90.00 669 LEU A C 1
ATOM 5109 O O . LEU A 1 669 ? 3.704 -3.385 -28.186 1.00 90.00 669 LEU A O 1
ATOM 5113 N N . THR A 1 670 ? 3.276 -5.595 -28.337 1.00 86.62 670 THR A N 1
ATOM 5114 C CA . THR A 1 670 ? 2.269 -5.523 -29.395 1.00 86.62 670 THR A CA 1
ATOM 5115 C C . THR A 1 670 ? 1.081 -6.425 -29.063 1.00 86.62 670 THR A C 1
ATOM 5117 O O . THR A 1 670 ? 1.253 -7.491 -28.469 1.00 86.62 670 THR A O 1
ATOM 5120 N N . LEU A 1 671 ? -0.127 -5.970 -29.407 1.00 86.00 671 LEU A N 1
ATOM 5121 C CA . LEU A 1 671 ? -1.388 -6.660 -29.113 1.00 86.00 671 LEU A CA 1
ATOM 5122 C C . LEU A 1 671 ? -2.421 -6.355 -30.209 1.00 86.00 671 LEU A C 1
ATOM 5124 O O . LEU A 1 671 ? -2.734 -5.188 -30.440 1.00 86.00 671 LEU A O 1
ATOM 5128 N N . ARG A 1 672 ? -2.964 -7.377 -30.886 1.00 85.44 672 ARG A N 1
ATOM 5129 C CA . ARG A 1 672 ? -3.996 -7.245 -31.945 1.00 85.44 672 ARG A CA 1
ATOM 5130 C C . ARG A 1 672 ? -3.678 -6.200 -33.029 1.00 85.44 672 ARG A C 1
ATOM 5132 O O . ARG A 1 672 ? -4.534 -5.408 -33.414 1.00 85.44 672 ARG A O 1
ATOM 5139 N N . GLY A 1 673 ? -2.429 -6.140 -33.489 1.00 78.50 673 GLY A N 1
ATOM 5140 C CA . GLY A 1 673 ? -1.993 -5.139 -34.471 1.00 78.50 673 GLY A CA 1
ATOM 5141 C C . GLY A 1 673 ? -1.625 -3.767 -33.892 1.00 78.50 673 GLY A C 1
ATOM 5142 O O . GLY A 1 673 ? -1.111 -2.924 -34.626 1.00 78.50 673 GLY A O 1
ATOM 5143 N N . THR A 1 674 ? -1.836 -3.534 -32.592 1.00 83.88 674 THR A N 1
ATOM 5144 C CA . THR A 1 674 ? -1.402 -2.309 -31.898 1.00 83.88 674 THR A CA 1
ATOM 5145 C C . THR A 1 674 ? 0.026 -2.418 -31.381 1.00 83.88 674 THR A C 1
ATOM 5147 O O . THR A 1 674 ? 0.492 -3.502 -31.029 1.00 83.88 674 THR A O 1
ATOM 5150 N N . GLY A 1 675 ? 0.728 -1.285 -31.348 1.00 85.31 675 GLY A N 1
ATOM 5151 C CA . GLY A 1 675 ? 2.083 -1.145 -30.825 1.00 85.31 675 GLY A CA 1
ATOM 5152 C C . GLY A 1 675 ? 2.146 -0.611 -29.394 1.00 85.31 675 GLY A C 1
ATOM 5153 O O . GLY A 1 675 ? 1.145 -0.232 -28.788 1.00 85.31 675 GLY A O 1
ATOM 5154 N N . SER A 1 676 ? 3.366 -0.494 -28.871 1.00 87.50 676 SER A N 1
ATOM 5155 C CA . SER A 1 676 ? 3.622 -0.146 -27.466 1.00 87.50 676 SER A CA 1
ATOM 5156 C C . SER A 1 676 ? 3.109 1.227 -27.028 1.00 87.50 676 SER A C 1
ATOM 5158 O O . SER A 1 676 ? 2.839 1.412 -25.850 1.00 87.50 676 SER A O 1
ATOM 5160 N N . ARG A 1 677 ? 2.934 2.183 -27.952 1.00 90.06 677 ARG A N 1
ATOM 5161 C CA . ARG A 1 677 ? 2.340 3.503 -27.644 1.00 90.06 677 ARG A CA 1
ATOM 5162 C C . ARG A 1 677 ? 0.819 3.484 -27.506 1.00 90.06 677 ARG A C 1
ATOM 5164 O O . ARG A 1 677 ? 0.233 4.482 -27.106 1.00 90.06 677 ARG A O 1
ATOM 5171 N N . GLN A 1 678 ? 0.178 2.389 -27.900 1.00 89.69 678 GLN A N 1
ATOM 5172 C CA . GLN A 1 678 ? -1.277 2.224 -27.901 1.00 89.69 678 GLN A CA 1
ATOM 5173 C C . GLN A 1 678 ? -1.746 1.288 -26.779 1.00 89.69 678 GLN A C 1
ATOM 5175 O O . GLN A 1 678 ? -2.951 1.195 -26.531 1.00 89.69 678 GLN A O 1
ATOM 5180 N N . VAL A 1 679 ? -0.815 0.613 -26.099 1.00 90.62 679 VAL A N 1
ATOM 5181 C CA . VAL A 1 679 ? -1.067 -0.258 -24.948 1.00 90.62 679 VAL A CA 1
ATOM 5182 C C . VAL A 1 679 ? -0.567 0.442 -23.691 1.00 90.62 679 VAL A C 1
ATOM 5184 O O . VAL A 1 679 ? 0.585 0.861 -23.634 1.00 90.62 679 VAL A O 1
ATOM 5187 N N . ALA A 1 680 ? -1.424 0.577 -22.682 1.00 91.31 680 ALA A N 1
ATOM 5188 C CA . ALA A 1 680 ? -1.025 1.203 -21.428 1.00 91.31 680 ALA A CA 1
ATOM 5189 C C . ALA A 1 680 ? -0.295 0.208 -20.526 1.00 91.31 680 ALA A C 1
ATOM 5191 O O . ALA A 1 680 ? -0.718 -0.938 -20.418 1.00 91.31 680 ALA A O 1
ATOM 5192 N N . VAL A 1 681 ? 0.748 0.662 -19.832 1.00 92.50 681 VAL A N 1
ATOM 5193 C CA . VAL A 1 681 ? 1.413 -0.105 -18.767 1.00 92.50 681 VAL A CA 1
ATOM 5194 C C . VAL A 1 681 ? 1.271 0.675 -17.471 1.00 92.50 681 VAL A C 1
ATOM 5196 O O . VAL A 1 681 ? 1.738 1.811 -17.399 1.00 92.50 681 VAL A O 1
ATOM 5199 N N . LEU A 1 682 ? 0.600 0.101 -16.475 1.00 91.44 682 LEU A N 1
ATOM 5200 C CA . LEU A 1 682 ? 0.295 0.738 -15.200 1.00 91.44 682 LEU A CA 1
ATOM 5201 C C . LEU A 1 682 ? 0.967 -0.009 -14.054 1.00 91.44 682 LEU A C 1
ATOM 5203 O O . LEU A 1 682 ? 0.952 -1.235 -14.023 1.00 91.44 682 LEU A O 1
ATOM 5207 N N . ILE A 1 683 ? 1.477 0.741 -13.083 1.00 90.19 683 ILE A N 1
ATOM 5208 C CA . ILE A 1 683 ? 1.920 0.220 -11.787 1.00 90.19 683 ILE A CA 1
ATOM 5209 C C . ILE A 1 683 ? 0.971 0.782 -10.730 1.00 90.19 683 ILE A C 1
ATOM 5211 O O . ILE A 1 683 ? 0.850 2.002 -10.610 1.00 90.19 683 ILE A O 1
ATOM 5215 N N . ASP A 1 684 ? 0.248 -0.086 -10.020 1.00 87.00 684 ASP A N 1
ATOM 5216 C CA . ASP A 1 684 ? -0.765 0.289 -9.019 1.00 87.00 684 ASP A CA 1
ATOM 5217 C C . ASP A 1 684 ? -1.739 1.398 -9.499 1.00 87.00 684 ASP A C 1
ATOM 5219 O O . ASP A 1 684 ? -2.123 2.311 -8.764 1.00 87.00 684 ASP A O 1
ATOM 5223 N N . GLY A 1 685 ? -2.152 1.328 -10.769 1.00 86.25 685 GLY A N 1
ATOM 5224 C CA . GLY A 1 685 ? -3.091 2.268 -11.389 1.00 86.25 685 GLY A CA 1
ATOM 5225 C C . GLY A 1 685 ? -2.475 3.544 -11.987 1.00 86.25 685 GLY A C 1
ATOM 5226 O O . GLY A 1 685 ? -3.214 4.315 -12.611 1.00 86.25 685 GLY A O 1
ATOM 5227 N N . VAL A 1 686 ? -1.158 3.755 -11.869 1.00 90.62 686 VAL A N 1
ATOM 5228 C CA . VAL A 1 686 ? -0.424 4.872 -12.492 1.00 90.62 686 VAL A CA 1
ATOM 5229 C C . VAL A 1 686 ? 0.208 4.438 -13.825 1.00 90.62 686 VAL A C 1
ATOM 5231 O O . VAL A 1 686 ? 1.049 3.541 -13.820 1.00 90.62 686 VAL A O 1
ATOM 5234 N N . PRO A 1 687 ? -0.131 5.071 -14.963 1.00 91.38 687 PRO A N 1
ATOM 5235 C CA . PRO A 1 687 ? 0.422 4.727 -16.274 1.00 91.38 687 PRO A CA 1
ATOM 5236 C C . PRO A 1 687 ? 1.854 5.246 -16.500 1.00 91.38 687 PRO A C 1
ATOM 5238 O O . PRO A 1 687 ? 2.107 6.449 -16.493 1.00 91.38 687 PRO A O 1
ATOM 5241 N N . LEU A 1 688 ? 2.778 4.337 -16.824 1.00 90.62 688 LEU A N 1
ATOM 5242 C CA . LEU A 1 688 ? 4.149 4.640 -17.265 1.00 90.62 688 LEU A CA 1
ATOM 5243 C C . LEU A 1 688 ? 4.218 5.097 -18.729 1.00 90.62 688 LEU A C 1
ATOM 5245 O O . LEU A 1 688 ? 5.214 5.664 -19.175 1.00 90.62 688 LEU A O 1
ATOM 5249 N N . THR A 1 689 ? 3.158 4.851 -19.495 1.00 89.81 689 THR A N 1
ATOM 5250 C CA . THR A 1 689 ? 3.065 5.146 -20.932 1.00 89.81 689 THR A CA 1
ATOM 5251 C C . THR A 1 689 ? 2.573 6.564 -21.233 1.00 89.81 689 THR A C 1
ATOM 5253 O O . THR A 1 689 ? 2.262 6.867 -22.379 1.00 89.81 689 THR A O 1
ATOM 5256 N N . LEU A 1 690 ? 2.510 7.456 -20.236 1.00 90.44 690 LEU A N 1
ATOM 5257 C CA . LEU A 1 690 ? 2.187 8.879 -20.432 1.00 90.44 690 LEU A CA 1
ATOM 5258 C C . LEU A 1 690 ? 3.425 9.794 -20.477 1.00 90.44 690 LEU A C 1
ATOM 5260 O O . LEU A 1 690 ? 3.269 11.009 -20.538 1.00 90.44 690 LEU A O 1
ATOM 5264 N N . GLY A 1 691 ? 4.639 9.233 -20.452 1.00 89.38 691 GLY A N 1
ATOM 5265 C CA . GLY A 1 691 ? 5.893 9.989 -20.554 1.00 89.38 691 GLY A CA 1
ATOM 5266 C C . GLY A 1 691 ? 6.221 10.494 -21.970 1.00 89.38 691 GLY A C 1
ATOM 5267 O O . GLY A 1 691 ? 5.446 10.330 -22.911 1.00 89.38 691 GLY A O 1
ATOM 5268 N N . TRP A 1 692 ? 7.425 11.058 -22.135 1.00 90.81 692 TRP A N 1
ATOM 5269 C CA . TRP A 1 692 ? 7.951 11.675 -23.374 1.00 90.81 692 TRP A CA 1
ATOM 5270 C C . TRP A 1 692 ? 7.653 10.916 -24.676 1.00 90.81 692 TRP A C 1
ATOM 5272 O O . TRP A 1 692 ? 7.248 11.501 -25.682 1.00 90.81 692 TRP A O 1
ATOM 5282 N N . ASP A 1 693 ? 7.870 9.603 -24.663 1.00 90.00 693 ASP A N 1
ATOM 5283 C CA . ASP A 1 693 ? 7.773 8.761 -25.853 1.00 90.00 693 ASP A CA 1
ATOM 5284 C C . ASP A 1 693 ? 6.433 8.009 -25.942 1.00 90.00 693 ASP A C 1
ATOM 5286 O O . ASP A 1 693 ? 6.207 7.246 -26.879 1.00 90.00 693 ASP A O 1
ATOM 5290 N N . ALA A 1 694 ? 5.547 8.184 -24.956 1.00 89.50 694 ALA A N 1
ATOM 5291 C CA . ALA A 1 694 ? 4.343 7.375 -24.741 1.00 89.50 694 ALA A CA 1
ATOM 5292 C C . ALA A 1 694 ? 4.584 5.845 -24.723 1.00 89.50 694 ALA A C 1
ATOM 5294 O O . ALA A 1 694 ? 3.658 5.051 -24.851 1.00 89.50 694 ALA A O 1
ATOM 5295 N N . ARG A 1 695 ? 5.841 5.419 -24.574 1.00 89.44 695 ARG A N 1
ATOM 5296 C CA . ARG A 1 695 ? 6.289 4.032 -24.424 1.00 89.44 695 ARG A CA 1
ATOM 5297 C C . ARG A 1 695 ? 7.336 3.979 -23.324 1.00 89.44 695 ARG A C 1
ATOM 5299 O O . ARG A 1 695 ? 7.975 4.987 -23.024 1.00 89.44 695 ARG A O 1
ATOM 5306 N N . THR A 1 696 ? 7.541 2.795 -22.775 1.00 89.75 696 THR A N 1
ATOM 5307 C CA . THR A 1 696 ? 8.579 2.537 -21.785 1.00 89.75 696 THR A CA 1
ATOM 5308 C C . THR A 1 696 ? 9.359 1.291 -22.175 1.00 89.75 696 THR A C 1
ATOM 5310 O O . THR A 1 696 ? 8.798 0.401 -22.815 1.00 89.75 696 THR A O 1
ATOM 5313 N N . ASP A 1 697 ? 10.648 1.250 -21.849 1.00 92.94 697 ASP A N 1
ATOM 5314 C CA . ASP A 1 697 ? 11.470 0.081 -22.124 1.00 92.94 697 ASP A CA 1
ATOM 5315 C C . ASP A 1 697 ? 11.188 -1.019 -21.098 1.00 92.94 697 ASP A C 1
ATOM 5317 O O . ASP A 1 697 ? 11.620 -0.958 -19.945 1.00 92.94 697 ASP A O 1
ATOM 5321 N N . LEU A 1 698 ? 10.452 -2.039 -21.534 1.00 93.94 698 LEU A N 1
ATOM 5322 C CA . LEU A 1 698 ? 10.028 -3.143 -20.676 1.00 93.94 698 LEU A CA 1
ATOM 5323 C C . LEU A 1 698 ? 11.203 -4.053 -20.288 1.00 93.94 698 LEU A C 1
ATOM 5325 O O . LEU A 1 698 ? 11.058 -4.864 -19.377 1.00 93.94 698 LEU A O 1
ATOM 5329 N N . SER A 1 699 ? 12.365 -3.932 -20.945 1.00 92.75 699 SER A N 1
ATOM 5330 C CA . SER A 1 699 ? 13.536 -4.756 -20.636 1.00 92.75 699 SER A CA 1
ATOM 5331 C C . SER A 1 699 ? 14.281 -4.305 -19.387 1.00 92.75 699 SER A C 1
ATOM 5333 O O . SER A 1 699 ? 15.267 -4.941 -19.049 1.00 92.75 699 SER A O 1
ATOM 5335 N N . LEU A 1 700 ? 13.863 -3.211 -18.744 1.00 94.06 700 LEU A N 1
ATOM 5336 C CA . LEU A 1 700 ? 14.538 -2.631 -17.579 1.00 94.06 700 LEU A CA 1
ATOM 5337 C C . LEU A 1 700 ? 13.626 -2.483 -16.354 1.00 94.06 700 LEU A C 1
ATOM 5339 O O . LEU A 1 700 ? 14.113 -2.142 -15.279 1.00 94.06 700 LEU A O 1
ATOM 5343 N N . ILE A 1 701 ? 12.318 -2.733 -16.484 1.00 94.19 701 ILE A N 1
ATOM 5344 C CA . ILE A 1 701 ? 11.376 -2.590 -15.366 1.00 94.19 701 ILE A CA 1
ATOM 5345 C C . ILE A 1 701 ? 11.459 -3.826 -14.460 1.00 94.19 701 ILE A C 1
ATOM 5347 O O . ILE A 1 701 ? 11.103 -4.916 -14.920 1.00 94.19 701 ILE A O 1
ATOM 5351 N N . PRO A 1 702 ? 11.891 -3.684 -13.193 1.00 93.06 702 PRO A N 1
ATOM 5352 C CA . PRO A 1 702 ? 11.953 -4.803 -12.263 1.00 93.06 702 PRO A CA 1
ATOM 5353 C C . PRO A 1 702 ? 10.552 -5.220 -11.818 1.00 93.06 702 PRO A C 1
ATOM 5355 O O . PRO A 1 702 ? 9.691 -4.378 -11.552 1.00 93.06 702 PRO A O 1
ATOM 5358 N N . LEU A 1 703 ? 10.341 -6.529 -11.689 1.00 89.56 703 LEU A N 1
ATOM 5359 C CA . LEU A 1 703 ? 9.100 -7.101 -11.166 1.00 89.56 703 LEU A CA 1
ATOM 5360 C C . LEU A 1 703 ? 9.277 -7.793 -9.812 1.00 89.56 703 LEU A C 1
ATOM 5362 O O . LEU A 1 703 ? 8.361 -8.460 -9.347 1.00 89.56 703 LEU A O 1
ATOM 5366 N N . ASP A 1 704 ? 10.411 -7.595 -9.137 1.00 81.12 704 ASP A N 1
ATOM 5367 C CA . ASP A 1 704 ? 10.682 -8.179 -7.815 1.00 81.12 704 ASP A CA 1
ATOM 5368 C C . ASP A 1 704 ? 9.618 -7.812 -6.758 1.00 81.12 704 ASP A C 1
ATOM 5370 O O . ASP A 1 704 ? 9.345 -8.594 -5.847 1.00 81.12 704 ASP A O 1
ATOM 5374 N N . ALA A 1 705 ? 9.013 -6.627 -6.900 1.00 75.12 705 ALA A N 1
ATOM 5375 C CA . ALA A 1 705 ? 7.950 -6.097 -6.043 1.00 75.12 705 ALA A CA 1
ATOM 5376 C C . ALA A 1 705 ? 6.539 -6.550 -6.442 1.00 75.12 705 ALA A C 1
ATOM 5378 O O . ALA A 1 705 ? 5.581 -6.367 -5.688 1.00 75.12 705 ALA A O 1
ATOM 5379 N N . ALA A 1 706 ? 6.383 -7.038 -7.670 1.00 79.31 706 ALA A N 1
ATOM 5380 C CA . ALA A 1 706 ? 5.083 -7.323 -8.240 1.00 79.31 706 ALA A CA 1
ATOM 5381 C C . ALA A 1 706 ? 4.563 -8.665 -7.727 1.00 79.31 706 ALA A C 1
ATOM 5383 O O . ALA A 1 706 ? 5.285 -9.658 -7.646 1.00 79.31 706 ALA A O 1
ATOM 5384 N N . ARG A 1 707 ? 3.280 -8.683 -7.367 1.00 76.69 707 ARG A N 1
ATOM 5385 C CA . ARG A 1 707 ? 2.578 -9.905 -6.957 1.00 76.69 707 ARG A CA 1
ATOM 5386 C C . ARG A 1 707 ? 1.891 -10.554 -8.148 1.00 76.69 707 ARG A C 1
ATOM 5388 O O . ARG A 1 707 ? 1.903 -11.773 -8.304 1.00 76.69 707 ARG A O 1
ATOM 5395 N N . GLU A 1 708 ? 1.335 -9.704 -8.998 1.00 79.12 708 GLU A N 1
ATOM 5396 C CA . GLU A 1 708 ? 0.479 -10.086 -10.103 1.00 79.12 708 GLU A CA 1
ATOM 5397 C C . GLU A 1 708 ? 0.659 -9.105 -11.266 1.00 79.12 708 GLU A C 1
ATOM 5399 O O . GLU A 1 708 ? 0.849 -7.898 -11.064 1.00 79.12 708 GLU A O 1
ATOM 5404 N N . ILE A 1 709 ? 0.572 -9.634 -12.483 1.00 84.62 709 ILE A N 1
ATOM 5405 C CA . ILE A 1 709 ? 0.402 -8.858 -13.709 1.00 84.62 709 ILE A CA 1
ATOM 5406 C C . ILE A 1 709 ? -0.946 -9.221 -14.314 1.00 84.62 709 ILE A C 1
ATOM 5408 O O . ILE A 1 709 ? -1.206 -10.391 -14.568 1.00 84.62 709 ILE A O 1
ATOM 5412 N N . VAL A 1 710 ? -1.772 -8.224 -14.606 1.00 83.00 710 VAL A N 1
ATOM 5413 C CA . VAL A 1 710 ? -3.062 -8.388 -15.275 1.00 83.00 710 VAL A CA 1
ATOM 5414 C C . VAL A 1 710 ? -3.018 -7.714 -16.635 1.00 83.00 710 VAL A C 1
ATOM 5416 O O . VAL A 1 710 ? -2.691 -6.537 -16.756 1.00 83.00 710 VAL A O 1
ATOM 5419 N N . VAL A 1 711 ? -3.383 -8.444 -17.679 1.00 85.12 711 VAL A N 1
ATOM 5420 C CA . VAL A 1 711 ? -3.435 -7.946 -19.050 1.00 85.12 711 VAL A CA 1
ATOM 5421 C C . VAL A 1 711 ? -4.871 -7.948 -19.534 1.00 85.12 711 VAL A C 1
ATOM 5423 O O . VAL A 1 711 ? -5.493 -8.993 -19.715 1.00 85.12 711 VAL A O 1
ATOM 5426 N N . TYR A 1 712 ? -5.388 -6.753 -19.786 1.00 83.12 712 TYR A N 1
ATOM 5427 C CA . TYR A 1 712 ? -6.696 -6.514 -20.369 1.00 83.12 712 TYR A CA 1
ATOM 5428 C C . TYR A 1 712 ? -6.550 -6.321 -21.875 1.00 83.12 712 TYR A C 1
ATOM 5430 O O . TYR A 1 712 ? -5.870 -5.397 -22.337 1.00 83.12 712 TYR A O 1
ATOM 5438 N N . ARG A 1 713 ? -7.225 -7.169 -22.646 1.00 82.50 713 ARG A N 1
ATOM 5439 C CA . ARG A 1 713 ? -7.184 -7.155 -24.109 1.00 82.50 713 ARG A CA 1
ATOM 5440 C C . ARG A 1 713 ? -8.490 -6.635 -24.691 1.00 82.50 713 ARG A C 1
ATOM 5442 O O . ARG A 1 713 ? -9.560 -6.809 -24.105 1.00 82.50 713 ARG A O 1
ATOM 5449 N N . GLY A 1 714 ? -8.391 -6.047 -25.880 1.00 71.88 714 GLY A N 1
ATOM 5450 C CA . GLY A 1 714 ? -9.557 -5.702 -26.685 1.00 71.88 714 GLY A CA 1
ATOM 5451 C C . GLY A 1 714 ? -10.215 -4.389 -26.290 1.00 71.88 714 GLY A C 1
ATOM 5452 O O . GLY A 1 714 ? -9.539 -3.378 -26.085 1.00 71.88 714 GLY A O 1
ATOM 5453 N N . ILE A 1 715 ? -11.548 -4.383 -26.226 1.00 79.12 715 ILE A N 1
ATOM 5454 C CA . ILE A 1 715 ? -12.330 -3.181 -25.934 1.00 79.12 715 ILE A CA 1
ATOM 5455 C C . ILE A 1 715 ? -12.249 -2.887 -24.437 1.00 79.12 715 ILE A C 1
ATOM 5457 O O . ILE A 1 715 ? -13.115 -3.249 -23.644 1.00 79.12 715 ILE A O 1
ATOM 5461 N N . THR A 1 716 ? -11.175 -2.211 -24.038 1.00 76.00 716 THR A N 1
ATOM 5462 C CA . THR A 1 716 ? -10.918 -1.818 -22.648 1.00 76.00 716 THR A CA 1
ATOM 5463 C C . THR A 1 716 ? -11.814 -0.660 -22.198 1.00 76.00 716 THR A C 1
ATOM 5465 O O . THR A 1 716 ? -12.424 0.053 -23.006 1.00 76.00 716 THR A O 1
ATOM 5468 N N . SER A 1 717 ? -11.981 -0.505 -20.882 1.00 84.19 717 SER A N 1
ATOM 5469 C CA . SER A 1 717 ? -12.826 0.549 -20.306 1.00 84.19 717 SER A CA 1
ATOM 5470 C C . SER A 1 717 ? -12.350 1.945 -20.729 1.00 84.19 717 SER A C 1
ATOM 5472 O O . SER A 1 717 ? -11.149 2.212 -20.851 1.00 84.19 717 SER A O 1
ATOM 5474 N N . VAL A 1 718 ? -13.303 2.864 -20.906 1.00 87.88 718 VAL A N 1
ATOM 5475 C CA . VAL A 1 718 ? -13.019 4.290 -21.149 1.00 87.88 718 VAL A CA 1
ATOM 5476 C C . VAL A 1 718 ? -12.331 4.962 -19.957 1.00 87.88 718 VAL A C 1
ATOM 5478 O O . VAL A 1 718 ? -11.711 6.007 -20.111 1.00 87.88 718 VAL A O 1
ATOM 5481 N N . LEU A 1 719 ? -12.362 4.322 -18.786 1.00 89.56 719 LEU A N 1
ATOM 5482 C CA . LEU A 1 719 ? -11.840 4.834 -17.520 1.00 89.56 719 LEU A CA 1
ATOM 5483 C C . LEU A 1 719 ? -10.325 4.636 -17.331 1.00 89.56 719 LEU A C 1
ATOM 5485 O O . LEU A 1 719 ? -9.787 4.956 -16.269 1.00 89.56 719 LEU A O 1
ATOM 5489 N N . GLN A 1 720 ? -9.626 4.087 -18.330 1.00 87.19 720 GLN A N 1
ATOM 5490 C CA . GLN A 1 720 ? -8.186 3.792 -18.258 1.00 87.19 720 GLN A CA 1
ATOM 5491 C C . GLN A 1 720 ? -7.271 5.005 -18.494 1.00 87.19 720 GLN A C 1
ATOM 5493 O O . GLN A 1 720 ? -6.051 4.875 -18.432 1.00 87.19 720 GLN A O 1
ATOM 5498 N N . GLY A 1 721 ? -7.853 6.187 -18.708 1.00 88.62 721 GLY A N 1
ATOM 5499 C CA . GLY A 1 721 ? -7.123 7.418 -19.001 1.00 88.62 721 GLY A CA 1
ATOM 5500 C C . GLY A 1 721 ? -6.855 7.604 -20.500 1.00 88.62 721 GLY A C 1
ATOM 5501 O O . GLY A 1 721 ? -7.344 6.817 -21.318 1.00 88.62 721 GLY A O 1
ATOM 5502 N N . PRO A 1 722 ? -6.102 8.650 -20.876 1.00 91.25 722 PRO A N 1
ATOM 5503 C CA . PRO A 1 722 ? -5.877 9.007 -22.272 1.00 91.25 722 PRO A CA 1
ATOM 5504 C C . PRO A 1 722 ? -4.888 8.040 -22.936 1.00 91.25 722 PRO A C 1
ATOM 5506 O O . PRO A 1 722 ? -4.130 7.346 -22.261 1.00 91.25 722 PRO A O 1
ATOM 5509 N N . ASN A 1 723 ? -4.849 8.028 -24.271 1.00 92.19 723 ASN A N 1
ATOM 5510 C CA . ASN A 1 723 ? -3.875 7.265 -25.069 1.00 92.19 723 ASN A CA 1
ATOM 5511 C C . ASN A 1 723 ? -3.952 5.726 -24.944 1.00 92.19 723 ASN A C 1
ATOM 5513 O O . ASN A 1 723 ? -3.051 5.032 -25.410 1.00 92.19 723 ASN A O 1
ATOM 5517 N N . VAL A 1 724 ? -5.033 5.177 -24.378 1.00 90.19 724 VAL A N 1
ATOM 5518 C CA . VAL A 1 724 ? -5.248 3.725 -24.232 1.00 90.19 724 VAL A CA 1
ATOM 5519 C C . VAL A 1 724 ? -6.166 3.205 -25.341 1.00 90.19 724 VAL A C 1
ATOM 5521 O O . VAL A 1 724 ? -7.372 3.461 -25.322 1.00 90.19 724 VAL A O 1
ATOM 5524 N N . LEU A 1 725 ? -5.600 2.495 -26.323 1.00 87.69 725 LEU A N 1
ATOM 5525 C CA . LEU A 1 725 ? -6.326 2.008 -27.508 1.00 87.69 725 LEU A CA 1
ATOM 5526 C C . LEU A 1 725 ? -6.392 0.478 -27.550 1.00 87.69 725 LEU A C 1
ATOM 5528 O O . LEU A 1 725 ? -7.480 -0.079 -27.643 1.00 87.69 725 LEU A O 1
ATOM 5532 N N . GLY A 1 726 ? -5.236 -0.186 -27.512 1.00 78.69 726 GLY A N 1
ATOM 5533 C CA . GLY A 1 726 ? -5.102 -1.611 -27.829 1.00 78.69 726 GLY A CA 1
ATOM 5534 C C . GLY A 1 726 ? -5.246 -2.560 -26.643 1.00 78.69 726 GLY A C 1
ATOM 5535 O O . GLY A 1 726 ? -5.651 -3.707 -26.822 1.00 78.69 726 GLY A O 1
ATOM 5536 N N . GLY A 1 727 ? -4.941 -2.089 -25.433 1.00 88.00 727 GLY A N 1
ATOM 5537 C CA . GLY A 1 727 ? -4.991 -2.903 -24.224 1.00 88.00 727 GLY A CA 1
ATOM 5538 C C . GLY A 1 727 ? -4.355 -2.221 -23.022 1.00 88.00 727 GLY A C 1
ATOM 5539 O O . GLY A 1 727 ? -3.868 -1.089 -23.109 1.00 88.00 727 GLY A O 1
ATOM 5540 N N . VAL A 1 728 ? -4.360 -2.933 -21.900 1.00 89.44 728 VAL A N 1
ATOM 5541 C CA . VAL A 1 728 ? -3.789 -2.479 -20.634 1.00 89.44 728 VAL A CA 1
ATOM 5542 C C . VAL A 1 728 ? -3.004 -3.613 -19.986 1.00 89.44 728 VAL A C 1
ATOM 5544 O O . VAL A 1 728 ? -3.524 -4.712 -19.861 1.00 89.44 728 VAL A O 1
ATOM 5547 N N . VAL A 1 729 ? -1.787 -3.330 -19.538 1.00 90.44 729 VAL A N 1
ATOM 5548 C CA . VAL A 1 729 ? -0.996 -4.161 -18.628 1.00 90.44 729 VAL A CA 1
ATOM 5549 C C . VAL A 1 729 ? -0.994 -3.460 -17.275 1.00 90.44 729 VAL A C 1
ATOM 5551 O O . VAL A 1 729 ? -0.486 -2.350 -17.163 1.00 90.44 729 VAL A O 1
ATOM 5554 N N . GLU A 1 730 ? -1.576 -4.068 -16.255 1.00 88.44 730 GLU A N 1
ATOM 5555 C CA . GLU A 1 730 ? -1.613 -3.562 -14.885 1.00 88.44 730 GLU A CA 1
ATOM 5556 C C . GLU A 1 730 ? -0.747 -4.452 -13.998 1.00 88.44 730 GLU A C 1
ATOM 5558 O O . GLU A 1 730 ? -0.912 -5.666 -13.967 1.00 88.44 730 GLU A O 1
ATOM 5563 N N . VAL A 1 731 ? 0.195 -3.846 -13.288 1.00 87.94 731 VAL A N 1
ATOM 5564 C CA . VAL A 1 731 ? 1.058 -4.531 -12.330 1.00 87.94 731 VAL A CA 1
ATOM 5565 C C . VAL A 1 731 ? 0.644 -4.114 -10.933 1.00 87.94 731 VAL A C 1
ATOM 5567 O O . VAL A 1 731 ? 0.726 -2.931 -10.583 1.00 87.94 731 VAL A O 1
ATOM 5570 N N . ASN A 1 732 ? 0.232 -5.094 -10.136 1.00 81.50 732 ASN A N 1
ATOM 5571 C CA . ASN A 1 732 ? -0.224 -4.880 -8.772 1.00 81.50 732 ASN A CA 1
ATOM 5572 C C . ASN A 1 732 ? 0.907 -5.192 -7.783 1.00 81.50 732 ASN A C 1
ATOM 5574 O O . ASN A 1 732 ? 1.451 -6.302 -7.756 1.00 81.50 732 ASN A O 1
ATOM 5578 N N . GLN A 1 733 ? 1.247 -4.203 -6.955 1.00 78.44 733 GLN A N 1
ATOM 5579 C CA . GLN A 1 733 ? 2.219 -4.324 -5.863 1.00 78.44 733 GLN A CA 1
ATOM 5580 C C . GLN A 1 733 ? 1.531 -4.084 -4.518 1.00 78.44 733 GLN A C 1
ATOM 5582 O O . GLN A 1 733 ? 1.375 -5.004 -3.717 1.00 78.44 733 GLN A O 1
ATOM 5587 N N . SER A 1 734 ? 1.066 -2.851 -4.292 1.00 66.94 734 SER A N 1
ATOM 5588 C CA . SER A 1 734 ? 0.443 -2.410 -3.039 1.00 66.94 734 SER A CA 1
ATOM 5589 C C . SER A 1 734 ? -1.078 -2.328 -3.107 1.00 66.94 734 SER A C 1
ATOM 5591 O O . SER A 1 734 ? -1.704 -2.129 -2.070 1.00 66.94 734 SER A O 1
ATOM 5593 N N . ARG A 1 735 ? -1.699 -2.487 -4.289 1.00 63.53 735 ARG A N 1
ATOM 5594 C CA . ARG A 1 735 ? -3.167 -2.493 -4.453 1.00 63.53 735 ARG A CA 1
ATOM 5595 C C . ARG A 1 735 ? -3.864 -3.766 -3.953 1.00 63.53 735 ARG A C 1
ATOM 5597 O O . ARG A 1 735 ? -5.057 -3.703 -3.651 1.00 63.53 735 ARG A O 1
ATOM 5604 N N . ALA A 1 736 ? -3.147 -4.884 -3.850 1.00 61.06 736 ALA A N 1
ATOM 5605 C CA . ALA A 1 736 ? -3.696 -6.154 -3.372 1.00 61.06 736 ALA A CA 1
ATOM 5606 C C . ALA A 1 736 ? -4.073 -6.077 -1.881 1.00 61.06 736 ALA A C 1
ATOM 5608 O O . ALA A 1 736 ? -3.347 -5.462 -1.096 1.00 61.06 736 ALA A O 1
ATOM 5609 N N . ARG A 1 737 ? -5.193 -6.706 -1.485 1.00 62.94 737 ARG A N 1
ATOM 5610 C CA . ARG A 1 737 ? -5.593 -6.798 -0.070 1.00 62.94 737 ARG A CA 1
ATOM 5611 C C . ARG A 1 737 ? -4.537 -7.539 0.751 1.00 62.94 737 ARG A C 1
ATOM 5613 O O . ARG A 1 737 ? -3.786 -8.360 0.222 1.00 62.94 737 ARG A O 1
ATOM 5620 N N . ILE A 1 738 ? -4.488 -7.270 2.054 1.00 61.31 738 ILE A N 1
ATOM 5621 C CA . ILE A 1 738 ? -3.662 -8.054 2.978 1.00 61.31 738 ILE A CA 1
ATOM 5622 C C . ILE A 1 738 ? -4.377 -9.409 3.174 1.00 61.31 738 ILE A C 1
ATOM 5624 O O . ILE A 1 738 ? -5.257 -9.546 4.013 1.00 61.31 738 ILE A O 1
ATOM 5628 N N . GLY A 1 739 ? -4.109 -10.390 2.319 1.00 52.31 739 GLY A N 1
ATOM 5629 C CA . GLY A 1 739 ? -4.646 -11.753 2.421 1.00 52.31 739 GLY A CA 1
ATOM 5630 C C . GLY A 1 739 ? -3.488 -12.724 2.603 1.00 52.31 739 GLY A C 1
ATOM 5631 O O . GLY A 1 739 ? -2.700 -12.864 1.677 1.00 52.31 739 GLY A O 1
ATOM 5632 N N . ASP A 1 740 ? -3.388 -13.296 3.803 1.00 47.72 740 ASP A N 1
ATOM 5633 C CA . ASP A 1 740 ? -2.404 -14.257 4.325 1.00 47.72 740 ASP A CA 1
ATOM 5634 C C . ASP A 1 740 ? -0.900 -13.926 4.223 1.00 47.72 740 ASP A C 1
ATOM 5636 O O . ASP A 1 740 ? -0.368 -13.424 3.237 1.00 47.72 740 ASP A O 1
ATOM 5640 N N . ALA A 1 741 ? -0.183 -14.223 5.313 1.00 41.69 741 ALA A N 1
ATOM 5641 C CA . ALA A 1 741 ? 1.226 -13.889 5.548 1.00 41.69 741 ALA A CA 1
ATOM 5642 C C . ALA A 1 741 ? 2.245 -14.703 4.717 1.00 41.69 741 ALA A C 1
ATOM 5644 O O . ALA A 1 741 ? 3.454 -14.553 4.908 1.00 41.69 741 ALA A O 1
ATOM 5645 N N . ALA A 1 742 ? 1.788 -15.561 3.802 1.00 44.66 742 ALA A N 1
ATOM 5646 C CA . ALA A 1 742 ? 2.659 -16.420 3.005 1.00 44.66 742 ALA A CA 1
ATOM 5647 C C . ALA A 1 742 ? 3.451 -15.608 1.957 1.00 44.66 742 ALA A C 1
ATOM 5649 O O . ALA A 1 742 ? 2.883 -14.848 1.174 1.00 44.66 742 ALA A O 1
ATOM 5650 N N . GLY A 1 743 ? 4.779 -15.773 1.926 1.00 55.72 743 GLY A N 1
ATOM 5651 C CA . GLY A 1 743 ? 5.653 -15.198 0.893 1.00 55.72 743 GLY A CA 1
ATOM 5652 C C . GLY A 1 743 ? 6.082 -13.737 1.094 1.00 55.72 743 GLY A C 1
ATOM 5653 O O . GLY A 1 743 ? 6.566 -13.114 0.143 1.00 55.72 743 GLY A O 1
ATOM 5654 N N . LEU A 1 744 ? 5.925 -13.180 2.306 1.00 66.69 744 LEU A N 1
ATOM 5655 C CA . LEU A 1 744 ? 6.477 -11.863 2.673 1.00 66.69 744 LEU A CA 1
ATOM 5656 C C . LEU A 1 744 ? 8.011 -11.853 2.654 1.00 66.69 744 LEU A C 1
ATOM 5658 O O . LEU A 1 744 ? 8.622 -10.848 2.288 1.00 66.69 744 LEU A O 1
ATOM 5662 N N . GLY A 1 745 ? 8.619 -12.973 3.044 1.00 74.25 745 GLY A N 1
ATOM 5663 C CA . GLY A 1 745 ? 10.038 -13.253 2.882 1.00 74.25 745 GLY A CA 1
ATOM 5664 C C . GLY A 1 745 ? 10.294 -14.041 1.603 1.00 74.25 745 GLY A C 1
ATOM 5665 O O . GLY A 1 745 ? 9.411 -14.716 1.085 1.00 74.25 745 GLY A O 1
ATOM 5666 N N . GLY A 1 746 ? 11.493 -13.918 1.051 1.00 83.25 746 GLY A N 1
ATOM 5667 C CA . GLY A 1 746 ? 11.929 -14.802 -0.019 1.00 83.25 746 GLY A CA 1
ATOM 5668 C C . GLY A 1 746 ? 13.275 -14.402 -0.588 1.00 83.25 746 GLY A C 1
ATOM 5669 O O . GLY A 1 746 ? 13.661 -13.232 -0.574 1.00 83.25 746 GLY A O 1
ATOM 5670 N N . ALA A 1 747 ? 13.987 -15.387 -1.112 1.00 88.00 747 ALA A N 1
ATOM 5671 C CA . ALA A 1 747 ? 15.232 -15.178 -1.829 1.00 88.00 747 ALA A CA 1
ATOM 5672 C C . ALA A 1 747 ? 15.209 -16.014 -3.101 1.00 88.00 747 ALA A C 1
ATOM 5674 O O . ALA A 1 747 ? 14.763 -17.158 -3.098 1.00 88.00 747 ALA A O 1
ATOM 5675 N N . GLN A 1 748 ? 15.690 -15.450 -4.196 1.00 90.25 748 GLN A N 1
ATOM 5676 C CA . GLN A 1 748 ? 15.779 -16.154 -5.463 1.00 90.25 748 GLN A CA 1
ATOM 5677 C C . GLN A 1 748 ? 17.110 -15.868 -6.131 1.00 90.25 748 GLN A C 1
ATOM 5679 O O . GLN A 1 748 ? 17.617 -14.750 -6.059 1.00 90.25 748 GLN A O 1
ATOM 5684 N N . ALA A 1 749 ? 17.667 -16.880 -6.781 1.00 92.56 749 ALA A N 1
ATOM 5685 C CA . ALA A 1 749 ? 18.908 -16.774 -7.526 1.00 92.56 749 ALA A CA 1
ATOM 5686 C C . ALA A 1 749 ? 18.857 -17.673 -8.761 1.00 92.56 749 ALA A C 1
ATOM 5688 O O . ALA A 1 749 ? 18.250 -18.744 -8.732 1.00 92.56 749 ALA A O 1
ATOM 5689 N N . ALA A 1 750 ? 19.506 -17.254 -9.843 1.00 93.69 750 ALA A N 1
ATOM 5690 C CA . ALA A 1 750 ? 19.720 -18.099 -11.005 1.00 93.69 750 ALA A CA 1
ATOM 5691 C C . ALA A 1 750 ? 21.073 -17.831 -11.659 1.00 93.69 750 ALA A C 1
ATOM 5693 O O . ALA A 1 750 ? 21.570 -16.703 -11.651 1.00 93.69 750 ALA A O 1
ATOM 5694 N N . VAL A 1 751 ? 21.613 -18.886 -12.260 1.00 95.25 751 VAL A N 1
ATOM 5695 C CA . VAL A 1 751 ? 22.797 -18.857 -13.113 1.00 95.25 751 VAL A CA 1
ATOM 5696 C C . VAL A 1 751 ? 22.467 -19.538 -14.435 1.00 95.25 751 VAL A C 1
ATOM 5698 O O . VAL A 1 751 ? 21.749 -20.543 -14.463 1.00 95.25 751 VAL A O 1
ATOM 5701 N N . ASP A 1 752 ? 22.954 -18.982 -15.535 1.00 93.88 752 ASP A N 1
ATOM 5702 C CA . ASP A 1 752 ? 22.822 -19.578 -16.860 1.00 93.88 752 ASP A CA 1
ATOM 5703 C C . ASP A 1 752 ? 24.177 -20.021 -17.435 1.00 93.88 752 ASP A C 1
ATOM 5705 O O . ASP A 1 752 ? 25.245 -19.714 -16.902 1.00 93.88 752 ASP A O 1
ATOM 5709 N N . ALA A 1 753 ? 24.133 -20.808 -18.509 1.00 91.94 753 ALA A N 1
ATOM 5710 C CA . ALA A 1 753 ? 25.318 -21.407 -19.116 1.00 91.94 753 ALA A CA 1
ATOM 5711 C C . ALA A 1 753 ? 26.300 -20.391 -19.729 1.00 91.94 753 ALA A C 1
ATOM 5713 O O . ALA A 1 753 ? 27.420 -20.782 -20.056 1.00 91.94 753 ALA A O 1
ATOM 5714 N N . THR A 1 754 ? 25.926 -19.111 -19.877 1.00 88.88 754 THR A N 1
ATOM 5715 C CA . THR A 1 754 ? 26.864 -18.059 -20.311 1.00 88.88 754 THR A CA 1
ATOM 5716 C C . THR A 1 754 ? 27.589 -17.391 -19.144 1.00 88.88 754 THR A C 1
ATOM 5718 O O . THR A 1 754 ? 28.448 -16.542 -19.373 1.00 88.88 754 THR A O 1
ATOM 5721 N N . GLY A 1 755 ? 27.287 -17.790 -17.902 1.00 89.06 755 GLY A N 1
ATOM 5722 C CA . GLY A 1 755 ? 27.789 -17.151 -16.686 1.00 89.06 755 GLY A CA 1
ATOM 5723 C C . GLY A 1 755 ? 26.926 -15.976 -16.222 1.00 89.06 755 GLY A C 1
ATOM 5724 O O . GLY A 1 755 ? 27.288 -15.307 -15.256 1.00 89.06 755 GLY A O 1
ATOM 5725 N N . GLY A 1 756 ? 25.782 -15.727 -16.870 1.00 92.50 756 GLY A N 1
ATOM 5726 C CA . GLY A 1 756 ? 24.825 -14.721 -16.436 1.00 92.50 756 GLY A CA 1
ATOM 5727 C C . GLY A 1 756 ? 24.261 -15.067 -15.062 1.00 92.50 756 GLY A C 1
ATOM 5728 O O . GLY A 1 756 ? 23.849 -16.200 -14.806 1.00 92.50 756 GLY A O 1
ATOM 5729 N N . THR A 1 757 ? 24.226 -14.081 -14.167 1.00 93.69 757 THR A N 1
ATOM 5730 C CA . THR A 1 757 ? 23.718 -14.235 -12.801 1.00 93.69 757 THR A CA 1
ATOM 5731 C C . THR A 1 757 ? 22.572 -13.275 -12.538 1.00 93.69 757 THR A C 1
ATOM 5733 O O . THR A 1 757 ? 22.513 -12.158 -13.056 1.00 93.69 757 THR A O 1
ATOM 5736 N N . ARG A 1 758 ? 21.624 -13.720 -11.719 1.00 94.38 758 ARG A N 1
ATOM 5737 C CA . ARG A 1 758 ? 20.542 -12.879 -11.212 1.00 94.38 758 ARG A CA 1
ATOM 5738 C C . ARG A 1 758 ? 20.169 -13.314 -9.811 1.00 94.38 758 ARG A C 1
ATOM 5740 O O . ARG A 1 758 ? 20.149 -14.511 -9.528 1.00 94.38 758 ARG A O 1
ATOM 5747 N N . ALA A 1 759 ? 19.863 -12.356 -8.952 1.00 92.12 759 ALA A N 1
ATOM 5748 C CA . ALA A 1 759 ? 19.411 -12.628 -7.601 1.00 92.12 759 ALA A CA 1
ATOM 5749 C C . ALA A 1 759 ? 18.481 -11.526 -7.106 1.00 92.12 759 ALA A C 1
ATOM 5751 O O . ALA A 1 759 ? 18.667 -10.357 -7.439 1.00 92.12 759 ALA A O 1
ATOM 5752 N N . SER A 1 760 ? 17.513 -11.881 -6.269 1.00 91.56 760 SER A N 1
ATOM 5753 C CA . SER A 1 760 ? 16.804 -10.894 -5.464 1.00 91.56 760 SER A CA 1
ATOM 5754 C C . SER A 1 760 ? 16.378 -11.440 -4.113 1.00 91.56 760 SER A C 1
ATOM 5756 O O . SER A 1 760 ? 16.175 -12.641 -3.929 1.00 91.56 760 SER A O 1
ATOM 5758 N N . VAL A 1 761 ? 16.297 -10.532 -3.147 1.00 89.44 761 VAL A N 1
ATOM 5759 C CA . VAL A 1 761 ? 15.886 -10.806 -1.773 1.00 89.44 761 VAL A CA 1
ATOM 5760 C C . VAL A 1 761 ? 14.755 -9.858 -1.428 1.00 89.44 761 VAL A C 1
ATOM 5762 O O . VAL A 1 761 ? 14.833 -8.659 -1.704 1.00 89.44 761 VAL A O 1
ATOM 5765 N N . ARG A 1 762 ? 13.714 -10.397 -0.799 1.00 87.12 762 ARG A N 1
ATOM 5766 C CA . ARG A 1 762 ? 12.572 -9.641 -0.300 1.00 87.12 762 ARG A CA 1
ATOM 5767 C C . ARG A 1 762 ? 12.252 -10.011 1.137 1.00 87.12 762 ARG A C 1
ATOM 5769 O O . ARG A 1 762 ? 12.451 -11.147 1.564 1.00 87.12 762 ARG A O 1
ATOM 5776 N N . GLY A 1 763 ? 11.737 -9.033 1.861 1.00 83.62 763 GLY A N 1
ATOM 5777 C CA . GLY A 1 763 ? 11.236 -9.196 3.212 1.00 83.62 763 GLY A CA 1
ATOM 5778 C C . GLY A 1 763 ? 10.025 -8.308 3.432 1.00 83.62 763 GLY A C 1
ATOM 5779 O O . GLY A 1 763 ? 9.891 -7.242 2.826 1.00 83.62 763 GLY A O 1
ATOM 5780 N N . GLY A 1 764 ? 9.151 -8.734 4.327 1.00 82.50 764 GLY A N 1
ATOM 5781 C CA . GLY A 1 764 ? 7.993 -7.959 4.713 1.00 82.50 764 GLY A CA 1
ATOM 5782 C C . GLY A 1 764 ? 7.445 -8.405 6.051 1.00 82.50 764 GLY A C 1
ATOM 5783 O O . GLY A 1 764 ? 7.744 -9.493 6.537 1.00 82.50 764 GLY A O 1
ATOM 5784 N N . SER A 1 765 ? 6.645 -7.538 6.645 1.00 79.88 765 SER A N 1
ATOM 5785 C CA . SER A 1 765 ? 5.929 -7.791 7.879 1.00 79.88 765 SER A CA 1
ATOM 5786 C C . SER A 1 765 ? 4.489 -7.339 7.719 1.00 79.88 765 SER A C 1
ATOM 5788 O O . SER A 1 765 ? 4.203 -6.299 7.123 1.00 79.88 765 SER A O 1
ATOM 5790 N N . ILE A 1 766 ? 3.580 -8.125 8.280 1.00 80.88 766 ILE A N 1
ATOM 5791 C CA . ILE A 1 766 ? 2.221 -7.683 8.556 1.00 80.88 766 ILE A CA 1
ATOM 5792 C C . ILE A 1 766 ? 2.179 -7.368 10.046 1.00 80.88 766 ILE A C 1
ATOM 5794 O O . ILE A 1 766 ? 2.665 -8.137 10.872 1.00 80.88 766 ILE A O 1
ATOM 5798 N N . SER A 1 767 ? 1.658 -6.201 10.387 1.00 75.38 767 SER A N 1
ATOM 5799 C CA . SER A 1 767 ? 1.452 -5.767 11.759 1.00 75.38 767 SER A CA 1
ATOM 5800 C C . SER A 1 767 ? 0.004 -5.347 11.906 1.00 75.38 767 SER A C 1
ATOM 5802 O O . SER A 1 767 ? -0.485 -4.488 11.170 1.00 75.38 767 SER A O 1
ATOM 5804 N N . GLU A 1 768 ? -0.694 -5.961 12.846 1.00 75.75 768 GLU A N 1
ATOM 5805 C CA . GLU A 1 768 ? -2.064 -5.587 13.171 1.00 75.75 768 GLU A CA 1
ATOM 5806 C C . GLU A 1 768 ? -2.045 -4.423 14.163 1.00 75.75 768 GLU A C 1
ATOM 5808 O O . GLU A 1 768 ? -1.247 -4.395 15.101 1.00 75.75 768 GLU A O 1
ATOM 5813 N N . TYR A 1 769 ? -2.893 -3.423 13.939 1.00 66.19 769 TYR A N 1
ATOM 5814 C CA . TYR A 1 769 ? -3.074 -2.306 14.860 1.00 66.19 769 TYR A CA 1
ATOM 5815 C C . TYR A 1 769 ? -4.566 -2.047 15.038 1.00 66.19 769 TYR A C 1
ATOM 5817 O O . TYR A 1 769 ? -5.413 -2.479 14.261 1.00 66.19 769 TYR A O 1
ATOM 5825 N N . ARG A 1 770 ? -4.935 -1.320 16.085 1.00 47.09 770 ARG A N 1
ATOM 5826 C CA . ARG A 1 770 ? -6.350 -1.091 16.362 1.00 47.09 770 ARG A CA 1
ATOM 5827 C C . ARG A 1 770 ? -6.980 -0.189 15.304 1.00 47.09 770 ARG A C 1
ATOM 5829 O O . ARG A 1 770 ? -6.645 0.992 15.236 1.00 47.09 770 ARG A O 1
ATOM 5836 N N . GLY A 1 771 ? -7.915 -0.728 14.531 1.00 61.62 771 GLY A N 1
ATOM 5837 C CA . GLY A 1 771 ? -8.507 -0.041 13.394 1.00 61.62 771 GLY A CA 1
ATOM 5838 C C . GLY A 1 771 ? -7.956 -0.493 12.048 1.00 61.62 771 GLY A C 1
ATOM 5839 O O . GLY A 1 771 ? -8.396 0.090 11.061 1.00 61.62 771 GLY A O 1
ATOM 5840 N N . GLY A 1 772 ? -7.054 -1.485 11.971 1.00 74.44 772 GLY A N 1
ATOM 5841 C CA . GLY A 1 772 ? -6.566 -1.969 10.685 1.00 74.44 772 GLY A CA 1
ATOM 5842 C C . GLY A 1 772 ? -5.342 -2.891 10.677 1.00 74.44 772 GLY A C 1
ATOM 5843 O O . GLY A 1 772 ? -4.862 -3.377 11.695 1.00 74.44 772 GLY A O 1
ATOM 5844 N N . ARG A 1 773 ? -4.799 -3.117 9.483 1.00 82.81 773 ARG A N 1
ATOM 5845 C CA . ARG A 1 773 ? -3.579 -3.898 9.248 1.00 82.81 773 ARG A CA 1
ATOM 5846 C C . ARG A 1 773 ? -2.577 -3.064 8.468 1.00 82.81 773 ARG A C 1
ATOM 5848 O O . ARG A 1 773 ? -2.942 -2.366 7.525 1.00 82.81 773 ARG A O 1
ATOM 5855 N N . LEU A 1 774 ? -1.313 -3.124 8.868 1.00 85.00 774 LEU A N 1
ATOM 5856 C CA . LEU A 1 774 ? -0.195 -2.507 8.168 1.00 85.00 774 LEU A CA 1
ATOM 5857 C C . LEU A 1 774 ? 0.681 -3.605 7.570 1.00 85.00 774 LEU A C 1
ATOM 5859 O O . LEU A 1 774 ? 1.267 -4.403 8.290 1.00 85.00 774 LEU A O 1
ATOM 5863 N N . LEU A 1 775 ? 0.807 -3.608 6.253 1.00 84.00 775 LEU A N 1
ATOM 5864 C CA . LEU A 1 775 ? 1.778 -4.406 5.524 1.00 84.00 775 LEU A CA 1
ATOM 5865 C C . LEU A 1 775 ? 2.951 -3.509 5.132 1.00 84.00 775 LEU A C 1
ATOM 5867 O O . LEU A 1 775 ? 2.757 -2.505 4.449 1.00 84.00 775 LEU A O 1
ATOM 5871 N N . LEU A 1 776 ? 4.162 -3.890 5.520 1.00 86.38 776 LEU A N 1
ATOM 5872 C CA . LEU A 1 776 ? 5.406 -3.304 5.027 1.00 86.38 776 LEU A CA 1
ATOM 5873 C C . LEU A 1 776 ? 6.178 -4.378 4.272 1.00 86.38 776 LEU A C 1
ATOM 5875 O O . LEU A 1 776 ? 6.331 -5.485 4.773 1.00 86.38 776 LEU A O 1
ATOM 5879 N N . SER A 1 777 ? 6.693 -4.062 3.090 1.00 85.81 777 SER A N 1
ATOM 5880 C CA . SER A 1 777 ? 7.583 -4.961 2.358 1.00 85.81 777 SER A CA 1
ATOM 5881 C C . SER A 1 777 ? 8.606 -4.195 1.538 1.00 85.81 777 SER A C 1
ATOM 5883 O O . SER A 1 777 ? 8.375 -3.062 1.119 1.00 85.81 777 SER A O 1
ATOM 5885 N N . GLY A 1 778 ? 9.751 -4.817 1.301 1.00 89.88 778 GLY A N 1
ATOM 5886 C CA . GLY A 1 778 ? 10.796 -4.264 0.460 1.00 89.88 778 GLY A CA 1
ATOM 5887 C C . GLY A 1 778 ? 11.810 -5.316 0.058 1.00 89.88 778 GLY A C 1
ATOM 5888 O O . GLY A 1 778 ? 11.854 -6.417 0.610 1.00 89.88 778 GLY A O 1
ATOM 5889 N N . GLY A 1 779 ? 12.635 -4.967 -0.917 1.00 88.75 779 GLY A N 1
ATOM 5890 C CA . GLY A 1 779 ? 13.624 -5.888 -1.440 1.00 88.75 779 GLY A CA 1
ATOM 5891 C C . GLY A 1 779 ? 14.622 -5.231 -2.371 1.00 88.75 779 GLY A C 1
ATOM 5892 O O . GLY A 1 779 ? 14.470 -4.077 -2.777 1.00 88.75 779 GLY A O 1
ATOM 5893 N N . VAL A 1 780 ? 15.657 -5.995 -2.691 1.00 92.75 780 VAL A N 1
ATOM 5894 C CA . VAL A 1 780 ? 16.722 -5.616 -3.620 1.00 92.75 780 VAL A CA 1
ATOM 5895 C C . VAL A 1 780 ? 16.929 -6.727 -4.634 1.00 92.75 780 VAL A C 1
ATOM 5897 O O . VAL A 1 780 ? 16.823 -7.907 -4.293 1.00 92.75 780 VAL A O 1
ATOM 5900 N N . GLY A 1 781 ? 17.222 -6.348 -5.871 1.00 90.44 781 GLY A N 1
ATOM 5901 C CA . GLY A 1 781 ? 17.497 -7.262 -6.969 1.00 90.44 781 GLY A CA 1
ATOM 5902 C C . GLY A 1 781 ? 18.725 -6.843 -7.760 1.00 90.44 781 GLY A C 1
ATOM 5903 O O . GLY A 1 781 ? 19.142 -5.684 -7.733 1.00 90.44 781 GLY A O 1
ATOM 5904 N N . GLY A 1 782 ? 19.323 -7.802 -8.452 1.00 90.88 782 GLY A N 1
ATOM 5905 C CA . GLY A 1 782 ? 20.480 -7.577 -9.301 1.00 90.88 782 GLY A CA 1
ATOM 5906 C C . GLY A 1 782 ? 20.577 -8.609 -10.413 1.00 90.88 782 GLY A C 1
ATOM 5907 O O . GLY A 1 782 ? 20.198 -9.771 -10.233 1.00 90.88 782 GLY A O 1
ATOM 5908 N N . ARG A 1 783 ? 21.081 -8.176 -11.567 1.00 93.56 783 ARG A N 1
ATOM 5909 C CA . ARG A 1 783 ? 21.320 -9.007 -12.741 1.00 93.56 783 ARG A CA 1
ATOM 5910 C C . ARG A 1 783 ? 22.554 -8.535 -13.489 1.00 93.56 783 ARG A C 1
ATOM 5912 O O . ARG A 1 783 ? 22.675 -7.354 -13.805 1.00 93.56 783 ARG A O 1
ATOM 5919 N N . TRP A 1 784 ? 23.396 -9.497 -13.842 1.00 94.25 784 TRP A N 1
ATOM 5920 C CA . TRP A 1 784 ? 24.617 -9.282 -14.602 1.00 94.25 784 TRP A CA 1
ATOM 5921 C C . TRP A 1 784 ? 24.736 -10.347 -15.679 1.00 94.25 784 TRP A C 1
ATOM 5923 O O . TRP A 1 784 ? 24.559 -11.538 -15.416 1.00 94.25 784 TRP A O 1
ATOM 5933 N N . ARG A 1 785 ? 25.010 -9.919 -16.904 1.00 93.25 785 ARG A N 1
ATOM 5934 C CA . ARG A 1 785 ? 25.281 -10.801 -18.035 1.00 93.25 785 ARG A CA 1
ATOM 5935 C C . ARG A 1 785 ? 26.187 -10.068 -19.006 1.00 93.25 785 ARG A C 1
ATOM 5937 O O . ARG A 1 785 ? 25.847 -8.959 -19.392 1.00 93.25 785 ARG A O 1
ATOM 5944 N N . ASP A 1 786 ? 27.230 -10.731 -19.482 1.00 89.25 786 ASP A N 1
ATOM 5945 C CA . ASP A 1 786 ? 28.146 -10.149 -20.470 1.00 89.25 786 ASP A CA 1
ATOM 5946 C C . ASP A 1 786 ? 27.668 -10.373 -21.912 1.00 89.25 786 ASP A C 1
ATOM 5948 O O . ASP A 1 786 ? 27.899 -9.555 -22.795 1.00 89.25 786 ASP A O 1
ATOM 5952 N N . TRP A 1 787 ? 26.983 -11.490 -22.177 1.00 90.56 787 TRP A N 1
ATOM 5953 C CA . TRP A 1 787 ? 26.465 -11.823 -23.505 1.00 90.56 787 TRP A CA 1
ATOM 5954 C C . TRP A 1 787 ? 25.382 -12.912 -23.455 1.00 90.56 787 TRP A C 1
ATOM 5956 O O . TRP A 1 787 ? 25.229 -13.623 -22.456 1.00 90.56 787 TRP A O 1
ATOM 5966 N N . PHE A 1 788 ? 24.636 -13.073 -24.550 1.00 90.56 788 PHE A N 1
ATOM 5967 C CA . PHE A 1 788 ? 23.737 -14.213 -24.778 1.00 90.56 788 PHE A CA 1
ATOM 5968 C C . PHE A 1 788 ? 24.069 -14.943 -26.097 1.00 90.56 788 PHE A C 1
ATOM 5970 O O . PHE A 1 788 ? 24.672 -14.331 -26.983 1.00 90.56 788 PHE A O 1
ATOM 5977 N N . PRO A 1 789 ? 23.710 -16.233 -26.252 1.00 90.62 789 PRO A N 1
ATOM 5978 C CA . PRO A 1 789 ? 24.120 -17.026 -27.411 1.00 90.62 789 PRO A CA 1
ATOM 5979 C C . PRO A 1 789 ? 23.409 -16.613 -28.704 1.00 90.62 789 PRO A C 1
ATOM 5981 O O . PRO A 1 789 ? 22.220 -16.288 -28.694 1.00 90.62 789 PRO A O 1
ATOM 5984 N N . VAL A 1 790 ? 24.126 -16.662 -29.826 1.00 88.31 790 VAL A N 1
ATOM 5985 C CA . VAL A 1 790 ? 23.552 -16.490 -31.170 1.00 88.31 790 VAL A CA 1
ATOM 5986 C C . VAL A 1 790 ? 22.856 -17.793 -31.588 1.00 88.31 790 VAL A C 1
ATOM 5988 O O . VAL A 1 790 ? 23.456 -18.853 -31.434 1.00 88.31 790 VAL A O 1
ATOM 5991 N N . PRO A 1 791 ? 21.608 -17.761 -32.092 1.00 86.81 791 PRO A N 1
ATOM 5992 C CA . PRO A 1 791 ? 20.946 -18.973 -32.570 1.00 86.81 791 PRO A CA 1
ATOM 5993 C C . PRO A 1 791 ? 21.590 -19.492 -33.862 1.00 86.81 791 PRO A C 1
ATOM 5995 O O . PRO A 1 791 ? 21.943 -18.700 -34.738 1.00 86.81 791 PRO A O 1
ATOM 5998 N N . GLY A 1 792 ? 21.667 -20.818 -34.011 1.00 76.56 792 GLY A N 1
ATOM 5999 C CA . GLY A 1 792 ? 22.399 -21.489 -35.096 1.00 76.56 792 GLY A CA 1
ATOM 6000 C C . GLY A 1 792 ? 22.144 -20.980 -36.531 1.00 76.56 792 GLY A C 1
ATOM 6001 O O . GLY A 1 792 ? 23.104 -20.815 -37.275 1.00 76.56 792 GLY A O 1
ATOM 6002 N N . PRO A 1 793 ? 20.901 -20.680 -36.964 1.00 69.19 793 PRO A N 1
ATOM 6003 C CA . PRO A 1 793 ? 20.632 -20.186 -38.322 1.00 69.19 793 PRO A CA 1
ATOM 6004 C C . PRO A 1 793 ? 21.061 -18.733 -38.601 1.00 69.19 793 PRO A C 1
ATOM 6006 O O . PRO A 1 793 ? 20.862 -18.263 -39.718 1.00 69.19 793 PRO A O 1
ATOM 6009 N N . ALA A 1 794 ? 21.558 -17.998 -37.599 1.00 67.38 794 ALA A N 1
ATOM 6010 C CA . ALA A 1 794 ? 21.752 -16.547 -37.651 1.00 67.38 794 ALA A CA 1
ATOM 6011 C C . ALA A 1 794 ? 23.217 -16.103 -37.461 1.00 67.38 794 ALA A C 1
ATOM 6013 O O . ALA A 1 794 ? 23.455 -14.991 -36.985 1.00 67.38 794 ALA A O 1
ATOM 6014 N N . GLU A 1 795 ? 24.196 -16.946 -37.805 1.00 62.94 795 GLU A N 1
ATOM 6015 C CA . GLU A 1 795 ? 25.617 -16.565 -37.790 1.00 62.94 795 GLU A CA 1
ATOM 6016 C C . GLU A 1 795 ? 25.865 -15.312 -38.660 1.00 62.94 795 GLU A C 1
ATOM 6018 O O . GLU A 1 795 ? 25.393 -15.226 -39.794 1.00 62.94 795 GLU A O 1
ATOM 6023 N N . SER A 1 796 ? 26.570 -14.308 -38.117 1.00 68.19 796 SER A N 1
ATOM 6024 C CA . SER A 1 796 ? 26.870 -13.041 -38.810 1.00 68.19 796 SER A CA 1
ATOM 6025 C C . SER A 1 796 ? 28.161 -12.394 -38.281 1.00 68.19 796 SER A C 1
ATOM 6027 O O . SER A 1 796 ? 28.618 -12.744 -37.195 1.00 68.19 796 SER A O 1
ATOM 6029 N N . SER A 1 797 ? 28.684 -11.385 -38.989 1.00 62.88 797 SER A N 1
ATOM 6030 C CA . SER A 1 797 ? 29.826 -10.542 -38.576 1.00 62.88 797 SER A CA 1
ATOM 6031 C C . SER A 1 797 ? 29.626 -9.798 -37.246 1.00 62.88 797 SER A C 1
ATOM 6033 O O . SER A 1 797 ? 30.591 -9.403 -36.603 1.00 62.88 797 SER A O 1
ATOM 6035 N N . ALA A 1 798 ? 28.381 -9.637 -36.798 1.00 68.50 798 ALA A N 1
ATOM 6036 C CA . ALA A 1 798 ? 28.015 -9.048 -35.511 1.00 68.50 798 ALA A CA 1
ATOM 6037 C C . ALA A 1 798 ? 27.942 -10.077 -34.349 1.00 68.50 798 ALA A C 1
ATOM 6039 O O . ALA A 1 798 ? 27.179 -9.904 -33.382 1.00 68.50 798 ALA A O 1
ATOM 6040 N N . ALA A 1 799 ? 28.714 -11.160 -34.461 1.00 71.38 799 ALA A N 1
ATOM 6041 C CA . ALA A 1 799 ? 28.909 -12.203 -33.460 1.00 71.38 799 ALA A CA 1
ATOM 6042 C C . ALA A 1 799 ? 30.409 -12.500 -33.273 1.00 71.38 799 ALA A C 1
ATOM 6044 O O . ALA A 1 799 ? 31.171 -12.465 -34.235 1.00 71.38 799 ALA A O 1
ATOM 6045 N N . ASP A 1 800 ? 30.812 -12.830 -32.045 1.00 71.75 800 ASP A N 1
ATOM 6046 C CA . ASP A 1 800 ? 32.149 -13.349 -31.721 1.00 71.75 800 ASP A CA 1
ATOM 6047 C C . ASP A 1 800 ? 32.024 -14.836 -31.353 1.00 71.75 800 ASP A C 1
ATOM 6049 O O . ASP A 1 800 ? 31.643 -15.203 -30.233 1.00 71.75 800 ASP A O 1
ATOM 6053 N N . GLY A 1 801 ? 32.221 -15.709 -32.345 1.00 79.19 801 GLY A N 1
ATOM 6054 C CA . GLY A 1 801 ? 31.885 -17.130 -32.239 1.00 79.19 801 GLY A CA 1
ATOM 6055 C C . GLY A 1 801 ? 30.400 -17.328 -31.911 1.00 79.19 801 GLY A C 1
ATOM 6056 O O . GLY A 1 801 ? 29.525 -16.846 -32.623 1.00 79.19 801 GLY A O 1
ATOM 6057 N N . ALA A 1 802 ? 30.100 -18.008 -30.799 1.00 79.38 802 ALA A N 1
ATOM 6058 C CA . ALA A 1 802 ? 28.725 -18.207 -30.328 1.00 79.38 802 ALA A CA 1
ATOM 6059 C C . ALA A 1 802 ? 28.143 -16.998 -29.561 1.00 79.38 802 ALA A C 1
ATOM 6061 O O . ALA A 1 802 ? 26.989 -17.047 -29.125 1.00 79.38 802 ALA A O 1
ATOM 6062 N N . ARG A 1 803 ? 28.923 -15.927 -29.341 1.00 86.38 803 ARG A N 1
ATOM 6063 C CA . ARG A 1 803 ? 28.545 -14.794 -28.485 1.00 86.38 803 ARG A CA 1
ATOM 6064 C C . ARG A 1 803 ? 27.906 -13.671 -29.282 1.00 86.38 803 ARG A C 1
ATOM 6066 O O . ARG A 1 803 ? 28.447 -13.218 -30.290 1.00 86.38 803 ARG A O 1
ATOM 6073 N N . ARG A 1 804 ? 26.785 -13.148 -28.788 1.00 87.44 804 ARG A N 1
ATOM 6074 C CA . ARG A 1 804 ? 26.174 -11.949 -29.358 1.00 87.44 804 ARG A CA 1
ATOM 6075 C C . ARG A 1 804 ? 26.889 -10.686 -28.867 1.00 87.44 804 ARG A C 1
ATOM 6077 O O . ARG A 1 804 ? 26.854 -10.399 -27.670 1.00 87.44 804 ARG A O 1
ATOM 6084 N N . LEU A 1 805 ? 27.475 -9.911 -29.781 1.00 87.69 805 LEU A N 1
ATOM 6085 C CA . LEU A 1 805 ? 28.130 -8.638 -29.452 1.00 87.69 805 LEU A CA 1
ATOM 6086 C C . LEU A 1 805 ? 27.151 -7.619 -28.849 1.00 87.69 805 LEU A C 1
ATOM 6088 O O . LEU A 1 805 ? 25.969 -7.596 -29.209 1.00 87.69 805 LEU A O 1
ATOM 6092 N N . ASN A 1 806 ? 27.671 -6.781 -27.943 1.00 90.56 806 ASN A N 1
ATOM 6093 C CA . ASN A 1 806 ? 26.964 -5.670 -27.292 1.00 90.56 806 ASN A CA 1
ATOM 6094 C C . ASN A 1 806 ? 25.586 -6.073 -26.737 1.00 90.56 806 ASN A C 1
ATOM 6096 O O . ASN A 1 806 ? 24.575 -5.403 -26.951 1.00 90.56 806 ASN A O 1
ATOM 6100 N N . SER A 1 807 ? 25.540 -7.235 -26.082 1.00 90.88 807 SER A N 1
ATOM 6101 C CA . SER A 1 807 ? 24.328 -7.824 -25.506 1.00 90.88 807 SER A CA 1
ATOM 6102 C C . SER A 1 807 ? 24.386 -7.963 -23.984 1.00 90.88 807 SER A C 1
ATOM 6104 O O . SER A 1 807 ? 23.564 -8.662 -23.372 1.00 90.88 807 SER A O 1
ATOM 6106 N N . ASP A 1 808 ? 25.346 -7.281 -23.374 1.00 92.25 808 ASP A N 1
ATOM 6107 C CA . ASP A 1 808 ? 25.534 -7.227 -21.940 1.00 92.25 808 ASP A CA 1
ATOM 6108 C C . ASP A 1 808 ? 24.419 -6.433 -21.243 1.00 92.25 808 ASP A C 1
ATOM 6110 O O . ASP A 1 808 ? 23.717 -5.609 -21.842 1.00 92.25 808 ASP A O 1
ATOM 6114 N N . LEU A 1 809 ? 24.229 -6.728 -19.963 1.00 94.25 809 LEU A N 1
ATOM 6115 C CA . LEU A 1 809 ? 23.277 -6.067 -19.087 1.00 94.25 809 LEU A CA 1
ATOM 6116 C C . LEU A 1 809 ? 23.820 -6.079 -17.662 1.00 94.25 809 LEU A C 1
ATOM 6118 O O . LEU A 1 809 ? 24.020 -7.147 -17.083 1.00 94.25 809 LEU A O 1
ATOM 6122 N N . GLU A 1 810 ? 23.944 -4.891 -17.087 1.00 93.50 810 GLU A N 1
ATOM 6123 C CA . GLU A 1 810 ? 24.094 -4.673 -15.657 1.00 93.50 810 GLU A CA 1
ATOM 6124 C C . GLU A 1 810 ? 22.845 -3.956 -15.145 1.00 93.50 810 GLU A C 1
ATOM 6126 O O . GLU A 1 810 ? 22.437 -2.915 -15.665 1.00 93.50 810 GLU A O 1
ATOM 6131 N N . HIS A 1 811 ? 22.189 -4.530 -14.142 1.00 95.19 811 HIS A N 1
ATOM 6132 C CA . HIS A 1 811 ? 20.949 -3.993 -13.594 1.00 95.19 811 HIS A CA 1
ATOM 6133 C C . HIS A 1 811 ? 20.885 -4.250 -12.098 1.00 95.19 811 HIS A C 1
ATOM 6135 O O . HIS A 1 811 ? 21.047 -5.382 -11.650 1.00 95.19 811 HIS A O 1
ATOM 6141 N N . THR A 1 812 ? 20.637 -3.201 -11.321 1.00 94.12 812 THR A N 1
ATOM 6142 C CA . THR A 1 812 ? 20.408 -3.295 -9.877 1.00 94.12 812 THR A CA 1
ATOM 6143 C C . THR A 1 812 ? 19.130 -2.557 -9.519 1.00 94.12 812 THR A C 1
ATOM 6145 O O . THR A 1 812 ? 18.898 -1.442 -9.984 1.00 94.12 812 THR A O 1
ATOM 6148 N N . SER A 1 813 ? 18.283 -3.173 -8.697 1.00 94.19 813 SER A N 1
ATOM 6149 C CA . SER A 1 813 ? 16.970 -2.653 -8.326 1.00 94.19 813 SER A CA 1
ATOM 6150 C C . SER A 1 813 ? 16.777 -2.610 -6.809 1.00 94.19 813 SER A C 1
ATOM 6152 O O . SER A 1 813 ? 17.274 -3.445 -6.054 1.00 94.19 813 SER A O 1
ATOM 6154 N N . LEU A 1 814 ? 16.020 -1.616 -6.359 1.00 93.38 814 LEU A N 1
ATOM 6155 C CA . LEU A 1 814 ? 15.484 -1.482 -5.011 1.00 93.38 814 LEU A CA 1
ATOM 6156 C C . LEU A 1 814 ? 13.984 -1.247 -5.133 1.00 93.38 814 LEU A C 1
ATOM 6158 O O . LEU A 1 814 ? 13.548 -0.450 -5.962 1.00 93.38 814 LEU A O 1
ATOM 6162 N N . TRP A 1 815 ? 13.195 -1.868 -4.271 1.00 90.88 815 TRP A N 1
ATOM 6163 C CA . TRP A 1 815 ? 11.763 -1.614 -4.218 1.00 90.88 815 TRP A CA 1
ATOM 6164 C C . TRP A 1 815 ? 11.233 -1.628 -2.789 1.00 90.88 815 TRP A C 1
ATOM 6166 O O . TRP A 1 815 ? 11.835 -2.204 -1.879 1.00 90.88 815 TRP A O 1
ATOM 6176 N N . GLY A 1 816 ? 10.093 -0.974 -2.595 1.00 89.69 816 GLY A N 1
ATOM 6177 C CA . GLY A 1 816 ? 9.401 -0.945 -1.316 1.00 89.69 816 GLY A CA 1
ATOM 6178 C C . GLY A 1 816 ? 7.921 -0.644 -1.481 1.00 89.69 816 GLY A C 1
ATOM 6179 O O . GLY A 1 816 ? 7.520 0.124 -2.356 1.00 89.69 816 GLY A O 1
ATOM 6180 N N . SER A 1 817 ? 7.111 -1.233 -0.613 1.00 88.31 817 SER A N 1
ATOM 6181 C CA . SER A 1 817 ? 5.683 -0.966 -0.528 1.00 88.31 817 SER A CA 1
ATOM 6182 C C . SER A 1 817 ? 5.205 -0.945 0.918 1.00 88.31 817 SER A C 1
ATOM 6184 O O . SER A 1 817 ? 5.694 -1.683 1.771 1.00 88.31 817 SER A O 1
ATOM 6186 N N . ALA A 1 818 ? 4.216 -0.103 1.183 1.00 87.94 818 ALA A N 1
ATOM 6187 C CA . ALA A 1 818 ? 3.519 -0.024 2.454 1.00 87.94 818 ALA A CA 1
ATOM 6188 C C . ALA A 1 818 ? 2.017 0.017 2.180 1.00 87.94 818 ALA A C 1
ATOM 6190 O O . ALA A 1 818 ? 1.578 0.759 1.307 1.00 87.94 818 ALA A O 1
ATOM 6191 N N . ARG A 1 819 ? 1.216 -0.751 2.911 1.00 86.81 819 ARG A N 1
ATOM 6192 C CA . ARG A 1 819 ? -0.241 -0.727 2.789 1.00 86.81 819 ARG A CA 1
ATOM 6193 C C . ARG A 1 819 ? -0.875 -0.698 4.165 1.00 86.81 819 ARG A C 1
ATOM 6195 O O . ARG A 1 819 ? -0.674 -1.606 4.959 1.00 86.81 819 ARG A O 1
ATOM 6202 N N . LEU A 1 820 ? -1.646 0.347 4.413 1.00 87.06 820 LEU A N 1
ATOM 6203 C CA . LEU A 1 820 ? -2.465 0.540 5.594 1.00 87.06 820 LEU A CA 1
ATOM 6204 C C . LEU A 1 820 ? -3.916 0.237 5.211 1.00 87.06 820 LEU A C 1
ATOM 6206 O O . LEU A 1 820 ? -4.486 0.942 4.382 1.00 87.06 820 LEU A O 1
ATOM 6210 N N . GLU A 1 821 ? -4.512 -0.804 5.778 1.00 84.00 821 GLU A N 1
ATOM 6211 C CA . GLU A 1 821 ? -5.923 -1.149 5.583 1.00 84.00 821 GLU A CA 1
ATOM 6212 C C . GLU A 1 821 ? -6.696 -0.896 6.862 1.00 84.00 821 GLU A C 1
ATOM 6214 O O . GLU A 1 821 ? -6.380 -1.495 7.878 1.00 84.00 821 GLU A O 1
ATOM 6219 N N . GLY A 1 822 ? -7.715 -0.048 6.815 1.00 74.12 822 GLY A N 1
ATOM 6220 C CA . GLY A 1 822 ? -8.622 0.187 7.924 1.00 74.12 822 GLY A CA 1
ATOM 6221 C C . GLY A 1 822 ? -9.731 -0.865 8.015 1.00 74.12 822 GLY A C 1
ATOM 6222 O O . GLY A 1 822 ? -10.181 -1.403 7.006 1.00 74.12 822 GLY A O 1
ATOM 6223 N N . GLU A 1 823 ? -10.247 -1.104 9.219 1.00 68.69 823 GLU A N 1
ATOM 6224 C CA . GLU A 1 823 ? -11.367 -2.032 9.464 1.00 68.69 823 GLU A CA 1
ATOM 6225 C C . GLU A 1 823 ? -12.674 -1.617 8.761 1.00 68.69 823 GLU A C 1
ATOM 6227 O O . GLU A 1 823 ? -13.519 -2.461 8.488 1.00 68.69 823 GLU A O 1
ATOM 6232 N N . ALA A 1 824 ? -12.833 -0.330 8.429 1.00 63.88 824 ALA A N 1
ATOM 6233 C CA . ALA A 1 824 ? -13.970 0.199 7.667 1.00 63.88 824 ALA A CA 1
ATOM 6234 C C . ALA A 1 824 ? -13.816 0.036 6.136 1.00 63.88 824 ALA A C 1
ATOM 6236 O O . ALA A 1 824 ? -14.550 0.652 5.369 1.00 63.88 824 ALA A O 1
ATOM 6237 N N . GLY A 1 825 ? -12.816 -0.723 5.671 1.00 65.56 825 GLY A N 1
ATOM 6238 C CA . GLY A 1 825 ? -12.562 -0.978 4.247 1.00 65.56 825 GLY A CA 1
ATOM 6239 C C . GLY A 1 825 ? -11.790 0.125 3.509 1.00 65.56 825 GLY A C 1
ATOM 6240 O O . GLY A 1 825 ? -11.383 -0.079 2.363 1.00 65.56 825 GLY A O 1
ATOM 6241 N N . GLY A 1 826 ? -11.546 1.273 4.151 1.00 81.00 826 GLY A N 1
ATOM 6242 C CA . GLY A 1 826 ? -10.654 2.319 3.645 1.00 81.00 826 GLY A CA 1
ATOM 6243 C C . GLY A 1 826 ? -9.186 1.896 3.697 1.00 81.00 826 GLY A C 1
ATOM 6244 O O . GLY A 1 826 ? -8.770 1.218 4.629 1.00 81.00 826 GLY A O 1
ATOM 6245 N N . TRP A 1 827 ? -8.378 2.289 2.717 1.00 84.81 827 TRP A N 1
ATOM 6246 C CA . TRP A 1 827 ? -6.975 1.891 2.631 1.00 84.81 827 TRP A CA 1
ATOM 6247 C C . TRP A 1 827 ? -6.089 2.990 2.033 1.00 84.81 827 TRP A C 1
ATOM 6249 O O . TRP A 1 827 ? -6.528 3.795 1.211 1.00 84.81 827 TRP A O 1
ATOM 6259 N N . LEU A 1 828 ? -4.822 3.006 2.449 1.00 89.44 828 LEU A N 1
ATOM 6260 C CA . LEU A 1 828 ? -3.756 3.870 1.942 1.00 89.44 828 LEU A CA 1
ATOM 6261 C C . LEU A 1 828 ? -2.553 2.992 1.583 1.00 89.44 828 LEU A C 1
ATOM 6263 O O . LEU A 1 828 ? -2.023 2.275 2.427 1.00 89.44 828 LEU A O 1
ATOM 6267 N N . GLY A 1 829 ? -2.128 3.042 0.330 1.00 87.25 829 GLY A N 1
ATOM 6268 C CA . GLY A 1 829 ? -0.999 2.303 -0.212 1.00 87.25 829 GLY A CA 1
ATOM 6269 C C . GLY A 1 829 ? 0.116 3.228 -0.683 1.00 87.25 829 GLY A C 1
ATOM 6270 O O . GLY A 1 829 ? -0.118 4.319 -1.197 1.00 87.25 829 GLY A O 1
ATOM 6271 N N . PHE A 1 830 ? 1.347 2.770 -0.544 1.00 91.75 830 PHE A N 1
ATOM 6272 C CA . PHE A 1 830 ? 2.520 3.306 -1.209 1.00 91.75 830 PHE A CA 1
ATOM 6273 C C . PHE A 1 830 ? 3.254 2.146 -1.878 1.00 91.75 830 PHE A C 1
ATOM 6275 O O . PHE A 1 830 ? 3.436 1.094 -1.263 1.00 91.75 830 PHE A O 1
ATOM 6282 N N . SER A 1 831 ? 3.718 2.344 -3.103 1.00 90.38 831 SER A N 1
ATOM 6283 C CA . SER A 1 831 ? 4.624 1.429 -3.793 1.00 90.38 831 SER A CA 1
ATOM 6284 C C . SER A 1 831 ? 5.635 2.203 -4.615 1.00 90.38 831 SER A C 1
ATOM 6286 O O . SER A 1 831 ? 5.399 3.333 -5.044 1.00 90.38 831 SER A O 1
ATOM 6288 N N . GLY A 1 832 ? 6.795 1.607 -4.833 1.00 91.94 832 GLY A N 1
ATOM 6289 C CA . GLY A 1 832 ? 7.799 2.207 -5.683 1.00 91.94 832 GLY A CA 1
ATOM 6290 C C . GLY A 1 832 ? 8.984 1.297 -5.918 1.00 91.94 832 GLY A C 1
ATOM 6291 O O . GLY A 1 832 ? 9.275 0.390 -5.136 1.00 91.94 832 GLY A O 1
ATOM 6292 N N . PHE A 1 833 ? 9.691 1.590 -6.999 1.00 93.12 833 PHE A N 1
ATOM 6293 C CA . PHE A 1 833 ? 10.966 0.974 -7.320 1.00 93.12 833 PHE A CA 1
ATOM 6294 C C . PHE A 1 833 ? 11.948 2.035 -7.803 1.00 93.12 833 PHE A C 1
ATOM 6296 O O . PHE A 1 833 ? 11.561 3.080 -8.325 1.00 93.12 833 PHE A O 1
ATOM 6303 N N . ALA A 1 834 ? 13.230 1.745 -7.663 1.00 95.62 834 ALA A N 1
ATOM 6304 C CA . ALA A 1 834 ? 14.304 2.457 -8.323 1.00 95.62 834 ALA A CA 1
ATOM 6305 C C . ALA A 1 834 ? 15.302 1.443 -8.871 1.00 95.62 834 ALA A C 1
ATOM 6307 O O . ALA A 1 834 ? 15.544 0.419 -8.233 1.00 95.62 834 ALA A O 1
ATOM 6308 N N . TYR A 1 835 ? 15.876 1.715 -10.033 1.00 95.25 835 TYR A N 1
ATOM 6309 C CA . TYR A 1 835 ? 16.939 0.896 -10.588 1.00 95.25 835 TYR A CA 1
ATOM 6310 C C . TYR A 1 835 ? 18.033 1.752 -11.214 1.00 95.25 835 TYR A C 1
ATOM 6312 O O . TYR A 1 835 ? 17.769 2.852 -11.705 1.00 95.25 835 TYR A O 1
ATOM 6320 N N . ALA A 1 836 ? 19.247 1.212 -11.180 1.00 95.44 836 ALA A N 1
ATOM 6321 C CA . ALA A 1 836 ? 20.393 1.698 -11.928 1.00 95.44 836 ALA A CA 1
ATOM 6322 C C . ALA A 1 836 ? 20.819 0.608 -12.908 1.00 95.44 836 ALA A C 1
ATOM 6324 O O . ALA A 1 836 ? 20.887 -0.570 -12.534 1.00 95.44 836 ALA A O 1
ATOM 6325 N N . SER A 1 837 ? 21.035 0.977 -14.167 1.00 95.62 837 SER A N 1
ATOM 6326 C CA . SER A 1 837 ? 21.313 -0.011 -15.207 1.00 95.62 837 SER A CA 1
ATOM 6327 C C . SER A 1 837 ? 22.152 0.548 -16.344 1.00 95.62 837 SER A C 1
ATOM 6329 O O . SER A 1 837 ? 21.958 1.689 -16.753 1.00 95.62 837 SER A O 1
ATOM 6331 N N . GLY A 1 838 ? 23.028 -0.302 -16.874 1.00 94.06 838 GLY A N 1
ATOM 6332 C CA . GLY A 1 838 ? 23.704 -0.127 -18.151 1.00 94.06 838 GLY A CA 1
ATOM 6333 C C . GLY A 1 838 ? 23.447 -1.346 -19.034 1.00 94.06 838 GLY A C 1
ATOM 6334 O O . GLY A 1 838 ? 23.358 -2.473 -18.541 1.00 94.06 838 GLY A O 1
ATOM 6335 N N . LYS A 1 839 ? 23.282 -1.139 -20.341 1.00 94.88 839 LYS A N 1
ATOM 6336 C CA . LYS A 1 839 ? 23.067 -2.237 -21.289 1.00 94.88 839 LYS A CA 1
ATOM 6337 C C . LYS A 1 839 ? 23.666 -1.974 -22.664 1.00 94.88 839 LYS A C 1
ATOM 6339 O O . LYS A 1 839 ? 23.676 -0.841 -23.158 1.00 94.88 839 LYS A O 1
ATOM 6344 N N . GLY A 1 840 ? 24.069 -3.058 -23.312 1.00 92.81 840 GLY A N 1
ATOM 6345 C CA . GLY A 1 840 ? 24.393 -3.066 -24.728 1.00 92.81 840 GLY A CA 1
ATOM 6346 C C . GLY A 1 840 ? 23.150 -3.001 -25.626 1.00 92.81 840 GLY A C 1
ATOM 6347 O O . GLY A 1 840 ? 22.037 -3.371 -25.234 1.00 92.81 840 GLY A O 1
ATOM 6348 N N . VAL A 1 841 ? 23.341 -2.515 -26.854 1.00 93.12 841 VAL A N 1
ATOM 6349 C CA . VAL A 1 841 ? 22.348 -2.532 -27.938 1.00 93.12 841 VAL A CA 1
ATOM 6350 C C . VAL A 1 841 ? 22.893 -3.388 -29.088 1.00 93.12 841 VAL A C 1
ATOM 6352 O O . VAL A 1 841 ? 23.710 -2.902 -29.875 1.00 93.12 841 VAL A O 1
ATOM 6355 N N . PRO A 1 842 ? 22.454 -4.653 -29.218 1.00 90.44 842 PRO A N 1
ATOM 6356 C CA . PRO A 1 842 ? 22.983 -5.541 -30.246 1.00 90.44 842 PRO A CA 1
ATOM 6357 C C . PRO A 1 842 ? 22.727 -4.986 -31.662 1.00 90.44 842 PRO A C 1
ATOM 6359 O O . PRO A 1 842 ? 21.578 -4.645 -31.961 1.00 90.44 842 PRO A O 1
ATOM 6362 N N . PRO A 1 843 ? 23.744 -4.925 -32.540 1.00 88.38 843 PRO A N 1
ATOM 6363 C CA . PRO A 1 843 ? 23.616 -4.353 -33.884 1.00 88.38 843 PRO A CA 1
ATOM 6364 C C . PRO A 1 843 ? 22.874 -5.296 -34.832 1.00 88.38 843 PRO A C 1
ATOM 6366 O O . PRO A 1 843 ? 23.071 -6.509 -34.761 1.00 88.38 843 PRO A O 1
ATOM 6369 N N . GLU A 1 844 ? 22.013 -4.789 -35.713 1.00 86.94 844 GLU A N 1
ATOM 6370 C CA . GLU A 1 844 ? 21.202 -5.638 -36.591 1.00 86.94 844 GLU A CA 1
ATOM 6371 C C . GLU A 1 844 ? 22.052 -6.509 -37.543 1.00 86.94 844 GLU A C 1
ATOM 6373 O O . GLU A 1 844 ? 22.803 -5.992 -38.354 1.00 86.94 844 GLU A O 1
ATOM 6378 N N . LEU A 1 845 ? 21.867 -7.836 -37.512 1.00 81.69 845 LEU A N 1
ATOM 6379 C CA . LEU A 1 845 ? 22.670 -8.831 -38.254 1.00 81.69 845 LEU A CA 1
ATOM 6380 C C . LEU A 1 845 ? 22.551 -8.761 -39.792 1.00 81.69 845 LEU A C 1
ATOM 6382 O O . LEU A 1 845 ? 23.223 -9.512 -40.488 1.00 81.69 845 LEU A O 1
ATOM 6386 N N . HIS A 1 846 ? 21.619 -7.966 -40.316 1.00 78.06 846 HIS A N 1
ATOM 6387 C CA . HIS A 1 846 ? 21.245 -7.952 -41.737 1.00 78.06 846 HIS A CA 1
ATOM 6388 C C . HIS A 1 846 ? 21.637 -6.661 -42.457 1.00 78.06 846 HIS A C 1
ATOM 6390 O O . HIS A 1 846 ? 21.282 -6.520 -43.624 1.00 78.06 846 HIS A O 1
ATOM 6396 N N . LEU A 1 847 ? 22.258 -5.721 -41.739 1.00 76.81 847 LEU A N 1
ATOM 6397 C CA . LEU A 1 847 ? 22.700 -4.442 -42.276 1.00 76.81 847 LEU A CA 1
ATOM 6398 C C . LEU A 1 847 ? 24.221 -4.442 -42.374 1.00 76.81 847 LEU A C 1
ATOM 6400 O O . LEU A 1 847 ? 24.882 -4.894 -41.436 1.00 76.81 847 LEU A O 1
ATOM 6404 N N . ASP A 1 848 ? 24.748 -3.892 -43.463 1.00 75.06 848 ASP A N 1
ATOM 6405 C CA . ASP A 1 848 ? 26.192 -3.702 -43.632 1.00 75.06 848 ASP A CA 1
ATOM 6406 C C . ASP A 1 848 ? 26.717 -2.591 -42.697 1.00 75.06 848 ASP A C 1
ATOM 6408 O O . ASP A 1 848 ? 27.801 -2.713 -42.126 1.00 75.06 848 ASP A O 1
ATOM 6412 N N . GLU A 1 849 ? 25.909 -1.549 -42.458 1.00 77.81 849 GLU A N 1
ATOM 6413 C CA . GLU A 1 849 ? 26.205 -0.439 -41.536 1.00 77.81 849 GLU A CA 1
ATOM 6414 C C . GLU A 1 849 ? 25.130 -0.324 -40.430 1.00 77.81 849 GLU A C 1
ATOM 6416 O O . GLU A 1 849 ? 24.262 0.563 -40.454 1.00 77.81 849 GLU A O 1
ATOM 6421 N N . PRO A 1 850 ? 25.125 -1.237 -39.437 1.00 81.94 850 PRO A N 1
ATOM 6422 C CA . PRO A 1 850 ? 24.125 -1.232 -38.379 1.00 81.94 850 PRO A CA 1
ATOM 6423 C C . PRO A 1 850 ? 24.329 -0.065 -37.408 1.00 81.94 850 PRO A C 1
ATOM 6425 O O . PRO A 1 850 ? 25.377 0.576 -37.336 1.00 81.94 850 PRO A O 1
ATOM 6428 N N . ARG A 1 851 ? 23.316 0.198 -36.579 1.00 82.88 851 ARG A N 1
ATOM 6429 C CA . ARG A 1 851 ? 23.460 1.181 -35.501 1.00 82.88 851 ARG A CA 1
ATOM 6430 C C . ARG A 1 851 ? 24.346 0.613 -34.391 1.00 82.88 851 ARG A C 1
ATOM 6432 O O . ARG A 1 851 ? 24.000 -0.390 -33.772 1.00 82.88 851 ARG A O 1
ATOM 6439 N N . LEU A 1 852 ? 25.400 1.344 -34.048 1.00 88.62 852 LEU A N 1
ATOM 6440 C CA . LEU A 1 852 ? 26.336 0.977 -32.987 1.00 88.62 852 LEU A CA 1
ATOM 6441 C C . LEU A 1 852 ? 26.133 1.869 -31.762 1.00 88.62 852 LEU A C 1
ATOM 6443 O O . LEU A 1 852 ? 26.795 2.892 -31.617 1.00 88.62 852 LEU A O 1
ATOM 6447 N N . TRP A 1 853 ? 25.170 1.522 -30.904 1.00 91.44 853 TRP A N 1
ATOM 6448 C CA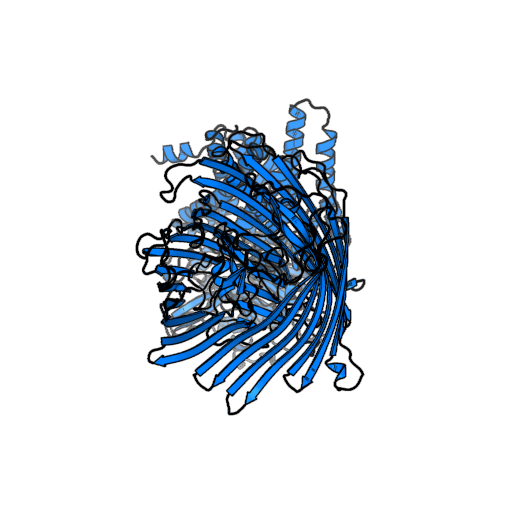 . TRP A 1 853 ? 24.882 2.272 -29.673 1.00 91.44 853 TRP A CA 1
ATOM 6449 C C . TRP A 1 853 ? 25.165 1.455 -28.418 1.00 91.44 853 TRP A C 1
ATOM 6451 O O . TRP A 1 853 ? 25.035 0.237 -28.423 1.00 91.44 853 TRP A O 1
ATOM 6461 N N . ARG A 1 854 ? 25.446 2.131 -27.309 1.00 92.38 854 ARG A N 1
ATOM 6462 C CA . ARG A 1 854 ? 25.386 1.568 -25.957 1.00 92.38 854 ARG A CA 1
ATOM 6463 C C . ARG A 1 854 ? 24.588 2.510 -25.069 1.00 92.38 854 ARG A C 1
ATOM 6465 O O . ARG A 1 854 ? 24.576 3.717 -25.298 1.00 92.38 854 ARG A O 1
ATOM 6472 N N . ILE A 1 855 ? 23.903 1.960 -24.072 1.00 95.00 855 ILE A N 1
ATOM 6473 C CA . ILE A 1 855 ? 23.199 2.746 -23.059 1.00 95.00 855 ILE A CA 1
ATOM 6474 C C . ILE A 1 855 ? 23.934 2.528 -21.733 1.00 95.00 855 ILE A C 1
ATOM 6476 O O . ILE A 1 855 ? 23.571 1.611 -20.993 1.00 95.00 855 ILE A O 1
ATOM 6480 N N . PRO A 1 856 ? 25.000 3.298 -21.440 1.00 91.75 856 PRO A N 1
ATOM 6481 C CA . PRO A 1 856 ? 25.774 3.127 -20.209 1.00 91.75 856 PRO A CA 1
ATOM 6482 C C . PRO A 1 856 ? 24.989 3.509 -18.947 1.00 91.75 856 PRO A C 1
ATOM 6484 O O . PRO A 1 856 ? 25.242 2.940 -17.889 1.00 91.75 856 PRO A O 1
ATOM 6487 N N . VAL A 1 857 ? 24.025 4.433 -19.055 1.00 93.75 857 VAL A N 1
ATOM 6488 C CA . VAL A 1 857 ? 23.179 4.880 -17.937 1.00 93.75 857 VAL A CA 1
ATOM 6489 C C . VAL A 1 857 ? 21.714 4.846 -18.353 1.00 93.75 857 VAL A C 1
ATOM 6491 O O . VAL A 1 857 ? 21.323 5.488 -19.328 1.00 93.75 857 VAL A O 1
ATOM 6494 N N . ALA A 1 858 ? 20.888 4.135 -17.591 1.00 94.25 858 ALA A N 1
ATOM 6495 C CA . ALA A 1 858 ? 19.443 4.027 -17.780 1.00 94.25 858 ALA A CA 1
ATOM 6496 C C . ALA A 1 858 ? 18.685 4.074 -16.442 1.00 94.25 858 ALA A C 1
ATOM 6498 O O . ALA A 1 858 ? 17.752 3.305 -16.219 1.00 94.25 858 ALA A O 1
ATOM 6499 N N . ASP A 1 859 ? 19.093 4.954 -15.534 1.00 95.50 859 ASP A N 1
ATOM 6500 C CA . ASP A 1 859 ? 18.560 5.024 -14.175 1.00 95.50 859 ASP A CA 1
ATOM 6501 C C . ASP A 1 859 ? 17.110 5.521 -14.132 1.00 95.50 859 ASP A C 1
ATOM 6503 O O . ASP A 1 859 ? 16.722 6.467 -14.827 1.00 95.50 859 ASP A O 1
ATOM 6507 N N . ARG A 1 860 ? 16.294 4.928 -13.254 1.00 94.75 860 ARG A N 1
ATOM 6508 C CA . ARG A 1 860 ? 14.892 5.331 -13.084 1.00 94.75 860 ARG A CA 1
ATOM 6509 C C . ARG A 1 860 ? 14.375 5.084 -11.677 1.00 94.75 860 ARG A C 1
ATOM 6511 O O . ARG A 1 860 ? 14.738 4.103 -11.039 1.00 94.75 860 ARG A O 1
ATOM 6518 N N . ALA A 1 861 ? 13.473 5.942 -11.212 1.00 95.62 861 ALA A N 1
ATOM 6519 C CA . ALA A 1 861 ? 12.743 5.792 -9.963 1.00 95.62 861 ALA A CA 1
ATOM 6520 C C . ALA A 1 861 ? 11.260 6.144 -10.138 1.00 95.62 861 ALA A C 1
ATOM 6522 O O . ALA A 1 861 ? 10.918 7.211 -10.646 1.00 95.62 861 ALA A O 1
ATOM 6523 N N . LEU A 1 862 ? 10.390 5.267 -9.644 1.00 94.19 862 LEU A N 1
ATOM 6524 C CA . LEU A 1 862 ? 8.943 5.430 -9.604 1.00 94.19 862 LEU A CA 1
ATOM 6525 C C . LEU A 1 862 ? 8.459 5.376 -8.153 1.00 94.19 862 LEU A C 1
ATOM 6527 O O . LEU A 1 862 ? 8.804 4.454 -7.415 1.00 94.19 862 LEU A O 1
ATOM 6531 N N . GLY A 1 863 ? 7.611 6.327 -7.765 1.00 95.06 863 GLY A N 1
ATOM 6532 C CA . GLY A 1 863 ? 6.841 6.275 -6.523 1.00 95.06 863 GLY A CA 1
ATOM 6533 C C . GLY A 1 863 ? 5.359 6.507 -6.789 1.00 95.06 863 GLY A C 1
ATOM 6534 O O . GLY A 1 863 ? 4.998 7.438 -7.508 1.00 95.06 863 GLY A O 1
ATOM 6535 N N . VAL A 1 864 ? 4.509 5.673 -6.199 1.00 94.44 864 VAL A N 1
ATOM 6536 C CA . VAL A 1 864 ? 3.054 5.685 -6.345 1.00 94.44 864 VAL A CA 1
ATOM 6537 C C . VAL A 1 864 ? 2.416 5.710 -4.959 1.00 94.44 864 VAL A C 1
ATOM 6539 O O . VAL A 1 864 ? 2.649 4.829 -4.137 1.00 94.44 864 VAL A O 1
ATOM 6542 N N . LEU A 1 865 ? 1.599 6.726 -4.694 1.00 94.19 865 LEU A N 1
ATOM 6543 C CA . LEU A 1 865 ? 0.720 6.805 -3.531 1.00 94.19 865 LEU A CA 1
ATOM 6544 C C . LEU A 1 865 ? -0.703 6.506 -3.994 1.00 94.19 865 LEU A C 1
ATOM 6546 O O . LEU A 1 865 ? -1.197 7.148 -4.916 1.00 94.19 865 LEU A O 1
ATOM 6550 N N . THR A 1 866 ? -1.369 5.559 -3.356 1.00 90.25 866 THR A N 1
ATOM 6551 C CA . THR A 1 866 ? -2.742 5.159 -3.665 1.00 90.25 866 THR A CA 1
ATOM 6552 C C . THR A 1 866 ? -3.600 5.232 -2.417 1.00 90.25 866 THR A C 1
ATOM 6554 O O . THR A 1 866 ? -3.129 4.982 -1.318 1.00 90.25 866 THR A O 1
ATOM 6557 N N . ALA A 1 867 ? -4.867 5.585 -2.563 1.00 88.88 867 ALA A N 1
ATOM 6558 C CA . ALA A 1 867 ? -5.833 5.556 -1.477 1.00 88.88 867 ALA A CA 1
ATOM 6559 C C . ALA A 1 867 ? -7.184 5.115 -2.023 1.00 88.88 867 ALA A C 1
ATOM 6561 O O . ALA A 1 867 ? -7.506 5.393 -3.179 1.00 88.88 867 ALA A O 1
ATOM 6562 N N . GLY A 1 868 ? -7.998 4.472 -1.200 1.00 87.50 868 GLY A N 1
ATOM 6563 C CA . GLY A 1 868 ? -9.360 4.135 -1.578 1.00 87.50 868 GLY A CA 1
ATOM 6564 C C . GLY A 1 868 ? -10.253 3.906 -0.376 1.00 87.50 868 GLY A C 1
ATOM 6565 O O . GLY A 1 868 ? -9.779 3.662 0.727 1.00 87.50 868 GLY A O 1
ATOM 6566 N N . SER A 1 869 ? -11.558 4.011 -0.588 1.00 83.50 869 SER A N 1
ATOM 6567 C CA . SER A 1 869 ? -12.566 3.676 0.415 1.00 83.50 869 SER A CA 1
ATOM 6568 C C . SER A 1 869 ? -13.860 3.269 -0.260 1.00 83.50 869 SER A C 1
ATOM 6570 O O . SER A 1 869 ? -14.210 3.776 -1.328 1.00 83.50 869 SER A O 1
ATOM 6572 N N . GLU A 1 870 ? -14.588 2.382 0.399 1.00 80.81 870 GLU A N 1
ATOM 6573 C CA . GLU A 1 870 ? -16.000 2.156 0.124 1.00 80.81 870 GLU A CA 1
ATOM 6574 C C . GLU A 1 870 ? -16.822 3.110 0.996 1.00 80.81 870 GLU A C 1
ATOM 6576 O O . GLU A 1 870 ? -16.361 3.564 2.047 1.00 80.81 870 GLU A O 1
ATOM 6581 N N . PHE A 1 871 ? -17.992 3.502 0.509 1.00 72.38 871 PHE A N 1
ATOM 6582 C CA . PHE A 1 871 ? -18.925 4.359 1.222 1.00 72.38 871 PHE A CA 1
ATOM 6583 C C . PHE A 1 871 ? -20.346 3.887 0.951 1.00 72.38 871 PHE A C 1
ATOM 6585 O O . PHE A 1 871 ? -20.658 3.342 -0.104 1.00 72.38 871 PHE A O 1
ATOM 6592 N N . GLU A 1 872 ? -21.232 4.148 1.892 1.00 72.94 872 GLU A N 1
ATOM 6593 C CA . GLU A 1 872 ? -22.665 4.037 1.690 1.00 72.94 872 GLU A CA 1
ATOM 6594 C C . GLU A 1 872 ? -23.286 5.218 2.431 1.00 72.94 872 GLU A C 1
ATOM 6596 O O . GLU A 1 872 ? -22.864 5.538 3.537 1.00 72.94 872 GLU A O 1
ATOM 6601 N N . THR A 1 873 ? -24.144 5.996 1.780 1.00 65.12 873 THR A N 1
ATOM 6602 C CA . THR A 1 873 ? -24.746 7.182 2.399 1.00 65.12 873 THR A CA 1
ATOM 6603 C C . THR A 1 873 ? -26.221 7.274 2.025 1.00 65.12 873 THR A C 1
ATOM 6605 O O . THR A 1 873 ? -26.601 6.940 0.903 1.00 65.12 873 THR A O 1
ATOM 6608 N N . ALA A 1 874 ? -27.047 7.841 2.908 1.00 61.03 874 ALA A N 1
ATOM 6609 C CA . ALA A 1 874 ? -28.468 8.058 2.625 1.00 61.03 874 ALA A CA 1
ATOM 6610 C C . ALA A 1 874 ? -28.729 8.990 1.418 1.00 61.03 874 ALA A C 1
ATOM 6612 O O . ALA A 1 874 ? -29.782 8.902 0.794 1.00 61.03 874 ALA A O 1
ATOM 6613 N N . LEU A 1 875 ? -27.785 9.882 1.084 1.00 55.78 875 LEU A N 1
ATOM 6614 C CA . LEU A 1 875 ? -27.934 10.885 0.018 1.00 55.78 875 LEU A CA 1
ATOM 6615 C C . LEU A 1 875 ? -27.367 10.418 -1.335 1.00 55.78 875 LEU A C 1
ATOM 6617 O O . LEU A 1 875 ? -27.918 10.737 -2.384 1.00 55.78 875 LEU A O 1
ATOM 6621 N N . ILE A 1 876 ? -26.243 9.701 -1.308 1.00 59.84 876 ILE A N 1
ATOM 6622 C CA . ILE A 1 876 ? -25.414 9.361 -2.478 1.00 59.84 876 ILE A CA 1
ATOM 6623 C C . ILE A 1 876 ? -25.338 7.837 -2.684 1.00 59.84 876 ILE A C 1
ATOM 6625 O O . ILE A 1 876 ? -24.501 7.367 -3.441 1.00 59.84 876 ILE A O 1
ATOM 6629 N N . GLY A 1 877 ? -26.161 7.053 -1.980 1.00 72.75 877 GLY A N 1
ATOM 6630 C CA . GLY A 1 877 ? -26.201 5.595 -2.098 1.00 72.75 877 GLY A CA 1
ATOM 6631 C C . GLY A 1 877 ? -24.881 4.908 -1.736 1.00 72.75 877 GLY A C 1
ATOM 6632 O O . GLY A 1 877 ? -24.034 5.466 -1.032 1.00 72.75 877 GLY A O 1
ATOM 6633 N N . ARG A 1 878 ? -24.711 3.674 -2.220 1.00 83.50 878 ARG A N 1
ATOM 6634 C CA . ARG A 1 878 ? -23.496 2.869 -2.044 1.00 83.50 878 ARG A CA 1
ATOM 6635 C C . ARG A 1 878 ? -22.486 3.177 -3.139 1.00 83.50 878 ARG A C 1
ATOM 6637 O O . ARG A 1 878 ? -22.838 3.217 -4.314 1.00 83.50 878 ARG A O 1
ATOM 6644 N N . GLY A 1 879 ? -21.208 3.275 -2.809 1.00 80.69 879 GLY A N 1
ATOM 6645 C CA . GLY A 1 879 ? -20.158 3.453 -3.798 1.00 80.69 879 GLY A CA 1
ATOM 6646 C C . GLY A 1 879 ? -18.749 3.201 -3.280 1.00 80.69 879 GLY A C 1
ATOM 6647 O O . GLY A 1 879 ? -18.524 2.734 -2.168 1.00 80.69 879 GLY A O 1
ATOM 6648 N N . ARG A 1 880 ? -17.778 3.481 -4.141 1.00 84.75 880 ARG A N 1
ATOM 6649 C CA . ARG A 1 880 ? -16.345 3.331 -3.910 1.00 84.75 880 ARG A CA 1
ATOM 6650 C C . ARG A 1 880 ? -15.605 4.467 -4.588 1.00 84.75 880 ARG A C 1
ATOM 6652 O O . ARG A 1 880 ? -15.971 4.871 -5.690 1.00 84.75 880 ARG A O 1
ATOM 6659 N N . VAL A 1 881 ? -14.547 4.949 -3.955 1.00 86.44 881 VAL A N 1
ATOM 6660 C CA . VAL A 1 881 ? -13.609 5.911 -4.536 1.00 86.44 881 VAL A CA 1
ATOM 6661 C C . VAL A 1 881 ? -12.184 5.411 -4.390 1.00 86.44 881 VAL A C 1
ATOM 6663 O O . VAL A 1 881 ? -11.832 4.782 -3.396 1.00 86.44 881 VAL A O 1
ATOM 6666 N N . GLU A 1 882 ? -11.364 5.712 -5.386 1.00 89.62 882 GLU A N 1
ATOM 6667 C CA . GLU A 1 882 ? -9.930 5.458 -5.389 1.00 89.62 882 GLU A CA 1
ATOM 6668 C C . GLU A 1 882 ? -9.196 6.661 -5.966 1.00 89.62 882 GLU A C 1
ATOM 6670 O O . GLU A 1 882 ? -9.671 7.300 -6.903 1.00 89.62 882 GLU A O 1
ATOM 6675 N N . ALA A 1 883 ? -8.015 6.950 -5.443 1.00 91.12 883 ALA A N 1
ATOM 6676 C CA . ALA A 1 883 ? -7.117 7.962 -5.964 1.00 91.12 883 ALA A CA 1
ATOM 6677 C C . ALA A 1 883 ? -5.687 7.420 -6.021 1.00 91.12 883 ALA A C 1
ATOM 6679 O O . ALA A 1 883 ? -5.287 6.604 -5.193 1.00 91.12 883 ALA A O 1
ATOM 6680 N N . ALA A 1 884 ? -4.918 7.878 -7.002 1.00 92.00 884 ALA A N 1
ATOM 6681 C CA . ALA A 1 884 ? -3.516 7.545 -7.181 1.00 92.00 884 ALA A CA 1
ATOM 6682 C C . ALA A 1 884 ? -2.721 8.789 -7.594 1.00 92.00 884 ALA A C 1
ATOM 6684 O O . ALA A 1 884 ? -3.155 9.556 -8.454 1.00 92.00 884 ALA A O 1
ATOM 6685 N N . LEU A 1 885 ? -1.543 8.969 -7.007 1.00 95.62 885 LEU A N 1
ATOM 6686 C CA . LEU A 1 885 ? -0.559 9.978 -7.379 1.00 95.62 885 LEU A CA 1
ATOM 6687 C C . LEU A 1 885 ? 0.769 9.275 -7.661 1.00 95.62 885 LEU A C 1
ATOM 6689 O O . LEU A 1 885 ? 1.305 8.592 -6.794 1.00 95.62 885 LEU A O 1
ATOM 6693 N N . GLY A 1 886 ? 1.300 9.454 -8.862 1.00 94.25 886 GLY A N 1
ATOM 6694 C CA . GLY A 1 886 ? 2.544 8.854 -9.316 1.00 94.25 886 GLY A CA 1
ATOM 6695 C C . GLY A 1 886 ? 3.581 9.892 -9.713 1.00 94.25 886 GLY A C 1
ATOM 6696 O O . GLY A 1 886 ? 3.250 10.899 -10.342 1.00 94.25 886 GLY A O 1
ATOM 6697 N N . VAL A 1 887 ? 4.839 9.623 -9.375 1.00 96.19 887 VAL A N 1
ATOM 6698 C CA . VAL A 1 887 ? 6.003 10.404 -9.799 1.00 96.19 887 VAL A CA 1
ATOM 6699 C C . VAL A 1 887 ? 7.034 9.451 -10.389 1.00 96.19 887 VAL A C 1
ATOM 6701 O O . VAL A 1 887 ? 7.517 8.557 -9.700 1.00 96.19 887 VAL A O 1
ATOM 6704 N N . ASP A 1 888 ? 7.361 9.666 -11.657 1.00 94.81 888 ASP A N 1
ATOM 6705 C CA . ASP A 1 888 ? 8.302 8.875 -12.446 1.00 94.81 888 ASP A CA 1
ATOM 6706 C C . ASP A 1 888 ? 9.461 9.765 -12.892 1.00 94.81 888 ASP A C 1
ATOM 6708 O O . ASP A 1 888 ? 9.251 10.772 -13.570 1.00 94.81 888 ASP A O 1
ATOM 6712 N N . LEU A 1 889 ? 10.672 9.427 -12.467 1.00 94.88 889 LEU A N 1
ATOM 6713 C CA . LEU A 1 889 ? 11.889 10.187 -12.720 1.00 94.88 889 LEU A CA 1
ATOM 6714 C C . LEU A 1 889 ? 12.924 9.262 -13.343 1.00 94.88 889 LEU A C 1
ATOM 6716 O O . LEU A 1 889 ? 13.101 8.144 -12.867 1.00 94.88 889 LEU A O 1
ATOM 6720 N N . GLY A 1 890 ? 13.695 9.747 -14.305 1.00 92.12 890 GLY A N 1
ATOM 6721 C CA . GLY A 1 890 ? 14.835 8.979 -14.779 1.00 92.12 890 GLY A CA 1
ATOM 6722 C C . GLY A 1 890 ? 15.793 9.765 -15.646 1.00 92.12 890 GLY A C 1
ATOM 6723 O O . GLY A 1 890 ? 15.510 10.887 -16.071 1.00 92.12 890 GLY A O 1
ATOM 6724 N N . GLN A 1 891 ? 16.932 9.136 -15.882 1.00 93.50 891 GLN A N 1
ATOM 6725 C CA . GLN A 1 891 ? 18.040 9.649 -16.663 1.00 93.50 891 GLN A CA 1
ATOM 6726 C C . GLN A 1 891 ? 18.466 8.577 -17.661 1.00 93.50 891 GLN A C 1
ATOM 6728 O O . GLN A 1 891 ? 18.417 7.380 -17.378 1.00 93.50 891 GLN A O 1
ATOM 6733 N N . THR A 1 892 ? 18.856 8.993 -18.857 1.00 92.56 892 THR A N 1
ATOM 6734 C CA . THR A 1 892 ? 19.386 8.072 -19.859 1.00 92.56 892 THR A CA 1
ATOM 6735 C C . THR A 1 892 ? 20.521 8.730 -20.615 1.00 92.56 892 THR A C 1
ATOM 6737 O O . THR A 1 892 ? 20.381 9.872 -21.056 1.00 92.56 892 THR A O 1
ATOM 6740 N N . GLU A 1 893 ? 21.617 7.998 -20.770 1.00 92.19 893 GLU A N 1
ATOM 6741 C CA . GLU A 1 893 ? 22.762 8.368 -21.594 1.00 92.19 893 GLU A CA 1
ATOM 6742 C C . GLU A 1 893 ? 22.934 7.340 -22.710 1.00 92.19 893 GLU A C 1
ATOM 6744 O O . GLU A 1 893 ? 22.797 6.138 -22.478 1.00 92.19 893 GLU A O 1
ATOM 6749 N N . ILE A 1 894 ? 23.182 7.818 -23.925 1.00 91.00 894 ILE A N 1
ATOM 6750 C CA . ILE A 1 894 ? 23.411 6.996 -25.113 1.00 91.00 894 ILE A CA 1
ATOM 6751 C C . ILE A 1 894 ? 24.765 7.382 -25.695 1.00 91.00 894 ILE A C 1
ATOM 6753 O O . ILE A 1 894 ? 25.005 8.559 -25.956 1.00 91.00 894 ILE A O 1
ATOM 6757 N N . GLU A 1 895 ? 25.603 6.384 -25.950 1.00 90.69 895 GLU A N 1
ATOM 6758 C CA . GLU A 1 895 ? 26.875 6.520 -26.660 1.00 90.69 895 GLU A CA 1
ATOM 6759 C C . GLU A 1 895 ? 26.753 5.888 -28.046 1.00 90.69 895 GLU A C 1
ATOM 6761 O O . GLU A 1 895 ? 26.209 4.789 -28.188 1.00 90.69 895 GLU A O 1
ATOM 6766 N N . GLN A 1 896 ? 27.251 6.580 -29.068 1.00 90.00 896 GLN A N 1
ATOM 6767 C CA . GLN A 1 896 ? 27.362 6.082 -30.434 1.00 90.00 896 GLN A CA 1
ATOM 6768 C C . GLN A 1 896 ? 28.817 5.750 -30.755 1.00 90.00 896 GLN A C 1
ATOM 6770 O O . GLN A 1 896 ? 29.709 6.530 -30.434 1.00 90.00 896 GLN A O 1
ATOM 6775 N N . PHE A 1 897 ? 29.039 4.627 -31.431 1.00 89.56 897 PHE A N 1
ATOM 6776 C CA . PHE A 1 897 ? 30.360 4.111 -31.772 1.00 89.56 897 PHE A CA 1
ATOM 6777 C C . PHE A 1 897 ? 30.596 4.113 -33.281 1.00 89.56 897 PHE A C 1
ATOM 6779 O O . PHE A 1 897 ? 29.651 4.104 -34.071 1.00 89.56 897 PHE A O 1
ATOM 6786 N N . GLU A 1 898 ? 31.870 4.162 -33.663 1.00 87.62 898 GLU A N 1
ATOM 6787 C CA . GLU A 1 898 ? 32.319 4.126 -35.060 1.00 87.62 898 GLU A CA 1
ATOM 6788 C C . GLU A 1 898 ? 32.295 2.712 -35.657 1.00 87.62 898 GLU A C 1
ATOM 6790 O O . GLU A 1 898 ? 31.940 2.537 -36.819 1.00 87.62 898 GLU A O 1
ATOM 6795 N N . SER A 1 899 ? 32.665 1.706 -34.857 1.00 86.25 899 SER A N 1
ATOM 6796 C CA . SER A 1 899 ? 32.958 0.343 -35.311 1.00 86.25 899 SER A CA 1
ATOM 6797 C C . SER A 1 899 ? 32.458 -0.722 -34.312 1.00 86.25 899 SER A C 1
ATOM 6799 O O . SER A 1 899 ? 32.104 -0.414 -33.171 1.00 86.25 899 SER A O 1
ATOM 6801 N N . LEU A 1 900 ? 32.380 -1.985 -34.758 1.00 83.06 900 LEU A N 1
ATOM 6802 C CA . LEU A 1 900 ? 31.917 -3.140 -33.969 1.00 83.06 900 LEU A CA 1
ATOM 6803 C C . LEU A 1 900 ? 32.852 -3.524 -32.803 1.00 83.06 900 LEU A C 1
ATOM 6805 O O . LEU A 1 900 ? 32.478 -4.386 -32.008 1.00 83.06 900 LEU A O 1
ATOM 6809 N N . ASP A 1 901 ? 34.033 -2.908 -32.689 1.00 80.62 901 ASP A N 1
ATOM 6810 C CA . ASP A 1 901 ? 34.928 -3.050 -31.529 1.00 80.62 901 ASP A CA 1
ATOM 6811 C C . ASP A 1 901 ? 34.445 -2.277 -30.287 1.00 80.62 901 ASP A C 1
ATOM 6813 O O . ASP A 1 901 ? 34.853 -2.594 -29.172 1.00 80.62 901 ASP A O 1
ATOM 6817 N N . TYR A 1 902 ? 33.533 -1.312 -30.468 1.00 85.69 902 TYR A N 1
ATOM 6818 C CA . TYR A 1 902 ? 33.040 -0.409 -29.426 1.00 85.69 902 TYR A CA 1
ATOM 6819 C C . TYR A 1 902 ? 34.158 0.342 -28.665 1.00 85.69 902 TYR A C 1
ATOM 6821 O O . TYR A 1 902 ? 34.009 0.633 -27.478 1.00 85.69 902 TYR A O 1
ATOM 6829 N N . GLU A 1 903 ? 35.260 0.705 -29.336 1.00 83.44 903 GLU A N 1
ATOM 6830 C CA . GLU A 1 903 ? 36.378 1.439 -28.713 1.00 83.44 903 GLU A CA 1
ATOM 6831 C C . GLU A 1 903 ? 36.277 2.970 -28.872 1.00 83.44 903 GLU A C 1
ATOM 6833 O O . GLU A 1 903 ? 36.640 3.719 -27.962 1.00 83.44 903 GLU A O 1
ATOM 6838 N N . SER A 1 904 ? 35.769 3.452 -30.014 1.00 87.56 904 SER A N 1
ATOM 6839 C CA . SER A 1 904 ? 35.726 4.881 -30.376 1.00 87.56 904 SER A CA 1
ATOM 6840 C C . SER A 1 904 ? 34.303 5.449 -30.301 1.00 87.56 904 SER A C 1
ATOM 6842 O O . SER A 1 904 ? 33.446 5.107 -31.123 1.00 87.56 904 SER A O 1
ATOM 6844 N N . VAL A 1 905 ? 34.044 6.333 -29.327 1.00 88.44 905 VAL A N 1
ATOM 6845 C CA . VAL A 1 905 ? 32.760 7.048 -29.178 1.00 88.44 905 VAL A CA 1
ATOM 6846 C C . VAL A 1 905 ? 32.729 8.269 -30.101 1.00 88.44 905 VAL A C 1
ATOM 6848 O O . VAL A 1 905 ? 33.517 9.200 -29.949 1.00 88.44 905 VAL A O 1
ATOM 6851 N N . THR A 1 906 ? 31.774 8.296 -31.030 1.00 88.12 906 THR A N 1
ATOM 6852 C CA . THR A 1 906 ? 31.587 9.372 -32.021 1.00 88.12 906 THR A CA 1
ATOM 6853 C C . THR A 1 906 ? 30.511 10.384 -31.628 1.00 88.12 906 THR A C 1
ATOM 6855 O O . THR A 1 906 ? 30.464 11.478 -32.191 1.00 88.12 906 THR A O 1
ATOM 6858 N N . GLY A 1 907 ? 29.657 10.067 -30.650 1.00 84.44 907 GLY A N 1
ATOM 6859 C CA . GLY A 1 907 ? 28.658 11.005 -30.140 1.00 84.44 907 GLY A CA 1
ATOM 6860 C C . GLY A 1 907 ? 27.957 10.532 -28.872 1.00 84.44 907 GLY A C 1
ATOM 6861 O O . GLY A 1 907 ? 27.848 9.331 -28.624 1.00 84.44 907 GLY A O 1
ATOM 6862 N N . THR A 1 908 ? 27.459 11.489 -28.085 1.00 86.06 908 THR A N 1
ATOM 6863 C CA . THR A 1 908 ? 26.698 11.225 -26.858 1.00 86.06 908 THR A CA 1
ATOM 6864 C C . THR A 1 908 ? 25.406 12.040 -26.779 1.00 86.06 908 THR A C 1
ATOM 6866 O O . THR A 1 908 ? 25.340 13.202 -27.199 1.00 86.06 908 THR A O 1
ATOM 6869 N N . GLU A 1 909 ? 24.361 11.424 -26.224 1.00 87.38 909 GLU A N 1
ATOM 6870 C CA . GLU A 1 909 ? 23.083 12.065 -25.898 1.00 87.38 909 GLU A CA 1
ATOM 6871 C C . GLU A 1 909 ? 22.745 11.793 -24.433 1.00 87.38 909 GLU A C 1
ATOM 6873 O O . GLU A 1 909 ? 22.598 10.639 -24.033 1.00 87.38 909 GLU A O 1
ATOM 6878 N N . ALA A 1 910 ? 22.590 12.855 -23.640 1.00 89.25 910 ALA A N 1
ATOM 6879 C CA . ALA A 1 910 ? 22.159 12.764 -22.252 1.00 89.25 910 ALA A CA 1
ATOM 6880 C C . ALA A 1 910 ? 20.749 13.335 -22.106 1.00 89.25 910 ALA A C 1
ATOM 6882 O O . ALA A 1 910 ? 20.427 14.409 -22.624 1.00 89.25 910 ALA A O 1
ATOM 6883 N N . SER A 1 911 ? 19.897 12.630 -21.370 1.00 90.19 911 SER A N 1
ATOM 6884 C CA . SER A 1 911 ? 18.499 13.009 -21.203 1.00 90.19 911 SER A CA 1
ATOM 6885 C C . SER A 1 911 ? 17.995 12.784 -19.786 1.00 90.19 911 SER A C 1
ATOM 6887 O O . SER A 1 911 ? 18.424 11.862 -19.095 1.00 90.19 911 SER A O 1
ATOM 6889 N N . ASN A 1 912 ? 17.044 13.619 -19.369 1.00 92.50 912 ASN A N 1
ATOM 6890 C CA . ASN A 1 912 ? 16.298 13.457 -18.126 1.00 92.50 912 ASN A CA 1
ATOM 6891 C C . ASN A 1 912 ? 14.800 13.494 -18.419 1.00 92.50 912 ASN A C 1
ATOM 6893 O O . ASN A 1 912 ? 14.340 14.289 -19.241 1.00 92.50 912 ASN A O 1
ATOM 6897 N N . HIS A 1 913 ? 14.023 12.687 -17.702 1.00 90.69 913 HIS A N 1
ATOM 6898 C CA . HIS A 1 913 ? 12.568 12.715 -17.758 1.00 90.69 913 HIS A CA 1
ATOM 6899 C C . HIS A 1 913 ? 11.953 12.821 -16.365 1.00 90.69 913 HIS A C 1
ATOM 6901 O O . HIS A 1 913 ? 12.476 12.296 -15.381 1.00 90.69 913 HIS A O 1
ATOM 6907 N N . ALA A 1 914 ? 10.815 13.506 -16.298 1.00 94.31 914 ALA A N 1
ATOM 6908 C CA . ALA A 1 914 ? 9.997 13.601 -15.102 1.00 94.31 914 ALA A CA 1
ATOM 6909 C C . ALA A 1 914 ? 8.519 13.606 -15.497 1.00 94.31 914 ALA A C 1
ATOM 6911 O O . ALA A 1 914 ? 8.065 14.525 -16.178 1.00 94.31 914 ALA A O 1
ATOM 6912 N N . THR A 1 915 ? 7.765 12.606 -15.055 1.00 95.25 915 THR A N 1
ATOM 6913 C CA . THR A 1 915 ? 6.323 12.508 -15.289 1.00 95.25 915 THR A CA 1
ATOM 6914 C C . THR A 1 915 ? 5.593 12.481 -13.955 1.00 95.25 915 THR A C 1
ATOM 6916 O O . THR A 1 915 ? 5.889 11.656 -13.093 1.00 95.25 915 THR A O 1
ATOM 6919 N N . VAL A 1 916 ? 4.628 13.381 -13.778 1.00 96.25 916 VAL A N 1
ATOM 6920 C CA . VAL A 1 916 ? 3.714 13.374 -12.627 1.00 96.25 916 VAL A CA 1
ATOM 6921 C C . VAL A 1 916 ? 2.331 13.002 -13.127 1.00 96.25 916 VAL A C 1
ATOM 6923 O O . VAL A 1 916 ? 1.854 13.598 -14.089 1.00 96.25 916 VAL A O 1
ATOM 6926 N N . THR A 1 917 ? 1.686 12.039 -12.474 1.00 96.19 917 THR A N 1
ATOM 6927 C CA . THR A 1 917 ? 0.340 11.581 -12.832 1.00 96.19 917 THR A CA 1
ATOM 6928 C C . THR A 1 917 ? -0.561 11.585 -11.608 1.00 96.19 917 THR A C 1
ATOM 6930 O O . THR A 1 917 ? -0.182 11.060 -10.569 1.00 96.19 917 THR A O 1
ATOM 6933 N N . ALA A 1 918 ? -1.760 12.141 -11.729 1.00 95.25 918 ALA A N 1
ATOM 6934 C CA . ALA A 1 918 ? -2.820 12.063 -10.734 1.00 95.25 918 ALA A CA 1
ATOM 6935 C C . ALA A 1 918 ? -4.042 11.388 -11.361 1.00 95.25 918 ALA A C 1
ATOM 6937 O O . ALA A 1 918 ? -4.454 11.732 -12.468 1.00 95.25 918 ALA A O 1
ATOM 6938 N N . ARG A 1 919 ? -4.633 10.427 -10.660 1.00 94.62 919 ARG A N 1
ATOM 6939 C CA . ARG A 1 919 ? -5.804 9.686 -11.120 1.00 94.62 919 ARG A CA 1
ATOM 6940 C C . ARG A 1 919 ? -6.804 9.546 -9.984 1.00 94.62 919 ARG A C 1
ATOM 6942 O O . ARG A 1 919 ? -6.411 9.273 -8.858 1.00 94.62 919 ARG A O 1
ATOM 6949 N N . ALA A 1 920 ? -8.084 9.699 -10.282 1.00 93.06 920 ALA A N 1
ATOM 6950 C CA . ALA A 1 920 ? -9.184 9.393 -9.381 1.00 93.06 920 ALA A CA 1
ATOM 6951 C C . ALA A 1 920 ? -10.199 8.515 -10.112 1.00 93.06 920 ALA A C 1
ATOM 6953 O O . ALA A 1 920 ? -10.463 8.722 -11.295 1.00 93.06 920 ALA A O 1
ATOM 6954 N N . MET A 1 921 ? -10.760 7.531 -9.426 1.00 91.44 921 MET A N 1
ATOM 6955 C CA . MET A 1 921 ? -11.794 6.640 -9.932 1.00 91.44 921 MET A CA 1
ATOM 6956 C C . MET A 1 921 ? -12.922 6.551 -8.915 1.00 91.44 921 MET A C 1
ATOM 6958 O O . MET A 1 921 ? -12.689 6.589 -7.709 1.00 91.44 921 MET A O 1
ATOM 6962 N N . SER A 1 922 ? -14.149 6.409 -9.392 1.00 89.56 922 SER A N 1
ATOM 6963 C CA . SER A 1 922 ? -15.318 6.200 -8.549 1.00 89.56 922 SER A CA 1
ATOM 6964 C C . SER A 1 922 ? -16.228 5.129 -9.132 1.00 89.56 922 SER A C 1
ATOM 6966 O O . SER A 1 922 ? -16.250 4.883 -10.336 1.00 89.56 922 SER A O 1
ATOM 6968 N N . THR A 1 923 ? -16.967 4.454 -8.265 1.00 89.00 923 THR A N 1
ATOM 6969 C CA . THR A 1 923 ? -18.060 3.543 -8.608 1.00 89.00 923 THR A CA 1
ATOM 6970 C C . THR A 1 923 ? -19.231 3.885 -7.703 1.00 89.00 923 THR A C 1
ATOM 6972 O O . THR A 1 923 ? -19.051 4.038 -6.504 1.00 89.00 923 THR A O 1
ATOM 6975 N N . HIS A 1 924 ? -20.417 4.036 -8.264 1.00 88.50 924 HIS A N 1
ATOM 6976 C CA . HIS A 1 924 ? -21.652 4.346 -7.562 1.00 88.50 924 HIS A CA 1
ATOM 6977 C C . HIS A 1 924 ? -22.689 3.303 -7.978 1.00 88.50 924 HIS A C 1
ATOM 6979 O O . HIS A 1 924 ? -22.995 3.160 -9.161 1.00 88.50 924 HIS A O 1
ATOM 6985 N N . TYR A 1 925 ? -23.199 2.541 -7.019 1.00 85.06 925 TYR A N 1
ATOM 6986 C CA . TYR A 1 925 ? -24.200 1.509 -7.244 1.00 85.06 925 TYR A CA 1
ATOM 6987 C C . TYR A 1 925 ? -25.587 2.159 -7.219 1.00 85.06 925 TYR A C 1
ATOM 6989 O O . TYR A 1 925 ? -26.075 2.558 -6.166 1.00 85.06 925 TYR A O 1
ATOM 6997 N N . LEU A 1 926 ? -26.215 2.285 -8.391 1.00 84.50 926 LEU A N 1
ATOM 6998 C CA . LEU A 1 926 ? -27.559 2.858 -8.534 1.00 84.50 926 LEU A CA 1
ATOM 6999 C C . LEU A 1 926 ? -28.652 1.859 -8.111 1.00 84.50 926 LEU A C 1
ATOM 7001 O O . LEU A 1 926 ? -29.750 2.261 -7.742 1.00 84.50 926 LEU A O 1
ATOM 7005 N N . SER A 1 927 ? -28.366 0.555 -8.204 1.00 80.44 927 SER A N 1
ATOM 7006 C CA . SER A 1 927 ? -29.168 -0.561 -7.674 1.00 80.44 927 SER A CA 1
ATOM 7007 C C . SER A 1 927 ? -28.313 -1.838 -7.613 1.00 80.44 927 SER A C 1
ATOM 7009 O O . SER A 1 927 ? -27.214 -1.862 -8.167 1.00 80.44 927 SER A O 1
ATOM 7011 N N . ASP A 1 928 ? -28.843 -2.941 -7.076 1.00 72.62 928 ASP A N 1
ATOM 7012 C CA . ASP A 1 928 ? -28.189 -4.269 -7.128 1.00 72.62 928 ASP A CA 1
ATOM 7013 C C . ASP A 1 928 ? -27.904 -4.759 -8.562 1.00 72.62 928 ASP A C 1
ATOM 7015 O O . ASP A 1 928 ? -27.112 -5.676 -8.791 1.00 72.62 928 ASP A O 1
ATOM 7019 N N . GLN A 1 929 ? -28.576 -4.158 -9.547 1.00 77.12 929 GLN A N 1
ATOM 7020 C CA . GLN A 1 929 ? -28.484 -4.506 -10.958 1.00 77.12 929 GLN A CA 1
ATOM 7021 C C . GLN A 1 929 ? -27.856 -3.388 -11.799 1.00 77.12 929 GLN A C 1
ATOM 7023 O O . GLN A 1 929 ? -27.766 -3.555 -13.009 1.00 77.12 929 GLN A O 1
ATOM 7028 N N . ALA A 1 930 ? -27.444 -2.247 -11.238 1.00 83.31 930 ALA A N 1
ATOM 7029 C CA . ALA A 1 930 ? -26.918 -1.138 -12.037 1.00 83.31 930 ALA A CA 1
ATOM 7030 C C . ALA A 1 930 ? -25.872 -0.306 -11.292 1.00 83.31 930 ALA A C 1
ATOM 7032 O O . ALA A 1 930 ? -26.071 0.063 -10.138 1.00 83.31 930 ALA A O 1
ATOM 7033 N N . GLN A 1 931 ? -24.791 0.056 -11.980 1.00 88.50 931 GLN A N 1
ATOM 7034 C CA . GLN A 1 931 ? -23.703 0.868 -11.441 1.00 88.50 931 GLN A CA 1
ATOM 7035 C C . GLN A 1 931 ? -23.221 1.922 -12.443 1.00 88.50 931 GLN A C 1
ATOM 7037 O O . GLN A 1 931 ? -23.203 1.696 -13.651 1.00 88.50 931 GLN A O 1
ATOM 7042 N N . LEU A 1 932 ? -22.797 3.072 -11.927 1.00 89.81 932 LEU A N 1
ATOM 7043 C CA . LEU A 1 932 ? -22.153 4.153 -12.660 1.00 89.81 932 LEU A CA 1
ATOM 7044 C C . LEU A 1 932 ? -20.722 4.320 -12.152 1.00 89.81 932 LEU A C 1
ATOM 7046 O O . LEU A 1 932 ? -20.487 4.471 -10.959 1.00 89.81 932 LEU A O 1
ATOM 7050 N N . ARG A 1 933 ? -19.755 4.317 -13.057 1.00 92.50 933 ARG A N 1
ATOM 7051 C CA . ARG A 1 933 ? -18.328 4.412 -12.758 1.00 92.50 933 ARG A CA 1
ATOM 7052 C C . ARG A 1 933 ? -17.759 5.670 -13.395 1.00 92.50 933 ARG A C 1
ATOM 7054 O O . ARG A 1 933 ? -18.133 6.008 -14.511 1.00 92.50 933 ARG A O 1
ATOM 7061 N N . GLY A 1 934 ? -16.866 6.359 -12.701 1.00 93.44 934 GLY A N 1
ATOM 7062 C CA . GLY A 1 934 ? -16.217 7.581 -13.171 1.00 93.44 934 GLY A CA 1
ATOM 7063 C C . GLY A 1 934 ? -14.703 7.487 -13.050 1.00 93.44 934 GLY A C 1
ATOM 7064 O O . GLY A 1 934 ? -14.187 6.760 -12.202 1.00 93.44 934 GLY A O 1
ATOM 7065 N N . ALA A 1 935 ? -13.977 8.215 -13.895 1.00 94.62 935 ALA A N 1
ATOM 7066 C CA . ALA A 1 935 ? -12.535 8.368 -13.767 1.00 94.62 935 ALA A CA 1
ATOM 7067 C C . ALA A 1 935 ? -12.061 9.729 -14.269 1.00 94.62 935 ALA A C 1
ATOM 7069 O O . ALA A 1 935 ? -12.530 10.232 -15.287 1.00 94.62 935 ALA A O 1
ATOM 7070 N N . LEU A 1 936 ? -11.078 10.281 -13.569 1.00 96.19 936 LEU A N 1
ATOM 7071 C CA . LEU A 1 936 ? -10.338 11.473 -13.944 1.00 96.19 936 LEU A CA 1
ATOM 7072 C C . LEU A 1 936 ? -8.851 11.127 -13.928 1.00 96.19 936 LEU A C 1
ATOM 7074 O O . LEU A 1 936 ? -8.358 10.581 -12.946 1.00 96.19 936 LEU A O 1
ATOM 7078 N N . THR A 1 937 ? -8.131 11.425 -15.005 1.00 96.94 937 THR A N 1
ATOM 7079 C CA . THR A 1 937 ? -6.675 11.248 -15.095 1.00 96.94 937 THR A CA 1
ATOM 7080 C C . THR A 1 937 ? -6.045 12.540 -15.585 1.00 96.94 937 THR A C 1
ATOM 7082 O O . THR A 1 937 ? -6.448 13.073 -16.612 1.00 96.94 937 THR A O 1
ATOM 7085 N N . TRP A 1 938 ? -5.035 13.025 -14.878 1.00 97.31 938 TRP A N 1
ATOM 7086 C CA . TRP A 1 938 ? -4.195 14.145 -15.275 1.00 97.31 938 TRP A CA 1
ATOM 7087 C C . TRP A 1 938 ? -2.735 13.703 -15.260 1.00 97.31 938 TRP A C 1
ATOM 7089 O O . TRP A 1 938 ? -2.300 13.056 -14.311 1.00 97.31 938 TRP A O 1
ATOM 7099 N N . ALA A 1 939 ? -1.970 14.058 -16.285 1.00 96.75 939 ALA A N 1
ATOM 7100 C CA . ALA A 1 939 ? -0.540 13.796 -16.331 1.00 96.75 939 ALA A CA 1
ATOM 7101 C C . ALA A 1 939 ? 0.224 14.984 -16.910 1.00 96.75 939 ALA A C 1
ATOM 7103 O O . ALA A 1 939 ? -0.233 15.645 -17.844 1.00 96.75 939 ALA A O 1
ATOM 7104 N N . GLN A 1 940 ? 1.418 15.222 -16.381 1.00 96.44 940 GLN A N 1
ATOM 7105 C CA . GLN A 1 940 ? 2.381 16.166 -16.921 1.00 96.44 940 GLN A CA 1
ATOM 7106 C C . GLN A 1 940 ? 3.712 15.454 -17.136 1.00 96.44 940 GLN A C 1
ATOM 7108 O O . GLN A 1 940 ? 4.409 15.130 -16.176 1.00 96.44 940 GLN A O 1
ATOM 7113 N N . ALA A 1 941 ? 4.061 15.247 -18.402 1.00 95.00 941 ALA A N 1
ATOM 7114 C CA . ALA A 1 941 ? 5.345 14.707 -18.817 1.00 95.00 941 ALA A CA 1
ATOM 7115 C C . ALA A 1 941 ? 6.306 15.849 -19.139 1.00 95.00 941 ALA A C 1
ATOM 7117 O O . ALA A 1 941 ? 5.962 16.771 -19.881 1.00 95.00 941 ALA A O 1
ATOM 7118 N N . GLY A 1 942 ? 7.507 15.788 -18.579 1.00 93.56 942 GLY A N 1
ATOM 7119 C CA . GLY A 1 942 ? 8.629 16.668 -18.870 1.00 93.56 942 GLY A CA 1
ATOM 7120 C C . GLY A 1 942 ? 9.834 15.862 -19.340 1.00 93.56 942 GLY A C 1
ATOM 7121 O O . GLY A 1 942 ? 10.069 14.751 -18.864 1.00 93.56 942 GLY A O 1
ATOM 7122 N N . TYR A 1 943 ? 10.589 16.431 -20.272 1.00 92.50 943 TYR A N 1
ATOM 7123 C CA . TYR A 1 943 ? 11.787 15.818 -20.831 1.00 92.50 943 TYR A CA 1
ATOM 7124 C C . TYR A 1 943 ? 12.796 16.896 -21.205 1.00 92.50 943 TYR A C 1
ATOM 7126 O O . TYR A 1 943 ? 12.404 17.929 -21.746 1.00 92.50 943 TYR A O 1
ATOM 7134 N N . SER A 1 944 ? 14.067 16.650 -20.918 1.00 90.62 944 SER A N 1
ATOM 7135 C CA . SER A 1 944 ? 15.177 17.498 -21.342 1.00 90.62 944 SER A CA 1
ATOM 7136 C C . SER A 1 944 ? 16.221 16.632 -22.035 1.00 90.62 944 SER A C 1
ATOM 7138 O O . SER A 1 944 ? 16.652 15.645 -21.437 1.00 90.62 944 SER A O 1
ATOM 7140 N N . GLU A 1 945 ? 16.652 17.004 -23.236 1.00 86.44 945 GLU A N 1
ATOM 7141 C CA . GLU A 1 945 ? 17.776 16.364 -23.939 1.00 86.44 945 GLU A CA 1
ATOM 7142 C C . GLU A 1 945 ? 18.907 17.365 -24.174 1.00 86.44 945 GLU A C 1
ATOM 7144 O O . GLU A 1 945 ? 18.664 18.532 -24.481 1.00 86.44 945 GLU A O 1
ATOM 7149 N N . GLY A 1 946 ? 20.147 16.908 -24.011 1.00 80.25 946 GLY A N 1
ATOM 7150 C CA . GLY A 1 946 ? 21.359 17.648 -24.340 1.00 80.25 946 GLY A CA 1
ATOM 7151 C C . GLY A 1 946 ? 22.291 16.786 -25.185 1.00 80.25 946 GLY A C 1
ATOM 7152 O O . GLY A 1 946 ? 22.491 15.607 -24.893 1.00 80.25 946 GLY A O 1
ATOM 7153 N N . GLN A 1 947 ? 22.861 17.382 -26.231 1.00 70.88 947 GLN A N 1
ATOM 7154 C CA . GLN A 1 947 ? 23.942 16.785 -27.019 1.00 70.88 947 GLN A CA 1
ATOM 7155 C C . GLN A 1 947 ? 25.288 17.368 -26.582 1.00 70.88 947 GLN A C 1
ATOM 7157 O O . GLN A 1 947 ? 25.339 18.482 -26.057 1.00 70.88 947 GLN A O 1
ATOM 7162 N N . GLN A 1 948 ? 26.374 16.638 -26.847 1.00 58.78 948 GLN A N 1
ATOM 7163 C CA . GLN A 1 948 ? 27.745 16.953 -26.420 1.00 58.78 948 GLN A CA 1
ATOM 7164 C C . GLN A 1 948 ? 28.195 18.411 -26.688 1.00 58.78 948 GLN A C 1
ATOM 7166 O O . GLN A 1 948 ? 29.008 18.940 -25.936 1.00 58.78 948 GLN A O 1
ATOM 7171 N N . HIS A 1 949 ? 27.640 19.086 -27.708 1.00 54.38 949 HIS A N 1
ATOM 7172 C CA . HIS A 1 949 ? 27.966 20.473 -28.075 1.00 54.38 949 HIS A CA 1
ATOM 7173 C C . HIS A 1 949 ? 26.728 21.337 -28.421 1.00 54.38 949 HIS A C 1
ATOM 7175 O O . HIS A 1 949 ? 26.709 22.016 -29.447 1.00 54.38 949 HIS A O 1
ATOM 7181 N N . GLY A 1 950 ? 25.681 21.338 -27.584 1.00 61.91 950 GLY A N 1
ATOM 7182 C CA . GLY A 1 950 ? 24.485 22.171 -27.811 1.00 61.91 950 GLY A CA 1
ATOM 7183 C C . GLY A 1 950 ? 23.721 22.578 -26.540 1.00 61.91 950 GLY A C 1
ATOM 7184 O O . GLY A 1 950 ? 23.953 22.015 -25.470 1.00 61.91 950 GLY A O 1
ATOM 7185 N N . PRO A 1 951 ? 22.810 23.569 -26.624 1.00 68.88 951 PRO A N 1
ATOM 7186 C CA . PRO A 1 951 ? 21.938 23.930 -25.509 1.00 68.88 951 PRO A CA 1
ATOM 7187 C C . PRO A 1 951 ? 20.949 22.795 -25.202 1.00 68.88 951 PRO A C 1
ATOM 7189 O O . PRO A 1 951 ? 20.455 22.136 -26.115 1.00 68.88 951 PRO A O 1
ATOM 7192 N N . ALA A 1 952 ? 20.627 22.591 -23.922 1.00 79.19 952 ALA A N 1
ATOM 7193 C CA . ALA A 1 952 ? 19.611 21.618 -23.523 1.00 79.19 952 ALA A CA 1
ATOM 7194 C C . ALA A 1 952 ? 18.219 22.041 -24.032 1.00 79.19 952 ALA A C 1
ATOM 7196 O O . ALA A 1 952 ? 17.805 23.189 -23.850 1.00 79.19 952 ALA A O 1
ATOM 7197 N N . LEU A 1 953 ? 17.498 21.111 -24.660 1.00 87.44 953 LEU A N 1
ATOM 7198 C CA . LEU A 1 953 ? 16.153 21.322 -25.187 1.00 87.44 953 LEU A CA 1
ATOM 7199 C C . LEU A 1 953 ? 15.114 20.774 -24.211 1.00 87.44 953 LEU A C 1
ATOM 7201 O O . LEU A 1 953 ? 15.113 19.588 -23.890 1.00 87.44 953 LEU A O 1
ATOM 7205 N N . ASP A 1 954 ? 14.206 21.646 -23.776 1.00 90.88 954 ASP A N 1
ATOM 7206 C CA . ASP A 1 954 ? 13.167 21.331 -22.798 1.00 90.88 954 ASP A CA 1
ATOM 7207 C C . ASP A 1 954 ? 11.793 21.140 -23.439 1.00 90.88 954 ASP A C 1
ATOM 7209 O O . ASP A 1 954 ? 11.252 22.030 -24.106 1.00 90.88 954 ASP A O 1
ATOM 7213 N N . TYR A 1 955 ? 11.149 20.029 -23.107 1.00 92.00 955 TYR A N 1
ATOM 7214 C CA . TYR A 1 955 ? 9.832 19.671 -23.601 1.00 92.00 955 TYR A CA 1
ATOM 7215 C C . TYR A 1 955 ? 8.856 19.359 -22.472 1.00 92.00 955 TYR A C 1
ATOM 7217 O O . TYR A 1 955 ? 9.229 18.871 -21.402 1.00 92.00 955 TYR A O 1
ATOM 7225 N N . SER A 1 956 ? 7.570 19.623 -22.710 1.00 94.94 956 SER A N 1
ATOM 7226 C CA . SER A 1 956 ? 6.513 19.159 -21.815 1.00 94.94 956 SER A CA 1
ATOM 7227 C C . SER A 1 956 ? 5.169 18.988 -22.505 1.00 94.94 956 SER A C 1
ATOM 7229 O O . SER A 1 956 ? 4.815 19.787 -23.370 1.00 94.94 956 SER A O 1
ATOM 7231 N N . GLN A 1 957 ? 4.406 17.997 -22.048 1.00 95.06 957 GLN A N 1
ATOM 7232 C CA . GLN A 1 957 ? 3.046 17.695 -22.486 1.00 95.06 957 GLN A CA 1
ATOM 7233 C C . GLN A 1 957 ? 2.165 17.511 -21.261 1.00 95.06 957 GLN A C 1
ATOM 7235 O O . GLN A 1 957 ? 2.561 16.872 -20.284 1.00 95.06 957 GLN A O 1
ATOM 7240 N N . ARG A 1 958 ? 0.966 18.085 -21.316 1.00 96.62 958 ARG A N 1
ATOM 7241 C CA . ARG A 1 958 ? -0.087 17.862 -20.330 1.00 96.62 958 ARG A CA 1
ATOM 7242 C C . ARG A 1 958 ? -1.193 17.052 -20.981 1.00 96.62 958 ARG A C 1
ATOM 7244 O O . ARG A 1 958 ? -1.612 17.363 -22.095 1.00 96.62 958 ARG A O 1
ATOM 7251 N N . LEU A 1 959 ? -1.648 16.027 -20.278 1.00 96.38 959 LEU A N 1
ATOM 7252 C CA . LEU A 1 959 ? -2.739 15.155 -20.682 1.00 96.38 959 LEU A CA 1
ATOM 7253 C C . LEU A 1 959 ? -3.813 15.189 -19.601 1.00 96.38 959 LEU A C 1
ATOM 7255 O O . LEU A 1 959 ? -3.502 15.138 -18.412 1.00 96.38 959 LEU A O 1
ATOM 7259 N N . PHE A 1 960 ? -5.070 15.274 -20.013 1.00 96.62 960 PHE A N 1
ATOM 7260 C CA . PHE A 1 960 ? -6.221 15.193 -19.125 1.00 96.62 960 PHE A CA 1
ATOM 7261 C C . PHE A 1 960 ? -7.272 14.269 -19.739 1.00 96.62 960 PHE A C 1
ATOM 7263 O O . PHE A 1 960 ? -7.423 14.232 -20.955 1.00 96.62 960 PHE A O 1
ATOM 7270 N N . SER A 1 961 ? -7.968 13.502 -18.910 1.00 97.06 961 SER A N 1
ATOM 7271 C CA . SER A 1 961 ? -9.005 12.559 -19.317 1.00 97.06 961 SER A CA 1
ATOM 7272 C C . SER A 1 961 ? -10.098 12.529 -18.261 1.00 97.06 961 SER A C 1
ATOM 7274 O O . SER A 1 961 ? -9.801 12.372 -17.076 1.00 97.06 961 SER A O 1
ATOM 7276 N N . LEU A 1 962 ? -11.349 12.678 -18.684 1.00 97.69 962 LEU A N 1
ATOM 7277 C CA . LEU A 1 962 ? -12.538 12.583 -17.843 1.00 97.69 962 LEU A CA 1
ATOM 7278 C C . LEU A 1 962 ? -13.521 11.612 -18.491 1.00 97.69 962 LEU A C 1
ATOM 7280 O O . LEU A 1 962 ? -14.029 11.876 -19.579 1.00 97.69 962 LEU A O 1
ATOM 7284 N N . GLY A 1 963 ? -13.785 10.490 -17.828 1.00 95.62 963 GLY A N 1
ATOM 7285 C CA . GLY A 1 963 ? -14.639 9.426 -18.344 1.00 95.62 963 GLY A CA 1
ATOM 7286 C C . GLY A 1 963 ? -15.709 8.977 -17.360 1.00 95.62 963 GLY A C 1
ATOM 7287 O O . GLY A 1 963 ? -15.533 9.056 -16.144 1.00 95.62 963 GLY A O 1
ATOM 7288 N N . ALA A 1 964 ? -16.809 8.465 -17.907 1.00 95.31 964 ALA A N 1
ATOM 7289 C CA . ALA A 1 964 ? -17.887 7.825 -17.168 1.00 95.31 964 ALA A CA 1
ATOM 7290 C C . ALA A 1 964 ? -18.370 6.567 -17.906 1.00 95.31 964 ALA A C 1
ATOM 7292 O O . ALA A 1 964 ? -18.410 6.533 -19.136 1.00 95.31 964 ALA A O 1
ATOM 7293 N N . GLU A 1 965 ? -18.743 5.530 -17.163 1.00 92.19 965 GLU A N 1
ATOM 7294 C CA . GLU A 1 965 ? -19.229 4.261 -17.697 1.00 92.19 965 GLU A CA 1
ATOM 7295 C C . GLU A 1 965 ? -20.373 3.711 -16.840 1.00 92.19 965 GLU A C 1
ATOM 7297 O O . GLU A 1 965 ? -20.237 3.542 -15.634 1.00 92.19 965 GLU A O 1
ATOM 7302 N N . PHE A 1 966 ? -21.507 3.429 -17.466 1.00 91.12 966 PHE A N 1
ATOM 7303 C CA . PHE A 1 966 ? -22.681 2.818 -16.858 1.00 91.12 966 PHE A CA 1
ATOM 7304 C C . PHE A 1 966 ? -22.728 1.326 -17.191 1.00 91.12 966 PHE A C 1
ATOM 7306 O O . PHE A 1 966 ? -22.529 0.947 -18.344 1.00 91.12 966 PHE A O 1
ATOM 7313 N N . GLU A 1 967 ? -23.031 0.483 -16.209 1.00 87.31 967 GLU A N 1
ATOM 7314 C CA . GLU A 1 967 ? -23.235 -0.956 -16.373 1.00 87.31 967 GLU A CA 1
ATOM 7315 C C . GLU A 1 967 ? -24.552 -1.383 -15.722 1.00 87.31 967 GLU A C 1
ATOM 7317 O O . GLU A 1 967 ? -24.873 -0.949 -14.618 1.00 87.31 967 GLU A O 1
ATOM 7322 N N . SER A 1 968 ? -25.304 -2.261 -16.386 1.00 85.12 968 SER A N 1
ATOM 7323 C CA . SER A 1 968 ? -26.560 -2.800 -15.873 1.00 85.12 968 SER A CA 1
ATOM 7324 C C . SER A 1 968 ? -26.731 -4.285 -16.190 1.00 85.12 968 SER A C 1
ATOM 7326 O O . SER A 1 968 ? -26.369 -4.759 -17.264 1.00 85.12 968 SER A O 1
ATOM 7328 N N . ARG A 1 969 ? -27.302 -5.029 -15.245 1.00 79.56 969 ARG A N 1
ATOM 7329 C CA . ARG A 1 969 ? -27.817 -6.387 -15.389 1.00 79.56 969 ARG A CA 1
ATOM 7330 C C . ARG A 1 969 ? -29.298 -6.291 -15.749 1.00 79.56 969 ARG A C 1
ATOM 7332 O O . ARG A 1 969 ? -30.078 -5.657 -15.041 1.00 79.56 969 ARG A O 1
ATOM 7339 N N . LEU A 1 970 ? -29.691 -6.913 -16.853 1.00 73.38 970 LEU A N 1
ATOM 7340 C CA . LEU A 1 970 ? -31.100 -7.034 -17.208 1.00 73.38 970 LEU A CA 1
ATOM 7341 C C . LEU A 1 970 ? -31.713 -8.115 -16.312 1.00 73.38 970 LEU A C 1
ATOM 7343 O O . LEU A 1 970 ? -31.138 -9.183 -16.150 1.00 73.38 970 LEU A O 1
ATOM 7347 N N . ALA A 1 971 ? -32.864 -7.852 -15.701 1.00 59.84 971 ALA A N 1
ATOM 7348 C CA . ALA A 1 971 ? -33.605 -8.859 -14.949 1.00 59.84 971 ALA A CA 1
ATOM 7349 C C . ALA A 1 971 ? -35.109 -8.613 -15.107 1.00 59.84 971 ALA A C 1
ATOM 7351 O O . ALA A 1 971 ? -35.650 -7.715 -14.461 1.00 59.84 971 ALA A O 1
ATOM 7352 N N . PRO A 1 972 ? -35.831 -9.386 -15.934 1.00 52.28 972 PRO A N 1
ATOM 7353 C CA . PRO A 1 972 ? -37.268 -9.493 -15.762 1.00 52.28 972 PRO A CA 1
ATOM 7354 C C . PRO A 1 972 ? -37.541 -10.341 -14.513 1.00 52.28 972 PRO A C 1
ATOM 7356 O O . PRO A 1 972 ? -36.788 -11.265 -14.197 1.00 52.28 972 PRO A O 1
ATOM 7359 N N . ARG A 1 973 ? -38.639 -10.059 -13.807 1.00 49.09 973 ARG A N 1
ATOM 7360 C CA . ARG A 1 973 ? -39.184 -10.950 -12.772 1.00 49.09 973 ARG A CA 1
ATOM 7361 C C . ARG A 1 973 ? -39.517 -12.308 -13.417 1.00 49.09 973 ARG A C 1
ATOM 7363 O O . ARG A 1 973 ? -40.564 -12.446 -14.035 1.00 49.09 973 ARG A O 1
ATOM 7370 N N . GLY A 1 974 ? -38.605 -13.276 -13.319 1.00 51.97 974 GLY A N 1
ATOM 7371 C CA . GLY A 1 974 ? -38.733 -14.622 -13.896 1.00 51.97 974 GLY A CA 1
ATOM 7372 C C . GLY A 1 974 ? -37.412 -15.107 -14.504 1.00 51.97 974 GLY A C 1
ATOM 7373 O O . GLY A 1 974 ? -36.892 -14.497 -15.435 1.00 51.97 974 GLY A O 1
ATOM 7374 N N . GLY A 1 975 ? -36.841 -16.186 -13.958 1.00 54.25 975 GLY A N 1
ATOM 7375 C CA . GLY A 1 975 ? -35.493 -16.683 -14.270 1.00 54.25 975 GLY A CA 1
ATOM 7376 C C . GLY A 1 975 ? -35.298 -17.245 -15.687 1.00 54.25 975 GLY A C 1
ATOM 7377 O O . GLY A 1 975 ? -35.206 -18.455 -15.854 1.00 54.25 975 GLY A O 1
ATOM 7378 N N . GLY A 1 976 ? -35.180 -16.371 -16.692 1.00 60.88 976 GLY A N 1
ATOM 7379 C CA . GLY A 1 976 ? -34.830 -16.711 -18.082 1.00 60.88 976 GLY A CA 1
ATOM 7380 C C . GLY A 1 976 ? -33.508 -16.087 -18.559 1.00 60.88 976 GLY A C 1
ATOM 7381 O O . GLY A 1 976 ? -32.857 -15.369 -17.812 1.00 60.88 976 GLY A O 1
ATOM 7382 N N . PHE A 1 977 ? -33.131 -16.315 -19.825 1.00 63.50 977 PHE A N 1
ATOM 7383 C CA . PHE A 1 977 ? -31.909 -15.796 -20.485 1.00 63.50 977 PHE A CA 1
ATOM 7384 C C . PHE A 1 977 ? -31.567 -14.330 -20.142 1.00 63.50 977 PHE A C 1
ATOM 7386 O O . PHE A 1 977 ? -30.417 -13.981 -19.861 1.00 63.50 977 PHE A O 1
ATOM 7393 N N . TRP A 1 978 ? -32.588 -13.471 -20.099 1.00 64.19 978 TRP A N 1
ATOM 7394 C CA . TRP A 1 978 ? -32.432 -12.050 -19.809 1.00 64.19 978 TRP A CA 1
ATOM 7395 C C . TRP A 1 978 ? -31.888 -11.764 -18.409 1.00 64.19 978 TRP A C 1
ATOM 7397 O O . TRP A 1 978 ? -31.115 -10.823 -18.298 1.00 64.19 978 TRP A O 1
ATOM 7407 N N . SER A 1 979 ? -32.183 -12.583 -17.386 1.00 60.09 979 SER A N 1
ATOM 7408 C CA . SER A 1 979 ? -31.725 -12.367 -15.997 1.00 60.09 979 SER A CA 1
ATOM 7409 C C . SER A 1 979 ? -30.216 -12.534 -15.792 1.00 60.09 979 SER A C 1
ATOM 7411 O O . SER A 1 979 ? -29.682 -12.191 -14.738 1.00 60.09 979 SER A O 1
ATOM 7413 N N . ARG A 1 980 ? -29.515 -13.065 -16.801 1.00 69.81 980 ARG A N 1
ATOM 7414 C CA . ARG A 1 980 ? -28.063 -13.301 -16.793 1.00 69.81 980 ARG A CA 1
ATOM 7415 C C . ARG A 1 980 ? -27.324 -12.452 -17.832 1.00 69.81 980 ARG A C 1
ATOM 7417 O O . ARG A 1 980 ? -26.157 -12.718 -18.124 1.00 69.81 980 ARG A O 1
ATOM 7424 N N . THR A 1 981 ? -27.997 -11.438 -18.382 1.00 77.81 981 THR A N 1
ATOM 7425 C CA . THR A 1 981 ? -27.450 -10.516 -19.383 1.00 77.81 981 THR A CA 1
ATOM 7426 C C . THR A 1 981 ? -26.951 -9.229 -18.722 1.00 77.81 981 THR A C 1
ATOM 7428 O O . THR A 1 981 ? -27.644 -8.633 -17.901 1.00 77.81 981 THR A O 1
ATOM 7431 N N . ARG A 1 982 ? -25.749 -8.775 -19.092 1.00 84.25 982 ARG A N 1
ATOM 7432 C CA . ARG A 1 982 ? -25.135 -7.505 -18.669 1.00 84.25 982 ARG A CA 1
ATOM 7433 C C . ARG A 1 982 ? -24.931 -6.602 -19.873 1.00 84.25 982 ARG A C 1
ATOM 7435 O O . ARG A 1 982 ? -24.482 -7.087 -20.905 1.00 84.25 982 ARG A O 1
ATOM 7442 N N . LEU A 1 983 ? -25.182 -5.313 -19.718 1.00 85.81 983 LEU A N 1
ATOM 7443 C CA . LEU A 1 983 ? -24.930 -4.259 -20.696 1.00 85.81 983 LEU A CA 1
ATOM 7444 C C . LEU A 1 983 ? -24.015 -3.199 -20.077 1.00 85.81 983 LEU A C 1
ATOM 7446 O O . LEU A 1 983 ? -24.134 -2.918 -18.887 1.00 85.81 983 LEU A O 1
ATOM 7450 N N . SER A 1 984 ? -23.136 -2.578 -20.864 1.00 88.19 984 SER A N 1
ATOM 7451 C CA . SER A 1 984 ? -22.466 -1.340 -20.456 1.00 88.19 984 SER A CA 1
ATOM 7452 C C . SER A 1 984 ? -22.338 -0.337 -21.593 1.00 88.19 984 SER A C 1
ATOM 7454 O O . SER A 1 984 ? -22.304 -0.699 -22.770 1.00 88.19 984 SER A O 1
ATOM 7456 N N . ALA A 1 985 ? -22.264 0.936 -21.222 1.00 92.06 985 ALA A N 1
ATOM 7457 C CA . ALA A 1 985 ? -22.010 2.049 -22.119 1.00 92.06 985 ALA A CA 1
ATOM 7458 C C . ALA A 1 985 ? -21.171 3.103 -21.394 1.00 92.06 985 ALA A C 1
ATOM 7460 O O . ALA A 1 985 ? -21.420 3.399 -20.230 1.00 92.06 985 ALA A O 1
ATOM 7461 N N . GLY A 1 986 ? -20.189 3.693 -22.066 1.00 93.12 986 GLY A N 1
ATOM 7462 C CA . GLY A 1 986 ? -19.342 4.721 -21.470 1.00 93.12 986 GLY A CA 1
ATOM 7463 C C . GLY A 1 986 ? -18.847 5.739 -22.478 1.00 93.12 986 GLY A C 1
ATOM 7464 O O . GLY A 1 986 ? -18.795 5.465 -23.676 1.00 93.12 986 GLY A O 1
ATOM 7465 N N . ALA A 1 987 ? -18.466 6.907 -21.978 1.00 96.00 987 ALA A N 1
ATOM 7466 C CA . ALA A 1 987 ? -17.913 8.011 -22.747 1.00 96.00 987 ALA A CA 1
ATOM 7467 C C . ALA A 1 987 ? -16.714 8.623 -22.016 1.00 96.00 987 ALA A C 1
ATOM 7469 O O . ALA A 1 987 ? -16.616 8.552 -20.791 1.00 96.00 987 ALA A O 1
ATOM 7470 N N . VAL A 1 988 ? -15.797 9.218 -22.772 1.00 96.25 988 VAL A N 1
ATOM 7471 C CA . VAL A 1 988 ? -14.624 9.922 -22.246 1.00 96.25 988 VAL A CA 1
ATOM 7472 C C . VAL A 1 988 ? -14.344 11.168 -23.066 1.00 96.25 988 VAL A C 1
ATOM 7474 O O . VAL A 1 988 ? -14.569 11.184 -24.276 1.00 96.25 988 VAL A O 1
ATOM 7477 N N . TRP A 1 989 ? -13.857 12.204 -22.401 1.00 97.56 989 TRP A N 1
ATOM 7478 C CA . TRP A 1 989 ? -13.287 13.396 -23.003 1.00 97.56 989 TRP A CA 1
ATOM 7479 C C . TRP A 1 989 ? -11.808 13.473 -22.627 1.00 97.56 989 TRP A C 1
ATOM 7481 O O . TRP A 1 989 ? -11.467 13.446 -21.445 1.00 97.56 989 TRP A O 1
ATOM 7491 N N . ASP A 1 990 ? -10.947 13.538 -23.636 1.00 96.81 990 ASP A N 1
ATOM 7492 C CA . ASP A 1 990 ? -9.496 13.563 -23.511 1.00 96.81 990 ASP A CA 1
ATOM 7493 C C . ASP A 1 990 ? -8.954 14.888 -24.070 1.00 96.81 990 ASP A C 1
ATOM 7495 O O . ASP A 1 990 ? -9.383 15.348 -25.129 1.00 96.81 990 ASP A O 1
ATOM 7499 N N . HIS A 1 991 ? -7.971 15.472 -23.392 1.00 96.56 991 HIS A N 1
ATOM 7500 C CA . HIS A 1 991 ? -7.340 16.742 -23.742 1.00 96.56 991 HIS A CA 1
ATOM 7501 C C . HIS A 1 991 ? -5.814 16.615 -23.732 1.00 96.56 991 HIS A C 1
ATOM 7503 O O . HIS A 1 991 ? -5.235 16.009 -22.824 1.00 96.56 991 HIS A O 1
ATOM 7509 N N . SER A 1 992 ? -5.146 17.238 -24.706 1.00 95.81 992 SER A N 1
ATOM 7510 C CA . SER A 1 992 ? -3.686 17.341 -24.763 1.00 95.81 992 SER A CA 1
ATOM 7511 C C . SER A 1 992 ? -3.228 18.760 -25.073 1.00 95.81 992 SER A C 1
ATOM 7513 O O . SER A 1 992 ? -3.727 19.395 -25.997 1.00 95.81 992 SER A O 1
ATOM 7515 N N . SER A 1 993 ? -2.223 19.237 -24.340 1.00 94.94 993 SER A N 1
ATOM 7516 C CA . SER A 1 993 ? -1.518 20.487 -24.640 1.00 94.94 993 SER A CA 1
ATOM 7517 C C . SER A 1 993 ? -0.007 20.308 -24.516 1.00 94.94 993 SER A C 1
ATOM 7519 O O . SER A 1 993 ? 0.471 19.448 -23.773 1.00 94.94 993 SER A O 1
ATOM 7521 N N . THR A 1 994 ? 0.757 21.134 -25.235 1.00 93.94 994 THR A N 1
ATOM 7522 C CA . THR A 1 994 ? 2.229 21.074 -25.276 1.00 93.94 994 THR A CA 1
ATOM 7523 C C . THR A 1 994 ? 2.826 22.396 -24.781 1.00 93.94 994 THR A C 1
ATOM 7525 O O . THR A 1 994 ? 3.149 23.255 -25.595 1.00 93.94 994 THR A O 1
ATOM 7528 N N . PRO A 1 995 ? 2.974 22.613 -23.459 1.00 90.75 995 PRO A N 1
ATOM 7529 C CA . PRO A 1 995 ? 3.449 23.901 -22.942 1.00 90.75 995 PRO A CA 1
ATOM 7530 C C . PRO A 1 995 ? 4.892 24.266 -23.318 1.00 90.75 995 PRO A C 1
ATOM 7532 O O . PRO A 1 995 ? 5.234 25.444 -23.320 1.00 90.75 995 PRO A O 1
ATOM 7535 N N . ARG A 1 996 ? 5.755 23.276 -23.585 1.00 90.81 996 ARG A N 1
ATOM 7536 C CA . ARG A 1 996 ? 7.159 23.486 -23.986 1.00 90.81 996 ARG A CA 1
ATOM 7537 C C . ARG A 1 996 ? 7.511 22.537 -25.125 1.00 90.81 996 ARG A C 1
ATOM 7539 O O . ARG A 1 996 ? 7.243 21.342 -25.009 1.00 90.81 996 ARG A O 1
ATOM 7546 N N . ALA A 1 997 ? 8.128 23.065 -26.179 1.00 89.88 997 ALA A N 1
ATOM 7547 C CA . ALA A 1 997 ? 8.429 22.344 -27.418 1.00 89.88 997 ALA A CA 1
ATOM 7548 C C . ALA A 1 997 ? 9.920 22.425 -27.820 1.00 89.88 997 ALA A C 1
ATOM 7550 O O . ALA A 1 997 ? 10.245 22.373 -29.004 1.00 89.88 997 ALA A O 1
ATOM 7551 N N . GLY A 1 998 ? 10.832 22.583 -26.850 1.00 84.69 998 GLY A N 1
ATOM 7552 C CA . GLY A 1 998 ? 12.282 22.560 -27.085 1.00 84.69 998 GLY A CA 1
ATOM 7553 C C . GLY A 1 998 ? 12.761 23.632 -28.062 1.00 84.69 998 GLY A C 1
ATOM 7554 O O . GLY A 1 998 ? 13.467 23.323 -29.015 1.00 84.69 998 GLY A O 1
ATOM 7555 N N . GLY A 1 999 ? 12.312 24.878 -27.883 1.00 79.88 999 GLY A N 1
ATOM 7556 C CA . GLY A 1 999 ? 12.660 26.000 -28.767 1.00 79.88 999 GLY A CA 1
ATOM 7557 C C . GLY A 1 999 ? 11.884 26.058 -30.089 1.00 79.88 999 GLY A C 1
ATOM 7558 O O . GLY A 1 999 ? 12.141 26.946 -30.895 1.00 79.88 999 GLY A O 1
ATOM 7559 N N . ARG A 1 1000 ? 10.928 25.148 -30.317 1.00 83.69 1000 ARG A N 1
ATOM 7560 C CA . ARG A 1 1000 ? 10.037 25.151 -31.490 1.00 83.69 1000 ARG A CA 1
ATOM 7561 C C . ARG A 1 1000 ? 8.655 25.697 -31.161 1.00 83.69 1000 ARG A C 1
ATOM 7563 O O . ARG A 1 1000 ? 8.314 25.886 -29.994 1.00 83.69 1000 ARG A O 1
ATOM 7570 N N . GLU A 1 1001 ? 7.852 25.923 -32.197 1.00 83.75 1001 GLU A N 1
ATOM 7571 C CA . GLU A 1 1001 ? 6.478 26.383 -32.031 1.00 83.75 1001 GLU A CA 1
ATOM 7572 C C . GLU A 1 1001 ? 5.635 25.330 -31.295 1.00 83.75 1001 GLU A C 1
ATOM 7574 O O . GLU A 1 1001 ? 5.555 24.152 -31.670 1.00 83.75 1001 GLU A O 1
ATOM 7579 N N . ALA A 1 1002 ? 5.046 25.763 -30.181 1.00 80.69 1002 ALA A N 1
ATOM 7580 C CA . ALA A 1 1002 ? 4.163 24.938 -29.381 1.00 80.69 1002 ALA A CA 1
ATOM 7581 C C . ALA A 1 1002 ? 2.827 24.767 -30.103 1.00 80.69 1002 ALA A C 1
ATOM 7583 O O . ALA A 1 1002 ? 2.226 25.725 -30.583 1.00 80.69 1002 ALA A O 1
ATOM 7584 N N . ARG A 1 1003 ? 2.335 23.533 -30.143 1.00 83.31 1003 ARG A N 1
ATOM 7585 C CA . ARG A 1 1003 ? 1.050 23.231 -30.762 1.00 83.31 1003 ARG A CA 1
ATOM 7586 C C . ARG A 1 1003 ? -0.122 23.753 -29.925 1.00 83.31 1003 ARG A C 1
ATOM 7588 O O . ARG A 1 1003 ? -0.100 23.662 -28.695 1.00 83.31 1003 ARG A O 1
ATOM 7595 N N . LEU A 1 1004 ? -1.188 24.187 -30.604 1.00 86.69 1004 LEU A N 1
ATOM 7596 C CA . LEU A 1 1004 ? -2.485 24.449 -29.979 1.00 86.69 1004 LEU A CA 1
ATOM 7597 C C . LEU A 1 1004 ? -3.039 23.201 -29.257 1.00 86.69 1004 LEU A C 1
ATOM 7599 O O . LEU A 1 1004 ? -2.813 22.076 -29.719 1.00 86.69 1004 LEU A O 1
ATOM 7603 N N . PRO A 1 1005 ? -3.773 23.376 -28.141 1.00 92.00 1005 PRO A N 1
ATOM 7604 C CA . PRO A 1 1005 ? -4.407 22.264 -27.443 1.00 92.00 1005 PRO A CA 1
ATOM 7605 C C . PRO A 1 1005 ? -5.407 21.498 -28.320 1.00 92.00 1005 PRO A C 1
ATOM 7607 O O . PRO A 1 1005 ? -6.035 22.073 -29.209 1.00 92.00 1005 PRO A O 1
ATOM 7610 N N . ILE A 1 1006 ? -5.559 20.198 -28.060 1.00 94.12 1006 ILE A N 1
ATOM 7611 C CA . ILE A 1 1006 ? -6.446 19.302 -28.808 1.00 94.12 1006 ILE A CA 1
ATOM 7612 C C . ILE A 1 1006 ? -7.391 18.604 -27.841 1.00 94.12 1006 ILE A C 1
ATOM 7614 O O . ILE A 1 1006 ? -6.943 17.941 -26.906 1.00 94.12 1006 ILE A O 1
ATOM 7618 N N . ASP A 1 1007 ? -8.680 18.669 -28.153 1.00 95.69 1007 ASP A N 1
ATOM 7619 C CA . ASP A 1 1007 ? -9.741 17.960 -27.449 1.00 95.69 1007 ASP A CA 1
ATOM 7620 C C . ASP A 1 1007 ? -10.291 16.823 -28.308 1.00 95.69 1007 ASP A C 1
ATOM 7622 O O . ASP A 1 1007 ? -10.474 16.952 -29.523 1.00 95.69 1007 ASP A O 1
ATOM 7626 N N . GLN A 1 1008 ? -10.539 15.682 -27.677 1.00 96.25 1008 GLN A N 1
ATOM 7627 C CA . GLN A 1 1008 ? -11.065 14.480 -28.310 1.00 96.25 1008 GLN A CA 1
ATOM 7628 C C . GLN A 1 1008 ? -12.081 13.804 -27.396 1.00 96.25 1008 GLN A C 1
ATOM 7630 O O . GLN A 1 1008 ? -12.068 13.967 -26.183 1.00 96.25 1008 GLN A O 1
ATOM 7635 N N . TRP A 1 1009 ? -12.977 13.026 -27.992 1.00 95.56 1009 TRP A N 1
ATOM 7636 C CA . TRP A 1 1009 ? -13.909 12.183 -27.248 1.00 95.56 1009 TRP A CA 1
ATOM 7637 C C . TRP A 1 1009 ? -13.628 10.709 -27.520 1.00 95.56 1009 TRP A C 1
ATOM 7639 O O . TRP A 1 1009 ? -12.992 10.363 -28.517 1.00 95.56 1009 TRP A O 1
ATOM 7649 N N . GLY A 1 1010 ? -14.148 9.833 -26.675 1.00 94.94 1010 GLY A N 1
ATOM 7650 C CA . GLY A 1 1010 ? -14.198 8.391 -26.868 1.00 94.94 1010 GLY A CA 1
ATOM 7651 C C . GLY A 1 1010 ? -15.508 7.835 -26.326 1.00 94.94 1010 GLY A C 1
ATOM 7652 O O . GLY A 1 1010 ? -16.176 8.479 -25.520 1.00 94.94 1010 GLY A O 1
ATOM 7653 N N . ALA A 1 1011 ? -15.901 6.657 -26.793 1.00 94.12 1011 ALA A N 1
ATOM 7654 C CA . ALA A 1 1011 ? -17.106 5.987 -26.321 1.00 94.12 1011 ALA A CA 1
ATOM 7655 C C . ALA A 1 1011 ? -16.980 4.474 -26.462 1.00 94.12 1011 ALA A C 1
ATOM 7657 O O . ALA A 1 1011 ? -16.265 3.990 -27.336 1.00 94.12 1011 ALA A O 1
ATOM 7658 N N . ARG A 1 1012 ? -17.704 3.729 -25.632 1.00 91.69 1012 ARG A N 1
ATOM 7659 C CA . ARG A 1 1012 ? -17.825 2.272 -25.722 1.00 91.69 1012 ARG A CA 1
ATOM 7660 C C . ARG A 1 1012 ? -19.245 1.829 -25.423 1.00 91.69 1012 ARG A C 1
ATOM 7662 O O . ARG A 1 1012 ? -19.925 2.462 -24.620 1.00 91.69 1012 ARG A O 1
ATOM 7669 N N . VAL A 1 1013 ? -19.650 0.722 -26.027 1.00 91.19 1013 VAL A N 1
ATOM 7670 C CA . VAL A 1 1013 ? -20.874 -0.014 -25.704 1.00 91.19 1013 VAL A CA 1
ATOM 7671 C C . VAL A 1 1013 ? -20.574 -1.506 -25.761 1.00 91.19 1013 VAL A C 1
ATOM 7673 O O . VAL A 1 1013 ? -19.799 -1.946 -26.609 1.00 91.19 1013 VAL A O 1
ATOM 7676 N N . GLY A 1 1014 ? -21.164 -2.297 -24.877 1.00 88.69 1014 GLY A N 1
ATOM 7677 C CA . GLY A 1 1014 ? -20.957 -3.740 -24.870 1.00 88.69 1014 GLY A CA 1
ATOM 7678 C C . GLY A 1 1014 ? -22.014 -4.488 -24.082 1.00 88.69 1014 GLY A C 1
ATOM 7679 O O . GLY A 1 1014 ? -22.794 -3.900 -23.331 1.00 88.69 1014 GLY A O 1
ATOM 7680 N N . GLY A 1 1015 ? -22.038 -5.804 -24.251 1.00 84.62 1015 GLY A N 1
ATOM 7681 C CA . GLY A 1 1015 ? -22.921 -6.692 -23.518 1.00 84.62 1015 GLY A CA 1
ATOM 7682 C C . GLY A 1 1015 ? -22.370 -8.106 -23.400 1.00 84.62 1015 GLY A C 1
ATOM 7683 O O . GLY A 1 1015 ? -21.566 -8.553 -24.213 1.00 84.62 1015 GLY A O 1
ATOM 7684 N N . SER A 1 1016 ? -22.811 -8.828 -22.374 1.00 84.44 1016 SER A N 1
ATOM 7685 C CA . SER A 1 1016 ? -22.485 -10.244 -22.184 1.00 84.44 1016 SER A CA 1
ATOM 7686 C C . SER A 1 1016 ? -23.672 -11.013 -21.620 1.00 84.44 1016 SER A C 1
ATOM 7688 O O . SER A 1 1016 ? -24.405 -10.470 -20.799 1.00 84.44 1016 SER A O 1
ATOM 7690 N N . ALA A 1 1017 ? -23.855 -12.266 -22.026 1.00 80.69 1017 ALA A N 1
ATOM 7691 C CA . ALA A 1 1017 ? -24.951 -13.120 -21.573 1.00 80.69 1017 ALA A CA 1
ATOM 7692 C C . ALA A 1 1017 ? -24.487 -14.572 -21.425 1.00 80.69 1017 ALA A C 1
ATOM 7694 O O . ALA A 1 1017 ? -23.658 -15.053 -22.201 1.00 80.69 1017 ALA A O 1
ATOM 7695 N N . GLU A 1 1018 ? -25.005 -15.276 -20.420 1.00 79.88 1018 GLU A N 1
ATOM 7696 C CA . GLU A 1 1018 ? -24.826 -16.727 -20.320 1.00 79.88 1018 GLU A CA 1
ATOM 7697 C C . GLU A 1 1018 ? -25.661 -17.417 -21.406 1.00 79.88 1018 GLU A C 1
ATOM 7699 O O . GLU A 1 1018 ? -26.879 -17.257 -21.453 1.00 79.88 1018 GLU A O 1
ATOM 7704 N N . VAL A 1 1019 ? -24.994 -18.146 -22.302 1.00 81.81 1019 VAL A N 1
ATOM 7705 C CA . VAL A 1 1019 ? -25.621 -18.803 -23.465 1.00 81.81 1019 VAL A CA 1
ATOM 7706 C C . VAL A 1 1019 ? -25.862 -20.294 -23.232 1.00 81.81 1019 VAL A C 1
ATOM 7708 O O . VAL A 1 1019 ? -26.750 -20.872 -23.849 1.00 81.81 1019 VAL A O 1
ATOM 7711 N N . ALA A 1 1020 ? -25.106 -20.906 -22.319 1.00 80.38 1020 ALA A N 1
ATOM 7712 C CA . ALA A 1 1020 ? -25.307 -22.259 -21.807 1.00 80.38 1020 ALA A CA 1
ATOM 7713 C C . ALA A 1 1020 ? -24.696 -22.358 -20.401 1.00 80.38 1020 ALA A C 1
ATOM 7715 O O . ALA A 1 1020 ? -23.910 -21.493 -20.014 1.00 80.38 1020 ALA A O 1
ATOM 7716 N N . GLN A 1 1021 ? -25.026 -23.405 -19.640 1.00 78.75 1021 GLN A N 1
ATOM 7717 C CA . GLN A 1 1021 ? -24.468 -23.598 -18.298 1.00 78.75 1021 GLN A CA 1
ATOM 7718 C C . GLN A 1 1021 ? -22.934 -23.627 -18.358 1.00 78.75 1021 GLN A C 1
ATOM 7720 O O . GLN A 1 1021 ? -22.354 -24.470 -19.036 1.00 78.75 1021 GLN A O 1
ATOM 7725 N N . GLY A 1 1022 ? -22.288 -22.682 -17.672 1.00 71.88 1022 GLY A N 1
ATOM 7726 C CA . GLY A 1 1022 ? -20.826 -22.550 -17.675 1.00 71.88 1022 GLY A CA 1
ATOM 7727 C C . GLY A 1 1022 ? -20.239 -21.807 -18.883 1.00 71.88 1022 GLY A C 1
ATOM 7728 O O . GLY A 1 1022 ? -19.035 -21.571 -18.893 1.00 71.88 1022 GLY A O 1
ATOM 7729 N N . PHE A 1 1023 ? -21.051 -21.365 -19.855 1.00 79.19 1023 PHE A N 1
ATOM 7730 C CA . PHE A 1 1023 ? -20.614 -20.649 -21.063 1.00 79.19 1023 PHE A CA 1
ATOM 7731 C C . PHE A 1 1023 ? -21.258 -19.267 -21.201 1.00 79.19 1023 PHE A C 1
ATOM 7733 O O . PHE A 1 1023 ? -22.478 -19.101 -21.163 1.00 79.19 1023 PHE A O 1
ATOM 7740 N N . ARG A 1 1024 ? -20.430 -18.250 -21.452 1.00 80.88 1024 ARG A N 1
ATOM 7741 C CA . ARG A 1 1024 ? -20.851 -16.854 -21.611 1.00 80.88 1024 ARG A CA 1
ATOM 7742 C C . ARG A 1 1024 ? -20.359 -16.274 -22.928 1.00 80.88 1024 ARG A C 1
ATOM 7744 O O . ARG A 1 1024 ? -19.162 -16.326 -23.207 1.00 80.88 1024 ARG A O 1
ATOM 7751 N N . ALA A 1 1025 ? -21.271 -15.657 -23.673 1.00 84.38 1025 ALA A N 1
ATOM 7752 C CA . ALA A 1 1025 ? -20.964 -14.861 -24.854 1.00 84.38 1025 ALA A CA 1
ATOM 7753 C C . ALA A 1 1025 ? -20.849 -13.369 -24.502 1.00 84.38 1025 ALA A C 1
ATOM 7755 O O . ALA A 1 1025 ? -21.498 -12.897 -23.565 1.00 84.38 1025 ALA A O 1
ATOM 7756 N N . HIS A 1 1026 ? -20.040 -12.626 -25.254 1.00 86.06 1026 HIS A N 1
ATOM 7757 C CA . HIS A 1 1026 ? -19.928 -11.171 -25.179 1.00 86.06 1026 HIS A CA 1
ATOM 7758 C C . HIS A 1 1026 ? -19.826 -10.541 -26.567 1.00 86.06 1026 HIS A C 1
ATOM 7760 O O . HIS A 1 1026 ? -19.411 -11.196 -27.522 1.00 86.06 1026 HIS A O 1
ATOM 7766 N N . VAL A 1 1027 ? -20.192 -9.264 -26.656 1.00 88.19 1027 VAL A N 1
ATOM 7767 C CA . VAL A 1 1027 ? -20.046 -8.421 -27.845 1.00 88.19 1027 VAL A CA 1
ATOM 7768 C C . VAL A 1 1027 ? -19.819 -6.973 -27.418 1.00 88.19 1027 VAL A C 1
ATOM 7770 O O . VAL A 1 1027 ? -20.404 -6.520 -26.435 1.00 88.19 1027 VAL A O 1
ATOM 7773 N N . GLY A 1 1028 ? -18.996 -6.227 -28.147 1.00 89.31 1028 GLY A N 1
ATOM 7774 C CA . GLY A 1 1028 ? -18.744 -4.821 -27.853 1.00 89.31 1028 GLY A CA 1
ATOM 7775 C C . GLY A 1 1028 ? -18.276 -4.018 -29.056 1.00 89.31 1028 GLY A C 1
ATOM 7776 O O . GLY A 1 1028 ? -17.784 -4.564 -30.042 1.00 89.31 1028 GLY A O 1
ATOM 7777 N N . ALA A 1 1029 ? -18.420 -2.700 -28.947 1.00 92.00 1029 ALA A N 1
ATOM 7778 C CA . ALA A 1 1029 ? -17.907 -1.712 -29.883 1.00 92.00 1029 ALA A CA 1
ATOM 7779 C C . ALA A 1 1029 ? -17.296 -0.522 -29.124 1.00 92.00 1029 ALA A C 1
ATOM 7781 O O . ALA A 1 1029 ? -17.789 -0.120 -28.069 1.00 92.00 1029 ALA A O 1
ATOM 7782 N N . SER A 1 1030 ? -16.217 0.062 -29.645 1.00 91.19 1030 SER A N 1
ATOM 7783 C CA . SER A 1 1030 ? -15.521 1.178 -28.996 1.00 91.19 1030 SER A CA 1
ATOM 7784 C C . SER A 1 1030 ? -14.851 2.120 -29.982 1.00 91.19 1030 SER A C 1
ATOM 7786 O O . SER A 1 1030 ? -14.401 1.717 -31.054 1.00 91.19 1030 SER A O 1
ATOM 7788 N N . ARG A 1 1031 ? -14.772 3.392 -29.592 1.00 93.31 1031 ARG A N 1
ATOM 7789 C CA . ARG A 1 1031 ? -13.986 4.439 -30.233 1.00 93.31 1031 ARG A CA 1
ATOM 7790 C C . ARG A 1 1031 ? -13.056 5.075 -29.201 1.00 93.31 1031 ARG A C 1
ATOM 7792 O O . ARG A 1 1031 ? -13.536 5.647 -28.224 1.00 93.31 1031 ARG A O 1
ATOM 7799 N N . ARG A 1 1032 ? -11.744 5.030 -29.440 1.00 92.62 1032 ARG A N 1
ATOM 7800 C CA . ARG A 1 1032 ? -10.705 5.628 -28.575 1.00 92.62 1032 ARG A CA 1
ATOM 7801 C C . ARG A 1 1032 ? -9.716 6.448 -29.390 1.00 92.62 1032 ARG A C 1
ATOM 7803 O O . ARG A 1 1032 ? -9.606 6.253 -30.599 1.00 92.62 1032 ARG A O 1
ATOM 7810 N N . VAL A 1 1033 ? -9.019 7.371 -28.732 1.00 92.81 1033 VAL A N 1
ATOM 7811 C CA . VAL A 1 1033 ? -8.104 8.312 -29.386 1.00 92.81 1033 VAL A CA 1
ATOM 7812 C C . VAL A 1 1033 ? -6.758 8.357 -28.668 1.00 92.81 1033 VAL A C 1
ATOM 7814 O O . VAL A 1 1033 ? -6.700 8.259 -27.443 1.00 92.81 1033 VAL A O 1
ATOM 7817 N N . ARG A 1 1034 ? -5.675 8.473 -29.444 1.00 93.06 1034 ARG A N 1
ATOM 7818 C CA . ARG A 1 1034 ? -4.311 8.691 -28.954 1.00 93.06 1034 ARG A CA 1
ATOM 7819 C C . ARG A 1 1034 ? -3.775 10.000 -29.503 1.00 93.06 1034 ARG A C 1
ATOM 7821 O O . ARG A 1 1034 ? -3.790 10.217 -30.713 1.00 93.06 1034 ARG A O 1
ATOM 7828 N N . PHE A 1 1035 ? -3.241 10.842 -28.635 1.00 95.06 1035 PHE A N 1
ATOM 7829 C CA . PHE A 1 1035 ? -2.472 12.004 -29.051 1.00 95.06 1035 PHE A CA 1
ATOM 7830 C C . PHE A 1 1035 ? -1.048 11.601 -29.462 1.00 95.06 1035 PHE A C 1
ATOM 7832 O O . PHE A 1 1035 ? -0.475 10.684 -28.863 1.00 95.06 1035 PHE A O 1
ATOM 7839 N N . PRO A 1 1036 ? -0.444 12.285 -30.450 1.00 94.19 1036 PRO A N 1
ATOM 7840 C CA . PRO A 1 1036 ? 0.972 12.109 -30.749 1.00 94.19 1036 PRO A CA 1
ATOM 7841 C C . PRO A 1 1036 ? 1.822 12.369 -29.499 1.00 94.19 1036 PRO A C 1
ATOM 7843 O O . PRO A 1 1036 ? 1.549 13.304 -28.736 1.00 94.19 1036 PRO A O 1
ATOM 7846 N N . SER A 1 1037 ? 2.848 11.549 -29.281 1.00 93.69 1037 SER A N 1
ATOM 7847 C CA . SER A 1 1037 ? 3.798 11.787 -28.194 1.00 93.69 1037 SER A CA 1
ATOM 7848 C C . SER A 1 1037 ? 4.701 12.970 -28.530 1.00 93.69 1037 SER A C 1
ATOM 7850 O O . SER A 1 1037 ? 4.917 13.299 -29.701 1.00 93.69 1037 SER A O 1
ATOM 7852 N N . LEU A 1 1038 ? 5.282 13.598 -27.508 1.00 91.88 1038 LEU A N 1
ATOM 7853 C CA . LEU A 1 1038 ? 6.251 14.670 -27.724 1.00 91.88 1038 LEU A CA 1
ATOM 7854 C C . LEU A 1 1038 ? 7.416 14.228 -28.614 1.00 91.88 1038 LEU A C 1
ATOM 7856 O O . LEU A 1 1038 ? 7.867 14.995 -29.465 1.00 91.88 1038 LEU A O 1
ATOM 7860 N N . ARG A 1 1039 ? 7.860 12.974 -28.467 1.00 90.88 1039 ARG A N 1
ATOM 7861 C CA . ARG A 1 1039 ? 8.904 12.417 -29.324 1.00 90.88 1039 ARG A CA 1
ATOM 7862 C C . ARG A 1 1039 ? 8.479 12.348 -30.790 1.00 90.88 1039 ARG A C 1
ATOM 7864 O O . ARG A 1 1039 ? 9.287 12.646 -31.663 1.00 90.88 1039 ARG A O 1
ATOM 7871 N N . GLU A 1 1040 ? 7.241 11.945 -31.070 1.00 92.12 1040 GLU A N 1
ATOM 7872 C CA . GLU A 1 1040 ? 6.719 11.865 -32.442 1.00 92.12 1040 GLU A CA 1
ATOM 7873 C C . GLU A 1 1040 ? 6.579 13.247 -33.087 1.00 92.12 1040 GLU A C 1
ATOM 7875 O O . GLU A 1 1040 ? 6.809 13.374 -34.287 1.00 92.12 1040 GLU A O 1
ATOM 7880 N N . LEU A 1 1041 ? 6.251 14.267 -32.290 1.00 91.62 1041 LEU A N 1
ATOM 7881 C CA . LEU A 1 1041 ? 6.111 15.651 -32.744 1.00 91.62 1041 LEU A CA 1
ATOM 7882 C C . LEU A 1 1041 ? 7.468 16.332 -32.966 1.00 91.62 1041 LEU A C 1
ATOM 7884 O O . LEU A 1 1041 ? 7.655 17.033 -33.962 1.00 91.62 1041 LEU A O 1
ATOM 7888 N N . TYR A 1 1042 ? 8.412 16.145 -32.036 1.00 90.19 1042 TYR A N 1
ATOM 7889 C CA . TYR A 1 1042 ? 9.566 17.034 -31.906 1.00 90.19 1042 TYR A CA 1
ATOM 7890 C C . TYR A 1 1042 ? 10.942 16.352 -31.825 1.00 90.19 1042 TYR A C 1
ATOM 7892 O O . TYR A 1 1042 ? 11.947 17.056 -31.868 1.00 90.19 1042 TYR A O 1
ATOM 7900 N N . SER A 1 1043 ? 11.075 15.031 -31.736 1.00 85.62 1043 SER A N 1
ATOM 7901 C CA . SER A 1 1043 ? 12.421 14.441 -31.617 1.00 85.62 1043 SER A CA 1
ATOM 7902 C C . SER A 1 1043 ? 13.158 14.403 -32.954 1.00 85.62 1043 SER A C 1
ATOM 7904 O O . SER A 1 1043 ? 12.620 13.914 -33.945 1.00 85.62 1043 SER A O 1
ATOM 7906 N N . GLY A 1 1044 ? 14.409 14.876 -32.957 1.00 76.62 1044 GLY A N 1
ATOM 7907 C CA . GLY A 1 1044 ? 15.326 14.733 -34.094 1.00 76.62 1044 GLY A CA 1
ATOM 7908 C C . GLY A 1 1044 ? 16.095 13.405 -34.115 1.00 76.62 1044 GLY A C 1
ATOM 7909 O O . GLY A 1 1044 ? 16.617 13.027 -35.159 1.00 76.62 1044 GLY A O 1
ATOM 7910 N N . ALA A 1 1045 ? 16.152 12.695 -32.977 1.00 74.94 1045 ALA A N 1
ATOM 7911 C CA . ALA A 1 1045 ? 16.841 11.411 -32.781 1.00 74.94 1045 ALA A CA 1
ATOM 7912 C C . ALA A 1 1045 ? 18.233 11.356 -33.446 1.00 74.94 1045 ALA A C 1
ATOM 7914 O O . ALA A 1 1045 ? 18.426 10.610 -34.409 1.00 74.94 1045 ALA A O 1
ATOM 7915 N N . LEU A 1 1046 ? 19.165 12.183 -32.951 1.00 75.06 1046 LEU A N 1
ATOM 7916 C CA . LEU A 1 1046 ? 20.523 12.350 -33.494 1.00 75.06 1046 LEU A CA 1
ATOM 7917 C C . LEU A 1 1046 ? 20.558 12.641 -35.012 1.00 75.06 1046 LEU A C 1
ATOM 7919 O O . LEU A 1 1046 ? 21.382 12.108 -35.744 1.00 75.06 1046 LEU A O 1
ATOM 7923 N N . GLY A 1 1047 ? 19.627 13.466 -35.508 1.00 74.00 1047 GLY A N 1
ATOM 7924 C CA . GLY A 1 1047 ? 19.585 13.910 -36.912 1.00 74.00 1047 GLY A CA 1
ATOM 7925 C C . GLY A 1 1047 ? 18.913 12.939 -37.889 1.00 74.00 1047 GLY A C 1
ATOM 7926 O O . GLY A 1 1047 ? 18.818 13.235 -39.077 1.00 74.00 1047 GLY A O 1
ATOM 7927 N N . ARG A 1 1048 ? 18.396 11.801 -37.407 1.00 76.69 1048 ARG A N 1
ATOM 7928 C CA . ARG A 1 1048 ? 17.736 10.785 -38.246 1.00 76.69 1048 ARG A CA 1
ATOM 7929 C C . ARG A 1 1048 ? 16.258 11.077 -38.517 1.00 76.69 1048 ARG A C 1
ATOM 7931 O O . ARG A 1 1048 ? 15.674 10.464 -39.413 1.00 76.69 1048 ARG A O 1
ATOM 7938 N N . PHE A 1 1049 ? 15.632 11.960 -37.736 1.00 82.94 1049 PHE A N 1
ATOM 7939 C CA . PHE A 1 1049 ? 14.222 12.314 -37.892 1.00 82.94 1049 PHE A CA 1
ATOM 7940 C C . PHE A 1 1049 ? 13.998 13.805 -38.148 1.00 82.94 1049 PHE A C 1
ATOM 7942 O O . PHE A 1 1049 ? 14.488 14.657 -37.410 1.00 82.94 1049 PHE A O 1
ATOM 7949 N N . VAL A 1 1050 ? 13.165 14.103 -39.147 1.00 88.38 1050 VAL A N 1
ATOM 7950 C CA . VAL A 1 1050 ? 12.576 15.427 -39.350 1.00 88.38 1050 VAL A CA 1
ATOM 7951 C C . VAL A 1 1050 ? 11.351 15.555 -38.431 1.00 88.38 1050 VAL A C 1
ATOM 7953 O O . VAL A 1 1050 ? 10.460 14.698 -38.472 1.00 88.38 1050 VAL A O 1
ATOM 7956 N N . PRO A 1 1051 ? 11.279 16.598 -37.590 1.00 89.94 1051 PRO A N 1
ATOM 7957 C CA . PRO A 1 1051 ? 10.123 16.870 -36.737 1.00 89.94 1051 PRO A CA 1
ATOM 7958 C C . PRO A 1 1051 ? 8.829 17.089 -37.527 1.00 89.94 1051 PRO A C 1
ATOM 7960 O O . PRO A 1 1051 ? 8.858 17.566 -38.662 1.00 89.94 1051 PRO A O 1
ATOM 7963 N N . ASN A 1 1052 ? 7.685 16.788 -36.912 1.00 91.12 1052 ASN A N 1
ATOM 7964 C CA . ASN A 1 1052 ? 6.373 17.056 -37.497 1.00 91.12 1052 ASN A CA 1
ATOM 7965 C C . ASN A 1 1052 ? 5.356 17.464 -36.411 1.00 91.12 1052 ASN A C 1
ATOM 7967 O O . ASN A 1 1052 ? 4.683 16.597 -35.844 1.00 91.12 1052 ASN A O 1
ATOM 7971 N N . PRO A 1 1053 ? 5.218 18.768 -36.107 1.00 89.19 1053 PRO A N 1
ATOM 7972 C CA . PRO A 1 1053 ? 4.258 19.250 -35.112 1.00 89.19 1053 PRO A CA 1
ATOM 7973 C C . PRO A 1 1053 ? 2.786 19.121 -35.553 1.00 89.19 1053 PRO A C 1
ATOM 7975 O O . PRO A 1 1053 ? 1.891 19.160 -34.702 1.00 89.19 1053 PRO A O 1
ATOM 7978 N N . ASP A 1 1054 ? 2.523 18.902 -36.846 1.00 89.19 1054 ASP A N 1
ATOM 7979 C CA . ASP A 1 1054 ? 1.177 18.881 -37.437 1.00 89.19 1054 ASP A CA 1
ATOM 7980 C C . ASP A 1 1054 ? 0.473 17.518 -37.339 1.00 89.19 1054 ASP A C 1
ATOM 7982 O O . ASP A 1 1054 ? -0.676 17.363 -37.766 1.00 89.19 1054 ASP A O 1
ATOM 7986 N N . LEU A 1 1055 ? 1.124 16.513 -36.740 1.00 91.38 1055 LEU A N 1
ATOM 7987 C CA . LEU A 1 1055 ? 0.565 15.167 -36.585 1.00 91.38 1055 LEU A CA 1
ATOM 7988 C C . LEU A 1 1055 ? -0.817 15.190 -35.931 1.00 91.38 1055 LEU A C 1
ATOM 7990 O O . LEU A 1 1055 ? -0.998 15.694 -34.831 1.00 91.38 1055 LEU A O 1
ATOM 7994 N N . ARG A 1 1056 ? -1.823 14.586 -36.548 1.00 91.81 1056 ARG A N 1
ATOM 7995 C CA . ARG A 1 1056 ? -3.173 14.457 -35.978 1.00 91.81 1056 ARG A CA 1
ATOM 7996 C C . ARG A 1 1056 ? -3.259 13.277 -34.995 1.00 91.81 1056 ARG A C 1
ATOM 7998 O O . ARG A 1 1056 ? -2.456 12.350 -35.114 1.00 91.81 1056 ARG A O 1
ATOM 8005 N N . PRO A 1 1057 ? -4.212 13.288 -34.042 1.00 93.38 1057 PRO A N 1
ATOM 8006 C CA . PRO A 1 1057 ? -4.471 12.138 -33.175 1.00 93.38 1057 PRO A CA 1
ATOM 8007 C C . PRO A 1 1057 ? -4.846 10.870 -33.956 1.00 93.38 1057 PRO A C 1
ATOM 8009 O O . PRO A 1 1057 ? -5.527 10.945 -34.980 1.00 93.38 1057 PRO A O 1
ATOM 8012 N N . GLU A 1 1058 ? -4.453 9.708 -33.436 1.00 92.56 1058 GLU A N 1
ATOM 8013 C CA . GLU A 1 1058 ? -4.866 8.401 -33.956 1.00 92.56 1058 GLU A CA 1
ATOM 8014 C C . GLU A 1 1058 ? -6.230 8.023 -33.380 1.00 92.56 1058 GLU A C 1
ATOM 8016 O O . GLU A 1 1058 ? -6.425 8.085 -32.167 1.00 92.56 1058 GLU A O 1
ATOM 8021 N N . VAL A 1 1059 ? -7.166 7.587 -34.222 1.00 92.75 1059 VAL A N 1
ATOM 8022 C CA . VAL A 1 1059 ? -8.516 7.197 -33.790 1.00 92.75 1059 VAL A CA 1
ATOM 8023 C C . VAL A 1 1059 ? -8.741 5.716 -34.062 1.00 92.75 1059 VAL A C 1
ATOM 8025 O O . VAL A 1 1059 ? -8.783 5.301 -35.218 1.00 92.75 1059 VAL A O 1
ATOM 8028 N N . LEU A 1 1060 ? -8.945 4.933 -33.004 1.00 92.12 1060 LEU A N 1
ATOM 8029 C CA . LEU A 1 1060 ? -9.363 3.535 -33.077 1.00 92.12 1060 LEU A CA 1
ATOM 8030 C C . LEU A 1 1060 ? -10.887 3.445 -33.094 1.00 92.12 1060 LEU A C 1
ATOM 8032 O O . LEU A 1 1060 ? -11.550 4.053 -32.255 1.00 92.12 1060 LEU A O 1
ATOM 8036 N N . ARG A 1 1061 ? -11.431 2.637 -34.004 1.00 93.31 1061 ARG A N 1
ATOM 8037 C CA . ARG A 1 1061 ? -12.792 2.089 -33.958 1.00 93.31 1061 ARG A CA 1
ATOM 8038 C C . ARG A 1 1061 ? -12.696 0.568 -33.941 1.00 93.31 1061 ARG A C 1
ATOM 8040 O O . ARG A 1 1061 ? -12.125 -0.007 -34.863 1.00 93.31 1061 ARG A O 1
ATOM 8047 N N . ALA A 1 1062 ? -13.221 -0.067 -32.905 1.00 91.81 1062 ALA A N 1
ATOM 8048 C CA . ALA A 1 1062 ? -13.091 -1.499 -32.681 1.00 91.81 1062 ALA A CA 1
ATOM 8049 C C . ALA A 1 1062 ? -14.453 -2.148 -32.434 1.00 91.81 1062 ALA A C 1
ATOM 8051 O O . ALA A 1 1062 ? -15.319 -1.539 -31.809 1.00 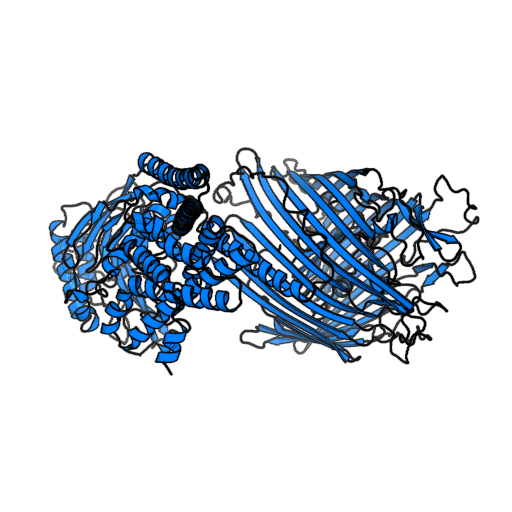91.81 1062 ALA A O 1
ATOM 8052 N N . VAL A 1 1063 ? -14.606 -3.386 -32.895 1.00 92.12 1063 VAL A N 1
ATOM 8053 C CA . VAL A 1 1063 ? -15.689 -4.310 -32.553 1.00 92.12 1063 VAL A CA 1
ATOM 8054 C C . VAL A 1 1063 ? -15.084 -5.647 -32.140 1.00 92.12 1063 VAL A C 1
ATOM 8056 O O . VAL A 1 1063 ? -14.072 -6.074 -32.698 1.00 92.12 1063 VAL A O 1
ATOM 8059 N N . GLU A 1 1064 ? -15.682 -6.314 -31.164 1.00 90.38 1064 GLU A N 1
ATOM 8060 C CA . GLU A 1 1064 ? -15.281 -7.665 -30.774 1.00 90.38 1064 GLU A CA 1
ATOM 8061 C C . GLU A 1 1064 ? -16.478 -8.476 -30.296 1.00 90.38 1064 GLU A C 1
ATOM 8063 O O . GLU A 1 1064 ? -17.483 -7.918 -29.853 1.00 90.38 1064 GLU A O 1
ATOM 8068 N N . GLY A 1 1065 ? -16.367 -9.795 -30.383 1.00 89.31 1065 GLY A N 1
ATOM 8069 C CA . GLY A 1 1065 ? -17.327 -10.712 -29.796 1.00 89.31 1065 GLY A CA 1
ATOM 8070 C C . GLY A 1 1065 ? -16.707 -12.079 -29.572 1.00 89.31 1065 GLY A C 1
ATOM 8071 O O . GLY A 1 1065 ? -15.862 -12.527 -30.345 1.00 89.31 1065 GLY A O 1
ATOM 8072 N N . GLY A 1 1066 ? -17.107 -12.752 -28.503 1.00 88.06 1066 GLY A N 1
ATOM 8073 C CA . GLY A 1 1066 ? -16.476 -14.007 -28.128 1.00 88.06 1066 GLY A CA 1
ATOM 8074 C C . GLY A 1 1066 ? -17.250 -14.808 -27.100 1.00 88.06 1066 GLY A C 1
ATOM 8075 O O . GLY A 1 1066 ? -18.214 -14.332 -26.505 1.00 88.06 1066 GLY A O 1
ATOM 8076 N N . VAL A 1 1067 ? -16.802 -16.039 -26.879 1.00 84.94 1067 VAL A N 1
ATOM 8077 C CA . VAL A 1 1067 ? -17.378 -16.989 -25.925 1.00 84.94 1067 VAL A CA 1
ATOM 8078 C C . VAL A 1 1067 ? -16.278 -17.481 -24.993 1.00 84.94 1067 VAL A C 1
ATOM 8080 O O . VAL A 1 1067 ? -15.165 -17.754 -25.427 1.00 84.94 1067 VAL A O 1
ATOM 8083 N N . SER A 1 1068 ? -16.584 -17.585 -23.703 1.00 84.19 1068 SER A N 1
ATOM 8084 C CA . SER A 1 1068 ? -15.707 -18.213 -22.708 1.00 84.19 1068 SER A CA 1
ATOM 8085 C C . SER A 1 1068 ? -16.515 -19.113 -21.790 1.00 84.19 1068 SER A C 1
ATOM 8087 O O . SER A 1 1068 ? -17.651 -18.773 -21.446 1.00 84.19 1068 SER A O 1
ATOM 8089 N N . GLY A 1 1069 ? -15.938 -20.233 -21.377 1.00 76.38 1069 GLY A N 1
ATOM 8090 C CA . GLY A 1 1069 ? -16.609 -21.140 -20.465 1.00 76.38 1069 GLY A CA 1
ATOM 8091 C C . GLY A 1 1069 ? -15.794 -22.358 -20.079 1.00 76.38 1069 GLY A C 1
ATOM 8092 O O . GLY A 1 1069 ? -14.711 -22.598 -20.612 1.00 76.38 1069 GLY A O 1
ATOM 8093 N N . THR A 1 1070 ? -16.358 -23.122 -19.154 1.00 80.50 1070 THR A N 1
ATOM 8094 C CA . THR A 1 1070 ? -15.773 -24.352 -18.625 1.00 80.50 1070 THR A CA 1
ATOM 8095 C C . THR A 1 1070 ? -16.734 -25.517 -18.825 1.00 80.50 1070 THR A C 1
ATOM 8097 O O . THR A 1 1070 ? -17.951 -25.340 -18.917 1.00 80.50 1070 THR A O 1
ATOM 8100 N N . GLY A 1 1071 ? -16.194 -26.727 -18.928 1.00 81.50 1071 GLY A N 1
ATOM 8101 C CA . GLY A 1 1071 ? -16.981 -27.932 -19.135 1.00 81.50 1071 GLY A CA 1
ATOM 8102 C C . GLY A 1 1071 ? -16.257 -29.197 -18.695 1.00 81.50 1071 GLY A C 1
ATOM 8103 O O . GLY A 1 1071 ? -15.126 -29.175 -18.204 1.00 81.50 1071 GLY A O 1
ATOM 8104 N N . ARG A 1 1072 ? -16.941 -30.331 -18.858 1.00 83.75 1072 ARG A N 1
ATOM 8105 C CA . ARG A 1 1072 ? -16.375 -31.664 -18.639 1.00 83.75 1072 ARG A CA 1
ATOM 8106 C C . ARG A 1 1072 ? -16.608 -32.527 -19.868 1.00 83.75 1072 ARG A C 1
ATOM 8108 O O . ARG A 1 1072 ? -17.741 -32.638 -20.327 1.00 83.75 1072 ARG A O 1
ATOM 8115 N N . VAL A 1 1073 ? -15.554 -33.157 -20.377 1.00 81.69 1073 VAL A N 1
ATOM 8116 C CA . VAL A 1 1073 ? -15.641 -34.116 -21.487 1.00 81.69 1073 VAL A CA 1
ATOM 8117 C C . VAL A 1 1073 ? -14.707 -35.288 -21.207 1.00 81.69 1073 VAL A C 1
ATOM 8119 O O . VAL A 1 1073 ? -13.556 -35.088 -20.837 1.00 81.69 1073 VAL A O 1
ATOM 8122 N N . MET A 1 1074 ? -15.207 -36.523 -21.320 1.00 80.94 1074 MET A N 1
ATOM 8123 C CA . MET A 1 1074 ? -14.409 -37.751 -21.129 1.00 80.94 1074 MET A CA 1
ATOM 8124 C C . MET A 1 1074 ? -13.569 -37.767 -19.831 1.00 80.94 1074 MET A C 1
ATOM 8126 O O . MET A 1 1074 ? -12.410 -38.175 -19.834 1.00 80.94 1074 MET A O 1
ATOM 8130 N N . GLY A 1 1075 ? -14.132 -37.277 -18.720 1.00 76.62 1075 GLY A N 1
ATOM 8131 C CA . GLY A 1 1075 ? -13.450 -37.212 -17.420 1.00 76.62 1075 GLY A CA 1
ATOM 8132 C C . GLY A 1 1075 ? -12.438 -36.068 -17.255 1.00 76.62 1075 GLY A C 1
ATOM 8133 O O . GLY A 1 1075 ? -12.000 -35.833 -16.133 1.00 76.62 1075 GLY A O 1
ATOM 8134 N N . ALA A 1 1076 ? -12.113 -35.320 -18.316 1.00 77.56 1076 ALA A N 1
ATOM 8135 C CA . ALA A 1 1076 ? -11.325 -34.094 -18.223 1.00 77.56 1076 ALA A CA 1
ATOM 8136 C C . ALA A 1 1076 ? -12.204 -32.887 -17.905 1.00 77.56 1076 ALA A C 1
ATOM 8138 O O . ALA A 1 1076 ? -13.273 -32.700 -18.494 1.00 77.56 1076 ALA A O 1
ATOM 8139 N N . GLN A 1 1077 ? -11.715 -32.038 -17.004 1.00 81.38 1077 GLN A N 1
ATOM 8140 C CA . GLN A 1 1077 ? -12.179 -30.659 -16.895 1.00 81.38 1077 GLN A CA 1
ATOM 8141 C C . GLN A 1 1077 ? -11.438 -29.831 -17.941 1.00 81.38 1077 GLN A C 1
ATOM 8143 O O . GLN A 1 1077 ? -10.209 -29.891 -18.009 1.00 81.38 1077 GLN A O 1
ATOM 8148 N N . TYR A 1 1078 ? -12.191 -29.104 -18.763 1.00 83.25 1078 TYR A N 1
ATOM 8149 C CA . TYR A 1 1078 ? -11.642 -28.236 -19.797 1.00 83.25 1078 TYR A CA 1
ATOM 8150 C C . TYR A 1 1078 ? -12.228 -26.837 -19.695 1.00 83.25 1078 TYR A C 1
ATOM 8152 O O . TYR A 1 1078 ? -13.352 -26.631 -19.229 1.00 83.25 1078 TYR A O 1
ATOM 8160 N N . GLU A 1 1079 ? -11.465 -25.880 -20.191 1.00 81.06 1079 GLU A N 1
ATOM 8161 C CA . GLU A 1 1079 ? -11.793 -24.467 -20.164 1.00 81.06 1079 GLU A CA 1
ATOM 8162 C C . GLU A 1 1079 ? -11.368 -23.864 -21.501 1.00 81.06 1079 GLU A C 1
ATOM 8164 O O . GLU A 1 1079 ? -10.284 -24.157 -22.009 1.00 81.06 1079 GLU A O 1
ATOM 8169 N N . VAL A 1 1080 ? -12.240 -23.056 -22.107 1.00 85.19 1080 VAL A N 1
ATOM 8170 C CA . VAL A 1 1080 ? -12.012 -22.480 -23.440 1.00 85.19 1080 VAL A CA 1
ATOM 8171 C C . VAL A 1 1080 ? -12.446 -21.021 -23.515 1.00 85.19 1080 VAL A C 1
ATOM 8173 O O . VAL A 1 1080 ? -13.444 -20.609 -22.919 1.00 85.19 1080 VAL A O 1
ATOM 8176 N N . GLN A 1 1081 ? -11.714 -20.235 -24.299 1.00 86.50 1081 GLN A N 1
ATOM 8177 C CA . GLN A 1 1081 ? -12.076 -18.882 -24.703 1.00 86.50 1081 GLN A CA 1
ATOM 8178 C C . GLN A 1 1081 ? -11.801 -18.708 -26.197 1.00 86.50 1081 GLN A C 1
ATOM 8180 O O . GLN A 1 1081 ? -10.732 -19.065 -26.678 1.00 86.50 1081 GLN A O 1
ATOM 8185 N N . ALA A 1 1082 ? -12.759 -18.123 -26.913 1.00 89.19 1082 ALA A N 1
ATOM 8186 C CA . ALA A 1 1082 ? -12.642 -17.760 -28.318 1.00 89.19 1082 ALA A CA 1
ATOM 8187 C C . ALA A 1 1082 ? -13.137 -16.325 -28.528 1.00 89.19 1082 ALA A C 1
ATOM 8189 O O . ALA A 1 1082 ? -14.251 -16.002 -28.113 1.00 89.19 1082 ALA A O 1
ATOM 8190 N N . VAL A 1 1083 ? -12.335 -15.467 -29.161 1.00 89.25 1083 VAL A N 1
ATOM 8191 C CA . VAL A 1 1083 ? -12.662 -14.049 -29.380 1.00 89.25 1083 VAL A CA 1
ATOM 8192 C C . VAL A 1 1083 ? -12.368 -13.644 -30.816 1.00 89.25 1083 VAL A C 1
ATOM 8194 O O . VAL A 1 1083 ? -11.226 -13.703 -31.260 1.00 89.25 1083 VAL A O 1
ATOM 8197 N N . LEU A 1 1084 ? -13.395 -13.181 -31.521 1.00 93.06 1084 LEU A N 1
ATOM 8198 C CA . LEU A 1 1084 ? -13.276 -12.508 -32.808 1.00 93.06 1084 LEU A CA 1
ATOM 8199 C C . LEU A 1 1084 ? -13.151 -11.002 -32.584 1.00 93.06 1084 LEU A C 1
ATOM 8201 O O . LEU A 1 1084 ? -13.898 -10.422 -31.794 1.00 93.06 1084 LEU A O 1
ATOM 8205 N N . PHE A 1 1085 ? -12.242 -10.354 -33.304 1.00 91.88 1085 PHE A N 1
ATOM 8206 C CA . PHE A 1 1085 ? -12.047 -8.910 -33.215 1.00 91.88 1085 PHE A CA 1
ATOM 8207 C C . PHE A 1 1085 ? -11.864 -8.266 -34.589 1.00 91.88 1085 PHE A C 1
ATOM 8209 O O . PHE A 1 1085 ? -11.330 -8.869 -35.521 1.00 91.88 1085 PHE A O 1
ATOM 8216 N N . GLY A 1 1086 ? -12.282 -7.007 -34.695 1.00 92.62 1086 GLY A N 1
ATOM 8217 C CA . GLY A 1 1086 ? -12.067 -6.149 -35.851 1.00 92.62 1086 GLY A CA 1
ATOM 8218 C C . GLY A 1 1086 ? -11.782 -4.717 -35.417 1.00 92.62 1086 GLY A C 1
ATOM 8219 O O . GLY A 1 1086 ? -12.520 -4.132 -34.629 1.00 92.62 1086 GLY A O 1
ATOM 8220 N N . GLN A 1 1087 ? -10.698 -4.142 -35.919 1.00 91.69 1087 GLN A N 1
ATOM 8221 C CA . GLN A 1 1087 ? -10.181 -2.836 -35.534 1.00 91.69 1087 GLN A CA 1
ATOM 8222 C C . GLN A 1 1087 ? -9.835 -2.015 -36.773 1.00 91.69 1087 GLN A C 1
ATOM 8224 O O . GLN A 1 1087 ? -9.278 -2.522 -37.746 1.00 91.69 1087 GLN A O 1
ATOM 8229 N N . VAL A 1 1088 ? -10.153 -0.725 -36.728 1.00 91.06 1088 VAL A N 1
ATOM 8230 C CA . VAL A 1 1088 ? -9.820 0.256 -37.761 1.00 91.06 1088 VAL A CA 1
ATOM 8231 C C . VAL A 1 1088 ? -9.184 1.470 -37.095 1.00 91.06 1088 VAL A C 1
ATOM 8233 O O . VAL A 1 1088 ? -9.821 2.141 -36.285 1.00 91.06 1088 VAL A O 1
ATOM 8236 N N . PHE A 1 1089 ? -7.948 1.778 -37.474 1.00 87.81 1089 PHE A N 1
ATOM 8237 C CA . PHE A 1 1089 ? -7.216 2.969 -37.061 1.00 87.81 1089 PHE A CA 1
ATOM 8238 C C . PHE A 1 1089 ? -7.255 3.999 -38.182 1.00 87.81 1089 PHE A C 1
ATOM 8240 O O . PHE A 1 1089 ? -6.860 3.709 -39.308 1.00 87.81 1089 PHE A O 1
ATOM 8247 N N . SER A 1 1090 ? -7.730 5.202 -37.880 1.00 88.75 1090 SER A N 1
ATOM 8248 C CA . SER A 1 1090 ? -7.669 6.359 -38.779 1.00 88.75 1090 SER A CA 1
ATOM 8249 C C . SER A 1 1090 ? -6.609 7.337 -38.284 1.00 88.75 1090 SER A C 1
ATOM 8251 O O . SER A 1 1090 ? -6.511 7.571 -37.078 1.00 88.75 1090 SER A O 1
ATOM 8253 N N . GLY A 1 1091 ? -5.828 7.916 -39.198 1.00 85.75 1091 GLY A N 1
ATOM 8254 C CA . GLY A 1 1091 ? -4.760 8.850 -38.837 1.00 85.75 1091 GLY A CA 1
ATOM 8255 C C . GLY A 1 1091 ? -3.544 8.183 -38.188 1.00 85.75 1091 GLY A C 1
ATOM 8256 O O . GLY A 1 1091 ? -2.855 8.842 -37.418 1.00 85.75 1091 GLY A O 1
ATOM 8257 N N . ALA A 1 1092 ? -3.280 6.903 -38.470 1.00 82.69 1092 ALA A N 1
ATOM 8258 C CA . ALA A 1 1092 ? -2.189 6.146 -37.849 1.00 82.69 1092 ALA A CA 1
ATOM 8259 C C . ALA A 1 1092 ? -0.821 6.802 -38.108 1.00 82.69 1092 ALA A C 1
ATOM 8261 O O . ALA A 1 1092 ? -0.528 7.186 -39.238 1.00 82.69 1092 ALA A O 1
ATOM 8262 N N . ILE A 1 1093 ? 0.028 6.940 -37.093 1.00 85.94 1093 ILE A N 1
ATOM 8263 C CA . ILE A 1 1093 ? 1.311 7.643 -37.210 1.00 85.94 1093 ILE A CA 1
ATOM 8264 C C . ILE A 1 1093 ? 2.387 6.652 -37.648 1.00 85.94 1093 ILE A C 1
ATOM 8266 O O . ILE A 1 1093 ? 2.872 5.833 -36.868 1.00 85.94 1093 ILE A O 1
ATOM 8270 N N . ALA A 1 1094 ? 2.792 6.746 -38.912 1.00 78.38 1094 ALA A N 1
ATOM 8271 C CA . ALA A 1 1094 ? 3.809 5.890 -39.507 1.00 78.38 1094 ALA A CA 1
ATOM 8272 C C . ALA A 1 1094 ? 5.126 6.644 -39.721 1.00 78.38 1094 ALA A C 1
ATOM 8274 O O . ALA A 1 1094 ? 5.173 7.871 -39.809 1.00 78.38 1094 ALA A O 1
ATOM 8275 N N . ARG A 1 1095 ? 6.219 5.884 -39.813 1.00 78.50 1095 ARG A N 1
ATOM 8276 C CA . ARG A 1 1095 ? 7.514 6.383 -40.288 1.00 78.50 1095 ARG A CA 1
ATOM 8277 C C . ARG A 1 1095 ? 7.496 6.415 -41.818 1.00 78.50 1095 ARG A C 1
ATOM 8279 O O . ARG A 1 1095 ? 7.106 5.426 -42.431 1.00 78.50 1095 ARG A O 1
ATOM 8286 N N . VAL A 1 1096 ? 7.941 7.515 -42.415 1.00 75.06 1096 VAL A N 1
ATOM 8287 C CA . VAL A 1 1096 ? 8.065 7.689 -43.870 1.00 75.06 1096 VAL A CA 1
ATOM 8288 C C . VAL A 1 1096 ? 9.471 8.197 -44.175 1.00 75.06 1096 VAL A C 1
ATOM 8290 O O . VAL A 1 1096 ? 9.952 9.080 -43.472 1.00 75.06 1096 VAL A O 1
ATOM 8293 N N . GLY A 1 1097 ? 10.157 7.615 -45.158 1.00 71.56 1097 GLY A N 1
ATOM 8294 C CA . GLY A 1 1097 ? 11.448 8.136 -45.621 1.00 71.56 1097 GLY A CA 1
ATOM 8295 C C . GLY A 1 1097 ? 11.241 9.418 -46.425 1.00 71.56 1097 GLY A C 1
ATOM 8296 O O . GLY A 1 1097 ? 10.313 9.477 -47.228 1.00 71.56 1097 GLY A O 1
ATOM 8297 N N . VAL A 1 1098 ? 12.073 10.434 -46.195 1.00 77.69 1098 VAL A N 1
ATOM 8298 C CA . VAL A 1 1098 ? 11.962 11.748 -46.864 1.00 77.69 1098 VAL A CA 1
ATOM 8299 C C . VAL A 1 1098 ? 13.206 12.129 -47.684 1.00 77.69 1098 VAL A C 1
ATOM 8301 O O . VAL A 1 1098 ? 13.262 13.237 -48.202 1.00 77.69 1098 VAL A O 1
ATOM 8304 N N . GLY A 1 1099 ? 14.162 11.206 -47.853 1.00 71.25 1099 GLY A N 1
ATOM 8305 C CA . GLY A 1 1099 ? 15.456 11.442 -48.519 1.00 71.25 1099 GLY A CA 1
ATOM 8306 C C . GLY A 1 1099 ? 16.621 11.515 -47.523 1.00 71.25 1099 GLY A C 1
ATOM 8307 O O . GLY A 1 1099 ? 16.385 11.530 -46.318 1.00 71.25 1099 GLY A O 1
ATOM 8308 N N . ASP A 1 1100 ? 17.868 11.489 -48.008 1.00 69.12 1100 ASP A N 1
ATOM 8309 C CA . ASP A 1 1100 ? 19.108 11.682 -47.222 1.00 69.12 1100 ASP A CA 1
ATOM 8310 C C . ASP A 1 1100 ? 19.238 10.821 -45.948 1.00 69.12 1100 ASP A C 1
ATOM 8312 O O . ASP A 1 1100 ? 19.743 11.260 -44.916 1.00 69.12 1100 ASP A O 1
ATOM 8316 N N . ASN A 1 1101 ? 18.739 9.579 -45.994 1.00 68.94 1101 ASN A N 1
ATOM 8317 C CA . ASN A 1 1101 ? 18.666 8.656 -44.848 1.00 68.94 1101 ASN A CA 1
ATOM 8318 C C . ASN A 1 1101 ? 17.883 9.213 -43.629 1.00 68.94 1101 ASN A C 1
ATOM 8320 O O . ASN A 1 1101 ? 17.990 8.702 -42.507 1.00 68.94 1101 ASN A O 1
ATOM 8324 N N . GLN A 1 1102 ? 17.055 10.239 -43.852 1.00 73.62 1102 GLN A N 1
ATOM 8325 C CA . GLN A 1 1102 ? 16.168 10.844 -42.868 1.00 73.62 1102 GLN A CA 1
ATOM 8326 C C . GLN A 1 1102 ? 14.730 10.340 -43.002 1.00 73.62 1102 GLN A C 1
ATOM 8328 O O . GLN A 1 1102 ? 14.227 9.981 -44.073 1.00 73.62 1102 GLN A O 1
ATOM 8333 N N . TYR A 1 1103 ? 14.037 10.342 -41.867 1.00 80.12 1103 TYR A N 1
ATOM 8334 C CA . TYR A 1 1103 ? 12.660 9.886 -41.752 1.00 80.12 1103 TYR A CA 1
ATOM 8335 C C . TYR A 1 1103 ? 11.778 10.973 -41.146 1.00 80.12 1103 TYR A C 1
ATOM 8337 O O . TYR A 1 1103 ? 12.196 11.702 -40.258 1.00 80.12 1103 TYR A O 1
ATOM 8345 N N . GLN A 1 1104 ? 10.513 11.032 -41.536 1.00 84.75 1104 GLN A N 1
ATOM 8346 C CA . GLN A 1 1104 ? 9.515 11.881 -40.895 1.00 84.75 1104 GLN A CA 1
ATOM 8347 C C . GLN A 1 1104 ? 8.353 11.028 -40.381 1.00 84.75 1104 GLN A C 1
ATOM 8349 O O . GLN A 1 1104 ? 8.007 9.990 -40.953 1.00 84.75 1104 GLN A O 1
ATOM 8354 N N . ARG A 1 1105 ? 7.740 11.443 -39.269 1.00 87.88 1105 ARG A N 1
ATOM 8355 C CA . ARG A 1 1105 ? 6.474 10.866 -38.795 1.00 87.88 1105 ARG A CA 1
ATOM 8356 C C . ARG A 1 1105 ? 5.324 11.510 -39.557 1.00 87.88 1105 ARG A C 1
ATOM 8358 O O . ARG A 1 1105 ? 5.266 12.731 -39.623 1.00 87.88 1105 ARG A O 1
ATOM 8365 N N . GLN A 1 1106 ? 4.412 10.718 -40.115 1.00 86.25 1106 GLN A N 1
ATOM 8366 C CA . GLN A 1 1106 ? 3.253 11.223 -40.864 1.00 86.25 1106 GLN A CA 1
ATOM 8367 C C . GLN A 1 1106 ? 2.000 10.388 -40.566 1.00 86.25 1106 GLN A C 1
ATOM 8369 O O . GLN A 1 1106 ? 2.097 9.186 -40.308 1.00 86.25 1106 GLN A O 1
ATOM 8374 N N . ASN A 1 1107 ? 0.817 11.012 -40.608 1.00 86.00 1107 ASN A N 1
ATOM 8375 C CA . ASN A 1 1107 ? -0.455 10.296 -40.477 1.00 86.00 1107 ASN A CA 1
ATOM 8376 C C . ASN A 1 1107 ? -0.792 9.531 -41.770 1.00 86.00 1107 ASN A C 1
ATOM 8378 O O . ASN A 1 1107 ? -0.710 10.085 -42.863 1.00 86.00 1107 ASN A O 1
ATOM 8382 N N . ARG A 1 1108 ? -1.248 8.286 -41.637 1.00 78.25 1108 ARG A N 1
ATOM 8383 C CA . ARG A 1 1108 ? -1.816 7.443 -42.699 1.00 78.25 1108 ARG A CA 1
ATOM 8384 C C . ARG A 1 1108 ? -3.336 7.404 -42.594 1.00 78.25 1108 ARG A C 1
ATOM 8386 O O . ARG A 1 1108 ? -3.883 7.535 -41.496 1.00 78.25 1108 ARG A O 1
ATOM 8393 N N . ASP A 1 1109 ? -4.016 7.202 -43.720 1.00 70.00 1109 ASP A N 1
ATOM 8394 C CA . ASP A 1 1109 ? -5.475 7.326 -43.757 1.00 70.00 1109 ASP A CA 1
ATOM 8395 C C . ASP A 1 1109 ? -6.172 6.183 -43.020 1.00 70.00 1109 ASP A C 1
ATOM 8397 O O . ASP A 1 1109 ? -7.104 6.446 -42.253 1.00 70.00 1109 ASP A O 1
ATOM 8401 N N . ARG A 1 1110 ? -5.723 4.926 -43.200 1.00 82.81 1110 ARG A N 1
ATOM 8402 C CA . ARG A 1 1110 ? -6.404 3.775 -42.592 1.00 82.81 1110 ARG A CA 1
ATOM 8403 C C . ARG A 1 1110 ? -5.533 2.523 -42.410 1.00 82.81 1110 ARG A C 1
ATOM 8405 O O . ARG A 1 1110 ? -5.052 1.958 -43.387 1.00 82.81 1110 ARG A O 1
ATOM 8412 N N . THR A 1 1111 ? -5.463 2.006 -41.182 1.00 84.50 1111 THR A N 1
ATOM 8413 C CA . THR A 1 1111 ? -4.940 0.661 -40.854 1.00 84.50 1111 THR A CA 1
ATOM 8414 C C . THR A 1 1111 ? -6.079 -0.214 -40.337 1.00 84.50 1111 THR A C 1
ATOM 8416 O O . THR A 1 1111 ? -6.892 0.257 -39.543 1.00 84.50 1111 THR A O 1
ATOM 8419 N N . THR A 1 1112 ? -6.168 -1.474 -40.764 1.00 88.38 1112 THR A N 1
ATOM 8420 C CA . THR A 1 1112 ? -7.184 -2.421 -40.273 1.00 88.38 1112 THR A CA 1
ATOM 8421 C C . THR A 1 1112 ? -6.540 -3.674 -39.697 1.00 88.38 1112 THR A C 1
ATOM 8423 O O . THR A 1 1112 ? -5.535 -4.137 -40.226 1.00 88.38 1112 THR A O 1
ATOM 8426 N N . ALA A 1 1113 ? -7.103 -4.202 -38.610 1.00 89.88 1113 ALA A N 1
ATOM 8427 C CA . ALA A 1 1113 ? -6.683 -5.451 -37.986 1.00 89.88 1113 ALA A CA 1
ATOM 8428 C C . ALA A 1 1113 ? -7.918 -6.294 -37.652 1.00 89.88 1113 ALA A C 1
ATOM 8430 O O . ALA A 1 1113 ? -8.819 -5.829 -36.958 1.00 89.88 1113 ALA A O 1
ATOM 8431 N N . THR A 1 1114 ? -7.977 -7.526 -38.144 1.00 93.50 1114 THR A N 1
ATOM 8432 C CA . THR A 1 1114 ? -9.085 -8.465 -37.892 1.00 93.50 1114 THR A CA 1
ATOM 8433 C C . THR A 1 1114 ? -8.528 -9.826 -37.522 1.00 93.50 1114 THR A C 1
ATOM 8435 O O . THR A 1 1114 ? -7.519 -10.224 -38.100 1.00 93.50 1114 THR A O 1
ATOM 8438 N N . GLY A 1 1115 ? -9.157 -10.551 -36.601 1.00 94.25 1115 GLY A N 1
ATOM 8439 C CA . GLY A 1 1115 ? -8.614 -11.835 -36.171 1.00 94.25 1115 GLY A CA 1
ATOM 8440 C C . GLY A 1 1115 ? -9.480 -12.640 -35.210 1.00 94.25 1115 GLY A C 1
ATOM 8441 O O . GLY A 1 1115 ? -10.581 -12.231 -34.839 1.00 94.25 1115 GLY A O 1
ATOM 8442 N N . LEU A 1 1116 ? -8.938 -13.797 -34.834 1.00 94.00 1116 LEU A N 1
ATOM 8443 C CA . LEU A 1 1116 ? -9.454 -14.768 -33.878 1.00 94.00 1116 LEU A CA 1
ATOM 8444 C C . LEU A 1 1116 ? -8.364 -15.070 -32.839 1.00 94.00 1116 LEU A C 1
ATOM 8446 O O . LEU A 1 1116 ? -7.249 -15.436 -33.196 1.00 94.00 1116 LEU A O 1
ATOM 8450 N N . GLU A 1 1117 ? -8.701 -14.970 -31.560 1.00 91.75 1117 GLU A N 1
ATOM 8451 C CA . GLU A 1 1117 ? -7.877 -15.427 -30.438 1.00 91.75 1117 GLU A CA 1
ATOM 8452 C C . GLU A 1 1117 ? -8.546 -16.640 -29.785 1.00 91.75 1117 GLU A C 1
ATOM 8454 O O . GLU A 1 1117 ? -9.734 -16.580 -29.460 1.00 91.75 1117 GLU A O 1
ATOM 8459 N N . LEU A 1 1118 ? -7.798 -17.725 -29.579 1.00 91.62 1118 LEU A N 1
ATOM 8460 C CA . LEU A 1 1118 ? -8.245 -18.926 -28.872 1.00 91.62 1118 LEU A CA 1
ATOM 8461 C C . LEU A 1 1118 ? -7.324 -19.206 -27.680 1.00 91.62 1118 LEU A C 1
ATOM 8463 O O . LEU A 1 1118 ? -6.108 -19.189 -27.836 1.00 91.62 1118 LEU A O 1
ATOM 8467 N N . LEU A 1 1119 ? -7.901 -19.495 -26.515 1.00 88.75 1119 LEU A N 1
ATOM 8468 C CA . LEU A 1 1119 ? -7.213 -20.019 -25.330 1.00 88.75 1119 LEU A CA 1
ATOM 8469 C C . LEU A 1 1119 ? -7.918 -21.307 -24.915 1.00 88.75 1119 LEU A C 1
ATOM 8471 O O . LEU A 1 1119 ? -9.150 -21.330 -24.842 1.00 88.75 1119 LEU A O 1
ATOM 8475 N N . ALA A 1 1120 ? -7.159 -22.354 -24.621 1.00 87.88 1120 ALA A N 1
ATOM 8476 C CA . ALA A 1 1120 ? -7.709 -23.596 -24.100 1.00 87.88 1120 ALA A CA 1
ATOM 8477 C C . ALA A 1 1120 ? -6.791 -24.204 -23.040 1.00 87.88 1120 ALA A C 1
ATOM 8479 O O . ALA A 1 1120 ? -5.569 -24.177 -23.181 1.00 87.88 1120 ALA A O 1
ATOM 8480 N N . ALA A 1 1121 ? -7.396 -24.793 -22.012 1.00 85.25 1121 ALA A N 1
ATOM 8481 C CA . ALA A 1 1121 ? -6.716 -25.550 -20.970 1.00 85.25 1121 ALA A CA 1
ATOM 8482 C C . ALA A 1 1121 ? -7.534 -26.796 -20.614 1.00 85.25 1121 ALA A C 1
ATOM 8484 O O . ALA A 1 1121 ? -8.765 -26.749 -20.591 1.00 85.25 1121 ALA A O 1
ATOM 8485 N N . ALA A 1 1122 ? -6.868 -27.918 -20.351 1.00 85.56 1122 ALA A N 1
ATOM 8486 C CA . ALA A 1 1122 ? -7.521 -29.157 -19.950 1.00 85.56 1122 ALA A CA 1
ATOM 8487 C C . ALA A 1 1122 ? -6.635 -29.989 -19.017 1.00 85.56 1122 ALA A C 1
ATOM 8489 O O . ALA A 1 1122 ? -5.431 -30.121 -19.236 1.00 85.56 1122 ALA A O 1
ATOM 8490 N N . ASN A 1 1123 ? -7.262 -30.604 -18.013 1.00 83.50 1123 ASN A N 1
ATOM 8491 C CA . ASN A 1 1123 ? -6.614 -31.546 -17.102 1.00 83.50 1123 ASN A CA 1
ATOM 8492 C C . ASN A 1 1123 ? -7.157 -32.961 -17.333 1.00 83.50 1123 ASN A C 1
ATOM 8494 O O . ASN A 1 1123 ? -8.315 -33.249 -17.019 1.00 83.50 1123 ASN A O 1
ATOM 8498 N N . TRP A 1 1124 ? -6.310 -33.855 -17.850 1.00 82.00 1124 TRP A N 1
ATOM 8499 C CA . TRP A 1 1124 ? -6.591 -35.287 -17.996 1.00 82.00 1124 TRP A CA 1
ATOM 8500 C C . TRP A 1 1124 ? -5.844 -36.079 -16.920 1.00 82.00 1124 TRP A C 1
ATOM 8502 O O . TRP A 1 1124 ? -4.706 -36.519 -17.101 1.00 82.00 1124 TRP A O 1
ATOM 8512 N N . GLY A 1 1125 ? -6.487 -36.266 -15.765 1.00 82.44 1125 GLY A N 1
ATOM 8513 C CA . GLY A 1 1125 ? -5.875 -36.944 -14.623 1.00 82.44 1125 GLY A CA 1
ATOM 8514 C C . GLY A 1 1125 ? -4.667 -36.165 -14.097 1.00 82.44 1125 GLY A C 1
ATOM 8515 O O . GLY A 1 1125 ? -4.837 -35.153 -13.429 1.00 82.44 1125 GLY A O 1
ATOM 8516 N N . ARG A 1 1126 ? -3.453 -36.648 -14.393 1.00 84.00 1126 ARG A N 1
ATOM 8517 C CA . ARG A 1 1126 ? -2.181 -35.997 -14.024 1.00 84.00 1126 ARG A CA 1
ATOM 8518 C C . ARG A 1 1126 ? -1.562 -35.162 -15.152 1.00 84.00 1126 ARG A C 1
ATOM 8520 O O . ARG A 1 1126 ? -0.625 -34.426 -14.887 1.00 84.00 1126 ARG A O 1
ATOM 8527 N N . LEU A 1 1127 ? -2.043 -35.292 -16.389 1.00 87.56 1127 LEU A N 1
ATOM 8528 C CA . LEU A 1 1127 ? -1.541 -34.531 -17.535 1.00 87.56 1127 LEU A CA 1
ATOM 8529 C C . LEU A 1 1127 ? -2.299 -33.203 -17.642 1.00 87.56 1127 LEU A C 1
ATOM 8531 O O . LEU A 1 1127 ? -3.512 -33.203 -17.863 1.00 87.56 1127 LEU A O 1
ATOM 8535 N N . GLY A 1 1128 ? -1.575 -32.093 -17.523 1.00 87.81 1128 GLY A N 1
ATOM 8536 C CA . GLY A 1 1128 ? -2.076 -30.756 -17.826 1.00 87.81 1128 GLY A CA 1
ATOM 8537 C C . GLY A 1 1128 ? -1.690 -30.352 -19.246 1.00 87.81 1128 GLY A C 1
ATOM 8538 O O . GLY A 1 1128 ? -0.518 -30.420 -19.613 1.00 87.81 1128 GLY A O 1
ATOM 8539 N N . LEU A 1 1129 ? -2.661 -29.927 -20.049 1.00 88.44 1129 LEU A N 1
ATOM 8540 C CA . LEU A 1 1129 ? -2.445 -29.369 -21.384 1.00 88.44 1129 LEU A CA 1
ATOM 8541 C C . LEU A 1 1129 ? -3.014 -27.956 -21.433 1.00 88.44 1129 LEU A C 1
ATOM 8543 O O . LEU A 1 1129 ? -4.082 -27.693 -20.879 1.00 88.44 1129 LEU A O 1
ATOM 8547 N N . GLY A 1 1130 ? -2.348 -27.058 -22.147 1.00 88.12 1130 GLY A N 1
ATOM 8548 C CA . GLY A 1 1130 ? -2.928 -25.757 -22.438 1.00 88.12 1130 GLY A CA 1
ATOM 8549 C C . GLY A 1 1130 ? -2.182 -24.998 -23.518 1.00 88.12 1130 GLY A C 1
ATOM 8550 O O . GLY A 1 1130 ? -1.117 -25.410 -23.976 1.00 88.12 1130 GLY A O 1
ATOM 8551 N N . GLY A 1 1131 ? -2.766 -23.891 -23.952 1.00 89.19 1131 GLY A N 1
ATOM 8552 C CA . GLY A 1 1131 ? -2.141 -23.031 -24.939 1.00 89.19 1131 GLY A CA 1
ATOM 8553 C C . GLY A 1 1131 ? -3.056 -21.955 -25.491 1.00 89.19 1131 GLY A C 1
ATOM 8554 O O . GLY A 1 1131 ? -4.275 -21.977 -25.294 1.00 89.19 1131 GLY A O 1
ATOM 8555 N N . ASP A 1 1132 ? -2.436 -21.029 -26.206 1.00 91.75 1132 ASP A N 1
ATOM 8556 C CA . ASP A 1 1132 ? -3.068 -19.905 -26.872 1.00 91.75 1132 ASP A CA 1
ATOM 8557 C C . ASP A 1 1132 ? -2.640 -19.799 -28.336 1.00 91.75 1132 ASP A C 1
ATOM 8559 O O . ASP A 1 1132 ? -1.536 -20.187 -28.718 1.00 91.75 1132 ASP A O 1
ATOM 8563 N N . ILE A 1 1133 ? -3.533 -19.267 -29.167 1.00 94.12 1133 ILE A N 1
ATOM 8564 C CA . ILE A 1 1133 ? -3.247 -18.951 -30.563 1.00 94.12 1133 ILE A CA 1
ATOM 8565 C C . ILE A 1 1133 ? -4.008 -17.696 -30.997 1.00 94.12 1133 ILE A C 1
ATOM 8567 O O . ILE A 1 1133 ? -5.216 -17.566 -30.792 1.00 94.12 1133 ILE A O 1
ATOM 8571 N N . THR A 1 1134 ? -3.291 -16.783 -31.641 1.00 93.44 1134 THR A N 1
ATOM 8572 C CA . THR A 1 1134 ? -3.808 -15.601 -32.328 1.00 93.44 1134 THR A CA 1
ATOM 8573 C C . THR A 1 1134 ? -3.682 -15.815 -33.826 1.00 93.44 1134 THR A C 1
ATOM 8575 O O . THR A 1 1134 ? -2.577 -15.966 -34.342 1.00 93.44 1134 THR A O 1
ATOM 8578 N N . LEU A 1 1135 ? -4.807 -15.768 -34.531 1.00 94.19 1135 LEU A N 1
ATOM 8579 C CA . LEU A 1 1135 ? -4.885 -15.678 -35.984 1.00 94.19 1135 LEU A CA 1
ATOM 8580 C C . LEU A 1 1135 ? -5.318 -14.261 -36.342 1.00 94.19 1135 LEU A C 1
ATOM 8582 O O . LEU A 1 1135 ? -6.371 -13.817 -35.894 1.00 94.19 1135 LEU A O 1
ATOM 8586 N N . GLN A 1 1136 ? -4.538 -13.532 -37.132 1.00 92.12 1136 GLN A N 1
ATOM 8587 C CA . GLN A 1 1136 ? -4.863 -12.146 -37.468 1.00 92.12 1136 GLN A CA 1
ATOM 8588 C C . GLN A 1 1136 ? -4.437 -11.760 -38.884 1.00 92.12 1136 GLN A C 1
ATOM 8590 O O . GLN A 1 1136 ? -3.497 -12.302 -39.455 1.00 92.12 1136 GLN A O 1
ATOM 8595 N N . ALA A 1 1137 ? -5.126 -10.774 -39.441 1.00 89.94 1137 ALA A N 1
ATOM 8596 C CA . ALA A 1 1137 ? -4.780 -10.112 -40.686 1.00 89.94 1137 ALA A CA 1
ATOM 8597 C C . ALA A 1 1137 ? -4.719 -8.607 -40.426 1.00 89.94 1137 ALA A C 1
ATOM 8599 O O . ALA A 1 1137 ? -5.693 -8.020 -39.946 1.00 89.94 1137 ALA A O 1
ATOM 8600 N N . VAL A 1 1138 ? -3.572 -7.998 -40.731 1.00 87.38 1138 VAL A N 1
ATOM 8601 C CA . VAL A 1 1138 ? -3.338 -6.561 -40.562 1.00 87.38 1138 VAL A CA 1
ATOM 8602 C C . VAL A 1 1138 ? -2.972 -5.956 -41.913 1.00 87.38 1138 VAL A C 1
ATOM 8604 O O . VAL A 1 1138 ? -2.037 -6.417 -42.566 1.00 87.38 1138 VAL A O 1
ATOM 8607 N N . SER A 1 1139 ? -3.695 -4.918 -42.328 1.00 81.44 1139 SER A N 1
ATOM 8608 C CA . SER A 1 1139 ? -3.467 -4.210 -43.592 1.00 81.44 1139 SER A CA 1
ATOM 8609 C C . SER A 1 1139 ? -3.375 -2.700 -43.384 1.00 81.44 1139 SER A C 1
ATOM 8611 O O . SER A 1 1139 ? -4.005 -2.141 -42.482 1.00 81.44 1139 SER A O 1
ATOM 8613 N N . VAL A 1 1140 ? -2.583 -2.027 -44.222 1.00 76.88 1140 VAL A N 1
ATOM 8614 C CA . VAL A 1 1140 ? -2.364 -0.574 -44.181 1.00 76.88 1140 VAL A CA 1
ATOM 8615 C C . VAL A 1 1140 ? -2.738 0.019 -45.542 1.00 76.88 1140 VAL A C 1
ATOM 8617 O O . VAL A 1 1140 ? -2.314 -0.483 -46.576 1.00 76.88 1140 VAL A O 1
ATOM 8620 N N . SER A 1 1141 ? -3.537 1.088 -45.558 1.00 72.38 1141 SER A N 1
ATOM 8621 C CA . SER A 1 1141 ? -4.040 1.734 -46.780 1.00 72.38 1141 SER A CA 1
ATOM 8622 C C . SER A 1 1141 ? -4.018 3.270 -46.688 1.00 72.38 1141 SER A C 1
ATOM 8624 O O . SER A 1 1141 ? -4.239 3.841 -45.617 1.00 72.38 1141 SER A O 1
ATOM 8626 N N . GLY A 1 1142 ? -3.782 3.930 -47.830 1.00 60.06 1142 GLY A N 1
ATOM 8627 C CA . GLY A 1 1142 ? -3.941 5.379 -48.026 1.00 60.06 1142 GLY A CA 1
ATOM 8628 C C . GLY A 1 1142 ? -2.666 6.236 -47.929 1.00 60.06 1142 GLY A C 1
ATOM 8629 O O . GLY A 1 1142 ? -1.820 6.056 -47.044 1.00 60.06 1142 GLY A O 1
ATOM 8630 N N . GLY A 1 1143 ? -2.545 7.176 -48.872 1.00 52.81 1143 GLY A N 1
ATOM 8631 C CA . GLY A 1 1143 ? -1.615 8.304 -48.862 1.00 52.81 1143 GLY A CA 1
ATOM 8632 C C . GLY A 1 1143 ? -2.401 9.590 -48.599 1.00 52.81 1143 GLY A C 1
ATOM 8633 O O . GLY A 1 1143 ? -3.324 9.897 -49.347 1.00 52.81 1143 GLY A O 1
ATOM 8634 N N . GLY A 1 1144 ? -2.048 10.313 -47.533 1.00 39.53 1144 GLY A N 1
ATOM 8635 C CA . GLY A 1 1144 ? -2.865 11.417 -47.025 1.00 39.53 1144 GLY A CA 1
ATOM 8636 C C . GLY A 1 1144 ? -3.050 12.587 -48.008 1.00 39.53 1144 GLY A C 1
ATOM 8637 O O . GLY A 1 1144 ? -2.188 12.830 -48.858 1.00 39.53 1144 GLY A O 1
ATOM 8638 N N . PRO A 1 1145 ? -4.148 13.360 -47.882 1.00 37.19 1145 PRO A N 1
ATOM 8639 C CA . PRO A 1 1145 ? -4.397 14.535 -48.710 1.00 37.19 1145 PRO A CA 1
ATOM 8640 C C . PRO A 1 1145 ? -3.400 15.644 -48.342 1.00 37.19 1145 PRO A C 1
ATOM 8642 O O . PRO A 1 1145 ? -3.427 16.163 -47.227 1.00 37.19 1145 PRO A O 1
ATOM 8645 N N . GLY A 1 1146 ? -2.501 15.970 -49.275 1.00 41.12 1146 GLY A N 1
ATOM 8646 C CA . GLY A 1 1146 ? -1.452 16.988 -49.110 1.00 41.12 1146 GLY A CA 1
ATOM 8647 C C . GLY A 1 1146 ? -0.072 16.622 -49.677 1.00 41.12 1146 GLY A C 1
ATOM 8648 O O . GLY A 1 1146 ? 0.850 17.425 -49.575 1.00 41.12 1146 GLY A O 1
ATOM 8649 N N . MET A 1 1147 ? 0.106 15.437 -50.272 1.00 41.00 1147 MET A N 1
ATOM 8650 C CA . MET A 1 1147 ? 1.410 15.009 -50.794 1.00 41.00 1147 MET A CA 1
ATOM 8651 C C . MET A 1 1147 ? 1.705 15.581 -52.190 1.00 41.00 1147 MET A C 1
ATOM 8653 O O . MET A 1 1147 ? 1.249 15.056 -53.199 1.00 41.00 1147 MET A O 1
ATOM 8657 N N . GLY A 1 1148 ? 2.535 16.625 -52.246 1.00 35.53 1148 GLY A N 1
ATOM 8658 C CA . GLY A 1 1148 ? 3.256 17.065 -53.450 1.00 35.53 1148 GLY A CA 1
ATOM 8659 C C . GLY A 1 1148 ? 4.498 16.215 -53.766 1.00 35.53 1148 GLY A C 1
ATOM 8660 O O . GLY A 1 1148 ? 5.479 16.736 -54.283 1.00 35.53 1148 GLY A O 1
ATOM 8661 N N . GLY A 1 1149 ? 4.483 14.927 -53.416 1.00 36.62 1149 GLY A N 1
ATOM 8662 C CA . GLY A 1 1149 ? 5.558 13.968 -53.672 1.00 36.62 1149 GLY A CA 1
ATOM 8663 C C . GLY A 1 1149 ? 4.964 12.671 -54.213 1.00 36.62 1149 GLY A C 1
ATOM 8664 O O . GLY A 1 1149 ? 3.882 12.278 -53.785 1.00 36.62 1149 GLY A O 1
ATOM 8665 N N . SER A 1 1150 ? 5.650 12.077 -55.191 1.00 33.16 1150 SER A N 1
ATOM 8666 C CA . SER A 1 1150 ? 5.208 11.011 -56.099 1.00 33.16 1150 SER A CA 1
ATOM 8667 C C . SER A 1 1150 ? 4.247 9.964 -55.507 1.00 33.16 1150 SER A C 1
ATOM 8669 O O . SER A 1 1150 ? 4.442 9.520 -54.372 1.00 33.16 1150 SER A O 1
ATOM 8671 N N . PRO A 1 1151 ? 3.237 9.515 -56.282 1.00 35.97 1151 PRO A N 1
ATOM 8672 C CA . PRO A 1 1151 ? 2.311 8.479 -55.839 1.00 35.97 1151 PRO A CA 1
ATOM 8673 C C . PRO A 1 1151 ? 3.070 7.190 -55.477 1.00 35.97 1151 PRO A C 1
ATOM 8675 O O . PRO A 1 1151 ? 4.096 6.891 -56.097 1.00 35.97 1151 PRO A O 1
ATOM 8678 N N . PRO A 1 1152 ? 2.587 6.408 -54.492 1.00 42.53 1152 PRO A N 1
ATOM 8679 C CA . PRO A 1 1152 ? 3.098 5.059 -54.287 1.00 42.53 1152 PRO A CA 1
ATOM 8680 C C . PRO A 1 1152 ? 2.942 4.274 -55.596 1.00 42.53 1152 PRO A C 1
ATOM 8682 O O . PRO A 1 1152 ? 1.899 4.365 -56.244 1.00 42.53 1152 PRO A O 1
ATOM 8685 N N . LEU A 1 1153 ? 3.994 3.551 -55.991 1.00 41.59 1153 LEU A N 1
ATOM 8686 C CA . LEU A 1 1153 ? 4.015 2.710 -57.190 1.00 41.59 1153 LEU A CA 1
ATOM 8687 C C . LEU A 1 1153 ? 2.740 1.851 -57.249 1.00 41.59 1153 LEU A C 1
ATOM 8689 O O . LEU A 1 1153 ? 2.414 1.155 -56.282 1.00 41.59 1153 LEU A O 1
ATOM 8693 N N . GLU A 1 1154 ? 2.020 1.908 -58.375 1.00 30.36 1154 GLU A N 1
ATOM 8694 C CA . GLU A 1 1154 ? 0.886 1.021 -58.651 1.00 30.36 1154 GLU A CA 1
ATOM 8695 C C . GLU A 1 1154 ? 1.304 -0.434 -58.381 1.00 30.36 1154 GLU A C 1
ATOM 8697 O O . GLU A 1 1154 ? 2.249 -0.943 -58.979 1.00 30.36 1154 GLU A O 1
ATOM 8702 N N . GLY A 1 1155 ? 0.625 -1.093 -57.435 1.00 38.88 1155 GLY A N 1
ATOM 8703 C CA . GLY A 1 1155 ? 0.861 -2.500 -57.091 1.00 38.88 1155 GLY A CA 1
ATOM 8704 C C . GLY A 1 1155 ? 1.668 -2.787 -55.816 1.00 38.88 1155 GLY A C 1
ATOM 8705 O O . GLY A 1 1155 ? 1.779 -3.956 -55.449 1.00 38.88 1155 GLY A O 1
ATOM 8706 N N . SER A 1 1156 ? 2.190 -1.791 -55.084 1.00 43.84 1156 SER A N 1
ATOM 8707 C CA . SER A 1 1156 ? 2.816 -2.057 -53.776 1.00 43.84 1156 SER A CA 1
ATOM 8708 C C . SER A 1 1156 ? 1.760 -2.129 -52.662 1.00 43.84 1156 SER A C 1
ATOM 8710 O O . SER A 1 1156 ? 1.349 -1.100 -52.120 1.00 43.84 1156 SER A O 1
ATOM 8712 N N . GLU A 1 1157 ? 1.308 -3.330 -52.293 1.00 50.31 1157 GLU A N 1
ATOM 8713 C CA . GLU A 1 1157 ? 0.548 -3.519 -51.050 1.00 50.31 1157 GLU A CA 1
ATOM 8714 C C . GLU A 1 1157 ? 1.420 -3.111 -49.849 1.00 50.31 1157 GLU A C 1
ATOM 8716 O O . GLU A 1 1157 ? 2.406 -3.773 -49.524 1.00 50.31 1157 GLU A O 1
ATOM 8721 N N . LEU A 1 1158 ? 1.064 -2.013 -49.177 1.00 59.72 1158 LEU A N 1
ATOM 8722 C CA . LEU A 1 1158 ? 1.678 -1.596 -47.915 1.00 59.72 1158 LEU A CA 1
ATOM 8723 C C . LEU A 1 1158 ? 1.346 -2.622 -46.820 1.00 59.72 1158 LEU A C 1
ATOM 8725 O O . LEU A 1 1158 ? 0.196 -2.760 -46.397 1.00 59.72 1158 LEU A O 1
ATOM 8729 N N . ARG A 1 1159 ? 2.366 -3.348 -46.354 1.00 69.19 1159 ARG A N 1
ATOM 8730 C CA . ARG A 1 1159 ? 2.239 -4.366 -45.301 1.00 69.19 1159 ARG A CA 1
ATOM 8731 C C . ARG A 1 1159 ? 2.424 -3.744 -43.919 1.00 69.19 1159 ARG A C 1
ATOM 8733 O O . ARG A 1 1159 ? 3.039 -2.691 -43.773 1.00 69.19 1159 ARG A O 1
ATOM 8740 N N . ALA A 1 1160 ? 1.880 -4.383 -42.887 1.00 75.88 1160 ALA A N 1
ATOM 8741 C CA . ALA A 1 1160 ? 2.178 -4.009 -41.510 1.00 75.88 1160 ALA A CA 1
ATOM 8742 C C . ALA A 1 1160 ? 3.513 -4.636 -41.086 1.00 75.88 1160 ALA A C 1
ATOM 8744 O O . ALA A 1 1160 ? 3.695 -5.849 -41.211 1.00 75.88 1160 ALA A O 1
ATOM 8745 N N . GLU A 1 1161 ? 4.444 -3.821 -40.584 1.00 80.62 1161 GLU A N 1
ATOM 8746 C CA . GLU A 1 1161 ? 5.719 -4.334 -40.086 1.00 80.62 1161 GLU A CA 1
ATOM 8747 C C . GLU A 1 1161 ? 5.484 -5.228 -38.859 1.00 80.62 1161 GLU A C 1
ATOM 8749 O O . GLU A 1 1161 ? 4.879 -4.812 -37.868 1.00 80.62 1161 GLU A O 1
ATOM 8754 N N . TYR A 1 1162 ? 6.020 -6.445 -38.931 1.00 84.88 1162 TYR A N 1
ATOM 8755 C CA . TYR A 1 1162 ? 6.155 -7.398 -37.841 1.00 84.88 1162 TYR A CA 1
ATOM 8756 C C . TYR A 1 1162 ? 4.851 -7.827 -37.157 1.00 84.88 1162 TYR A C 1
ATOM 8758 O O . TYR A 1 1162 ? 4.799 -8.041 -35.945 1.00 84.88 1162 TYR A O 1
ATOM 8766 N N . GLN A 1 1163 ? 3.782 -7.907 -37.940 1.00 86.62 1163 GLN A N 1
ATOM 8767 C CA . GLN A 1 1163 ? 2.499 -8.433 -37.497 1.00 86.62 1163 GLN A CA 1
ATOM 8768 C C . GLN A 1 1163 ? 2.335 -9.841 -38.081 1.00 86.62 1163 GLN A C 1
ATOM 8770 O O . GLN A 1 1163 ? 1.989 -9.959 -39.259 1.00 86.62 1163 GLN A O 1
ATOM 8775 N N . PRO A 1 1164 ? 2.625 -10.915 -37.321 1.00 89.06 1164 PRO A N 1
ATOM 8776 C CA . PRO A 1 1164 ? 2.464 -12.274 -37.822 1.00 89.06 1164 PRO A CA 1
ATOM 8777 C C . PRO A 1 1164 ? 0.985 -12.598 -38.010 1.00 89.06 1164 PRO A C 1
ATOM 8779 O O . PRO A 1 1164 ? 0.145 -12.182 -37.205 1.00 89.06 1164 PRO A O 1
ATOM 8782 N N . SER A 1 1165 ? 0.679 -13.381 -39.046 1.00 89.06 1165 SER A N 1
ATOM 8783 C CA . SER A 1 1165 ? -0.686 -13.853 -39.300 1.00 89.06 1165 SER A CA 1
ATOM 8784 C C . SER A 1 1165 ? -1.141 -14.952 -38.338 1.00 89.06 1165 SER A C 1
ATOM 8786 O O . SER A 1 1165 ? -2.338 -15.134 -38.131 1.00 89.06 1165 SER A O 1
ATOM 8788 N N . VAL A 1 1166 ? -0.186 -15.662 -37.734 1.00 92.38 1166 VAL A N 1
ATOM 8789 C CA . VAL A 1 1166 ? -0.401 -16.655 -36.681 1.00 92.38 1166 VAL A CA 1
ATOM 8790 C C . VAL A 1 1166 ? 0.690 -16.517 -35.624 1.00 92.38 1166 VAL A C 1
ATOM 8792 O O . VAL A 1 1166 ? 1.861 -16.383 -35.967 1.00 92.38 1166 VAL A O 1
ATOM 8795 N N . ALA A 1 1167 ? 0.331 -16.542 -34.348 1.00 92.94 1167 ALA A N 1
ATOM 8796 C CA . ALA A 1 1167 ? 1.278 -16.654 -33.241 1.00 92.94 1167 ALA A CA 1
ATOM 8797 C C . ALA A 1 1167 ? 0.613 -17.397 -32.085 1.00 92.94 1167 ALA A C 1
ATOM 8799 O O . ALA A 1 1167 ? -0.587 -17.237 -31.888 1.00 92.94 1167 ALA A O 1
ATOM 8800 N N . GLY A 1 1168 ? 1.356 -18.193 -31.328 1.00 92.25 1168 GLY A N 1
ATOM 8801 C CA . GLY A 1 1168 ? 0.786 -18.908 -30.192 1.00 92.25 1168 GLY A CA 1
ATOM 8802 C C . GLY A 1 1168 ? 1.798 -19.752 -29.439 1.00 92.25 1168 GLY A C 1
ATOM 8803 O O . GLY A 1 1168 ? 2.921 -19.964 -29.907 1.00 92.25 1168 GLY A O 1
ATOM 8804 N N . ARG A 1 1169 ? 1.379 -20.256 -28.281 1.00 91.75 1169 ARG A N 1
ATOM 8805 C CA . ARG A 1 1169 ? 2.163 -21.162 -27.447 1.00 91.75 1169 ARG A CA 1
ATOM 8806 C C . ARG A 1 1169 ? 1.300 -22.323 -26.980 1.00 91.75 1169 ARG A C 1
ATOM 8808 O O . ARG A 1 1169 ? 0.179 -22.132 -26.529 1.00 91.75 1169 ARG A O 1
ATOM 8815 N N . PHE A 1 1170 ? 1.857 -23.525 -27.030 1.00 92.69 1170 PHE A N 1
ATOM 8816 C CA . PHE A 1 1170 ? 1.257 -24.731 -26.465 1.00 92.69 1170 PHE A CA 1
ATOM 8817 C C . PHE A 1 1170 ? 2.182 -25.304 -25.407 1.00 92.69 1170 PHE A C 1
ATOM 8819 O O . PHE A 1 1170 ? 3.399 -25.236 -25.553 1.00 92.69 1170 PHE A O 1
ATOM 8826 N N . TYR A 1 1171 ? 1.630 -25.888 -24.353 1.00 90.44 1171 TYR A N 1
ATOM 8827 C CA . TYR A 1 1171 ? 2.419 -26.551 -23.330 1.00 90.44 1171 TYR A CA 1
ATOM 8828 C C . TYR A 1 1171 ? 1.749 -27.827 -22.828 1.00 90.44 1171 TYR A C 1
ATOM 8830 O O . TYR A 1 1171 ? 0.525 -27.982 -22.856 1.00 90.44 1171 TYR A O 1
ATOM 8838 N N . ALA A 1 1172 ? 2.592 -28.731 -22.344 1.00 91.12 1172 ALA A N 1
ATOM 8839 C CA . ALA A 1 1172 ? 2.201 -29.941 -21.646 1.00 91.12 1172 ALA A CA 1
ATOM 8840 C C . ALA A 1 1172 ? 2.987 -30.042 -20.339 1.00 91.12 1172 ALA A C 1
ATOM 8842 O O . ALA A 1 1172 ? 4.191 -29.781 -20.310 1.00 91.12 1172 ALA A O 1
ATOM 8843 N N . GLU A 1 1173 ? 2.305 -30.432 -19.269 1.00 89.38 1173 GLU A N 1
ATOM 8844 C CA . GLU A 1 1173 ? 2.878 -30.597 -17.939 1.00 89.38 1173 GLU A CA 1
ATOM 8845 C C . GLU A 1 1173 ? 2.479 -31.942 -17.345 1.00 89.38 1173 GLU A C 1
ATOM 8847 O O . GLU A 1 1173 ? 1.315 -32.349 -17.394 1.00 89.38 1173 GLU A O 1
ATOM 8852 N N . VAL A 1 1174 ? 3.463 -32.632 -16.772 1.00 90.75 1174 VAL A N 1
ATOM 8853 C CA . VAL A 1 1174 ? 3.280 -33.935 -16.141 1.00 90.75 1174 VAL A CA 1
ATOM 8854 C C . VAL A 1 1174 ? 4.046 -33.973 -14.816 1.00 90.75 1174 VAL A C 1
ATOM 8856 O O . VAL A 1 1174 ? 5.250 -33.699 -14.798 1.00 90.75 1174 VAL A O 1
ATOM 8859 N N . PRO A 1 1175 ? 3.400 -34.358 -13.701 1.00 87.25 1175 PRO A N 1
ATOM 8860 C CA . PRO A 1 1175 ? 4.103 -34.713 -12.482 1.00 87.25 1175 PRO A CA 1
ATOM 8861 C C . PRO A 1 1175 ? 4.802 -36.065 -12.677 1.00 87.25 1175 PRO A C 1
ATOM 8863 O O . PRO A 1 1175 ? 4.181 -37.074 -13.022 1.00 87.25 1175 PRO A O 1
ATOM 8866 N N . LEU A 1 1176 ? 6.106 -36.076 -12.447 1.00 87.56 1176 LEU A N 1
ATOM 8867 C CA . LEU A 1 1176 ? 6.972 -37.247 -12.446 1.00 87.56 1176 LEU A CA 1
ATOM 8868 C C . LEU A 1 1176 ? 7.113 -37.812 -11.014 1.00 87.56 1176 LEU A C 1
ATOM 8870 O O . LEU A 1 1176 ? 6.726 -37.159 -10.041 1.00 87.56 1176 LEU A O 1
ATOM 8874 N N . PRO A 1 1177 ? 7.650 -39.037 -10.843 1.00 86.88 1177 PRO A N 1
ATOM 8875 C CA . PRO A 1 1177 ? 7.995 -39.566 -9.522 1.00 86.88 1177 PRO A CA 1
ATOM 8876 C C . PRO A 1 1177 ? 8.939 -38.643 -8.727 1.00 86.88 1177 PRO A C 1
ATOM 8878 O O . PRO A 1 1177 ? 9.669 -37.840 -9.303 1.00 86.88 1177 PRO A O 1
ATOM 8881 N N . TRP A 1 1178 ? 8.960 -38.810 -7.398 1.00 83.19 1178 TRP A N 1
ATOM 8882 C CA . TRP A 1 1178 ? 9.811 -38.053 -6.459 1.00 83.19 1178 TRP A CA 1
ATOM 8883 C C . TRP A 1 1178 ? 9.535 -36.540 -6.381 1.00 83.19 1178 TRP A C 1
ATOM 8885 O O . TRP A 1 1178 ? 10.466 -35.759 -6.163 1.00 83.19 1178 TRP A O 1
ATOM 8895 N N . ASP A 1 1179 ? 8.268 -36.142 -6.542 1.00 83.75 1179 ASP A N 1
ATOM 8896 C CA . ASP A 1 1179 ? 7.802 -34.746 -6.477 1.00 83.75 1179 ASP A CA 1
ATOM 8897 C C . ASP A 1 1179 ? 8.519 -33.810 -7.468 1.00 83.75 1179 ASP A C 1
ATOM 8899 O O . ASP A 1 1179 ? 8.761 -32.631 -7.195 1.00 83.75 1179 ASP A O 1
ATOM 8903 N N . VAL A 1 1180 ? 8.872 -34.355 -8.635 1.00 88.94 1180 VAL A N 1
ATOM 8904 C CA . VAL A 1 1180 ? 9.430 -33.605 -9.763 1.00 88.94 1180 VAL A CA 1
ATOM 8905 C C . VAL A 1 1180 ? 8.308 -33.278 -10.743 1.00 88.94 1180 VAL A C 1
ATOM 8907 O O . VAL A 1 1180 ? 7.540 -34.160 -11.112 1.00 88.94 1180 VAL A O 1
ATOM 8910 N N . SER A 1 1181 ? 8.217 -32.040 -11.216 1.00 89.31 1181 SER A N 1
ATOM 8911 C CA . SER A 1 1181 ? 7.366 -31.672 -12.351 1.00 89.31 1181 SER A CA 1
ATOM 8912 C C . SER A 1 1181 ? 8.209 -31.523 -13.614 1.00 89.31 1181 SER A C 1
ATOM 8914 O O . SER A 1 1181 ? 9.328 -31.010 -13.571 1.00 89.31 1181 SER A O 1
ATOM 8916 N N . ALA A 1 1182 ? 7.679 -31.989 -14.744 1.00 91.88 1182 ALA A N 1
ATOM 8917 C CA . ALA A 1 1182 ? 8.263 -31.762 -16.057 1.00 91.88 1182 ALA A CA 1
ATOM 8918 C C . ALA A 1 1182 ? 7.270 -31.028 -16.949 1.00 91.88 1182 ALA A C 1
ATOM 8920 O O . ALA A 1 1182 ? 6.085 -31.370 -17.002 1.00 91.88 1182 ALA A O 1
ATOM 8921 N N . ARG A 1 1183 ? 7.776 -30.038 -17.677 1.00 90.56 1183 ARG A N 1
ATOM 8922 C CA . ARG A 1 1183 ? 6.996 -29.229 -18.603 1.00 90.56 1183 ARG A CA 1
ATOM 8923 C C . ARG A 1 1183 ? 7.754 -29.028 -19.903 1.00 90.56 1183 ARG A C 1
ATOM 8925 O O . ARG A 1 1183 ? 8.964 -28.819 -19.894 1.00 90.56 1183 ARG A O 1
ATOM 8932 N N . ALA A 1 1184 ? 7.021 -29.057 -21.007 1.00 93.06 1184 ALA A N 1
ATOM 8933 C CA . ALA A 1 1184 ? 7.514 -28.660 -22.317 1.00 93.06 1184 ALA A CA 1
ATOM 8934 C C . ALA A 1 1184 ? 6.573 -27.613 -22.916 1.00 93.06 1184 ALA A C 1
ATOM 8936 O O . ALA A 1 1184 ? 5.352 -27.766 -22.820 1.00 93.06 1184 ALA A O 1
ATOM 8937 N N . SER A 1 1185 ? 7.125 -26.570 -23.534 1.00 92.12 1185 SER A N 1
ATOM 8938 C CA . SER A 1 1185 ? 6.359 -25.549 -24.253 1.00 92.12 1185 SER A CA 1
ATOM 8939 C C . SER A 1 1185 ? 6.889 -25.331 -25.662 1.00 92.12 1185 SER A C 1
ATOM 8941 O O . SER A 1 1185 ? 8.090 -25.245 -25.878 1.00 92.12 1185 SER A O 1
ATOM 8943 N N . LEU A 1 1186 ? 5.974 -25.228 -26.620 1.00 93.81 1186 LEU A N 1
ATOM 8944 C CA . LEU A 1 1186 ? 6.243 -24.941 -28.020 1.00 93.81 1186 LEU A CA 1
ATOM 8945 C C . LEU A 1 1186 ? 5.651 -23.570 -28.358 1.00 93.81 1186 LEU A C 1
ATOM 8947 O O . LEU A 1 1186 ? 4.430 -23.419 -28.384 1.00 93.81 1186 LEU A O 1
ATOM 8951 N N . GLU A 1 1187 ? 6.503 -22.581 -28.619 1.00 92.44 1187 GLU A N 1
ATOM 8952 C CA . GLU A 1 1187 ? 6.113 -21.278 -29.167 1.00 92.44 1187 GLU A CA 1
ATOM 8953 C C . GLU A 1 1187 ? 6.249 -21.307 -30.689 1.00 92.44 1187 GLU A C 1
ATOM 8955 O O . GLU A 1 1187 ? 7.258 -21.772 -31.218 1.00 92.44 1187 GLU A O 1
ATOM 8960 N N . GLY A 1 1188 ? 5.244 -20.798 -31.399 1.00 91.44 1188 GLY A N 1
ATOM 8961 C CA . GLY A 1 1188 ? 5.246 -20.683 -32.853 1.00 91.44 1188 GLY A CA 1
ATOM 8962 C C . GLY A 1 1188 ? 4.879 -19.274 -33.298 1.00 91.44 1188 GLY A C 1
ATOM 8963 O O . GLY A 1 1188 ? 3.894 -18.699 -32.833 1.00 91.44 1188 GLY A O 1
ATOM 8964 N N . VAL A 1 1189 ? 5.649 -18.732 -34.240 1.00 91.38 1189 VAL A N 1
ATOM 8965 C CA . VAL A 1 1189 ? 5.409 -17.423 -34.849 1.00 91.38 1189 VAL A CA 1
ATOM 8966 C C . VAL A 1 1189 ? 5.395 -17.583 -36.365 1.00 91.38 1189 VAL A C 1
ATOM 8968 O O . VAL A 1 1189 ? 6.345 -18.076 -36.964 1.00 91.38 1189 VAL A O 1
ATOM 8971 N N . GLY A 1 1190 ? 4.291 -17.185 -36.992 1.00 90.50 1190 GLY A N 1
ATOM 8972 C CA . GLY A 1 1190 ? 4.093 -17.247 -38.436 1.00 90.50 1190 GLY A CA 1
ATOM 8973 C C . GLY A 1 1190 ? 4.961 -16.258 -39.212 1.00 90.50 1190 GLY A C 1
ATOM 8974 O O . GLY A 1 1190 ? 5.713 -15.470 -38.646 1.00 90.50 1190 GLY A O 1
ATOM 8975 N N . THR A 1 1191 ? 4.817 -16.270 -40.540 1.00 88.00 1191 THR A N 1
ATOM 8976 C CA . THR A 1 1191 ? 5.549 -15.348 -41.421 1.00 88.00 1191 THR A CA 1
ATOM 8977 C C . THR A 1 1191 ? 5.265 -13.889 -41.053 1.00 88.00 1191 THR A C 1
ATOM 8979 O O . THR A 1 1191 ? 4.108 -13.501 -40.877 1.00 88.00 1191 THR A O 1
ATOM 8982 N N . GLN A 1 1192 ? 6.321 -13.077 -41.010 1.00 87.31 1192 GLN A N 1
ATOM 8983 C CA . GLN A 1 1192 ? 6.246 -11.629 -40.808 1.00 87.31 1192 GLN A CA 1
ATOM 8984 C C . GLN A 1 1192 ? 6.970 -10.877 -41.926 1.00 87.31 1192 GLN A C 1
ATOM 8986 O O . GLN A 1 1192 ? 7.711 -11.460 -42.717 1.00 87.31 1192 GLN A O 1
ATOM 8991 N N . TYR A 1 1193 ? 6.769 -9.562 -41.973 1.00 83.88 1193 TYR A N 1
ATOM 8992 C CA . TYR A 1 1193 ? 7.424 -8.669 -42.925 1.00 83.88 1193 TYR A CA 1
ATOM 8993 C C . TYR A 1 1193 ? 7.998 -7.458 -42.202 1.00 83.88 1193 TYR A C 1
ATOM 8995 O O . TYR A 1 1193 ? 7.425 -7.005 -41.218 1.00 83.88 1193 TYR A O 1
ATOM 9003 N N . CYS A 1 1194 ? 9.100 -6.910 -42.686 1.00 81.25 1194 CYS A N 1
ATOM 9004 C CA . CYS A 1 1194 ? 9.709 -5.697 -42.148 1.00 81.25 1194 CYS A CA 1
ATOM 9005 C C . CYS A 1 1194 ? 10.241 -4.825 -43.276 1.00 81.25 1194 CYS A C 1
ATOM 9007 O O . CYS A 1 1194 ? 10.478 -5.327 -44.375 1.00 81.25 1194 CYS A O 1
ATOM 9009 N N . VAL A 1 1195 ? 10.481 -3.548 -42.993 1.00 74.25 1195 VAL A N 1
ATOM 9010 C CA . VAL A 1 1195 ? 11.198 -2.686 -43.933 1.00 74.25 1195 VAL A CA 1
ATOM 9011 C C . VAL A 1 1195 ? 12.704 -2.856 -43.723 1.00 74.25 1195 VAL A C 1
ATOM 9013 O O . VAL A 1 1195 ? 13.214 -2.541 -42.647 1.00 74.25 1195 VAL A O 1
ATOM 9016 N N . ASN A 1 1196 ? 13.395 -3.328 -44.758 1.00 72.75 1196 ASN A N 1
ATOM 9017 C CA . ASN A 1 1196 ? 14.844 -3.406 -44.872 1.00 72.75 1196 ASN A CA 1
ATOM 9018 C C . ASN A 1 1196 ? 15.327 -2.389 -45.930 1.00 72.75 1196 ASN A C 1
ATOM 9020 O O . ASN A 1 1196 ? 15.068 -2.589 -47.120 1.00 72.75 1196 ASN A O 1
ATOM 9024 N N . PRO A 1 1197 ? 16.024 -1.313 -45.519 1.00 65.06 1197 PRO A N 1
ATOM 9025 C CA . PRO A 1 1197 ? 16.532 -0.286 -46.430 1.00 65.06 1197 PRO A CA 1
ATOM 9026 C C . PRO A 1 1197 ? 17.514 -0.802 -47.492 1.00 65.06 1197 PRO A C 1
ATOM 9028 O O . PRO A 1 1197 ? 17.605 -0.202 -48.558 1.00 65.06 1197 PRO A O 1
ATOM 9031 N N . GLU A 1 1198 ? 18.224 -1.897 -47.215 1.00 65.25 1198 GLU A N 1
ATOM 9032 C CA . GLU A 1 1198 ? 19.292 -2.440 -48.068 1.00 65.25 1198 GLU A CA 1
ATOM 9033 C C . GLU A 1 1198 ? 18.797 -3.573 -48.991 1.00 65.25 1198 GLU A C 1
ATOM 9035 O O . GLU A 1 1198 ? 19.520 -4.042 -49.870 1.00 65.25 1198 GLU A O 1
ATOM 9040 N N . ALA A 1 1199 ? 17.537 -4.008 -48.851 1.00 61.94 1199 ALA A N 1
ATOM 9041 C CA . ALA A 1 1199 ? 16.968 -5.057 -49.694 1.00 61.94 1199 ALA A CA 1
ATOM 9042 C C . ALA A 1 1199 ? 16.672 -4.556 -51.123 1.00 61.94 1199 ALA A C 1
ATOM 9044 O O . ALA A 1 1199 ? 15.826 -3.683 -51.339 1.00 61.94 1199 ALA A O 1
ATOM 9045 N N . SER A 1 1200 ? 17.309 -5.169 -52.125 1.00 46.19 1200 SER A N 1
ATOM 9046 C CA . SER A 1 1200 ? 17.074 -4.891 -53.546 1.00 46.19 1200 SER A CA 1
ATOM 9047 C C . SER A 1 1200 ? 15.820 -5.620 -54.067 1.00 46.19 1200 SER A C 1
ATOM 9049 O O . SER A 1 1200 ? 15.857 -6.783 -54.456 1.00 46.19 1200 SER A O 1
ATOM 9051 N N . GLY A 1 1201 ? 14.674 -4.925 -54.076 1.00 51.66 1201 GLY A N 1
ATOM 9052 C CA . GLY A 1 1201 ? 13.416 -5.392 -54.688 1.00 51.66 1201 GLY A CA 1
ATOM 9053 C C . GLY A 1 1201 ? 12.162 -5.201 -53.818 1.00 51.66 1201 GLY A C 1
ATOM 9054 O O . GLY A 1 1201 ? 12.232 -5.193 -52.595 1.00 51.66 1201 GLY A O 1
ATOM 9055 N N . ALA A 1 1202 ? 10.999 -5.019 -54.464 1.00 47.06 1202 ALA A N 1
ATOM 9056 C CA . ALA A 1 1202 ? 9.668 -4.859 -53.848 1.00 47.06 1202 ALA A CA 1
ATOM 9057 C C . ALA A 1 1202 ? 9.568 -3.792 -52.731 1.00 47.06 1202 ALA A C 1
ATOM 9059 O O . ALA A 1 1202 ? 9.009 -4.038 -51.663 1.00 47.06 1202 ALA A O 1
ATOM 9060 N N . GLY A 1 1203 ? 10.094 -2.587 -52.974 1.00 54.94 1203 GLY A N 1
ATOM 9061 C CA . GLY A 1 1203 ? 9.888 -1.436 -52.083 1.00 54.94 1203 GLY A CA 1
ATOM 9062 C C . GLY A 1 1203 ? 10.588 -1.527 -50.720 1.00 54.94 1203 GLY A C 1
ATOM 9063 O O . GLY A 1 1203 ? 10.127 -0.885 -49.778 1.00 54.94 1203 GLY A O 1
ATOM 9064 N N . GLY A 1 1204 ? 11.664 -2.318 -50.606 1.00 65.62 1204 GLY A N 1
ATOM 9065 C CA . GLY A 1 1204 ? 12.466 -2.432 -49.382 1.00 65.62 1204 GLY A CA 1
ATOM 9066 C C . GLY A 1 1204 ? 11.823 -3.300 -48.298 1.00 65.62 1204 GLY A C 1
ATOM 9067 O O . GLY A 1 1204 ? 12.029 -3.049 -47.117 1.00 65.62 1204 GLY A O 1
ATOM 9068 N N . TRP A 1 1205 ? 11.004 -4.295 -48.657 1.00 73.75 1205 TRP A N 1
ATOM 9069 C CA . TRP A 1 1205 ? 10.402 -5.231 -47.699 1.00 73.75 1205 TRP A CA 1
ATOM 9070 C C . TRP A 1 1205 ? 11.182 -6.549 -47.624 1.00 73.75 1205 TRP A C 1
ATOM 9072 O O . TRP A 1 1205 ? 11.399 -7.205 -48.640 1.00 73.75 1205 TRP A O 1
ATOM 9082 N N . SER A 1 1206 ? 11.521 -7.001 -46.414 1.00 79.31 1206 SER A N 1
ATOM 9083 C CA . SER A 1 1206 ? 12.070 -8.340 -46.162 1.00 79.31 1206 SER A CA 1
ATOM 9084 C C . SER A 1 1206 ? 11.053 -9.241 -45.462 1.00 79.31 1206 SER A C 1
ATOM 9086 O O . SER A 1 1206 ? 10.251 -8.793 -44.639 1.00 79.31 1206 SER A O 1
ATOM 9088 N N . ARG A 1 1207 ? 11.080 -10.532 -45.809 1.00 84.38 1207 ARG A N 1
ATOM 9089 C CA . ARG A 1 1207 ? 10.231 -11.578 -45.227 1.00 84.38 1207 ARG A CA 1
ATOM 9090 C C . ARG A 1 1207 ? 10.987 -12.294 -44.108 1.00 84.38 1207 ARG A C 1
ATOM 9092 O O . ARG A 1 1207 ? 12.085 -12.783 -44.340 1.00 84.38 1207 ARG A O 1
ATOM 9099 N N . LEU A 1 1208 ? 10.361 -12.423 -42.944 1.00 83.19 1208 LEU A N 1
ATOM 9100 C CA . LEU A 1 1208 ? 10.799 -13.297 -41.855 1.00 83.19 1208 LEU A CA 1
ATOM 9101 C C . LEU A 1 1208 ? 10.021 -14.616 -41.945 1.00 83.19 1208 LEU A C 1
ATOM 9103 O O . LEU A 1 1208 ? 8.786 -14.597 -42.029 1.00 83.19 1208 LEU A O 1
ATOM 9107 N N . SER A 1 1209 ? 10.730 -15.748 -41.994 1.00 81.62 1209 SER A N 1
ATOM 9108 C CA . SER A 1 1209 ? 10.131 -17.088 -42.045 1.00 81.62 1209 SER A CA 1
ATOM 9109 C C . SER A 1 1209 ? 9.280 -17.370 -40.808 1.00 81.62 1209 SER A C 1
ATOM 9111 O O . SER A 1 1209 ? 9.420 -16.729 -39.769 1.00 81.62 1209 SER A O 1
ATOM 9113 N N . ALA A 1 1210 ? 8.351 -18.318 -40.946 1.00 87.56 1210 ALA A N 1
ATOM 9114 C CA . ALA A 1 1210 ? 7.669 -18.864 -39.782 1.00 87.56 1210 ALA A CA 1
ATOM 9115 C C . ALA A 1 1210 ? 8.654 -19.745 -39.003 1.00 87.56 1210 ALA A C 1
ATOM 9117 O O . ALA A 1 1210 ? 9.290 -20.611 -39.600 1.00 87.56 1210 ALA A O 1
ATOM 9118 N N . GLU A 1 1211 ? 8.752 -19.538 -37.696 1.00 89.31 1211 GLU A N 1
ATOM 9119 C CA . GLU A 1 1211 ? 9.714 -20.210 -36.820 1.00 89.31 1211 GLU A CA 1
ATOM 9120 C C . GLU A 1 1211 ? 9.031 -20.701 -35.542 1.00 89.31 1211 GLU A C 1
ATOM 9122 O O . GLU A 1 1211 ? 7.926 -20.275 -35.191 1.00 89.31 1211 GLU A O 1
ATOM 9127 N N . HIS A 1 1212 ? 9.696 -21.618 -34.845 1.00 90.81 1212 HIS A N 1
ATOM 9128 C CA . HIS A 1 1212 ? 9.224 -22.185 -33.587 1.00 90.81 1212 HIS A CA 1
ATOM 9129 C C . HIS A 1 1212 ? 10.380 -22.398 -32.609 1.00 90.81 1212 HIS A C 1
ATOM 9131 O O . HIS A 1 1212 ? 11.507 -22.668 -33.026 1.00 90.81 1212 HIS A O 1
ATOM 9137 N N . ALA A 1 1213 ? 10.089 -22.298 -31.314 1.00 91.19 1213 ALA A N 1
ATOM 9138 C CA . ALA A 1 1213 ? 11.006 -22.630 -30.226 1.00 91.19 1213 ALA A CA 1
ATOM 9139 C C . ALA A 1 1213 ? 10.369 -23.663 -29.303 1.00 91.19 1213 ALA A C 1
ATOM 9141 O O . ALA A 1 1213 ? 9.192 -23.558 -28.960 1.00 91.19 1213 ALA A O 1
ATOM 9142 N N . LEU A 1 1214 ? 11.170 -24.650 -28.910 1.00 94.31 1214 LEU A N 1
ATOM 9143 C CA . LEU A 1 1214 ? 10.820 -25.632 -27.892 1.00 94.31 1214 LEU A CA 1
ATOM 9144 C C . LEU A 1 1214 ? 11.594 -25.324 -26.611 1.00 94.31 1214 LEU A C 1
ATOM 9146 O O . LEU A 1 1214 ? 12.823 -25.340 -26.633 1.00 94.31 1214 LEU A O 1
ATOM 9150 N N . ASP A 1 1215 ? 10.885 -25.134 -25.507 1.00 93.19 1215 ASP A N 1
ATOM 9151 C CA . ASP A 1 1215 ? 11.465 -24.997 -24.174 1.00 93.19 1215 ASP A CA 1
ATOM 9152 C C . ASP A 1 1215 ? 11.100 -26.210 -23.316 1.00 93.19 1215 ASP A C 1
ATOM 9154 O O . ASP A 1 1215 ? 10.025 -26.802 -23.464 1.00 93.19 1215 ASP A O 1
ATOM 9158 N N . ALA A 1 1216 ? 11.995 -26.583 -22.406 1.00 93.56 1216 ALA A N 1
ATOM 9159 C CA . ALA A 1 1216 ? 11.773 -27.657 -21.445 1.00 93.56 1216 ALA A CA 1
ATOM 9160 C C . ALA A 1 1216 ? 12.175 -27.216 -20.036 1.00 93.56 1216 ALA A C 1
ATOM 9162 O O . ALA A 1 1216 ? 13.197 -26.559 -19.848 1.00 93.56 1216 ALA A O 1
ATOM 9163 N N . GLN A 1 1217 ? 11.392 -27.604 -19.033 1.00 92.62 1217 GLN A N 1
ATOM 9164 C CA . GLN A 1 1217 ? 11.624 -27.237 -17.642 1.00 92.62 1217 GLN A CA 1
ATOM 9165 C C . GLN A 1 1217 ? 11.384 -28.427 -16.711 1.00 92.62 1217 GLN A C 1
ATOM 9167 O O . GLN A 1 1217 ? 10.419 -29.175 -16.874 1.00 92.62 1217 GLN A O 1
ATOM 9172 N N . PHE A 1 1218 ? 12.255 -28.567 -15.713 1.00 92.81 1218 PHE A N 1
ATOM 9173 C CA . PHE A 1 1218 ? 12.146 -29.552 -14.641 1.00 92.81 1218 PHE A CA 1
ATOM 9174 C C . PHE A 1 1218 ? 12.215 -28.839 -13.294 1.00 92.81 1218 PHE A C 1
ATOM 9176 O O . PHE A 1 1218 ? 13.189 -28.135 -13.023 1.00 92.81 1218 PHE A O 1
ATOM 9183 N N . GLY A 1 1219 ? 11.193 -29.013 -12.460 1.00 91.62 1219 GLY A N 1
ATOM 9184 C CA . GLY A 1 1219 ? 11.092 -28.390 -11.141 1.00 91.62 1219 GLY A CA 1
ATOM 9185 C C . GLY A 1 1219 ? 11.018 -29.432 -10.032 1.00 91.62 1219 GLY A C 1
ATOM 9186 O O . GLY A 1 1219 ? 10.375 -30.466 -10.192 1.00 91.62 1219 GLY A O 1
ATOM 9187 N N . LYS A 1 1220 ? 11.656 -29.164 -8.891 1.00 90.44 1220 LYS A N 1
ATOM 9188 C CA . LYS A 1 1220 ? 11.501 -29.952 -7.664 1.00 90.44 1220 LYS A CA 1
ATOM 9189 C C . LYS A 1 1220 ? 11.249 -29.026 -6.485 1.00 90.44 1220 LYS A C 1
ATOM 9191 O O . LYS A 1 1220 ? 12.041 -28.114 -6.238 1.00 90.44 1220 LYS A O 1
ATOM 9196 N N . ARG A 1 1221 ? 10.181 -29.298 -5.735 1.00 86.94 1221 ARG A N 1
ATOM 9197 C CA . ARG A 1 1221 ? 9.883 -28.609 -4.474 1.00 86.94 1221 ARG A CA 1
ATOM 9198 C C . ARG A 1 1221 ? 10.416 -29.404 -3.290 1.00 86.94 1221 ARG A C 1
ATOM 9200 O O . ARG A 1 1221 ? 10.336 -30.629 -3.262 1.00 86.94 1221 ARG A O 1
ATOM 9207 N N . LEU A 1 1222 ? 10.988 -28.696 -2.327 1.00 87.12 1222 LEU A N 1
ATOM 9208 C CA . LEU A 1 1222 ? 11.620 -29.230 -1.129 1.00 87.12 1222 LEU A CA 1
ATOM 9209 C C . LEU A 1 1222 ? 11.059 -28.493 0.087 1.00 87.12 1222 LEU A C 1
ATOM 9211 O O . LEU A 1 1222 ? 10.993 -27.267 0.079 1.00 87.12 1222 LEU A O 1
ATOM 9215 N N . LYS A 1 1223 ? 10.718 -29.228 1.146 1.00 84.12 1223 LYS A N 1
ATOM 9216 C CA . LYS A 1 1223 ? 10.381 -28.635 2.447 1.00 84.12 1223 LYS A CA 1
ATOM 9217 C C . LYS A 1 1223 ? 11.669 -28.395 3.226 1.00 84.12 1223 LYS A C 1
ATOM 9219 O O . LYS A 1 1223 ? 12.432 -29.342 3.417 1.00 84.12 1223 LYS A O 1
ATOM 9224 N N . VAL A 1 1224 ? 11.920 -27.156 3.646 1.00 75.38 1224 VAL A N 1
ATOM 9225 C CA . VAL A 1 1224 ? 13.203 -26.766 4.269 1.00 75.38 1224 VAL A CA 1
ATOM 9226 C C . VAL A 1 1224 ? 13.072 -26.554 5.784 1.00 75.38 1224 VAL A C 1
ATOM 9228 O O . VAL A 1 1224 ? 14.000 -26.890 6.515 1.00 75.38 1224 VAL A O 1
ATOM 9231 N N . GLY A 1 1225 ? 11.903 -26.117 6.270 1.00 59.09 1225 GLY A N 1
ATOM 9232 C CA . GLY A 1 1225 ? 11.643 -25.872 7.696 1.00 59.09 1225 GLY A CA 1
ATOM 9233 C C . GLY A 1 1225 ? 12.319 -24.600 8.242 1.00 59.09 1225 GLY A C 1
ATOM 9234 O O . GLY A 1 1225 ? 13.289 -24.096 7.683 1.00 59.09 1225 GLY A O 1
ATOM 9235 N N . GLY A 1 1226 ? 11.813 -24.065 9.360 1.00 63.06 1226 GLY A N 1
ATOM 9236 C CA . GLY A 1 1226 ? 12.284 -22.792 9.932 1.00 63.06 1226 GLY A CA 1
ATOM 9237 C C . GLY A 1 1226 ? 11.605 -21.558 9.302 1.00 63.06 1226 GLY A C 1
ATOM 9238 O O . GLY A 1 1226 ? 10.453 -21.662 8.890 1.00 63.06 1226 GLY A O 1
ATOM 9239 N N . PRO A 1 1227 ? 12.265 -20.380 9.243 1.00 54.03 1227 PRO A N 1
ATOM 9240 C CA . PRO A 1 1227 ? 11.670 -19.141 8.718 1.00 54.03 1227 PRO A CA 1
ATOM 9241 C C . PRO A 1 1227 ? 11.477 -19.117 7.188 1.00 54.03 1227 PRO A C 1
ATOM 9243 O O . PRO A 1 1227 ? 10.895 -18.165 6.678 1.00 54.03 1227 PRO A O 1
ATOM 9246 N N . LEU A 1 1228 ? 11.973 -20.130 6.466 1.00 61.56 1228 LEU A N 1
ATOM 9247 C CA . LEU A 1 1228 ? 11.723 -20.366 5.041 1.00 61.56 1228 LEU A CA 1
ATOM 9248 C C . LEU A 1 1228 ? 10.987 -21.704 4.922 1.00 61.56 1228 LEU A C 1
ATOM 9250 O O . LEU A 1 1228 ? 11.524 -22.742 5.315 1.00 61.56 1228 LEU A O 1
ATOM 9254 N N . ALA A 1 1229 ? 9.744 -21.676 4.446 1.00 68.19 1229 ALA A N 1
ATOM 9255 C CA . ALA A 1 1229 ? 8.862 -22.842 4.496 1.00 68.19 1229 ALA A CA 1
ATOM 9256 C C . ALA A 1 1229 ? 9.244 -23.872 3.422 1.00 68.19 1229 ALA A C 1
ATOM 9258 O O . ALA A 1 1229 ? 9.401 -25.063 3.717 1.00 68.19 1229 ALA A O 1
ATOM 9259 N N . ASP A 1 1230 ? 9.478 -23.387 2.200 1.00 81.81 1230 ASP A N 1
ATOM 9260 C CA . ASP A 1 1230 ? 9.698 -24.203 1.010 1.00 81.81 1230 ASP A CA 1
ATOM 9261 C C . ASP A 1 1230 ? 10.857 -23.663 0.157 1.00 81.81 1230 ASP A C 1
ATOM 9263 O O . ASP A 1 1230 ? 11.130 -22.461 0.104 1.00 81.81 1230 ASP A O 1
ATOM 9267 N N . ALA A 1 1231 ? 11.516 -24.566 -0.568 1.00 87.50 1231 ALA A N 1
ATOM 9268 C CA . ALA A 1 1231 ? 12.451 -24.235 -1.633 1.00 87.50 1231 ALA A CA 1
ATOM 9269 C C . ALA A 1 1231 ? 12.055 -24.918 -2.943 1.00 87.50 1231 ALA A C 1
ATOM 9271 O O . ALA A 1 1231 ? 11.614 -26.065 -2.962 1.00 87.50 1231 ALA A O 1
ATOM 9272 N N . GLU A 1 1232 ? 12.259 -24.228 -4.058 1.00 88.75 1232 GLU A N 1
ATOM 9273 C CA . GLU A 1 1232 ? 12.033 -24.753 -5.400 1.00 88.75 1232 GLU A CA 1
ATOM 9274 C C . GLU A 1 1232 ? 13.321 -24.652 -6.210 1.00 88.75 1232 GLU A C 1
ATOM 9276 O O . GLU A 1 1232 ? 13.887 -23.570 -6.376 1.00 88.75 1232 GLU A O 1
ATOM 9281 N N . ILE A 1 1233 ? 13.786 -25.794 -6.715 1.00 92.25 1233 ILE A N 1
ATOM 9282 C CA . ILE A 1 1233 ? 14.932 -25.884 -7.621 1.00 92.25 1233 ILE A CA 1
ATOM 9283 C C . ILE A 1 1233 ? 14.387 -26.167 -9.009 1.00 92.25 1233 ILE A C 1
ATOM 9285 O O . ILE A 1 1233 ? 13.607 -27.099 -9.194 1.00 92.25 1233 ILE A O 1
ATOM 9289 N N . THR A 1 1234 ? 14.793 -25.366 -9.987 1.00 93.00 1234 THR A N 1
ATOM 9290 C CA . THR A 1 1234 ? 14.317 -25.490 -11.363 1.00 93.00 1234 THR A CA 1
ATOM 9291 C C . THR A 1 1234 ? 15.474 -25.465 -12.350 1.00 93.00 1234 THR A C 1
ATOM 9293 O O . THR A 1 1234 ? 16.341 -24.593 -12.288 1.00 93.00 1234 THR A O 1
ATOM 9296 N N . VAL A 1 1235 ? 15.453 -26.404 -13.292 1.00 94.88 1235 VAL A N 1
ATOM 9297 C CA . VAL A 1 1235 ? 16.336 -26.444 -14.459 1.00 94.88 1235 VAL A CA 1
ATOM 9298 C C . VAL A 1 1235 ? 15.497 -26.123 -15.689 1.00 94.88 1235 VAL A C 1
ATOM 9300 O O . VAL A 1 1235 ? 14.515 -26.812 -15.956 1.00 94.88 1235 VAL A O 1
ATOM 9303 N N . ALA A 1 1236 ? 15.868 -25.080 -16.426 1.00 92.81 1236 ALA A N 1
ATOM 9304 C CA . ALA A 1 1236 ? 15.194 -24.646 -17.644 1.00 92.81 1236 ALA A CA 1
ATOM 9305 C C . ALA A 1 1236 ? 16.151 -24.714 -18.842 1.00 92.81 1236 ALA A C 1
ATOM 9307 O O . ALA A 1 1236 ? 17.284 -24.244 -18.769 1.00 92.81 1236 ALA A O 1
ATOM 9308 N N . LEU A 1 1237 ? 15.681 -25.303 -19.935 1.00 94.38 1237 LEU A N 1
ATOM 9309 C CA . LEU A 1 1237 ? 16.326 -25.367 -21.240 1.00 94.38 1237 LEU A CA 1
ATOM 9310 C C . LEU A 1 1237 ? 15.490 -24.525 -22.203 1.00 94.38 1237 LEU A C 1
ATOM 9312 O O . LEU A 1 1237 ? 14.441 -24.972 -22.663 1.00 94.38 1237 LEU A O 1
ATOM 9316 N N . GLU A 1 1238 ? 15.946 -23.309 -22.474 1.00 91.94 1238 GLU A N 1
ATOM 9317 C CA . GLU A 1 1238 ? 15.294 -22.365 -23.381 1.00 91.94 1238 GLU A CA 1
ATOM 9318 C C . GLU A 1 1238 ? 15.811 -22.575 -24.808 1.00 91.94 1238 GLU A C 1
ATOM 9320 O O . GLU A 1 1238 ? 17.012 -22.778 -25.017 1.00 91.94 1238 GLU A O 1
ATOM 9325 N N . ASN A 1 1239 ? 14.906 -22.526 -25.786 1.00 92.25 1239 ASN A N 1
ATOM 9326 C CA . ASN A 1 1239 ? 15.176 -22.706 -27.209 1.00 92.25 1239 ASN A CA 1
ATOM 9327 C C . ASN A 1 1239 ? 16.020 -23.964 -27.498 1.00 92.25 1239 ASN A C 1
ATOM 9329 O O . ASN A 1 1239 ? 17.079 -23.906 -28.123 1.00 92.25 1239 ASN A O 1
ATOM 9333 N N . LEU A 1 1240 ? 15.547 -25.130 -27.046 1.00 92.62 1240 LEU A N 1
ATOM 9334 C CA . LEU A 1 1240 ? 16.207 -26.433 -27.202 1.00 92.62 1240 LEU A CA 1
ATOM 9335 C C . LEU A 1 1240 ? 16.544 -26.761 -28.668 1.00 92.62 1240 LEU A C 1
ATOM 9337 O O . LEU A 1 1240 ? 17.549 -27.413 -28.949 1.00 92.62 1240 LEU A O 1
ATOM 9341 N N . THR A 1 1241 ? 15.707 -26.293 -29.595 1.00 89.69 1241 THR A N 1
ATOM 9342 C CA . THR A 1 1241 ? 15.871 -26.438 -31.050 1.00 89.69 1241 THR A CA 1
ATOM 9343 C C . THR A 1 1241 ? 16.891 -25.479 -31.659 1.00 89.69 1241 THR A C 1
ATOM 9345 O O . THR A 1 1241 ? 17.218 -25.635 -32.833 1.00 89.69 1241 THR A O 1
ATOM 9348 N N . ASP A 1 1242 ? 17.365 -24.498 -30.888 1.00 90.12 1242 ASP A N 1
ATOM 9349 C CA . ASP A 1 1242 ? 18.342 -23.483 -31.284 1.00 90.12 1242 ASP A CA 1
ATOM 9350 C C . ASP A 1 1242 ? 17.959 -22.720 -32.565 1.00 90.12 1242 ASP A C 1
ATOM 9352 O O . ASP A 1 1242 ? 18.770 -22.473 -33.456 1.00 90.12 1242 ASP A O 1
ATOM 9356 N N . ARG A 1 1243 ? 16.669 -22.384 -32.683 1.00 88.75 1243 ARG A N 1
ATOM 9357 C CA . ARG A 1 1243 ? 16.090 -21.694 -33.845 1.00 88.75 1243 ARG A CA 1
ATOM 9358 C C . ARG A 1 1243 ? 16.150 -20.181 -33.661 1.00 88.75 1243 ARG A C 1
ATOM 9360 O O . ARG A 1 1243 ? 16.067 -19.673 -32.545 1.00 88.75 1243 ARG A O 1
ATOM 9367 N N . ALA A 1 1244 ? 16.256 -19.446 -34.764 1.00 85.88 1244 ALA A N 1
ATOM 9368 C CA . ALA A 1 1244 ? 16.308 -17.989 -34.747 1.00 85.88 1244 ALA A CA 1
ATOM 9369 C C . ALA A 1 1244 ? 14.893 -17.389 -34.782 1.00 85.88 1244 ALA A C 1
ATOM 9371 O O . ALA A 1 1244 ? 14.354 -17.106 -35.848 1.00 85.88 1244 ALA A O 1
ATOM 9372 N N . LEU A 1 1245 ? 14.278 -17.171 -33.615 1.00 86.75 1245 LEU A N 1
ATOM 9373 C CA . LEU A 1 1245 ? 13.045 -16.381 -33.544 1.00 86.75 1245 LEU A CA 1
ATOM 9374 C C . LEU A 1 1245 ? 13.398 -14.898 -33.619 1.00 86.75 1245 LEU A C 1
ATOM 9376 O O . LEU A 1 1245 ? 14.090 -14.378 -32.747 1.00 86.75 1245 LEU A O 1
ATOM 9380 N N . TYR A 1 1246 ? 12.909 -14.207 -34.643 1.00 85.31 1246 TYR A N 1
ATOM 9381 C CA . TYR A 1 1246 ? 13.213 -12.796 -34.853 1.00 85.31 1246 TYR A CA 1
ATOM 9382 C C . TYR A 1 1246 ? 12.233 -11.895 -34.112 1.00 85.31 1246 TYR A C 1
ATOM 9384 O O . TYR A 1 1246 ? 11.039 -11.862 -34.409 1.00 85.31 1246 TYR A O 1
ATOM 9392 N N . ASP A 1 1247 ? 12.761 -11.111 -33.172 1.00 81.50 1247 ASP A N 1
ATOM 9393 C CA . ASP A 1 1247 ? 12.015 -10.015 -32.568 1.00 81.50 1247 ASP A CA 1
ATOM 9394 C C . ASP A 1 1247 ? 11.896 -8.857 -33.559 1.00 81.50 1247 ASP A C 1
ATOM 9396 O O . ASP A 1 1247 ? 10.858 -8.220 -33.614 1.00 81.50 1247 ASP A O 1
ATOM 9400 N N . GLN A 1 1248 ? 12.917 -8.598 -34.371 1.00 84.94 1248 GLN A N 1
ATOM 9401 C CA . GLN A 1 1248 ? 12.931 -7.639 -35.477 1.00 84.94 1248 GLN A CA 1
ATOM 9402 C C . GLN A 1 1248 ? 13.882 -8.179 -36.565 1.00 84.94 1248 GLN A C 1
ATOM 9404 O O . GLN A 1 1248 ? 14.669 -9.090 -36.307 1.00 84.94 1248 GLN A O 1
ATOM 9409 N N . CYS A 1 1249 ? 13.821 -7.649 -37.789 1.00 82.69 1249 CYS A N 1
ATOM 9410 C CA . CYS A 1 1249 ? 14.767 -8.013 -38.843 1.00 82.69 1249 CYS A CA 1
ATOM 9411 C C . CYS A 1 1249 ? 16.214 -7.814 -38.391 1.00 82.69 1249 CYS A C 1
ATOM 9413 O O . CYS A 1 1249 ? 16.563 -6.772 -37.839 1.00 82.69 1249 CYS A O 1
ATOM 9415 N N . GLY A 1 1250 ? 17.012 -8.875 -38.547 1.00 82.94 1250 GLY A N 1
ATOM 9416 C CA . GLY A 1 1250 ? 18.380 -8.986 -38.037 1.00 82.94 1250 GLY A CA 1
ATOM 9417 C C . GLY A 1 1250 ? 18.534 -8.876 -36.520 1.00 82.94 1250 GLY A C 1
ATOM 9418 O O . GLY A 1 1250 ? 19.644 -8.678 -36.051 1.00 82.94 1250 GLY A O 1
ATOM 9419 N N . LEU A 1 1251 ? 17.468 -9.002 -35.729 1.00 87.50 1251 LEU A N 1
ATOM 9420 C CA . LEU A 1 1251 ? 17.539 -9.057 -34.267 1.00 87.50 1251 LEU A CA 1
ATOM 9421 C C . LEU A 1 1251 ? 16.847 -10.332 -33.771 1.00 87.50 1251 LEU A C 1
ATOM 9423 O O . LEU A 1 1251 ? 15.674 -10.290 -33.378 1.00 87.50 1251 LEU A O 1
ATOM 9427 N N . PRO A 1 1252 ? 17.541 -11.485 -33.825 1.00 88.44 1252 PRO A N 1
ATOM 9428 C CA . PRO A 1 1252 ? 17.022 -12.715 -33.262 1.00 88.44 1252 PRO A CA 1
ATOM 9429 C C . PRO A 1 1252 ? 17.060 -12.676 -31.731 1.00 88.44 1252 PRO A C 1
ATOM 9431 O O . PRO A 1 1252 ? 17.893 -12.004 -31.116 1.00 88.44 1252 PRO A O 1
ATOM 9434 N N . ARG A 1 1253 ? 16.149 -13.431 -31.118 1.00 90.00 1253 ARG A N 1
ATOM 9435 C CA . ARG A 1 1253 ? 16.193 -13.794 -29.701 1.00 90.00 1253 ARG A CA 1
ATOM 9436 C C . ARG A 1 1253 ? 17.436 -14.652 -29.406 1.00 90.00 1253 ARG A C 1
ATOM 9438 O O . ARG A 1 1253 ? 18.043 -15.176 -30.344 1.00 90.00 1253 ARG A O 1
ATOM 9445 N N . PRO A 1 1254 ? 17.810 -14.816 -28.123 1.00 90.31 1254 PRO A N 1
ATOM 9446 C CA . PRO A 1 1254 ? 18.879 -15.730 -27.748 1.00 90.31 1254 PRO A CA 1
ATOM 9447 C C . PRO A 1 1254 ? 18.681 -17.144 -28.317 1.00 90.31 1254 PRO A C 1
ATOM 9449 O O . PRO A 1 1254 ? 17.556 -17.650 -28.397 1.00 90.31 1254 PRO A O 1
ATOM 9452 N N . GLY A 1 1255 ? 19.793 -17.768 -28.702 1.00 90.50 1255 GLY A N 1
ATOM 9453 C CA . GLY A 1 1255 ? 19.867 -19.194 -29.002 1.00 90.50 1255 GLY A CA 1
ATOM 9454 C C . GLY A 1 1255 ? 19.665 -20.053 -27.755 1.00 90.50 1255 GLY A C 1
ATOM 9455 O O . GLY A 1 1255 ? 19.187 -19.588 -26.717 1.00 90.50 1255 GLY A O 1
ATOM 9456 N N . ARG A 1 1256 ? 20.042 -21.323 -27.851 1.00 92.75 1256 ARG A N 1
ATOM 9457 C CA . ARG A 1 1256 ? 19.854 -22.300 -26.773 1.00 92.75 1256 ARG A CA 1
ATOM 9458 C C . ARG A 1 1256 ? 20.520 -21.870 -25.464 1.00 92.75 1256 ARG A C 1
ATOM 9460 O O . ARG A 1 1256 ? 21.725 -21.622 -25.436 1.00 92.75 1256 ARG A O 1
ATOM 9467 N N . LEU A 1 1257 ? 19.763 -21.862 -24.366 1.00 92.81 1257 LEU A N 1
ATOM 9468 C CA . LEU A 1 1257 ? 20.257 -21.458 -23.047 1.00 92.81 1257 LEU A CA 1
ATOM 9469 C C . LEU A 1 1257 ? 19.805 -22.431 -21.953 1.00 92.81 1257 LEU A C 1
ATOM 9471 O O . LEU A 1 1257 ? 18.619 -22.691 -21.781 1.00 92.81 1257 LEU A O 1
ATOM 9475 N N . LEU A 1 1258 ? 20.761 -22.947 -21.178 1.00 94.88 1258 LEU A N 1
ATOM 9476 C CA . LEU A 1 1258 ? 20.491 -23.704 -19.954 1.00 94.88 1258 LEU A CA 1
ATOM 9477 C C . LEU A 1 1258 ? 20.550 -22.752 -18.754 1.00 94.88 1258 LEU A C 1
ATOM 9479 O O . LEU A 1 1258 ? 21.549 -22.054 -18.580 1.00 94.88 1258 LEU A O 1
ATOM 9483 N N . ARG A 1 1259 ? 19.515 -22.758 -17.910 1.00 94.50 1259 ARG A N 1
ATOM 9484 C CA . ARG A 1 1259 ? 19.440 -21.997 -16.657 1.00 94.50 1259 ARG A CA 1
ATOM 9485 C C . ARG A 1 1259 ? 19.127 -22.914 -15.480 1.00 94.50 1259 ARG A C 1
ATOM 9487 O O . ARG A 1 1259 ? 18.194 -23.713 -15.536 1.00 94.50 1259 ARG A O 1
ATOM 9494 N N . LEU A 1 1260 ? 19.863 -22.738 -14.389 1.00 95.06 1260 LEU A N 1
ATOM 9495 C CA . LEU A 1 1260 ? 19.556 -23.301 -13.078 1.00 95.06 1260 LEU A CA 1
ATOM 9496 C C . LEU A 1 1260 ? 19.083 -22.170 -12.164 1.00 95.06 1260 LEU A C 1
ATOM 9498 O O . LEU A 1 1260 ? 19.756 -21.146 -12.053 1.00 95.06 1260 LEU A O 1
ATOM 9502 N N . GLN A 1 1261 ? 17.943 -22.345 -11.501 1.00 94.38 1261 GLN A N 1
ATOM 9503 C CA . GLN A 1 1261 ? 17.408 -21.362 -10.562 1.00 94.38 1261 GLN A CA 1
ATOM 9504 C C . GLN A 1 1261 ? 16.917 -22.008 -9.269 1.00 94.38 1261 GLN A C 1
ATOM 9506 O O . GLN A 1 1261 ? 16.436 -23.142 -9.266 1.00 94.38 1261 GLN A O 1
ATOM 9511 N N . VAL A 1 1262 ? 17.031 -21.257 -8.177 1.00 91.62 1262 VAL A N 1
ATOM 9512 C CA . VAL A 1 1262 ? 16.571 -21.637 -6.841 1.00 91.62 1262 VAL A CA 1
ATOM 9513 C C . VAL A 1 1262 ? 15.724 -20.507 -6.271 1.00 91.62 1262 VAL A C 1
ATOM 9515 O O . VAL A 1 1262 ? 16.088 -19.333 -6.385 1.00 91.62 1262 VAL A O 1
ATOM 9518 N N . ARG A 1 1263 ? 14.598 -20.862 -5.653 1.00 89.44 1263 ARG A N 1
ATOM 9519 C CA . ARG A 1 1263 ? 13.697 -19.947 -4.948 1.00 89.44 1263 ARG A CA 1
ATOM 9520 C C . ARG A 1 1263 ? 13.428 -20.451 -3.544 1.00 89.44 1263 ARG A C 1
ATOM 9522 O O . ARG A 1 1263 ? 13.196 -21.639 -3.363 1.00 89.44 1263 ARG A O 1
ATOM 9529 N N . PHE A 1 1264 ? 13.424 -19.534 -2.593 1.00 86.00 1264 PHE A N 1
ATOM 9530 C CA . PHE A 1 1264 ? 13.044 -19.749 -1.205 1.00 86.00 1264 PHE A CA 1
ATOM 9531 C C . PHE A 1 1264 ? 11.809 -18.904 -0.905 1.00 86.00 1264 PHE A C 1
ATOM 9533 O O . PHE A 1 1264 ? 11.792 -17.715 -1.252 1.00 86.00 1264 PHE A O 1
ATOM 9540 N N . PHE A 1 1265 ? 10.807 -19.526 -0.284 1.00 77.00 1265 PHE A N 1
ATOM 9541 C CA . PHE A 1 1265 ? 9.501 -18.938 0.015 1.00 77.00 1265 PHE A CA 1
ATOM 9542 C C . PHE A 1 1265 ? 9.244 -18.795 1.514 1.00 77.00 1265 PHE A C 1
ATOM 9544 O O . PHE A 1 1265 ? 9.719 -19.660 2.294 1.00 77.00 1265 PHE A O 1
#

Foldseek 3Di:
DVVVVVVLLDADPLPLLLQLLVLLLCLAPPNLDPVSLQASCLSVLVVLVPQDQDPVSLVRLLSSLLVSLLSNLCSNPVLQLLLQVVQDVCSVVVSVVLSNVRSNLSSQLSSLLSCCCNPVVDQQLVSQLLSLLLSLLCCQAPQLRNDNFDASLLSCLVPLLQQLCCLAFFSSVSNSLSRSSNSLVSVLVVCVVVPHPPSVVSVVVSCVSRCVSNVVSNVCLVPFDKDFQFWEKFWALLQAVVCCLPPLPVQLVSLLVLRCVQQVVQFVPDAGAEYEAAFASRLFEDDDDPPPRGYDDLVVLVSLQCSCNRNVYKYKYWHKYWDDPDPPDIFIFGKIWIFHHDAPPDPPPPDPPDDRDGSVVRTDDMDTDQDDDDQALHDRPDQLVVLDPPSSRHNRHTNDDNDHPDDQAWAWTDRHDDPDDDIATEGEQEQSSLSNLQNLLVCLLNRHQAYEYRHEPSSQDDDDPVSNDSCLVSRVSSVLSSLSNFLWKYFYHYHQGWTFIAGSSSDTPDIDDGSDTDMDIDGTMGGPDGGSCSQANNPSSVVSSVVSVVSVVVSVVVVVCVVVPDDDDDPPDPPDDDDDDDDDPDFDDPPPPPDDPDDPPDQQPQPQQDAFPQFRKGFGPGPQDFFDWTKIKGFCPRPCQAAFHQQLRVQVVDFQWFWFQDLQRFTWIDHLLDTQLQEFEEEQLHTPLQAQQSHDRSRFHTCPQFGMKMKTADPGDLQSFASHHGIYIYTYRFNDDPDDPPPQWKKKWKAWPQRKIKIKTKHWDWRDDVFWIKIKMKMKIWIWGPFFFAFPVQDAPCADVRTHAQFIKTKIKIWIKMKTAGPQRKIKIKIKMWMWMWGGRGFFRPDPDTWGKTWGTKIKIKIKIKIKHWGADPVQGTKMKMKMKMKIKIKIKMFTADDSVRPHTPWMKIKIKIKIKIKMKMWGAPDPFKIKIKMKIKMKIKMWMDIPPDDIFIWIKIKIKIKMKMKGQADDPDDDFSNFKMKMKMKMKMKMFIPGQRPDDTDDIDIDMKMKIKMKTAPDVFKMKIKMKIKHKHDRRSCQAHNCPVVQEDHHVPQDIKIKIKIKMWMWGWDDDPNKTKTKIKMKMKMKIAQDWDWDDDDPNHIHTGTAGIKMKTWMKMWMWMDDPQKTKIKIKIAMDIFGDGDDPPDPDDDDPPPQGDGSAPDFRMWMKIKMWGQDPPQKIKMKMKTKTAKGKHAAPPDDDRNRIDIDHIDMFMKMKMKHKDQDDDPFGIKMKMKIWTRVVSDFDHSHRSRTDGGIMIMIMMMTD